Protein AF-0000000069873490 (afdb_homodimer)

Sequence (1180 aa):
MLQADGITYEIETPDGPLKLLDNVSFNVPRGHFMAVVGPSGCGKTTLLKAIAGMIAETGGRFFWNGHDLAEEDFEPSEIGFVPQFSIAYDQLSVDENVESAARLRCRFNSVDDLDDSIDNALEVTGMEGITDRDVKILSGGQKRRLALAMELVSNPRLLICDEVTSGLDPRSEHDIVFLLHEISRSEGRIVISVTHSLSHLDRYDSILVMHQGCVAYHGSPKTMLHYFGVSSLEEIYPKLQDREGPSWSRSWSKHRDSYYSRLEQEREKKILSGELPDPDAVRPAEAEKEGASGESGTEREKAVEENIPEVPGFFTQFFCLLGRRWRIFFRDRSQLVLQLVMVLLFPVLVAMFTDKGSGQIVGLSATQDVQTVQKDMEAQQLNMKTGSAVSGIIMFEVILLGLMGSNNAAREVAGERAVMEKEKYAGMRPSAYLASKLSYLSVLVLVQSVWMFAFVDFFWDRGGGLTHLLFLILANAAMTFVCLGISALARSADQASLLSIYLVGFQLPLSGAVLALPEYAEGFIRPFISAYWAWSGSISALKDDVYYAVKNVLDTDLTPSLVCYIVLGVHVACGIAAAYAGIRRSRWELMLQADGITYEIETPDGPLKLLDNVSFNVPRGHFMAVVGPSGCGKTTLLKAIAGMIAETGGRFFWNGHDLAEEDFEPSEIGFVPQFSIAYDQLSVDENVESAARLRCRFNSVDDLDDSIDNALEVTGMEGITDRDVKILSGGQKRRLALAMELVSNPRLLICDEVTSGLDPRSEHDIVFLLHEISRSEGRIVISVTHSLSHLDRYDSILVMHQGCVAYHGSPKTMLHYFGVSSLEEIYPKLQDREGPSWSRSWSKHRDSYYSRLEQEREKKILSGELPDPDAVRPAEAEKEGASGESGTEREKAVEENIPEVPGFFTQFFCLLGRRWRIFFRDRSQLVLQLVMVLLFPVLVAMFTDKGSGQIVGLSATQDVQTVQKDMEAQQLNMKTGSAVSGIIMFEVILLGLMGSNNAAREVAGERAVMEKEKYAGMRPSAYLASKLSYLSVLVLVQSVWMFAFVDFFWDRGGGLTHLLFLILANAAMTFVCLGISALARSADQASLLSIYLVGFQLPLSGAVLALPEYAEGFIRPFISAYWAWSGSISALKDDVYYAVKNVLDTDLTPSLVCYIVLGVHVACGIAAAYAGIRRSRWEL

Radius of gyration: 36.05 Å; Cα contacts (8 Å, |Δi|>4): 2000; chains: 2; bounding box: 105×114×77 Å

Solvent-accessible surface area (backbone atoms only — not comparable to full-atom values): 60080 Å² total; per-residue (Å²): 65,44,35,37,44,40,30,19,32,66,46,85,46,98,94,40,79,42,64,45,28,49,56,30,64,51,76,43,54,62,39,28,31,35,35,38,35,53,56,83,88,18,30,67,69,58,48,52,33,40,74,70,60,76,42,80,67,74,35,60,48,45,26,50,68,82,37,49,37,86,80,57,64,80,55,36,33,38,48,20,74,38,58,67,64,84,72,72,59,48,68,35,27,44,45,55,47,35,48,52,37,34,46,36,26,28,47,61,94,42,70,66,55,44,52,48,37,49,51,48,21,27,52,73,50,67,42,65,90,49,34,80,40,45,43,68,78,50,51,73,55,53,48,45,36,48,50,49,24,36,38,40,40,52,62,32,52,35,37,40,32,40,38,67,51,65,84,43,35,58,59,46,32,51,52,50,52,52,45,50,41,50,50,9,58,48,91,30,14,28,29,41,34,36,43,64,65,80,68,70,48,79,67,31,62,26,36,36,33,35,32,70,16,13,43,45,43,66,36,39,56,78,53,47,38,63,74,71,70,43,94,48,79,80,48,48,58,63,56,55,66,75,48,55,27,69,58,34,29,55,55,30,64,74,47,43,66,63,42,48,50,48,50,51,51,53,46,51,51,33,35,74,72,60,78,36,71,51,62,82,64,71,49,71,72,76,60,66,71,78,75,78,79,81,77,54,71,72,54,50,64,47,53,71,59,61,73,56,55,44,68,39,55,62,67,54,33,21,53,48,52,36,52,50,52,52,51,41,46,77,57,33,60,68,61,43,52,53,49,48,47,50,64,54,48,51,35,51,61,52,43,61,49,31,72,54,38,64,54,79,74,57,83,74,72,89,58,88,47,69,69,45,49,52,52,34,48,52,32,49,51,49,25,36,51,22,12,44,33,43,53,36,48,50,43,49,51,42,49,54,36,24,47,51,16,23,65,64,17,9,41,64,40,25,62,43,41,70,46,50,53,52,41,39,62,34,49,38,52,58,67,28,52,48,50,22,52,50,51,55,49,48,51,50,33,48,53,48,33,50,47,39,45,53,57,31,45,71,73,30,88,68,61,44,66,66,62,34,43,50,28,42,33,41,31,18,37,19,34,19,29,35,17,28,11,42,4,28,61,36,92,36,34,65,56,11,40,50,54,28,50,51,54,48,60,48,22,60,68,62,35,20,80,67,38,51,63,42,77,88,48,37,79,75,48,46,84,75,23,58,48,29,36,28,39,30,24,32,47,67,42,34,42,70,72,57,31,51,24,28,56,71,59,47,84,45,86,73,52,60,46,70,61,24,51,50,53,36,48,46,40,30,50,50,8,48,51,39,24,49,54,28,59,64,51,82,66,83,89,109,65,46,34,37,44,39,30,19,30,67,46,84,46,98,94,42,78,43,64,44,29,50,55,30,62,52,76,43,55,63,39,30,31,35,36,39,36,54,56,83,89,19,30,68,68,58,48,52,33,40,75,71,60,75,41,81,65,74,34,59,48,46,25,51,68,82,38,50,37,88,81,57,62,80,55,36,32,39,49,20,74,39,58,68,64,83,71,72,58,48,69,35,27,45,45,55,48,36,48,50,39,32,45,35,26,27,47,61,93,43,70,64,54,45,51,49,37,49,51,47,20,26,52,74,50,68,41,65,91,47,34,79,39,45,43,68,76,49,50,72,57,51,50,45,34,48,49,48,24,37,38,41,40,51,62,30,50,34,37,38,31,39,37,64,52,65,84,46,36,59,59,49,31,50,50,50,52,52,44,49,43,51,50,8,57,50,91,30,13,28,28,41,34,37,43,61,66,80,69,70,48,80,69,32,62,26,36,36,34,36,32,70,15,13,44,44,43,68,36,38,55,78,53,46,39,64,74,71,72,44,95,50,78,81,48,48,58,62,56,54,66,76,48,55,25,68,58,34,28,56,57,30,64,73,47,44,66,64,42,48,50,50,51,50,51,53,46,51,50,33,34,76,71,60,79,35,72,51,64,83,64,70,48,72,72,78,59,65,71,76,77,80,79,80,77,55,70,73,54,50,64,48,52,72,58,62,72,57,55,45,68,38,55,62,66,55,33,22,52,48,51,36,51,49,51,53,52,39,47,78,58,32,63,69,60,44,51,52,50,50,47,50,65,54,48,52,34,51,60,50,43,61,49,32,73,53,40,64,53,82,73,58,83,75,73,89,59,88,47,69,68,45,49,52,52,35,49,52,32,48,51,48,24,35,50,21,12,42,34,43,54,34,49,51,42,49,50,40,49,54,36,24,48,49,15,22,66,64,16,9,41,64,42,25,63,44,42,70,44,50,52,53,40,40,62,33,50,38,53,57,67,29,53,48,49,23,52,50,52,56,48,47,52,52,36,48,54,48,32,51,47,38,44,54,57,31,46,72,73,30,89,69,60,45,65,65,62,35,45,51,28,42,33,40,31,16,38,19,35,19,29,34,17,29,12,42,4,29,59,36,92,37,33,65,56,12,42,51,53,29,50,51,55,48,60,47,23,60,69,61,33,21,81,69,37,50,63,43,78,88,47,37,79,75,52,46,84,76,23,55,48,28,36,28,40,29,22,32,49,67,42,33,42,69,71,57,30,51,24,28,56,73,57,47,86,45,86,72,52,60,46,68,61,25,52,49,53,38,49,47,39,29,51,51,8,49,52,37,23,48,53,28,59,64,51,82,66,83,90,110

Structure (mmCIF, N/CA/C/O backbone):
data_AF-0000000069873490-model_v1
#
loop_
_entity.id
_entity.type
_entity.pdbx_description
1 polymer 'ABC transporter related'
#
loop_
_atom_site.group_PDB
_atom_site.id
_atom_site.type_symbol
_atom_site.label_atom_id
_atom_site.label_alt_id
_atom_site.label_comp_id
_atom_site.label_asym_id
_atom_site.label_entity_id
_atom_site.label_seq_id
_atom_site.pdbx_PDB_ins_code
_atom_site.Cartn_x
_atom_site.Cartn_y
_atom_site.Cartn_z
_atom_site.occupancy
_atom_site.B_iso_or_equiv
_atom_site.auth_seq_id
_atom_site.auth_comp_id
_atom_site.auth_asym_id
_atom_site.auth_atom_id
_atom_site.pdbx_PDB_model_num
ATOM 1 N N . MET A 1 1 ? 24.312 33.625 -2.391 1 87.25 1 MET A N 1
ATOM 2 C CA . MET A 1 1 ? 22.938 34.062 -2.666 1 87.25 1 MET A CA 1
ATOM 3 C C . MET A 1 1 ? 22.297 33.188 -3.727 1 87.25 1 MET A C 1
ATOM 5 O O . MET A 1 1 ? 22.938 32.812 -4.715 1 87.25 1 MET A O 1
ATOM 9 N N . LEU A 1 2 ? 21.047 32.719 -3.424 1 93.19 2 LEU A N 1
ATOM 10 C CA . LEU A 1 2 ? 20.25 32.031 -4.418 1 93.19 2 LEU A CA 1
ATOM 11 C C . LEU A 1 2 ? 19.344 33 -5.168 1 93.19 2 LEU A C 1
ATOM 13 O O . LEU A 1 2 ? 18.625 33.781 -4.547 1 93.19 2 LEU A O 1
ATOM 17 N N . GLN A 1 3 ? 19.469 33 -6.492 1 94.56 3 GLN A N 1
ATOM 18 C CA . GLN A 1 3 ? 18.656 33.875 -7.32 1 94.56 3 GLN A CA 1
ATOM 19 C C . GLN A 1 3 ? 17.875 33.094 -8.359 1 94.56 3 GLN A C 1
ATOM 21 O O . GLN A 1 3 ? 18.422 32.219 -9.039 1 94.56 3 GLN A O 1
ATOM 26 N N . ALA A 1 4 ? 16.625 33.281 -8.383 1 95.25 4 ALA A N 1
ATOM 27 C CA . ALA A 1 4 ? 15.758 32.75 -9.43 1 95.25 4 ALA A CA 1
ATOM 28 C C . ALA A 1 4 ? 15.336 33.875 -10.398 1 95.25 4 ALA A C 1
ATOM 30 O O . ALA A 1 4 ? 14.766 34.875 -9.977 1 95.25 4 ALA A O 1
ATOM 31 N N . ASP A 1 5 ? 15.633 33.656 -11.633 1 94.44 5 ASP A N 1
ATOM 32 C CA . ASP A 1 5 ? 15.336 34.656 -12.641 1 94.44 5 ASP A CA 1
ATOM 33 C C . ASP A 1 5 ? 14.352 34.156 -13.68 1 94.44 5 ASP A C 1
ATOM 35 O O . ASP A 1 5 ? 14.75 33.5 -14.648 1 94.44 5 ASP A O 1
ATOM 39 N N . GLY A 1 6 ? 13.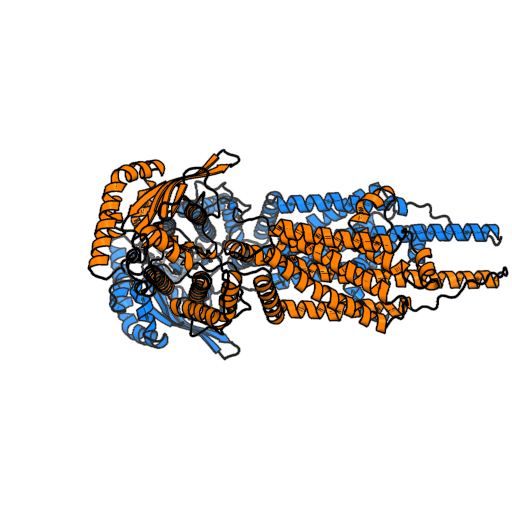125 34.531 -13.492 1 94.69 6 GLY A N 1
ATOM 40 C CA . GLY A 1 6 ? 12.094 34.219 -14.461 1 94.69 6 GLY A CA 1
ATOM 41 C C . GLY A 1 6 ? 11.898 32.75 -14.672 1 94.69 6 GLY A C 1
ATOM 42 O O . GLY A 1 6 ? 11.828 32.281 -15.812 1 94.69 6 GLY A O 1
ATOM 43 N N . ILE A 1 7 ? 11.867 31.984 -13.68 1 95.31 7 ILE A N 1
ATOM 44 C CA . ILE A 1 7 ? 11.758 30.531 -13.773 1 95.31 7 ILE A CA 1
ATOM 45 C C . ILE A 1 7 ? 10.375 30.156 -14.289 1 95.31 7 ILE A C 1
ATOM 47 O O . ILE A 1 7 ? 9.359 30.578 -13.727 1 95.31 7 ILE A O 1
ATOM 51 N N . THR A 1 8 ? 10.344 29.422 -15.344 1 95.81 8 THR A N 1
ATOM 52 C CA . THR A 1 8 ? 9.109 28.922 -15.938 1 95.81 8 THR A CA 1
ATOM 53 C C . THR A 1 8 ? 9.195 27.406 -16.141 1 95.81 8 THR A C 1
ATOM 55 O O . THR A 1 8 ? 10.25 26.891 -16.531 1 95.81 8 THR A O 1
ATOM 58 N N . TYR A 1 9 ? 8.195 26.688 -15.781 1 93.31 9 TYR A N 1
ATOM 59 C CA . TYR A 1 9 ? 8.102 25.25 -15.984 1 93.31 9 TYR A CA 1
ATOM 60 C C . TYR A 1 9 ? 6.75 24.875 -16.578 1 93.31 9 TYR A C 1
ATOM 62 O O . TYR A 1 9 ? 5.711 25.078 -15.945 1 93.31 9 TYR A O 1
ATOM 70 N N . GLU A 1 10 ? 6.828 24.344 -17.75 1 91.69 10 GLU A N 1
ATOM 71 C CA . GLU A 1 10 ? 5.617 23.969 -18.484 1 91.69 10 GLU A CA 1
ATOM 72 C C . GLU A 1 10 ? 5.598 22.484 -18.797 1 91.69 10 GLU A C 1
ATOM 74 O O . GLU A 1 10 ? 6.629 21.906 -19.141 1 91.69 10 GLU A O 1
ATOM 79 N N . ILE A 1 11 ? 4.41 21.859 -18.547 1 85.38 11 ILE A N 1
ATOM 80 C CA . ILE A 1 11 ? 4.246 20.438 -18.891 1 85.38 11 ILE A CA 1
ATOM 81 C C . ILE A 1 11 ? 3.195 20.297 -19.984 1 85.38 11 ILE A C 1
ATOM 83 O O . ILE A 1 11 ? 2.293 21.141 -20.109 1 85.38 11 ILE A O 1
ATOM 87 N N . GLU A 1 12 ? 3.328 19.234 -20.688 1 84 12 GLU A N 1
ATOM 88 C CA . GLU A 1 12 ? 2.361 18.953 -21.75 1 84 12 GLU A CA 1
ATOM 89 C C . GLU A 1 12 ? 1.197 18.109 -21.219 1 84 12 GLU A C 1
ATOM 91 O O . GLU A 1 12 ? 1.405 17.047 -20.625 1 84 12 GLU A O 1
ATOM 96 N N . THR A 1 13 ? 0.047 18.656 -21.219 1 77.12 13 THR A N 1
ATOM 97 C CA . THR A 1 13 ? -1.162 17.922 -20.859 1 77.12 13 THR A CA 1
ATOM 98 C C . THR A 1 13 ? -2.025 17.688 -22.094 1 77.12 13 THR A C 1
ATOM 100 O O . THR A 1 13 ? -1.809 18.297 -23.141 1 77.12 13 THR A O 1
ATOM 103 N N . PRO A 1 14 ? -2.969 16.625 -22.125 1 72.56 14 PRO A N 1
ATOM 104 C CA . PRO A 1 14 ? -3.846 16.406 -23.266 1 72.56 14 PRO A CA 1
ATOM 105 C C . PRO A 1 14 ? -4.641 17.641 -23.656 1 72.56 14 PRO A C 1
ATOM 107 O O . PRO A 1 14 ? -4.941 17.844 -24.844 1 72.56 14 PRO A O 1
ATOM 110 N N . ASP A 1 15 ? -4.969 18.547 -22.781 1 78.5 15 ASP A N 1
ATOM 111 C CA . ASP A 1 15 ? -5.766 19.734 -23.031 1 78.5 15 ASP A CA 1
ATOM 112 C C . ASP A 1 15 ? -4.883 20.922 -23.438 1 78.5 15 ASP A C 1
ATOM 114 O O . ASP A 1 15 ? -5.371 22.031 -23.641 1 78.5 15 ASP A O 1
ATOM 118 N N . GLY A 1 16 ? -3.549 20.656 -23.5 1 83.25 16 GLY A N 1
ATOM 119 C CA . GLY A 1 16 ? -2.602 21.688 -23.875 1 83.25 16 GLY A CA 1
ATOM 120 C C . GLY A 1 16 ? -1.505 21.891 -22.844 1 83.25 16 GLY A C 1
ATOM 121 O O . GLY A 1 16 ? -1.462 21.203 -21.828 1 83.25 16 GLY A O 1
ATOM 122 N N . PRO A 1 17 ? -0.64 22.859 -23.188 1 84.56 17 PRO A N 1
ATOM 123 C CA . PRO A 1 17 ? 0.469 23.125 -22.266 1 84.56 17 PRO A CA 1
ATOM 124 C C . PRO A 1 17 ? 0.017 23.812 -20.969 1 84.56 17 PRO A C 1
ATOM 126 O O . PRO A 1 17 ? -0.837 24.703 -21.016 1 84.56 17 PRO A O 1
ATOM 129 N N . LEU A 1 18 ? 0.411 23.344 -19.844 1 85.75 18 LEU A N 1
ATOM 130 C CA . LEU A 1 18 ? 0.087 23.891 -18.531 1 85.75 18 LEU A CA 1
ATOM 131 C C . LEU A 1 18 ? 1.338 24.422 -17.844 1 85.75 18 LEU A C 1
ATOM 133 O O . LEU A 1 18 ? 2.326 23.703 -17.703 1 85.75 18 LEU A O 1
ATOM 137 N N . LYS A 1 19 ? 1.317 25.734 -17.562 1 89.12 19 LYS A N 1
ATOM 138 C CA . LYS A 1 19 ? 2.434 26.328 -16.828 1 89.12 19 LYS A CA 1
ATOM 139 C C . LYS A 1 19 ? 2.275 26.109 -15.336 1 89.12 19 LYS A C 1
ATOM 141 O O . LYS A 1 19 ? 1.366 26.672 -14.719 1 89.12 19 LYS A O 1
ATOM 146 N N . LEU A 1 20 ? 3.152 25.328 -14.75 1 90.75 20 LEU A N 1
ATOM 147 C CA . LEU A 1 20 ? 3.131 25.109 -13.312 1 90.75 20 LEU A CA 1
ATOM 148 C C . LEU A 1 20 ? 3.865 26.234 -12.578 1 90.75 20 LEU A C 1
ATOM 150 O O . LEU A 1 20 ? 3.537 26.547 -11.438 1 90.75 20 LEU A O 1
ATOM 154 N N . LEU A 1 21 ? 4.902 26.719 -13.203 1 94.94 21 LEU A N 1
ATOM 155 C CA . LEU A 1 21 ? 5.605 27.922 -12.781 1 94.94 21 LEU A CA 1
ATOM 156 C C . LEU A 1 21 ? 5.652 28.953 -13.898 1 94.94 21 LEU A C 1
ATOM 158 O O . LEU A 1 21 ? 5.953 28.609 -15.047 1 94.94 21 LEU A O 1
ATOM 162 N N . ASP A 1 22 ? 5.297 30.156 -13.547 1 95.5 22 ASP A N 1
ATOM 163 C CA . ASP A 1 22 ? 5.211 31.203 -14.562 1 95.5 22 ASP A CA 1
ATOM 164 C C . ASP A 1 22 ? 6.043 32.406 -14.164 1 95.5 22 ASP A C 1
ATOM 166 O O . ASP A 1 22 ? 5.57 33.281 -13.43 1 95.5 22 ASP A O 1
ATOM 170 N N . ASN A 1 23 ? 7.211 32.5 -14.688 1 94.44 23 ASN A N 1
ATOM 171 C CA . ASN A 1 23 ? 8.102 33.625 -14.539 1 94.44 23 ASN A CA 1
ATOM 172 C C . ASN A 1 23 ? 8.352 33.969 -13.07 1 94.44 23 ASN A C 1
ATOM 174 O O . ASN A 1 23 ? 8.133 35.094 -12.641 1 94.44 23 ASN A O 1
ATOM 178 N N . VAL A 1 24 ? 8.797 32.969 -12.328 1 95.5 24 VAL A N 1
ATOM 179 C CA . VAL A 1 24 ? 9.047 33.094 -10.891 1 95.5 24 VAL A CA 1
ATOM 180 C C . VAL A 1 24 ? 10.438 33.688 -10.656 1 95.5 24 VAL A C 1
ATOM 182 O O . VAL A 1 24 ? 11.438 33.125 -11.125 1 95.5 24 VAL A O 1
ATOM 185 N N . SER A 1 25 ? 10.5 34.844 -10.031 1 94.62 25 SER A N 1
ATOM 186 C CA . SER A 1 25 ? 11.773 35.469 -9.711 1 94.62 25 SER A CA 1
ATOM 187 C C . SER A 1 25 ? 11.852 35.844 -8.227 1 94.62 25 SER A C 1
ATOM 189 O O . SER A 1 25 ? 10.883 36.344 -7.656 1 94.62 25 SER A O 1
ATOM 191 N N . PHE A 1 26 ? 12.961 35.5 -7.59 1 94.88 26 PHE A N 1
ATOM 192 C CA . PHE A 1 26 ? 13.195 35.875 -6.199 1 94.88 26 PHE A CA 1
ATOM 193 C C . PHE A 1 26 ? 14.672 35.719 -5.848 1 94.88 26 PHE A C 1
ATOM 195 O O . PHE A 1 26 ? 15.445 35.156 -6.609 1 94.88 26 PHE A O 1
ATOM 202 N N . ASN A 1 27 ? 15.055 36.344 -4.785 1 93.06 27 ASN A N 1
ATOM 203 C CA . ASN A 1 27 ? 16.422 36.25 -4.262 1 93.06 27 ASN A CA 1
ATOM 204 C C . ASN A 1 27 ? 16.438 35.875 -2.789 1 93.06 27 ASN A C 1
ATOM 206 O O . ASN A 1 27 ? 15.578 36.312 -2.016 1 93.06 27 ASN A O 1
ATOM 210 N N . VAL A 1 28 ? 17.375 35 -2.443 1 94 28 VAL A N 1
ATOM 211 C CA . VAL A 1 28 ? 17.547 34.562 -1.06 1 94 28 VAL A CA 1
ATOM 212 C C . VAL A 1 28 ? 19.016 34.688 -0.659 1 94 28 VAL A C 1
ATOM 214 O O . VAL A 1 28 ? 19.859 33.969 -1.199 1 94 28 VAL A O 1
ATOM 217 N N . PRO A 1 29 ? 19.297 35.531 0.249 1 90.75 29 PRO A N 1
ATOM 218 C CA . PRO A 1 29 ? 20.703 35.688 0.676 1 90.75 29 PRO A CA 1
ATOM 219 C C . PRO A 1 29 ? 21.156 34.531 1.566 1 90.75 29 PRO A C 1
ATOM 221 O O . PRO A 1 29 ? 20.344 33.719 2.016 1 90.75 29 PRO A O 1
ATOM 224 N N . ARG A 1 30 ? 22.438 34.438 1.832 1 88.38 30 ARG A N 1
ATOM 225 C CA . ARG A 1 30 ? 23 33.406 2.721 1 88.38 30 ARG A CA 1
ATOM 226 C C . ARG A 1 30 ? 22.547 33.656 4.16 1 88.38 30 ARG A C 1
ATOM 228 O O . ARG A 1 30 ? 22.266 34.781 4.559 1 88.38 30 ARG A O 1
ATOM 235 N N . GLY A 1 31 ? 22.5 32.5 4.891 1 89.62 31 GLY A N 1
ATOM 236 C CA . GLY A 1 31 ? 22.047 32.594 6.27 1 89.62 31 GLY A CA 1
ATOM 237 C C . GLY A 1 31 ? 20.609 33.062 6.391 1 89.62 31 GLY A C 1
ATOM 238 O O . GLY A 1 31 ? 20.266 33.812 7.293 1 89.62 31 GLY A O 1
ATOM 239 N N . HIS A 1 32 ? 19.828 32.656 5.488 1 92.62 32 HIS A N 1
ATOM 240 C CA . HIS A 1 32 ? 18.453 33.125 5.352 1 92.62 32 HIS A CA 1
ATOM 241 C C . HIS A 1 32 ? 17.469 31.953 5.469 1 92.62 32 HIS A C 1
ATOM 243 O O . HIS A 1 32 ? 17.719 30.859 4.941 1 92.62 32 HIS A O 1
ATOM 249 N N . PHE A 1 33 ? 16.469 32.156 6.254 1 95.25 33 PHE A N 1
ATOM 250 C CA . PHE A 1 33 ? 15.383 31.188 6.41 1 95.25 33 PHE A CA 1
ATOM 251 C C . PHE A 1 33 ? 14.109 31.688 5.73 1 95.25 33 PHE A C 1
ATOM 253 O O . PHE A 1 33 ? 13.477 32.625 6.207 1 95.25 33 PHE A O 1
ATOM 260 N N . MET A 1 34 ? 13.68 31 4.574 1 96.31 34 MET A N 1
ATOM 261 C CA . MET A 1 34 ? 12.547 31.453 3.771 1 96.31 34 MET A CA 1
ATOM 262 C C . MET A 1 34 ? 11.414 30.438 3.811 1 96.31 34 MET A C 1
ATOM 264 O O . MET A 1 34 ? 11.648 29.219 3.729 1 96.31 34 MET A O 1
ATOM 268 N N . ALA A 1 35 ? 10.203 30.922 3.961 1 96.06 35 ALA A N 1
ATOM 269 C CA . ALA A 1 35 ? 9.008 30.094 3.85 1 96.06 35 ALA A CA 1
ATOM 270 C C . ALA A 1 35 ? 8.336 30.266 2.49 1 96.06 35 ALA A C 1
ATOM 272 O O . ALA A 1 35 ? 8.305 31.375 1.951 1 96.06 35 ALA A O 1
ATOM 273 N N . VAL A 1 36 ? 7.926 29.203 1.928 1 95.56 36 VAL A N 1
ATOM 274 C CA . VAL A 1 36 ? 7.094 29.234 0.728 1 95.56 36 VAL A CA 1
ATOM 275 C C . VAL A 1 36 ? 5.668 28.828 1.078 1 95.56 36 VAL A C 1
ATOM 277 O O . VAL A 1 36 ? 5.434 27.719 1.575 1 95.56 36 VAL A O 1
ATOM 280 N N . VAL A 1 37 ? 4.723 29.75 0.843 1 92.44 37 VAL A N 1
ATOM 281 C CA . VAL A 1 37 ? 3.334 29.484 1.205 1 92.44 37 VAL A CA 1
ATOM 282 C C . VAL A 1 37 ? 2.428 29.75 0.004 1 92.44 37 VAL A C 1
ATOM 284 O O . VAL A 1 37 ? 2.814 30.438 -0.934 1 92.44 37 VAL A O 1
ATOM 287 N N . GLY A 1 38 ? 1.286 29.141 -0.018 1 89.56 38 GLY A N 1
ATOM 288 C CA . GLY A 1 38 ? 0.292 29.25 -1.073 1 89.56 38 GLY A CA 1
ATOM 289 C C . GLY A 1 38 ? -0.743 28.141 -1.037 1 89.56 38 GLY A C 1
ATOM 290 O O . GLY A 1 38 ? -0.585 27.156 -0.306 1 89.56 38 GLY A O 1
ATOM 291 N N . PRO A 1 39 ? -1.712 28.375 -1.834 1 83.81 39 PRO A N 1
ATOM 292 C CA . PRO A 1 39 ? -2.754 27.344 -1.878 1 83.81 39 PRO A CA 1
ATOM 293 C C . PRO A 1 39 ? -2.26 26.031 -2.479 1 83.81 39 PRO A C 1
ATOM 295 O O . PRO A 1 39 ? -1.179 25.984 -3.07 1 83.81 39 PRO A O 1
ATOM 298 N N . SER A 1 40 ? -3.074 24.984 -2.25 1 78.69 40 SER A N 1
ATOM 299 C CA . SER A 1 40 ? -2.709 23.672 -2.789 1 78.69 40 SER A CA 1
ATOM 300 C C . SER A 1 40 ? -2.691 23.688 -4.312 1 78.69 40 SER A C 1
ATOM 302 O O . SER A 1 40 ? -3.564 24.297 -4.941 1 78.69 40 SER A O 1
ATOM 304 N N . GLY A 1 41 ? -1.703 23.172 -4.898 1 79.12 41 GLY A N 1
ATOM 305 C CA . GLY A 1 41 ? -1.613 23.031 -6.344 1 79.12 41 GLY A CA 1
ATOM 306 C C . GLY A 1 41 ? -1.056 24.266 -7.027 1 79.12 41 GLY A C 1
ATOM 307 O O . GLY A 1 41 ? -1.037 24.344 -8.258 1 79.12 41 GLY A O 1
ATOM 308 N N . CYS A 1 42 ? -0.602 25.156 -6.234 1 86.5 42 CYS A N 1
ATOM 309 C CA . CYS A 1 42 ? -0.182 26.422 -6.844 1 86.5 42 CYS A CA 1
ATOM 310 C C . CYS A 1 42 ? 1.243 26.312 -7.375 1 86.5 42 CYS A C 1
ATOM 312 O O . CYS A 1 42 ? 1.752 27.266 -7.984 1 86.5 42 CYS A O 1
ATOM 314 N N . GLY A 1 43 ? 1.964 25.203 -7.09 1 89.88 43 GLY A N 1
ATOM 315 C CA . GLY A 1 43 ? 3.281 25.016 -7.676 1 89.88 43 GLY A CA 1
ATOM 316 C C . GLY A 1 43 ? 4.398 25.031 -6.648 1 89.88 43 GLY A C 1
ATOM 317 O O . GLY A 1 43 ? 5.574 25.094 -7.004 1 89.88 43 GLY A O 1
ATOM 318 N N . LYS A 1 44 ? 4.129 24.984 -5.352 1 92.19 44 LYS A N 1
ATOM 319 C CA . LYS A 1 44 ? 5.133 25.062 -4.293 1 92.19 44 LYS A CA 1
ATOM 320 C C . LYS A 1 44 ? 6.141 23.938 -4.41 1 92.19 44 LYS A C 1
ATOM 322 O O . LYS A 1 44 ? 7.352 24.172 -4.422 1 92.19 44 LYS A O 1
ATOM 327 N N . THR A 1 45 ? 5.629 22.688 -4.555 1 87.62 45 THR A N 1
ATOM 328 C CA . THR A 1 45 ? 6.492 21.516 -4.652 1 87.62 45 THR A CA 1
ATOM 329 C C . THR A 1 45 ? 7.289 21.531 -5.953 1 87.62 45 THR A C 1
ATOM 331 O O . THR A 1 45 ? 8.453 21.141 -5.98 1 87.62 45 THR A O 1
ATOM 334 N N . THR A 1 46 ? 6.691 22.031 -7.004 1 90.06 46 THR A N 1
ATOM 335 C CA . THR A 1 46 ? 7.375 22.156 -8.289 1 90.06 46 THR A CA 1
ATOM 336 C C . THR A 1 46 ? 8.531 23.141 -8.18 1 90.06 46 THR A C 1
ATOM 338 O O . THR A 1 46 ? 9.609 22.906 -8.727 1 90.06 46 THR A O 1
ATOM 341 N N . LEU A 1 47 ? 8.289 24.188 -7.496 1 94.25 47 LEU A N 1
ATOM 342 C CA . LEU A 1 47 ? 9.344 25.172 -7.301 1 94.25 47 LEU A CA 1
ATOM 343 C C . LEU A 1 47 ? 10.508 24.594 -6.516 1 94.25 47 LEU A C 1
ATOM 345 O O . LEU A 1 47 ? 11.664 24.781 -6.879 1 94.25 47 LEU A O 1
ATOM 349 N N . LEU A 1 48 ? 10.219 23.859 -5.426 1 93.56 48 LEU A N 1
ATOM 350 C CA . LEU A 1 48 ? 11.266 23.25 -4.625 1 93.56 48 LEU A CA 1
ATOM 351 C C . LEU A 1 48 ? 12.078 22.266 -5.461 1 93.56 48 LEU A C 1
ATOM 353 O O . LEU A 1 48 ? 13.312 22.234 -5.367 1 93.56 48 LEU A O 1
ATOM 357 N N . LYS A 1 49 ? 11.391 21.531 -6.27 1 90.62 49 LYS A N 1
ATOM 358 C CA . LYS A 1 49 ? 12.07 20.562 -7.121 1 90.62 49 LYS A CA 1
ATOM 359 C C . LYS A 1 49 ? 12.93 21.266 -8.172 1 90.62 49 LYS A C 1
ATOM 361 O O . LYS A 1 49 ? 14.008 20.781 -8.523 1 90.62 49 LYS A O 1
ATOM 366 N N . ALA A 1 50 ? 12.453 22.344 -8.641 1 91.62 50 ALA A N 1
ATOM 367 C CA . ALA A 1 50 ? 13.234 23.125 -9.586 1 91.62 50 ALA A CA 1
ATOM 368 C C . ALA A 1 50 ? 14.492 23.688 -8.938 1 91.62 50 ALA A C 1
ATOM 370 O O . ALA A 1 50 ? 15.578 23.625 -9.516 1 91.62 50 ALA A O 1
ATOM 371 N N . ILE A 1 51 ? 14.289 24.172 -7.754 1 92.69 51 ILE A N 1
ATOM 372 C CA . ILE A 1 51 ? 15.43 24.703 -7.016 1 92.69 51 ILE A CA 1
ATOM 373 C C . ILE A 1 51 ? 16.438 23.594 -6.75 1 92.69 51 ILE A C 1
ATOM 375 O O . ILE A 1 51 ? 17.656 23.812 -6.867 1 92.69 51 ILE A O 1
ATOM 379 N N . ALA A 1 52 ? 15.922 22.453 -6.422 1 90.69 52 ALA A N 1
ATOM 380 C CA . ALA A 1 52 ? 16.766 21.297 -6.105 1 90.69 52 ALA A CA 1
ATOM 381 C C . ALA A 1 52 ? 17.406 20.719 -7.363 1 90.69 52 ALA A C 1
ATOM 383 O O . ALA A 1 52 ? 18.312 19.891 -7.281 1 90.69 52 ALA A O 1
ATOM 384 N N . GLY A 1 53 ? 16.906 21.062 -8.516 1 88.31 53 GLY A N 1
ATOM 385 C CA . GLY A 1 53 ? 17.438 20.547 -9.773 1 88.31 53 GLY A CA 1
ATOM 386 C C . GLY A 1 53 ? 16.844 19.203 -10.156 1 88.31 53 GLY A C 1
ATOM 387 O O . GLY A 1 53 ? 17.422 18.484 -10.961 1 88.31 53 GLY A O 1
ATOM 388 N N . MET A 1 54 ? 15.812 18.875 -9.539 1 86.94 54 MET A N 1
ATOM 389 C CA . MET A 1 54 ? 15.164 17.594 -9.828 1 86.94 54 MET A CA 1
ATOM 390 C C . MET A 1 54 ? 14.359 17.672 -11.125 1 86.94 54 MET A C 1
ATOM 392 O O . MET A 1 54 ? 14.141 16.672 -11.797 1 86.94 54 MET A O 1
ATOM 396 N N . ILE A 1 55 ? 13.875 18.875 -11.391 1 85.5 55 ILE A N 1
ATOM 397 C CA . ILE A 1 55 ? 13.172 19.125 -12.641 1 85.5 55 ILE A CA 1
ATOM 398 C C . ILE A 1 55 ? 13.875 20.25 -13.406 1 85.5 55 ILE A C 1
ATOM 400 O O . ILE A 1 55 ? 14.383 21.203 -12.805 1 85.5 55 ILE A O 1
ATOM 404 N N . ALA A 1 56 ? 13.859 20.062 -14.68 1 83.81 56 ALA A N 1
AT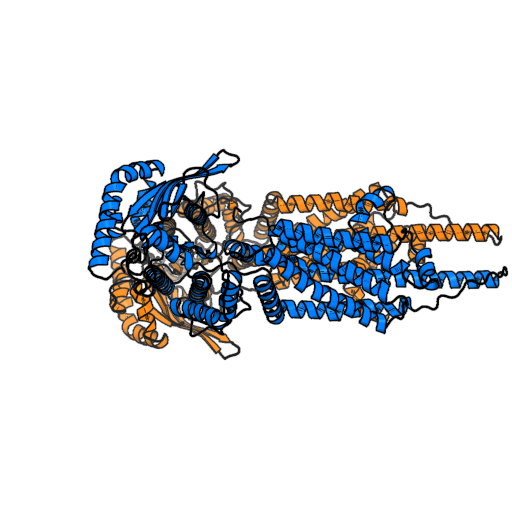OM 405 C CA . ALA A 1 56 ? 14.5 21.078 -15.508 1 83.81 56 ALA A CA 1
ATOM 406 C C . ALA A 1 56 ? 13.508 22.172 -15.898 1 83.81 56 ALA A C 1
ATOM 408 O O . ALA A 1 56 ? 12.422 21.875 -16.406 1 83.81 56 ALA A O 1
ATOM 409 N N . GLU A 1 57 ? 13.938 23.359 -15.672 1 86.5 57 GLU A N 1
ATOM 410 C CA . GLU A 1 57 ? 13.102 24.484 -16.047 1 86.5 57 GLU A CA 1
ATOM 411 C C . GLU A 1 57 ? 13 24.609 -17.578 1 86.5 57 GLU A C 1
ATOM 413 O O . GLU A 1 57 ? 13.945 24.281 -18.297 1 86.5 57 GLU A O 1
ATOM 418 N N . THR A 1 58 ? 11.883 25.047 -18.031 1 89.06 58 THR A N 1
ATOM 419 C CA . THR A 1 58 ? 11.68 25.266 -19.453 1 89.06 58 THR A CA 1
ATOM 420 C C . THR A 1 58 ? 12.086 26.688 -19.844 1 89.06 58 THR A C 1
ATOM 422 O O . THR A 1 58 ? 12.32 26.969 -21.031 1 89.06 58 THR A O 1
ATOM 425 N N . GLY A 1 59 ? 12.117 27.547 -18.875 1 91.81 59 GLY A N 1
ATOM 426 C CA . GLY A 1 59 ? 12.562 28.922 -19.062 1 91.81 59 GLY A CA 1
ATOM 427 C C . GLY A 1 59 ? 13.117 29.547 -17.797 1 91.81 59 GLY A C 1
ATOM 428 O O . GLY A 1 59 ? 12.812 29.109 -16.688 1 91.81 59 GLY A O 1
ATOM 429 N N . GLY A 1 60 ? 13.984 30.516 -17.969 1 93.38 60 GLY A N 1
ATOM 430 C CA . GLY A 1 60 ? 14.617 31.172 -16.844 1 93.38 60 GLY A CA 1
ATOM 431 C C . GLY A 1 60 ? 15.867 30.453 -16.344 1 93.38 60 GLY A C 1
ATOM 432 O O . GLY A 1 60 ? 16.312 29.5 -16.969 1 93.38 60 GLY A O 1
ATOM 433 N N . ARG A 1 61 ? 16.438 31.078 -15.266 1 93 61 ARG A N 1
ATOM 434 C CA . ARG A 1 61 ? 17.672 30.484 -14.758 1 93 61 ARG A CA 1
ATOM 435 C C . ARG A 1 61 ? 17.828 30.703 -13.258 1 93 61 ARG A C 1
ATOM 437 O O . ARG A 1 61 ? 17.297 31.688 -12.719 1 93 61 ARG A O 1
ATOM 444 N N . PHE A 1 62 ? 18.547 29.734 -12.672 1 93.81 62 PHE A N 1
ATOM 445 C CA . PHE A 1 62 ? 18.938 29.859 -11.273 1 93.81 62 PHE A CA 1
ATOM 446 C C . PHE A 1 62 ? 20.406 30.25 -11.164 1 93.81 62 PHE A C 1
ATOM 448 O O . PHE A 1 62 ? 21.234 29.797 -11.938 1 93.81 62 PHE A O 1
ATOM 455 N N . PHE A 1 63 ? 20.625 31.094 -10.211 1 92.94 63 PHE A N 1
ATOM 456 C CA . PHE A 1 63 ? 22 31.516 -9.961 1 92.94 63 PHE A CA 1
ATOM 457 C C . PHE A 1 63 ? 22.375 31.297 -8.508 1 92.94 63 PHE A C 1
ATOM 459 O O . PHE A 1 63 ? 21.562 31.484 -7.609 1 92.94 63 PHE A O 1
ATOM 466 N N . TRP A 1 64 ? 23.578 30.766 -8.289 1 90.94 64 TRP A N 1
ATOM 467 C CA . TRP A 1 64 ? 24.172 30.656 -6.961 1 90.94 64 TRP A CA 1
ATOM 468 C C . TRP A 1 64 ? 25.438 31.516 -6.848 1 90.94 64 TRP A C 1
ATOM 470 O O . TRP A 1 64 ? 26.438 31.25 -7.527 1 90.94 64 TRP A O 1
ATOM 480 N N . ASN A 1 65 ? 25.375 32.469 -6.016 1 86.5 65 ASN A N 1
ATOM 481 C CA . ASN A 1 65 ? 26.469 33.406 -5.887 1 86.5 65 ASN A CA 1
ATOM 482 C C . ASN A 1 65 ? 26.891 33.969 -7.246 1 86.5 65 ASN A C 1
ATOM 484 O O . ASN A 1 65 ? 28.078 33.969 -7.574 1 86.5 65 ASN A O 1
ATOM 488 N N . GLY A 1 66 ? 25.938 34.188 -8.023 1 86.25 66 GLY A N 1
ATOM 489 C CA . GLY A 1 66 ? 26.188 34.812 -9.312 1 86.25 66 GLY A CA 1
ATOM 490 C C . GLY A 1 66 ? 26.5 33.812 -10.414 1 86.25 66 GLY A C 1
ATOM 491 O O . GLY A 1 66 ? 26.562 34.188 -11.586 1 86.25 66 GLY A O 1
ATOM 492 N N . HIS A 1 67 ? 26.734 32.625 -10.047 1 87.81 67 HIS A N 1
ATOM 493 C CA . HIS A 1 67 ? 27.047 31.594 -11.047 1 87.81 67 HIS A CA 1
ATOM 494 C C . HIS A 1 67 ? 25.797 30.875 -11.516 1 87.81 67 HIS A C 1
ATOM 496 O O . HIS A 1 67 ? 24.938 30.516 -10.695 1 87.81 67 HIS A O 1
ATOM 502 N N . ASP A 1 68 ? 25.75 30.672 -12.773 1 89.25 68 ASP A N 1
ATOM 503 C CA . ASP A 1 68 ? 24.609 29.969 -13.383 1 89.25 68 ASP A CA 1
ATOM 504 C C . ASP A 1 68 ? 24.609 28.484 -13.008 1 89.25 68 ASP A C 1
ATOM 506 O O . ASP A 1 68 ? 25.578 27.766 -13.289 1 89.25 68 ASP A O 1
ATOM 510 N N . LEU A 1 69 ? 23.578 28.062 -12.461 1 87.94 69 LEU A N 1
ATOM 511 C CA . LEU A 1 69 ? 23.5 26.688 -11.977 1 87.94 69 LEU A CA 1
ATOM 512 C C . LEU A 1 69 ? 23.312 25.719 -13.133 1 87.94 69 LEU A C 1
ATOM 514 O O . LEU A 1 69 ? 23.516 24.516 -12.977 1 87.94 69 LEU A O 1
ATOM 518 N N . ALA A 1 70 ? 22.922 26.219 -14.258 1 81.12 70 ALA A N 1
ATOM 519 C CA . ALA A 1 70 ? 22.828 25.375 -15.445 1 81.12 70 ALA A CA 1
ATOM 520 C C . ALA A 1 70 ? 24.203 24.969 -15.938 1 81.12 70 ALA A C 1
ATOM 522 O O . ALA A 1 70 ? 24.359 23.891 -16.547 1 81.12 70 ALA A O 1
ATOM 523 N N . GLU A 1 71 ? 25.141 25.797 -15.727 1 78.06 71 GLU A N 1
ATOM 524 C CA . GLU A 1 71 ? 26.516 25.531 -16.156 1 78.06 71 GLU A CA 1
ATOM 525 C C . GLU A 1 71 ? 27.281 24.734 -15.109 1 78.06 71 GLU A C 1
ATOM 527 O O . GLU A 1 71 ? 28.016 23.797 -15.445 1 78.06 71 GLU A O 1
ATOM 532 N N . GLU A 1 72 ? 27.203 25.172 -13.875 1 76.38 72 GLU A N 1
ATOM 533 C CA . GLU A 1 72 ? 27.859 24.484 -12.758 1 76.38 72 GLU A CA 1
ATOM 534 C C . GLU A 1 72 ? 26.828 24.094 -11.688 1 76.38 72 GLU A C 1
ATOM 536 O O . GLU A 1 72 ? 26.5 24.906 -10.812 1 76.38 72 GLU A O 1
ATOM 541 N N . ASP A 1 73 ? 26.547 22.828 -11.68 1 77.56 73 ASP A N 1
ATOM 542 C CA . ASP A 1 73 ? 25.5 22.344 -10.781 1 77.56 73 ASP A CA 1
ATOM 543 C C . ASP A 1 73 ? 26.062 22.062 -9.391 1 77.56 73 ASP A C 1
ATOM 545 O O . ASP A 1 73 ? 27.266 21.922 -9.211 1 77.56 73 ASP A O 1
ATOM 549 N N . PHE A 1 74 ? 25.219 22.109 -8.43 1 80.44 74 PHE A N 1
ATOM 550 C CA . PHE A 1 74 ? 25.562 21.703 -7.07 1 80.44 74 PHE A CA 1
ATOM 551 C C . PHE A 1 74 ? 26 20.25 -7.027 1 80.44 74 PHE A C 1
ATOM 553 O O . PHE A 1 74 ? 25.484 19.406 -7.766 1 80.44 74 PHE A O 1
ATOM 560 N N . GLU A 1 75 ? 27.062 20.125 -6.18 1 83.44 75 GLU A N 1
ATOM 561 C CA . GLU A 1 75 ? 27.312 18.734 -5.809 1 83.44 75 GLU A CA 1
ATOM 562 C C . GLU A 1 75 ? 26.188 18.203 -4.93 1 83.44 75 GLU A C 1
ATOM 564 O O . GLU A 1 75 ? 25.578 18.953 -4.152 1 83.44 75 GLU A O 1
ATOM 569 N N . PRO A 1 76 ? 25.938 17.031 -5.051 1 84.44 76 PRO A N 1
ATOM 570 C CA . PRO A 1 76 ? 24.859 16.438 -4.266 1 84.44 76 PRO A CA 1
ATOM 571 C C . PRO A 1 76 ? 25 16.703 -2.768 1 84.44 76 PRO A C 1
ATOM 573 O O . PRO A 1 76 ? 24 16.828 -2.059 1 84.44 76 PRO A O 1
ATOM 576 N N . SER A 1 77 ? 26.188 16.812 -2.338 1 85.56 77 SER A N 1
ATOM 577 C CA . SER A 1 77 ? 26.422 17 -0.909 1 85.56 77 SER A CA 1
ATOM 578 C C . SER A 1 77 ? 26.109 18.422 -0.472 1 85.56 77 SER A C 1
ATOM 580 O O . SER A 1 77 ? 25.984 18.703 0.723 1 85.56 77 SER A O 1
ATOM 582 N N . GLU A 1 78 ? 25.922 19.266 -1.452 1 89.5 78 GLU A N 1
ATOM 583 C CA . GLU A 1 78 ? 25.75 20.672 -1.128 1 89.5 78 GLU A CA 1
ATOM 584 C C . GLU A 1 78 ? 24.266 21 -0.911 1 89.5 78 GLU A C 1
ATOM 586 O O . GLU A 1 78 ? 23.938 22.062 -0.38 1 89.5 78 GLU A O 1
ATOM 591 N N . ILE A 1 79 ? 23.469 20.141 -1.321 1 91.75 79 ILE A N 1
ATOM 592 C CA . ILE A 1 79 ? 22.031 20.375 -1.208 1 91.75 79 ILE A CA 1
ATOM 593 C C . ILE A 1 79 ? 21.391 19.297 -0.338 1 91.75 79 ILE A C 1
ATOM 595 O O . ILE A 1 79 ? 21.672 18.109 -0.507 1 91.75 79 ILE A O 1
ATOM 599 N N . GLY A 1 80 ? 20.719 19.734 0.667 1 93.25 80 GLY A N 1
ATOM 600 C CA . GLY A 1 80 ? 19.859 18.844 1.436 1 93.25 80 GLY A CA 1
ATOM 601 C C . GLY A 1 80 ? 18.391 18.984 1.075 1 93.25 80 GLY A C 1
ATOM 602 O O . GLY A 1 80 ? 17.906 20.094 0.879 1 93.25 80 GLY A O 1
ATOM 603 N N . PHE A 1 81 ? 17.797 17.859 0.831 1 93.69 81 PHE A N 1
ATOM 604 C CA . PHE A 1 81 ? 16.391 17.844 0.489 1 93.69 81 PHE A CA 1
ATOM 605 C C . PHE A 1 81 ? 15.609 16.922 1.422 1 93.69 81 PHE A C 1
ATOM 607 O O . PHE A 1 81 ? 15.836 15.711 1.435 1 93.69 81 PHE A O 1
ATOM 614 N N . VAL A 1 82 ? 14.695 17.469 2.18 1 93.56 82 VAL A N 1
ATOM 615 C CA . VAL A 1 82 ? 13.836 16.703 3.068 1 93.56 82 VAL A CA 1
ATOM 616 C C . VAL A 1 82 ? 12.422 16.625 2.49 1 93.56 82 VAL A C 1
ATOM 618 O O . VAL A 1 82 ? 11.664 17.594 2.557 1 93.56 82 VAL A O 1
ATOM 621 N N . PRO A 1 83 ? 12.055 15.445 2.016 1 89.44 83 PRO A N 1
ATOM 622 C CA . PRO A 1 83 ? 10.719 15.305 1.424 1 89.44 83 PRO A CA 1
ATOM 623 C C . PRO A 1 83 ? 9.617 15.156 2.475 1 89.44 83 PRO A C 1
ATOM 625 O O . PRO A 1 83 ? 9.906 15.109 3.672 1 89.44 83 PRO A O 1
ATOM 628 N N . GLN A 1 84 ? 8.43 15.109 1.967 1 80.38 84 GLN A N 1
ATOM 629 C CA . GLN A 1 84 ? 7.258 14.977 2.822 1 80.38 84 GLN A CA 1
ATOM 630 C C . GLN A 1 84 ? 7.156 13.57 3.41 1 80.38 84 GLN A C 1
ATOM 632 O O . GLN A 1 84 ? 6.695 13.398 4.539 1 80.38 84 GLN A O 1
ATOM 637 N N . PHE A 1 85 ? 7.672 12.602 2.721 1 76 85 PHE A N 1
ATOM 638 C CA . PHE A 1 85 ? 7.582 11.219 3.164 1 76 85 PHE A CA 1
ATOM 639 C C . PHE A 1 85 ? 8.797 10.836 3.996 1 76 85 PHE A C 1
ATOM 641 O O . PHE A 1 85 ? 9.82 11.531 3.971 1 76 85 PHE A O 1
ATOM 648 N N . SER A 1 86 ? 8.656 9.742 4.645 1 76 86 SER A N 1
ATOM 649 C CA . SER A 1 86 ? 9.742 9.289 5.508 1 76 86 SER A CA 1
ATOM 650 C C . SER A 1 86 ? 10.867 8.664 4.691 1 76 86 SER A C 1
ATOM 652 O O . SER A 1 86 ? 10.617 7.883 3.771 1 76 86 SER A O 1
ATOM 654 N N . ILE A 1 87 ? 12.016 8.938 5.043 1 85.31 87 ILE A N 1
ATOM 655 C CA . ILE A 1 87 ? 13.18 8.43 4.32 1 85.31 87 ILE A CA 1
ATOM 656 C C . ILE A 1 87 ? 13.961 7.461 5.207 1 85.31 87 ILE A C 1
ATOM 658 O O . ILE A 1 87 ? 14.977 6.906 4.785 1 85.31 87 ILE A O 1
ATOM 662 N N . ALA A 1 88 ? 13.484 7.277 6.332 1 91.75 88 ALA A N 1
ATOM 663 C CA . ALA A 1 88 ? 14.203 6.414 7.266 1 91.75 88 ALA A CA 1
ATOM 664 C C . ALA A 1 88 ? 13.672 4.984 7.215 1 91.75 88 ALA A C 1
ATOM 666 O O . ALA A 1 88 ? 12.508 4.762 6.875 1 91.75 88 ALA A O 1
ATOM 667 N N . TYR A 1 89 ? 14.578 4.078 7.469 1 93.88 89 TYR A N 1
ATOM 668 C CA . TYR A 1 89 ? 14.188 2.678 7.582 1 93.88 89 TYR A CA 1
ATOM 669 C C . TYR A 1 89 ? 13.75 2.342 9 1 93.88 89 TYR A C 1
ATOM 671 O O . TYR A 1 89 ? 14.516 2.51 9.953 1 93.88 89 TYR A O 1
ATOM 679 N N . ASP A 1 90 ? 12.648 1.76 9.141 1 91.44 90 ASP A N 1
ATOM 680 C CA . ASP A 1 90 ? 12.023 1.492 10.43 1 91.44 90 ASP A CA 1
ATOM 681 C C . ASP A 1 90 ? 12.812 0.456 11.219 1 91.44 90 ASP A C 1
ATOM 683 O O . ASP A 1 90 ? 12.805 0.469 12.453 1 91.44 90 ASP A O 1
ATOM 687 N N . GLN A 1 91 ? 13.5 -0.413 10.547 1 93.75 91 GLN A N 1
ATOM 688 C CA . GLN A 1 91 ? 14.172 -1.536 11.195 1 93.75 91 GLN A CA 1
ATOM 689 C C . GLN A 1 91 ? 15.539 -1.124 11.727 1 93.75 91 GLN A C 1
ATOM 691 O O . GLN A 1 91 ? 16.188 -1.889 12.445 1 93.75 91 GLN A O 1
ATOM 696 N N . LEU A 1 92 ? 15.992 0.059 11.406 1 96.12 92 LEU A N 1
ATOM 697 C CA . LEU A 1 92 ? 17.297 0.536 11.844 1 96.12 92 LEU A CA 1
ATOM 698 C C . LEU A 1 92 ? 17.156 1.52 13 1 96.12 92 LEU A C 1
ATOM 700 O O . LEU A 1 92 ? 16.094 2.094 13.211 1 96.12 92 LEU A O 1
ATOM 704 N N . SER A 1 93 ? 18.266 1.662 13.68 1 96.62 93 SER A N 1
ATOM 705 C CA . SER A 1 93 ? 18.312 2.666 14.734 1 96.62 93 SER A CA 1
ATOM 706 C C . SER A 1 93 ? 18.547 4.059 14.164 1 96.62 93 SER A C 1
ATOM 708 O O . SER A 1 93 ? 18.875 4.207 12.984 1 96.62 93 SER A O 1
ATOM 710 N N . VAL A 1 94 ? 18.344 5.027 15 1 96.75 94 VAL A N 1
ATOM 711 C CA . VAL A 1 94 ? 18.578 6.418 14.617 1 96.75 94 VAL A CA 1
ATOM 712 C C . VAL A 1 94 ? 20.016 6.59 14.148 1 96.75 94 VAL A C 1
ATOM 714 O O . VAL A 1 94 ? 20.266 7.113 13.055 1 96.75 94 VAL A O 1
ATOM 717 N N . ASP A 1 95 ? 20.891 6.012 14.859 1 96.94 95 ASP A N 1
ATOM 718 C CA . ASP A 1 95 ? 22.312 6.129 14.555 1 96.94 95 ASP A CA 1
ATOM 719 C C . ASP A 1 95 ? 22.641 5.449 13.234 1 96.94 95 ASP A C 1
ATOM 721 O O . ASP A 1 95 ? 23.406 5.992 12.43 1 96.94 95 ASP A O 1
ATOM 725 N N . GLU A 1 96 ? 22.125 4.352 13.102 1 96.81 96 GLU A N 1
ATOM 726 C CA . GLU A 1 96 ? 22.406 3.584 11.891 1 96.81 96 GLU A CA 1
ATOM 727 C C . GLU A 1 96 ? 21.875 4.293 10.648 1 96.81 96 GLU A C 1
ATOM 729 O O . GLU A 1 96 ? 22.5 4.258 9.586 1 96.81 96 GLU A O 1
ATOM 734 N N . ASN A 1 97 ? 20.688 4.855 10.766 1 97.5 97 ASN A N 1
ATOM 735 C CA . ASN A 1 97 ? 20.141 5.613 9.648 1 97.5 97 ASN A CA 1
ATOM 736 C C . ASN A 1 97 ? 21.016 6.805 9.281 1 97.5 97 ASN A C 1
ATOM 738 O O . ASN A 1 97 ? 21.297 7.031 8.102 1 97.5 97 ASN A O 1
ATOM 742 N N . VAL A 1 98 ? 21.453 7.523 10.258 1 97.19 98 VAL A N 1
ATOM 743 C CA . VAL A 1 98 ? 22.281 8.703 10.031 1 97.19 98 VAL A CA 1
ATOM 744 C C . VAL A 1 98 ? 23.641 8.281 9.477 1 97.19 98 VAL A C 1
ATOM 746 O O . VAL A 1 98 ? 24.188 8.93 8.578 1 97.19 98 VAL A O 1
ATOM 749 N N . GLU A 1 99 ? 24.188 7.238 10.008 1 96.75 99 GLU A N 1
ATOM 750 C CA . GLU A 1 99 ? 25.469 6.727 9.516 1 96.75 99 GLU A CA 1
ATOM 751 C C . GLU A 1 99 ? 25.375 6.316 8.047 1 96.75 99 GLU A C 1
ATOM 753 O O . GLU A 1 99 ? 26.266 6.609 7.258 1 96.75 99 GLU A O 1
ATOM 758 N N . SER A 1 100 ? 24.328 5.605 7.773 1 96.62 100 SER A N 1
ATOM 759 C CA . SER A 1 100 ? 24.125 5.191 6.387 1 96.62 100 SER A CA 1
ATOM 760 C C . SER A 1 100 ? 24.047 6.395 5.457 1 96.62 100 SER A C 1
ATOM 762 O O . SER A 1 100 ? 24.641 6.395 4.379 1 96.62 100 SER A O 1
ATOM 764 N N . ALA A 1 101 ? 23.328 7.391 5.891 1 95.94 101 ALA A N 1
ATOM 765 C CA . ALA A 1 101 ? 23.219 8.609 5.086 1 95.94 101 ALA A CA 1
ATOM 766 C C . ALA A 1 101 ? 24.594 9.266 4.902 1 95.94 101 ALA A C 1
ATOM 768 O O . ALA A 1 101 ? 24.938 9.68 3.795 1 95.94 101 ALA A O 1
ATOM 769 N N . ALA A 1 102 ? 25.359 9.305 5.926 1 95.5 102 ALA A N 1
ATOM 770 C CA . ALA A 1 102 ? 26.672 9.922 5.887 1 95.5 102 ALA A CA 1
ATOM 771 C C . ALA A 1 102 ? 27.609 9.18 4.934 1 95.5 102 ALA A C 1
ATOM 773 O O . ALA A 1 102 ? 28.266 9.789 4.094 1 95.5 102 ALA A O 1
ATOM 774 N N . ARG A 1 103 ? 27.609 7.918 5.031 1 95.25 103 ARG A N 1
ATOM 775 C CA . ARG A 1 103 ? 28.516 7.086 4.238 1 95.25 103 ARG A CA 1
ATOM 776 C C . ARG A 1 103 ? 28.141 7.121 2.762 1 95.25 103 ARG A C 1
ATOM 778 O O . ARG A 1 103 ? 29 6.953 1.891 1 95.25 103 ARG A O 1
ATOM 785 N N . LEU A 1 104 ? 26.906 7.344 2.479 1 95.31 104 LEU A N 1
ATOM 786 C CA . LEU A 1 104 ? 26.438 7.348 1.097 1 95.31 104 LEU A CA 1
ATOM 787 C C . LEU A 1 104 ? 26.672 8.711 0.449 1 95.31 104 LEU A C 1
ATOM 789 O O . LEU A 1 104 ? 26.828 8.805 -0.771 1 95.31 104 LEU A O 1
ATOM 793 N N . ARG A 1 105 ? 26.797 9.734 1.299 1 92.88 105 ARG A N 1
ATOM 794 C CA . ARG A 1 105 ? 26.781 11.078 0.744 1 92.88 105 ARG A CA 1
ATOM 795 C C . ARG A 1 105 ? 28.172 11.695 0.76 1 92.88 105 ARG A C 1
ATOM 797 O O . ARG A 1 105 ? 28.5 12.531 -0.09 1 92.88 105 ARG A O 1
ATOM 804 N N . CYS A 1 106 ? 28.953 11.32 1.783 1 92.38 106 CYS A N 1
ATOM 805 C CA . CYS A 1 106 ? 30.219 12.031 1.978 1 92.38 106 CYS A CA 1
ATOM 806 C C . CYS A 1 106 ? 31.375 11.055 2.145 1 92.38 106 CYS A C 1
ATOM 808 O O . CYS A 1 106 ? 31.203 9.977 2.729 1 92.38 106 CYS A O 1
ATOM 810 N N . ARG A 1 107 ? 32.406 11.539 1.553 1 91.62 107 ARG A N 1
ATOM 811 C CA . ARG A 1 107 ? 33.656 10.812 1.793 1 91.62 107 ARG A CA 1
ATOM 812 C C . ARG A 1 107 ? 34.375 11.312 3.051 1 91.62 107 ARG A C 1
ATOM 814 O O . ARG A 1 107 ? 34.562 12.523 3.213 1 91.62 107 ARG A O 1
ATOM 821 N N . PHE A 1 108 ? 34.562 10.391 3.879 1 89.25 108 PHE A N 1
ATOM 822 C CA . PHE A 1 108 ? 35.281 10.734 5.109 1 89.25 108 PHE A CA 1
ATOM 823 C C . PHE A 1 108 ? 36.688 10.172 5.105 1 89.25 108 PHE A C 1
ATOM 825 O O . PHE A 1 108 ? 36.906 9.07 4.594 1 89.25 108 PHE A O 1
ATOM 832 N N . ASN A 1 109 ? 37.594 10.914 5.621 1 85.44 109 ASN A N 1
ATOM 833 C CA . ASN A 1 109 ? 39 10.523 5.645 1 85.44 109 ASN A CA 1
ATOM 834 C C . ASN A 1 109 ? 39.281 9.547 6.777 1 85.44 109 ASN A C 1
ATOM 836 O O . ASN A 1 109 ? 40.25 8.789 6.715 1 85.44 109 ASN A O 1
ATOM 840 N N . SER A 1 110 ? 38.562 9.648 7.797 1 90 110 SER A N 1
ATOM 841 C CA . SER A 1 110 ? 38.781 8.789 8.961 1 90 110 SER A CA 1
ATOM 842 C C . SER A 1 110 ? 37.438 8.445 9.625 1 90 110 SER A C 1
ATOM 844 O O . SER A 1 110 ? 36.406 9.078 9.352 1 90 110 SER A O 1
ATOM 846 N N . VAL A 1 111 ? 37.531 7.477 10.398 1 90.81 111 VAL A N 1
ATOM 847 C CA . VAL A 1 111 ? 36.344 7.055 11.172 1 90.81 111 VAL A CA 1
ATOM 848 C C . VAL A 1 111 ? 35.969 8.148 12.172 1 90.81 111 VAL A C 1
ATOM 850 O O . VAL A 1 111 ? 34.781 8.375 12.43 1 90.81 111 VAL A O 1
ATOM 853 N N . ASP A 1 112 ? 36.938 8.805 12.617 1 92.38 112 ASP A N 1
ATOM 854 C CA . ASP A 1 112 ? 36.688 9.883 13.57 1 92.38 112 ASP A CA 1
ATOM 855 C C . ASP A 1 112 ? 35.906 11.031 12.922 1 92.38 112 ASP A C 1
ATOM 857 O O . ASP A 1 112 ? 35.031 11.617 13.539 1 92.38 112 ASP A O 1
ATOM 861 N N . ASP A 1 113 ? 36.281 11.25 11.734 1 91.19 113 ASP A N 1
ATOM 862 C CA . ASP A 1 113 ? 35.562 12.297 10.992 1 91.19 113 ASP A CA 1
ATOM 863 C C . ASP A 1 113 ? 34.094 11.93 10.789 1 91.19 113 ASP A C 1
ATOM 865 O O . ASP A 1 113 ? 33.219 12.789 10.898 1 91.19 113 ASP A O 1
ATOM 869 N N . LEU A 1 114 ? 33.938 10.742 10.492 1 93.06 114 LEU A N 1
ATOM 870 C CA . LEU A 1 114 ? 32.594 10.234 10.305 1 93.06 114 LEU A CA 1
ATOM 871 C C . LEU A 1 114 ? 31.797 10.352 11.602 1 93.06 114 LEU A C 1
ATOM 873 O O . LEU A 1 114 ? 30.672 10.867 11.594 1 93.06 114 LEU A O 1
ATOM 877 N N . ASP A 1 115 ? 32.375 9.945 12.664 1 94.12 115 ASP A N 1
ATOM 878 C CA . ASP A 1 115 ? 31.703 9.984 13.961 1 94.12 115 ASP A CA 1
ATOM 879 C C . ASP A 1 115 ? 31.391 11.414 14.375 1 94.12 115 ASP A C 1
ATOM 881 O O . ASP A 1 115 ? 30.312 11.688 14.938 1 94.12 115 ASP A O 1
ATOM 885 N N . ASP A 1 116 ? 32.25 12.25 14.055 1 92.88 116 ASP A N 1
ATOM 886 C CA . ASP A 1 116 ? 32.031 13.656 14.391 1 92.88 116 ASP A CA 1
ATOM 887 C C . ASP A 1 116 ? 30.875 14.234 13.609 1 92.88 116 ASP A C 1
ATOM 889 O O . ASP A 1 116 ? 30.078 15 14.156 1 92.88 116 ASP A O 1
ATOM 893 N N . SER A 1 117 ? 30.844 13.93 12.398 1 92.62 117 SER A N 1
ATOM 894 C CA . SER A 1 117 ? 29.766 14.43 11.555 1 92.62 117 SER A CA 1
ATOM 895 C C . SER A 1 117 ? 28.406 13.906 12.031 1 92.62 117 SER A C 1
ATOM 897 O O . SER A 1 117 ? 27.422 14.648 12.062 1 92.62 117 SER A O 1
ATOM 899 N N . ILE A 1 118 ? 28.375 12.672 12.414 1 95.06 118 ILE A N 1
ATOM 900 C CA . ILE A 1 118 ? 27.156 12.055 12.898 1 95.06 118 ILE A CA 1
ATOM 901 C C . ILE A 1 118 ? 26.734 12.703 14.219 1 95.06 118 ILE A C 1
ATOM 903 O O . ILE A 1 118 ? 25.578 13.086 14.383 1 95.06 118 ILE A O 1
ATOM 907 N N . ASP A 1 119 ? 27.688 12.82 15.062 1 94.69 119 ASP A N 1
ATOM 908 C CA . ASP A 1 119 ? 27.391 13.398 16.375 1 94.69 119 ASP A CA 1
ATOM 909 C C . ASP A 1 119 ? 26.906 14.836 16.234 1 94.69 119 ASP A C 1
ATOM 911 O O . ASP A 1 119 ? 25.969 15.25 16.938 1 94.69 119 ASP A O 1
ATOM 915 N N . ASN A 1 120 ? 27.484 15.523 15.383 1 92.56 120 ASN A N 1
ATOM 916 C CA . ASN A 1 120 ? 27.078 16.906 15.156 1 92.56 120 ASN A CA 1
ATOM 917 C C . ASN A 1 120 ? 25.656 16.984 14.625 1 92.56 120 ASN A C 1
ATOM 919 O O . ASN A 1 120 ? 24.859 17.797 15.102 1 92.56 120 ASN A O 1
ATOM 923 N N . ALA A 1 121 ? 25.359 16.219 13.625 1 94.12 121 ALA A N 1
ATOM 924 C CA . ALA A 1 121 ? 24.016 16.219 13.039 1 94.12 121 ALA A CA 1
ATOM 925 C C . ALA A 1 121 ? 22.969 15.844 14.086 1 94.12 121 ALA A C 1
ATOM 927 O O . ALA A 1 121 ? 21.891 16.469 14.148 1 94.12 121 ALA A O 1
ATOM 928 N N . LEU A 1 122 ? 23.328 14.883 14.93 1 95.81 122 LEU A N 1
ATOM 929 C CA . LEU A 1 122 ? 22.406 14.438 15.969 1 95.81 122 LEU A CA 1
ATOM 930 C C . LEU A 1 122 ? 22.25 15.484 17.062 1 95.81 122 LEU A C 1
ATOM 932 O O . LEU A 1 122 ? 21.156 15.68 17.594 1 95.81 122 LEU A O 1
ATOM 936 N N . GLU A 1 123 ? 23.25 16.141 17.328 1 93.5 123 GLU A N 1
ATOM 937 C CA . GLU A 1 123 ? 23.219 17.203 18.344 1 93.5 123 GLU A CA 1
ATOM 938 C C . GLU A 1 123 ? 22.391 18.391 17.875 1 93.5 123 GLU A C 1
ATOM 940 O O . GLU A 1 123 ? 21.531 18.891 18.609 1 93.5 123 GLU A O 1
ATOM 945 N N . VAL A 1 124 ? 22.625 18.766 16.656 1 90.62 124 VAL A N 1
ATOM 946 C CA . VAL A 1 124 ? 21.938 19.906 16.094 1 90.62 124 VAL A CA 1
ATOM 947 C C . VAL A 1 124 ? 20.438 19.641 16.047 1 90.62 124 VAL A C 1
ATOM 949 O O . VAL A 1 124 ? 19.625 20.547 16.234 1 90.62 124 VAL A O 1
ATOM 952 N N . THR A 1 125 ? 20.062 18.406 15.82 1 93.38 125 THR A N 1
ATOM 953 C CA . THR A 1 125 ? 18.641 18.078 15.68 1 93.38 125 THR A CA 1
ATOM 954 C C . THR A 1 125 ? 18.062 17.594 17.016 1 93.38 125 THR A C 1
ATOM 956 O O . THR A 1 125 ? 16.891 17.234 17.094 1 93.38 125 THR A O 1
ATOM 959 N N . GLY A 1 126 ? 18.828 17.516 17.984 1 90.94 126 GLY A N 1
ATOM 960 C CA . GLY A 1 126 ? 18.359 17.141 19.312 1 90.94 126 GLY A CA 1
ATOM 961 C C . GLY A 1 126 ? 18.062 15.648 19.438 1 90.94 126 GLY A C 1
ATOM 962 O O . GLY A 1 126 ? 17.156 15.258 20.172 1 90.94 126 GLY A O 1
ATOM 963 N N . MET A 1 127 ? 18.797 14.867 18.719 1 93.38 127 MET A N 1
ATOM 964 C CA . MET A 1 127 ? 18.5 13.438 18.688 1 93.38 127 MET A CA 1
ATOM 965 C C . MET A 1 127 ? 19.578 12.648 19.438 1 93.38 127 MET A C 1
ATOM 967 O O . MET A 1 127 ? 19.609 11.422 19.375 1 93.38 127 MET A O 1
ATOM 971 N N . GLU A 1 128 ? 20.484 13.242 20.125 1 91.75 128 GLU A N 1
ATOM 972 C CA . GLU A 1 128 ? 21.625 12.609 20.781 1 91.75 128 GLU A CA 1
ATOM 973 C C . GLU A 1 128 ? 21.172 11.633 21.859 1 91.75 128 GLU A C 1
ATOM 975 O O . GLU A 1 128 ? 21.797 10.602 22.094 1 91.75 128 GLU A O 1
ATOM 980 N N . GLY A 1 129 ? 20.062 11.773 22.484 1 89.69 129 GLY A N 1
ATOM 981 C CA . GLY A 1 129 ? 19.625 10.961 23.609 1 89.69 129 GLY A CA 1
ATOM 982 C C . GLY A 1 129 ? 18.922 9.688 23.172 1 89.69 129 GLY A C 1
ATOM 983 O O . GLY A 1 129 ? 18.656 8.797 23.984 1 89.69 129 GLY A O 1
ATOM 984 N N . ILE A 1 130 ? 18.688 9.539 21.844 1 91.88 130 ILE A N 1
ATOM 985 C CA . ILE A 1 130 ? 17.906 8.383 21.422 1 91.88 130 ILE A CA 1
ATOM 986 C C . ILE A 1 130 ? 18.562 7.719 20.219 1 91.88 130 ILE A C 1
ATOM 988 O O . ILE A 1 130 ? 17.875 7.234 19.312 1 91.88 130 ILE A O 1
ATOM 992 N N . THR A 1 131 ? 19.812 7.73 20.156 1 93.88 131 THR A N 1
ATOM 993 C CA . THR A 1 131 ? 20.562 7.27 19 1 93.88 131 THR A CA 1
ATOM 994 C C . THR A 1 131 ? 20.359 5.77 18.797 1 93.88 131 THR A C 1
ATOM 996 O O . THR A 1 131 ? 20.391 5.289 17.656 1 93.88 131 THR A O 1
ATOM 999 N N . ASP A 1 132 ? 20.078 5 19.844 1 93.38 132 ASP A N 1
ATOM 1000 C CA . ASP A 1 132 ? 20.016 3.547 19.734 1 93.38 132 ASP A CA 1
ATOM 1001 C C . ASP A 1 132 ? 18.578 3.074 19.547 1 93.38 132 ASP A C 1
ATOM 1003 O O . ASP A 1 132 ? 18.328 1.883 19.359 1 93.38 132 ASP A O 1
ATOM 1007 N N . ARG A 1 133 ? 17.734 3.994 19.516 1 92.12 133 ARG A N 1
ATOM 1008 C CA . ARG A 1 133 ? 16.328 3.627 19.391 1 92.12 133 ARG A CA 1
ATOM 1009 C C . ARG A 1 133 ? 15.992 3.299 17.938 1 92.12 133 ARG A C 1
ATOM 1011 O O . ARG A 1 133 ? 16.469 3.965 17.016 1 92.12 133 ARG A O 1
ATOM 1018 N N . ASP A 1 134 ? 15.125 2.281 17.812 1 92.38 134 ASP A N 1
ATOM 1019 C CA . ASP A 1 134 ? 14.641 1.94 16.469 1 92.38 134 ASP A CA 1
ATOM 1020 C C . ASP A 1 134 ? 13.672 3.002 15.945 1 92.38 134 ASP A C 1
ATOM 1022 O O . ASP A 1 134 ? 12.859 3.533 16.703 1 92.38 134 ASP A O 1
ATOM 1026 N N . VAL A 1 135 ? 13.68 3.24 14.672 1 92.56 135 VAL A N 1
ATOM 1027 C CA . VAL A 1 135 ? 12.875 4.281 14.047 1 92.56 135 VAL A CA 1
ATOM 1028 C C . VAL A 1 135 ? 11.391 3.934 14.172 1 92.56 135 VAL A C 1
ATOM 1030 O O . VAL A 1 135 ? 10.547 4.824 14.281 1 92.56 135 VAL A O 1
ATOM 1033 N N . LYS A 1 136 ? 11.086 2.703 14.242 1 86.19 136 LYS A N 1
ATOM 1034 C CA . LYS A 1 136 ? 9.703 2.234 14.289 1 86.19 136 LYS A CA 1
ATOM 1035 C C . LYS A 1 136 ? 8.977 2.773 15.516 1 86.19 136 LYS A C 1
ATOM 1037 O O . LYS A 1 136 ? 7.758 2.951 15.5 1 86.19 136 LYS A O 1
ATOM 1042 N N . ILE A 1 137 ? 9.656 3.074 16.547 1 84.44 137 ILE A N 1
ATOM 1043 C CA . ILE A 1 137 ? 9.031 3.457 17.797 1 84.44 137 ILE A CA 1
ATOM 1044 C C . ILE A 1 137 ? 9.086 4.977 17.969 1 84.44 137 ILE A C 1
ATOM 1046 O O . ILE A 1 137 ? 8.602 5.516 18.953 1 84.44 137 ILE A O 1
ATOM 1050 N N . LEU A 1 138 ? 9.625 5.703 16.969 1 86.25 138 LEU A N 1
ATOM 1051 C CA . LEU A 1 138 ? 9.773 7.152 17.062 1 86.25 138 LEU A CA 1
ATOM 1052 C C . LEU A 1 138 ? 8.438 7.852 16.828 1 86.25 138 LEU A C 1
ATOM 1054 O O . LEU A 1 138 ? 7.602 7.352 16.078 1 86.25 138 LEU A O 1
ATOM 1058 N N . SER A 1 139 ? 8.328 9 17.484 1 77.75 139 SER A N 1
ATOM 1059 C CA . SER A 1 139 ? 7.176 9.859 17.219 1 77.75 139 SER A CA 1
ATOM 1060 C C . SER A 1 139 ? 7.309 10.57 15.875 1 77.75 139 SER A C 1
ATOM 1062 O O . SER A 1 139 ? 8.367 10.523 15.25 1 77.75 139 SER A O 1
ATOM 1064 N N . GLY A 1 140 ? 6.227 11.18 15.391 1 81.31 140 GLY A N 1
ATOM 1065 C CA . GLY A 1 140 ? 6.262 11.906 14.133 1 81.31 140 GLY A CA 1
ATOM 1066 C C . GLY A 1 140 ? 7.293 13.023 14.117 1 81.31 140 GLY A C 1
ATOM 1067 O O . GLY A 1 140 ? 8.039 13.172 13.148 1 81.31 140 GLY A O 1
ATOM 1068 N N . GLY A 1 141 ? 7.305 13.766 15.195 1 84.44 141 GLY A N 1
ATOM 1069 C CA . GLY A 1 141 ? 8.281 14.836 15.305 1 84.44 141 GLY A CA 1
ATOM 1070 C C . GLY A 1 141 ? 9.711 14.336 15.305 1 84.44 141 GLY A C 1
ATOM 1071 O O . GLY A 1 141 ? 10.586 14.945 14.688 1 84.44 141 GLY A O 1
ATOM 1072 N N . GLN A 1 142 ? 9.875 13.227 15.969 1 87.56 142 GLN A N 1
ATOM 1073 C CA . GLN A 1 142 ? 11.211 12.633 16.016 1 87.56 142 GLN A CA 1
ATOM 1074 C C . GLN A 1 142 ? 11.633 12.125 14.641 1 87.56 142 GLN A C 1
ATOM 1076 O O . GLN A 1 142 ? 12.805 12.234 14.258 1 87.56 142 GLN A O 1
ATOM 1081 N N . LYS A 1 143 ? 10.711 11.594 13.977 1 91.94 143 LYS A N 1
ATOM 1082 C CA . LYS A 1 143 ? 11.016 11.117 12.633 1 91.94 143 LYS A CA 1
ATOM 1083 C C . LYS A 1 143 ? 11.422 12.266 11.719 1 91.94 143 LYS A C 1
ATOM 1085 O O . LYS A 1 143 ? 12.312 12.117 10.875 1 91.94 143 LYS A O 1
ATOM 1090 N N . ARG A 1 144 ? 10.82 13.359 11.922 1 91.69 144 ARG A N 1
ATOM 1091 C CA . ARG A 1 144 ? 11.164 14.531 11.117 1 91.69 144 ARG A CA 1
ATOM 1092 C C . ARG A 1 144 ? 12.555 15.047 11.461 1 91.69 144 ARG A C 1
ATOM 1094 O O . ARG A 1 144 ? 13.328 15.422 10.578 1 91.69 144 ARG A O 1
ATOM 1101 N N . ARG A 1 145 ? 12.805 15.062 12.727 1 93.25 145 ARG A N 1
ATOM 1102 C CA . ARG A 1 145 ? 14.133 15.469 13.164 1 93.25 145 ARG A CA 1
ATOM 1103 C C . ARG A 1 145 ? 15.203 14.531 12.609 1 93.25 145 ARG A C 1
ATOM 1105 O O . ARG A 1 145 ? 16.297 14.977 12.234 1 93.25 145 ARG A O 1
ATOM 1112 N N . LEU A 1 146 ? 14.852 13.289 12.602 1 95.25 146 LEU A N 1
ATOM 1113 C CA . LEU A 1 146 ? 15.766 12.297 12.039 1 95.25 146 LEU A CA 1
ATOM 1114 C C . LEU A 1 146 ? 16.016 12.562 10.562 1 95.25 146 LEU A C 1
ATOM 1116 O O . LEU A 1 146 ? 17.141 12.484 10.094 1 95.25 146 LEU A O 1
ATOM 1120 N N . ALA A 1 147 ? 14.961 12.844 9.844 1 95 147 ALA A N 1
ATOM 1121 C CA . ALA A 1 147 ? 15.102 13.148 8.422 1 95 147 ALA A CA 1
ATOM 1122 C C . ALA A 1 147 ? 16.031 14.344 8.211 1 95 147 ALA A C 1
ATOM 1124 O O . ALA A 1 147 ? 16.859 14.344 7.297 1 95 147 ALA A O 1
ATOM 1125 N N . LEU A 1 148 ? 15.922 15.289 9.055 1 94.5 148 LEU A N 1
ATOM 1126 C CA . LEU A 1 148 ? 16.781 16.469 8.984 1 94.5 148 LEU A CA 1
ATOM 1127 C C . LEU A 1 148 ? 18.234 16.094 9.289 1 94.5 148 LEU A C 1
ATOM 1129 O O . LEU A 1 148 ? 19.141 16.547 8.602 1 94.5 148 LEU A O 1
ATOM 1133 N N . ALA A 1 149 ? 18.391 15.289 10.312 1 95.5 149 ALA A N 1
ATOM 1134 C CA . ALA A 1 149 ? 19.734 14.852 10.68 1 95.5 149 ALA A CA 1
ATOM 1135 C C . ALA A 1 149 ? 20.406 14.133 9.516 1 95.5 149 ALA A C 1
ATOM 1137 O O . ALA A 1 149 ? 21.594 14.352 9.25 1 95.5 149 ALA A O 1
ATOM 1138 N N . MET A 1 150 ? 19.641 13.344 8.875 1 96 150 MET A N 1
ATOM 1139 C CA . MET A 1 150 ? 20.172 12.562 7.762 1 96 150 MET A CA 1
ATOM 1140 C C . MET A 1 150 ? 20.625 13.469 6.621 1 96 150 MET A C 1
ATOM 1142 O O . MET A 1 150 ? 21.562 13.141 5.891 1 96 150 MET A O 1
ATOM 1146 N N . GLU A 1 151 ? 20.016 14.609 6.5 1 94.19 151 GLU A N 1
ATOM 1147 C CA . GLU A 1 151 ? 20.375 15.547 5.445 1 94.19 151 GLU A CA 1
ATOM 1148 C C . GLU A 1 151 ? 21.531 16.453 5.887 1 94.19 151 GLU A C 1
ATOM 1150 O O . GLU A 1 151 ? 22.328 16.891 5.059 1 94.19 151 GLU A O 1
ATOM 1155 N N . LEU A 1 152 ? 21.719 16.625 7.113 1 93.38 152 LEU A N 1
ATOM 1156 C CA . LEU A 1 152 ? 22.672 17.609 7.637 1 93.38 152 LEU A CA 1
ATOM 1157 C C . LEU A 1 152 ? 24.062 17 7.766 1 93.38 152 LEU A C 1
ATOM 1159 O O . LEU A 1 152 ? 25.031 17.703 8 1 93.38 152 LEU A O 1
ATOM 1163 N N . VAL A 1 153 ? 24.141 15.75 7.586 1 93 153 VAL A N 1
ATOM 1164 C CA . VAL A 1 153 ? 25.422 15.078 7.762 1 93 153 VAL A CA 1
ATOM 1165 C C . VAL A 1 153 ? 26.422 15.609 6.742 1 93 153 VAL A C 1
ATOM 1167 O O . VAL A 1 153 ? 27.625 15.609 6.996 1 93 153 VAL A O 1
ATOM 1170 N N . SER A 1 154 ? 25.969 16.047 5.613 1 90.25 154 SER A N 1
ATOM 1171 C CA . SER A 1 154 ? 26.844 16.547 4.574 1 90.25 154 SER A CA 1
ATOM 1172 C C . SER A 1 154 ? 27.094 18.047 4.738 1 90.25 154 SER A C 1
ATOM 1174 O O . SER A 1 154 ? 27.828 18.656 3.953 1 90.25 154 SER A O 1
ATOM 1176 N N . ASN A 1 155 ? 26.5 18.594 5.723 1 89.12 155 ASN A N 1
ATOM 1177 C CA . ASN A 1 155 ? 26.609 20.031 5.965 1 89.12 155 ASN A CA 1
ATOM 1178 C C . ASN A 1 155 ? 26.281 20.844 4.711 1 89.12 155 ASN A C 1
ATOM 1180 O O . ASN A 1 155 ? 27.078 21.656 4.27 1 89.12 155 ASN A O 1
ATOM 1184 N N . PRO A 1 156 ? 25.109 20.703 4.18 1 92.25 156 PRO A N 1
ATOM 1185 C CA . PRO A 1 156 ? 24.734 21.359 2.926 1 92.25 156 PRO A CA 1
ATOM 1186 C C . PRO A 1 156 ? 24.625 22.875 3.062 1 92.25 156 PRO A C 1
ATOM 1188 O O . PRO A 1 156 ? 24.281 23.375 4.141 1 92.25 156 PRO A O 1
ATOM 1191 N N . ARG A 1 157 ? 24.844 23.562 1.956 1 91.56 157 ARG A N 1
ATOM 1192 C CA . ARG A 1 157 ? 24.719 25.016 1.919 1 91.56 157 ARG A CA 1
ATOM 1193 C C . ARG A 1 157 ? 23.266 25.422 1.697 1 91.56 157 ARG A C 1
ATOM 1195 O O . ARG A 1 157 ? 22.875 26.531 2.078 1 91.56 157 ARG A O 1
ATOM 1202 N N . LEU A 1 158 ? 22.578 24.562 1.075 1 94.12 158 LEU A N 1
ATOM 1203 C CA . LEU A 1 158 ? 21.156 24.781 0.784 1 94.12 158 LEU A CA 1
ATOM 1204 C C . LEU A 1 158 ? 20.312 23.641 1.312 1 94.12 158 LEU A C 1
ATOM 1206 O O . LEU A 1 158 ? 20.531 22.484 0.956 1 94.12 158 LEU A O 1
ATOM 1210 N N . LEU A 1 159 ? 19.422 23.922 2.234 1 95.62 159 LEU A N 1
ATOM 1211 C CA . LEU A 1 159 ? 18.5 22.938 2.783 1 95.62 159 LEU A CA 1
ATOM 1212 C C . LEU A 1 159 ? 17.062 23.219 2.346 1 95.62 159 LEU A C 1
ATOM 1214 O O . LEU A 1 159 ? 16.547 24.312 2.596 1 95.62 159 LEU A O 1
ATOM 1218 N N . ILE A 1 160 ? 16.516 22.297 1.62 1 96.31 160 ILE A N 1
ATOM 1219 C CA . ILE A 1 160 ? 15.148 22.422 1.116 1 96.31 160 ILE A CA 1
ATOM 1220 C C . ILE A 1 160 ? 14.234 21.453 1.861 1 96.31 160 ILE A C 1
ATOM 1222 O O . ILE A 1 160 ? 14.5 20.25 1.909 1 96.31 160 ILE A O 1
ATOM 1226 N N . CYS A 1 161 ? 13.148 21.953 2.441 1 95.69 161 CYS A N 1
ATOM 1227 C CA . CYS A 1 161 ? 12.203 21.156 3.211 1 95.69 161 CYS A CA 1
ATOM 1228 C C . CYS A 1 161 ? 10.805 21.219 2.604 1 95.69 161 CYS A C 1
ATOM 1230 O O . CYS A 1 161 ? 10.219 22.312 2.508 1 95.69 161 CYS A O 1
ATOM 1232 N N . ASP A 1 162 ? 10.305 20.109 2.225 1 92.44 162 ASP A N 1
ATOM 1233 C CA . ASP A 1 162 ? 8.969 20.031 1.637 1 92.44 162 ASP A CA 1
ATOM 1234 C C . ASP A 1 162 ? 7.938 19.578 2.664 1 92.44 162 ASP A C 1
ATOM 1236 O O . ASP A 1 162 ? 7.742 18.375 2.857 1 92.44 162 ASP A O 1
ATOM 1240 N N . GLU A 1 163 ? 7.234 20.453 3.254 1 88.62 163 GLU A N 1
ATOM 1241 C CA . GLU A 1 163 ? 6.133 20.234 4.184 1 88.62 163 GLU A CA 1
ATOM 1242 C C . GLU A 1 163 ? 6.555 19.328 5.332 1 88.62 163 GLU A C 1
ATOM 1244 O O . GLU A 1 163 ? 5.875 18.328 5.633 1 88.62 163 GLU A O 1
ATOM 1249 N N . VAL A 1 164 ? 7.594 19.656 5.969 1 89.56 164 VAL A N 1
ATOM 1250 C CA . VAL A 1 164 ? 8.18 18.797 6.996 1 89.56 164 VAL A CA 1
ATOM 1251 C C . VAL A 1 164 ? 7.395 18.938 8.297 1 89.56 164 VAL A C 1
ATOM 1253 O O . VAL A 1 164 ? 7.527 18.109 9.195 1 89.56 164 VAL A O 1
ATOM 1256 N N . THR A 1 165 ? 6.535 19.938 8.414 1 86.19 165 THR A N 1
ATOM 1257 C CA . THR A 1 165 ? 5.789 20.141 9.648 1 86.19 165 THR A CA 1
ATOM 1258 C C . THR A 1 165 ? 4.355 19.641 9.5 1 86.19 165 THR A C 1
ATOM 1260 O O . THR A 1 165 ? 3.578 19.672 10.461 1 86.19 165 THR A O 1
ATOM 1263 N N . SER A 1 166 ? 4.07 19.172 8.352 1 79.31 166 SER A N 1
ATOM 1264 C CA . SER A 1 166 ? 2.697 18.734 8.109 1 79.31 166 SER A CA 1
ATOM 1265 C C . SER A 1 166 ? 2.344 17.531 8.977 1 79.31 166 SER A C 1
ATOM 1267 O O . SER A 1 166 ? 3.148 16.609 9.125 1 79.31 166 SER A O 1
ATOM 1269 N N . GLY A 1 167 ? 1.178 17.641 9.594 1 72.75 167 GLY A N 1
ATOM 1270 C CA . GLY A 1 167 ? 0.685 16.516 10.367 1 72.75 167 GLY A CA 1
ATOM 1271 C C . GLY A 1 167 ? 1.252 16.469 11.773 1 72.75 167 GLY A C 1
ATOM 1272 O O . GLY A 1 167 ? 0.948 15.547 12.539 1 72.75 167 GLY A O 1
ATOM 1273 N N . LEU A 1 168 ? 2.066 17.422 12.109 1 78.19 168 LEU A N 1
ATOM 1274 C CA . LEU A 1 168 ? 2.654 17.453 13.445 1 78.19 168 LEU A CA 1
ATOM 1275 C C . LEU A 1 168 ? 1.782 18.25 14.406 1 78.19 168 LEU A C 1
ATOM 1277 O O . LEU A 1 168 ? 1.014 19.125 13.977 1 78.19 168 LEU A O 1
ATOM 1281 N N . ASP A 1 169 ? 1.916 17.938 15.656 1 77.06 169 ASP A N 1
ATOM 1282 C CA . ASP A 1 169 ? 1.279 18.766 16.672 1 77.06 169 ASP A CA 1
ATOM 1283 C C . ASP A 1 169 ? 1.969 20.125 16.781 1 77.06 169 ASP A C 1
ATOM 1285 O O . ASP A 1 169 ? 3.121 20.281 16.359 1 77.06 169 ASP A O 1
ATOM 1289 N N . PRO A 1 170 ? 1.308 21.078 17.266 1 76.81 170 PRO A N 1
ATOM 1290 C CA . PRO A 1 170 ? 1.817 22.438 17.297 1 76.81 170 PRO A CA 1
ATOM 1291 C C . PRO A 1 170 ? 3.172 22.547 18 1 76.81 170 PRO A C 1
ATOM 1293 O O . PRO A 1 170 ? 4.031 23.328 17.578 1 76.81 170 PRO A O 1
ATOM 1296 N N . ARG A 1 171 ? 3.33 21.781 19.016 1 78.25 171 ARG A N 1
ATOM 1297 C CA . ARG A 1 171 ? 4.613 21.844 19.703 1 78.25 171 ARG A CA 1
ATOM 1298 C C . ARG A 1 171 ? 5.738 21.312 18.812 1 78.25 171 ARG A C 1
ATOM 1300 O O . ARG A 1 171 ? 6.793 21.938 18.703 1 78.25 171 ARG A O 1
ATOM 1307 N N . SER A 1 172 ? 5.453 20.203 18.297 1 82.62 172 SER A N 1
ATOM 1308 C CA . SER A 1 172 ? 6.457 19.609 17.406 1 82.62 172 SER A CA 1
ATOM 1309 C C . SER A 1 172 ? 6.742 20.531 16.219 1 82.62 172 SER A C 1
ATOM 1311 O O . SER A 1 172 ? 7.887 20.641 15.781 1 82.62 172 SER A O 1
ATOM 1313 N N . GLU A 1 173 ? 5.691 21.094 15.742 1 85.81 173 GLU A N 1
ATOM 1314 C CA . GLU A 1 173 ? 5.867 22.047 14.648 1 85.81 173 GLU A CA 1
ATOM 1315 C C . GLU A 1 173 ? 6.746 23.219 15.062 1 85.81 173 GLU A C 1
ATOM 1317 O O . GLU A 1 173 ? 7.652 23.609 14.328 1 85.81 173 GLU A O 1
ATOM 1322 N N . HIS A 1 174 ? 6.41 23.75 16.188 1 84.31 174 HIS A N 1
ATOM 1323 C CA . HIS A 1 174 ? 7.207 24.844 16.734 1 84.31 174 HIS A CA 1
ATOM 1324 C C . HIS A 1 174 ? 8.672 24.453 16.859 1 84.31 174 HIS A C 1
ATOM 1326 O O . HIS A 1 174 ? 9.562 25.188 16.438 1 84.31 174 HIS A O 1
ATOM 1332 N N . ASP A 1 175 ? 8.844 23.281 17.375 1 86.81 175 ASP A N 1
ATOM 1333 C CA . ASP A 1 175 ? 10.211 22.812 17.609 1 86.81 175 ASP A CA 1
ATOM 1334 C C . ASP A 1 175 ? 10.969 22.656 16.297 1 86.81 175 ASP A C 1
ATOM 1336 O O . ASP A 1 175 ? 12.156 22.984 16.219 1 86.81 175 ASP A O 1
ATOM 1340 N N . ILE A 1 176 ? 10.359 22.219 15.336 1 90.25 176 ILE A N 1
ATOM 1341 C CA . ILE A 1 176 ? 11 21.984 14.047 1 90.25 176 ILE A CA 1
ATOM 1342 C C . ILE A 1 176 ? 11.312 23.328 13.383 1 90.25 176 ILE A C 1
ATOM 1344 O O . ILE A 1 176 ? 12.391 23.5 12.82 1 90.25 176 ILE A O 1
ATOM 1348 N N . VAL A 1 177 ? 10.414 24.281 13.43 1 92.12 177 VAL A N 1
ATOM 1349 C CA . VAL A 1 177 ? 10.641 25.594 12.828 1 92.12 177 VAL A CA 1
ATOM 1350 C C . VAL A 1 177 ? 11.797 26.297 13.531 1 92.12 177 VAL A C 1
ATOM 1352 O O . VAL A 1 177 ? 12.648 26.891 12.875 1 92.12 177 VAL A O 1
ATOM 1355 N N . PHE A 1 178 ? 11.773 26.156 14.805 1 90.56 178 PHE A N 1
ATOM 1356 C CA . PHE A 1 178 ? 12.859 26.734 15.578 1 90.56 178 PHE A CA 1
ATOM 1357 C C . PHE A 1 178 ? 14.195 26.094 15.203 1 90.56 178 PHE A C 1
ATOM 1359 O O . PHE A 1 178 ? 15.203 26.781 15.062 1 90.56 178 PHE A O 1
ATOM 1366 N N . LEU A 1 179 ? 14.117 24.828 15.086 1 92.12 179 LEU A N 1
ATOM 1367 C CA . LEU A 1 179 ? 15.312 24.094 14.688 1 92.12 179 LEU A CA 1
ATOM 1368 C C . LEU A 1 179 ? 15.805 24.562 13.32 1 92.12 179 LEU A C 1
ATOM 1370 O O . LEU A 1 179 ? 17 24.812 13.133 1 92.12 179 LEU A O 1
ATOM 1374 N N . LEU A 1 180 ? 14.93 24.703 12.398 1 94.12 180 LEU A N 1
ATOM 1375 C CA . LEU A 1 180 ? 15.289 25.141 11.055 1 94.12 180 LEU A CA 1
ATOM 1376 C C . LEU A 1 180 ? 15.852 26.562 11.086 1 94.12 180 LEU A C 1
ATOM 1378 O O . LEU A 1 180 ? 16.781 26.875 10.344 1 94.12 180 LEU A O 1
ATOM 1382 N N . HIS A 1 181 ? 15.281 27.375 11.922 1 93.06 181 HIS A N 1
ATOM 1383 C CA . HIS A 1 181 ? 15.781 28.719 12.109 1 93.06 181 HIS A CA 1
ATOM 1384 C C . HIS A 1 181 ? 17.219 28.719 12.609 1 93.06 181 HIS A C 1
ATOM 1386 O O . HIS A 1 181 ? 18.078 29.422 12.07 1 93.06 181 HIS A O 1
ATOM 1392 N N . GLU A 1 182 ? 17.438 27.891 13.562 1 90.81 182 GLU A N 1
ATOM 1393 C CA . GLU A 1 182 ? 18.781 27.797 14.117 1 90.81 182 GLU A CA 1
ATOM 1394 C C . GLU A 1 182 ? 19.766 27.25 13.086 1 90.81 182 GLU A C 1
ATOM 1396 O O . GLU A 1 182 ? 20.922 27.703 13.016 1 90.81 182 GLU A O 1
ATOM 1401 N N . ILE A 1 183 ? 19.359 26.328 12.352 1 91.69 183 ILE A N 1
ATOM 1402 C CA . ILE A 1 183 ? 20.203 25.719 11.32 1 91.69 183 ILE A CA 1
ATOM 1403 C C . ILE A 1 183 ? 20.594 26.766 10.289 1 91.69 183 ILE A C 1
ATOM 1405 O O . ILE A 1 183 ? 21.734 26.781 9.812 1 91.69 183 ILE A O 1
ATOM 1409 N N . SER A 1 184 ? 19.719 27.672 9.961 1 91.75 184 SER A N 1
ATOM 1410 C CA . SER A 1 184 ? 20 28.719 8.984 1 91.75 184 SER A CA 1
ATOM 1411 C C . SER A 1 184 ? 21.031 29.703 9.516 1 91.75 184 SER A C 1
ATOM 1413 O O . SER A 1 184 ? 21.766 30.312 8.742 1 91.75 184 SER A O 1
ATOM 1415 N N . ARG A 1 185 ? 21.031 29.844 10.781 1 87.12 185 ARG A N 1
ATOM 1416 C CA . ARG A 1 185 ? 21.938 30.797 11.414 1 87.12 185 ARG A CA 1
ATOM 1417 C C . ARG A 1 185 ? 23.344 30.219 11.523 1 87.12 185 ARG A C 1
ATOM 1419 O O . ARG A 1 185 ? 24.328 30.969 11.492 1 87.12 185 ARG A O 1
ATOM 1426 N N . SER A 1 186 ? 23.203 28.906 11.547 1 78.19 186 SER A N 1
ATOM 1427 C CA . SER A 1 186 ? 24.484 28.234 11.703 1 78.19 186 SER A CA 1
ATOM 1428 C C . SER A 1 186 ? 25.203 28.078 10.359 1 78.19 186 SER A C 1
ATOM 1430 O O . SER A 1 186 ? 24.625 27.547 9.406 1 78.19 186 SER A O 1
ATOM 1432 N N . GLU A 1 187 ? 26.359 28.703 10.117 1 74.44 187 GLU A N 1
ATOM 1433 C CA . GLU A 1 187 ? 27.266 28.5 8.992 1 74.44 187 GLU A CA 1
ATOM 1434 C C . GLU A 1 187 ? 26.766 29.219 7.746 1 74.44 187 GLU A C 1
ATOM 1436 O O . GLU A 1 187 ? 27.234 28.953 6.637 1 74.44 187 GLU A O 1
ATOM 1441 N N . GLY A 1 188 ? 25.688 30.016 7.883 1 80.62 188 GLY A N 1
ATOM 1442 C CA . GLY A 1 188 ? 25.219 30.828 6.773 1 80.62 188 GLY A CA 1
ATOM 1443 C C . GLY A 1 188 ? 24.453 30.016 5.73 1 80.62 188 GLY A C 1
ATOM 1444 O O . GLY A 1 188 ? 24.547 30.297 4.535 1 80.62 188 GLY A O 1
ATOM 1445 N N . ARG A 1 189 ? 23.766 29.031 6.141 1 89.88 189 ARG A N 1
ATOM 1446 C CA . ARG A 1 189 ? 23.016 28.156 5.246 1 89.88 189 ARG A CA 1
ATOM 1447 C C . ARG A 1 189 ? 21.703 28.797 4.824 1 89.88 189 ARG A C 1
ATOM 1449 O O . ARG A 1 189 ? 21.109 29.562 5.578 1 89.88 189 ARG A O 1
ATOM 1456 N N . ILE A 1 190 ? 21.375 28.516 3.559 1 94.12 190 ILE A N 1
ATOM 1457 C CA . ILE A 1 190 ? 20.031 28.906 3.107 1 94.12 190 ILE A CA 1
ATOM 1458 C C . ILE A 1 190 ? 19.062 27.766 3.395 1 94.12 190 ILE A C 1
ATOM 1460 O O . ILE A 1 190 ? 19.328 26.609 3.066 1 94.12 190 ILE A O 1
ATOM 1464 N N . VAL A 1 191 ? 18.016 28.078 4.105 1 96.31 191 VAL A N 1
ATOM 1465 C CA . VAL A 1 191 ? 16.969 27.094 4.387 1 96.31 191 VAL A CA 1
ATOM 1466 C C . VAL A 1 191 ? 15.648 27.547 3.766 1 96.31 191 VAL A C 1
ATOM 1468 O O . VAL A 1 191 ? 15.188 28.672 4.031 1 96.31 191 VAL A O 1
ATOM 1471 N N . ILE A 1 192 ? 15.109 26.734 2.889 1 97.19 192 ILE A N 1
ATOM 1472 C CA . ILE A 1 192 ? 13.82 27 2.264 1 97.19 192 ILE A CA 1
ATOM 1473 C C . ILE A 1 192 ? 12.812 25.938 2.693 1 97.19 192 ILE A C 1
ATOM 1475 O O . ILE A 1 192 ? 13.047 24.75 2.525 1 97.19 192 ILE A O 1
ATOM 1479 N N . SER A 1 193 ? 11.695 26.328 3.201 1 95.88 193 SER A N 1
ATOM 1480 C CA . SER A 1 193 ? 10.695 25.391 3.703 1 95.88 193 SER A CA 1
ATOM 1481 C C . SER A 1 193 ? 9.312 25.719 3.152 1 95.88 193 SER A C 1
ATOM 1483 O O . SER A 1 193 ? 8.852 26.859 3.234 1 95.88 193 SER A O 1
ATOM 1485 N N . VAL A 1 194 ? 8.727 24.734 2.543 1 93.44 194 VAL A N 1
ATOM 1486 C CA . VAL A 1 194 ? 7.328 24.844 2.154 1 93.44 194 VAL A CA 1
ATOM 1487 C C . VAL A 1 194 ? 6.434 24.469 3.334 1 93.44 194 VAL A C 1
ATOM 1489 O O . VAL A 1 194 ? 6.656 23.469 4 1 93.44 194 VAL A O 1
ATOM 1492 N N . THR A 1 195 ? 5.422 25.312 3.662 1 88.12 195 THR A N 1
ATOM 1493 C CA . THR A 1 195 ? 4.531 25.031 4.785 1 88.12 195 THR A CA 1
ATOM 1494 C C . THR A 1 195 ? 3.109 25.484 4.473 1 88.12 195 THR A C 1
ATOM 1496 O O . THR A 1 195 ? 2.908 26.422 3.711 1 88.12 195 THR A O 1
ATOM 1499 N N . HIS A 1 196 ? 2.244 24.812 5.031 1 80.62 196 HIS A N 1
ATOM 1500 C CA . HIS A 1 196 ? 0.842 25.219 4.977 1 80.62 196 HIS A CA 1
ATOM 1501 C C . HIS A 1 196 ? 0.443 25.984 6.23 1 80.62 196 HIS A C 1
ATOM 1503 O O . HIS A 1 196 ? -0.615 26.625 6.262 1 80.62 196 HIS A O 1
ATOM 1509 N N . SER A 1 197 ? 1.289 25.969 7.117 1 78.38 197 SER A N 1
ATOM 1510 C CA . SER A 1 197 ? 0.977 26.609 8.391 1 78.38 197 SER A CA 1
ATOM 1511 C C . SER A 1 197 ? 1.338 28.094 8.375 1 78.38 197 SER A C 1
ATOM 1513 O O . SER A 1 197 ? 2.408 28.469 7.891 1 78.38 197 SER A O 1
ATOM 1515 N N . LEU A 1 198 ? 0.406 28.812 8.836 1 75.94 198 LEU A N 1
ATOM 1516 C CA . LEU A 1 198 ? 0.679 30.25 8.945 1 75.94 198 LEU A CA 1
ATOM 1517 C C . LEU A 1 198 ? 1.117 30.609 10.367 1 75.94 198 LEU A C 1
ATOM 1519 O O . LEU A 1 198 ? 1.282 31.781 10.688 1 75.94 198 LEU A O 1
ATOM 1523 N N . SER A 1 199 ? 1.385 29.484 11.055 1 73.94 199 SER A N 1
ATOM 1524 C CA . SER A 1 199 ? 1.865 29.703 12.414 1 73.94 199 SER A CA 1
ATOM 1525 C C . SER A 1 199 ? 3.371 29.938 12.438 1 73.94 199 SER A C 1
ATOM 1527 O O . SER A 1 199 ? 4.094 29.469 11.555 1 73.94 199 SER A O 1
ATOM 1529 N N . HIS A 1 200 ? 3.896 30.797 13.227 1 77.69 200 HIS A N 1
ATOM 1530 C CA . HIS A 1 200 ? 5.309 31.016 13.516 1 77.69 200 HIS A CA 1
ATOM 1531 C C . HIS A 1 200 ? 6.016 31.672 12.328 1 77.69 200 HIS A C 1
ATOM 1533 O O . HIS A 1 200 ? 7.215 31.469 12.133 1 77.69 200 HIS A O 1
ATOM 1539 N N . LEU A 1 201 ? 5.293 32.312 11.469 1 84.94 201 LEU A N 1
ATOM 1540 C CA . LEU A 1 201 ? 5.902 32.938 10.305 1 84.94 201 LEU A CA 1
ATOM 1541 C C . LEU A 1 201 ? 6.914 34 10.734 1 84.94 201 LEU A C 1
ATOM 1543 O O . LEU A 1 201 ? 7.766 34.406 9.938 1 84.94 201 LEU A O 1
ATOM 1547 N N . ASP A 1 202 ? 6.824 34.375 11.969 1 85 202 ASP A N 1
ATOM 1548 C CA . ASP A 1 202 ? 7.734 35.406 12.492 1 85 202 ASP A CA 1
ATOM 1549 C C . ASP A 1 202 ? 9.156 34.844 12.617 1 85 202 ASP A C 1
ATOM 1551 O O . ASP A 1 202 ? 10.109 35.625 12.727 1 85 202 ASP A O 1
ATOM 1555 N N . ARG A 1 203 ? 9.219 33.562 12.586 1 88.88 203 ARG A N 1
ATOM 1556 C CA . ARG A 1 203 ? 10.531 32.938 12.719 1 88.88 203 ARG A CA 1
ATOM 1557 C C . ARG A 1 203 ? 11.266 32.938 11.383 1 88.88 203 ARG A C 1
ATOM 1559 O O . ARG A 1 203 ? 12.484 32.75 11.336 1 88.88 203 ARG A O 1
ATOM 1566 N N . TYR A 1 204 ? 10.555 33.188 10.352 1 93.38 204 TYR A N 1
ATOM 1567 C CA . TYR A 1 204 ? 11.164 33.219 9.023 1 93.38 204 TYR A CA 1
ATOM 1568 C C . TYR A 1 204 ? 11.695 34.625 8.703 1 93.38 204 TYR A C 1
ATOM 1570 O O . TYR A 1 204 ? 11.141 35.625 9.156 1 93.38 204 TYR A O 1
ATOM 1578 N N . ASP A 1 205 ? 12.734 34.656 7.965 1 92.88 205 ASP A N 1
ATOM 1579 C CA . ASP A 1 205 ? 13.281 35.938 7.523 1 92.88 205 ASP A CA 1
ATOM 1580 C C . ASP A 1 205 ? 12.445 36.531 6.391 1 92.88 205 ASP A C 1
ATOM 1582 O O . ASP A 1 205 ? 12.32 37.75 6.281 1 92.88 205 ASP A O 1
ATOM 1586 N N . SER A 1 206 ? 12.008 35.719 5.566 1 94.75 206 SER A N 1
ATOM 1587 C CA . SER A 1 206 ? 11.141 36.156 4.477 1 94.75 206 SER A CA 1
ATOM 1588 C C . SER A 1 206 ? 10.125 35.094 4.117 1 94.75 206 SER A C 1
ATOM 1590 O O . SER A 1 206 ? 10.312 33.906 4.438 1 94.75 206 SER A O 1
ATOM 1592 N N . ILE A 1 207 ? 9.055 35.531 3.506 1 95.62 207 ILE A N 1
ATOM 1593 C CA . ILE A 1 207 ? 7.977 34.656 3.064 1 95.62 207 ILE A CA 1
ATOM 1594 C C . ILE A 1 207 ? 7.715 34.875 1.575 1 95.62 207 ILE A C 1
ATOM 1596 O O . ILE A 1 207 ? 7.566 36 1.121 1 95.62 207 ILE A O 1
ATOM 1600 N N . LEU A 1 208 ? 7.762 33.781 0.841 1 96.44 208 LEU A N 1
ATOM 1601 C CA . LEU A 1 208 ? 7.371 33.781 -0.565 1 96.44 208 LEU A CA 1
ATOM 1602 C C . LEU A 1 208 ? 5.957 33.219 -0.735 1 96.44 208 LEU A C 1
ATOM 1604 O O . LEU A 1 208 ? 5.695 32.062 -0.416 1 96.44 208 LEU A O 1
ATOM 1608 N N . VAL A 1 209 ? 5.066 34.062 -1.191 1 95.44 209 VAL A N 1
ATOM 1609 C CA . VAL A 1 209 ? 3.684 33.656 -1.409 1 95.44 209 VAL A CA 1
ATOM 1610 C C . VAL A 1 209 ? 3.463 33.344 -2.889 1 95.44 209 VAL A C 1
ATOM 1612 O O . VAL A 1 209 ? 3.674 34.219 -3.746 1 95.44 209 VAL A O 1
ATOM 1615 N N . MET A 1 210 ? 3.045 32.156 -3.127 1 95.25 210 MET A N 1
ATOM 1616 C CA . MET A 1 210 ? 2.795 31.719 -4.496 1 95.25 210 MET A CA 1
ATOM 1617 C C . MET A 1 210 ? 1.299 31.594 -4.762 1 95.25 210 MET A C 1
ATOM 1619 O O . MET A 1 210 ? 0.533 31.234 -3.867 1 95.25 210 MET A O 1
ATOM 1623 N N . HIS A 1 211 ? 0.931 31.938 -5.957 1 93.75 211 HIS A N 1
ATOM 1624 C CA . HIS A 1 211 ? -0.45 31.812 -6.406 1 93.75 211 HIS A CA 1
ATOM 1625 C C . HIS A 1 211 ? -0.515 31.453 -7.891 1 93.75 211 HIS A C 1
ATOM 1627 O O . HIS A 1 211 ? -0.017 32.219 -8.734 1 93.75 211 HIS A O 1
ATOM 1633 N N . GLN A 1 212 ? -1.11 30.375 -8.242 1 92.5 212 GLN A N 1
ATOM 1634 C CA . GLN A 1 212 ? -1.312 29.906 -9.609 1 92.5 212 GLN A CA 1
ATOM 1635 C C . GLN A 1 212 ? -0.003 29.906 -10.398 1 92.5 212 GLN A C 1
ATOM 1637 O O . GLN A 1 212 ? 0.055 30.438 -11.516 1 92.5 212 GLN A O 1
ATOM 1642 N N . GLY A 1 213 ? 1.042 29.469 -9.758 1 93.94 213 GLY A N 1
ATOM 1643 C CA . GLY A 1 213 ? 2.328 29.312 -10.422 1 93.94 213 GLY A CA 1
ATOM 1644 C C . GLY A 1 213 ? 3.143 30.594 -10.453 1 93.94 213 GLY A C 1
ATOM 1645 O O . GLY A 1 213 ? 4.25 30.609 -10.984 1 93.94 213 GLY A O 1
ATOM 1646 N N . CYS A 1 214 ? 2.639 31.688 -9.898 1 95.69 214 CYS A N 1
ATOM 1647 C CA . CYS A 1 214 ? 3.299 32.969 -9.906 1 95.69 214 CYS A CA 1
ATOM 1648 C C . CYS A 1 214 ? 3.625 33.438 -8.484 1 95.69 214 CYS A C 1
ATOM 1650 O O . CYS A 1 214 ? 3.053 32.938 -7.52 1 95.69 214 CYS A O 1
ATOM 1652 N N . VAL A 1 215 ? 4.582 34.375 -8.43 1 96.19 215 VAL A N 1
ATOM 1653 C CA . VAL A 1 215 ? 4.902 35 -7.137 1 96.19 215 VAL A CA 1
ATOM 1654 C C . VAL A 1 215 ? 3.982 36.188 -6.871 1 96.19 215 VAL A C 1
ATOM 1656 O O . VAL A 1 215 ? 3.922 37.125 -7.672 1 96.19 215 VAL A O 1
ATOM 1659 N N . ALA A 1 216 ? 3.352 36.125 -5.785 1 96 216 ALA A N 1
ATOM 1660 C CA . ALA A 1 216 ? 2.441 37.219 -5.414 1 96 216 ALA A CA 1
ATOM 1661 C C . ALA A 1 216 ? 3.111 38.188 -4.449 1 96 216 ALA A C 1
ATOM 1663 O O . ALA A 1 216 ? 2.725 39.344 -4.367 1 96 216 ALA A O 1
ATOM 1664 N N . TYR A 1 217 ? 3.994 37.656 -3.668 1 95.38 217 TYR A N 1
ATOM 1665 C CA . TYR A 1 217 ? 4.68 38.438 -2.656 1 95.38 217 TYR A CA 1
ATOM 1666 C C . TYR A 1 217 ? 5.957 37.75 -2.189 1 95.38 217 TYR A C 1
ATOM 1668 O O . TYR A 1 217 ? 6.008 36.531 -2.098 1 95.38 217 TYR A O 1
ATOM 1676 N N . HIS A 1 218 ? 6.996 38.5 -1.967 1 96.12 218 HIS A N 1
ATOM 1677 C CA . HIS A 1 218 ? 8.203 38.031 -1.308 1 96.12 218 HIS A CA 1
ATOM 1678 C C . HIS A 1 218 ? 8.812 39.094 -0.413 1 96.12 218 HIS A C 1
ATOM 1680 O O . HIS A 1 218 ? 9.367 40.094 -0.906 1 96.12 218 HIS A O 1
ATOM 1686 N N . GLY A 1 219 ? 8.742 38.906 0.854 1 93.56 219 GLY A N 1
ATOM 1687 C CA . GLY A 1 219 ? 9.25 39.875 1.801 1 93.56 219 GLY A CA 1
ATOM 1688 C C . GLY A 1 219 ? 9.141 39.438 3.244 1 93.56 219 GLY A C 1
ATOM 1689 O O . GLY A 1 219 ? 8.984 38.219 3.52 1 93.56 219 GLY A O 1
ATOM 1690 N N . SER A 1 220 ? 9.32 40.312 4.125 1 91.75 220 SER A N 1
ATOM 1691 C CA . SER A 1 220 ? 9.234 40 5.547 1 91.75 220 SER A CA 1
ATOM 1692 C C . SER A 1 220 ? 7.797 39.688 5.961 1 91.75 220 SER A C 1
ATOM 1694 O O . SER A 1 220 ? 6.852 40.188 5.352 1 91.75 220 SER A O 1
ATOM 1696 N N . PRO A 1 221 ? 7.699 38.844 6.961 1 89.62 221 PRO A N 1
ATOM 1697 C CA . PRO A 1 221 ? 6.352 38.562 7.453 1 89.62 221 PRO A CA 1
ATOM 1698 C C .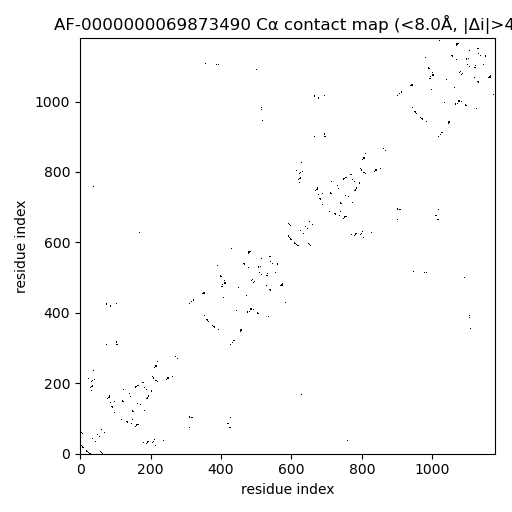 PRO A 1 221 ? 5.617 39.812 7.934 1 89.62 221 PRO A C 1
ATOM 1700 O O . PRO A 1 221 ? 4.398 39.906 7.773 1 89.62 221 PRO A O 1
ATOM 1703 N N . LYS A 1 222 ? 6.301 40.781 8.398 1 85 222 LYS A N 1
ATOM 1704 C CA . LYS A 1 222 ? 5.707 42 8.945 1 85 222 LYS A CA 1
ATOM 1705 C C . LYS A 1 222 ? 5.055 42.844 7.852 1 85 222 LYS A C 1
ATOM 1707 O O . LYS A 1 222 ? 4 43.438 8.07 1 85 222 LYS A O 1
ATOM 1712 N N . THR A 1 223 ? 5.684 42.875 6.715 1 90.94 223 THR A N 1
ATOM 1713 C CA . THR A 1 223 ? 5.207 43.719 5.637 1 90.94 223 THR A CA 1
ATOM 1714 C C . THR A 1 223 ? 4.164 43 4.789 1 90.94 223 THR A C 1
ATOM 1716 O O . THR A 1 223 ? 3.514 43.594 3.936 1 90.94 223 THR A O 1
ATOM 1719 N N . MET A 1 224 ? 4.066 41.75 5.02 1 91.75 224 MET A N 1
ATOM 1720 C CA . MET A 1 224 ? 3.17 40.938 4.219 1 91.75 224 MET A CA 1
ATOM 1721 C C . MET A 1 224 ? 1.719 41.375 4.402 1 91.75 224 MET A C 1
ATOM 1723 O O . MET A 1 224 ? 0.976 41.5 3.43 1 91.75 224 MET A O 1
ATOM 1727 N N . LEU A 1 225 ? 1.317 41.625 5.648 1 89.81 225 LEU A N 1
ATOM 1728 C CA . LEU A 1 225 ? -0.054 42.031 5.938 1 89.81 225 LEU A CA 1
ATOM 1729 C C . LEU A 1 225 ? -0.382 43.344 5.27 1 89.81 225 LEU A C 1
ATOM 1731 O O . LEU A 1 225 ? -1.478 43.531 4.73 1 89.81 225 LEU A O 1
ATOM 1735 N N . HIS A 1 226 ? 0.602 44.219 5.328 1 90.56 226 HIS A N 1
ATOM 1736 C CA . HIS A 1 226 ? 0.422 45.531 4.719 1 90.56 226 HIS A CA 1
ATOM 1737 C C . HIS A 1 226 ? 0.293 45.438 3.201 1 90.56 226 HIS A C 1
ATOM 1739 O O . HIS A 1 226 ? -0.558 46.094 2.598 1 90.56 226 HIS A O 1
ATOM 1745 N N . TYR A 1 227 ? 1.09 44.656 2.588 1 93.06 227 TYR A N 1
ATOM 1746 C CA . TYR A 1 227 ? 1.082 44.5 1.136 1 93.06 227 TYR A CA 1
ATOM 1747 C C . TYR A 1 227 ? -0.27 44 0.646 1 93.06 227 TYR A C 1
ATOM 1749 O O . TYR A 1 227 ? -0.806 44.5 -0.344 1 93.06 227 TYR A O 1
ATOM 1757 N N . PHE A 1 228 ? -0.801 43.031 1.341 1 93.06 228 PHE A N 1
ATOM 1758 C CA . PHE A 1 228 ? -2.055 42.438 0.904 1 93.06 228 PHE A CA 1
ATOM 1759 C C . PHE A 1 228 ? -3.248 43.219 1.441 1 93.06 228 PHE A C 1
ATOM 1761 O O . PHE A 1 228 ? -4.391 42.969 1.064 1 93.06 228 PHE A O 1
ATOM 1768 N N . GLY A 1 229 ? -3.09 44.094 2.352 1 90.25 229 GLY A N 1
ATOM 1769 C CA . GLY A 1 229 ? -4.156 44.906 2.918 1 90.25 229 GLY A CA 1
ATOM 1770 C C . GLY A 1 229 ? -5.09 44.125 3.814 1 90.25 229 GLY A C 1
ATOM 1771 O O . GLY A 1 229 ? -6.312 44.281 3.734 1 90.25 229 GLY A O 1
ATOM 1772 N N . VAL A 1 230 ? -4.445 43.188 4.535 1 88.56 230 VAL A N 1
ATOM 1773 C CA . VAL A 1 230 ? -5.262 42.344 5.406 1 88.56 230 VAL A CA 1
ATOM 1774 C C . VAL A 1 230 ? -4.832 42.562 6.859 1 88.56 230 VAL A C 1
ATOM 1776 O O . VAL A 1 230 ? -3.738 43.062 7.129 1 88.56 230 VAL A O 1
ATOM 1779 N N . SER A 1 231 ? -5.754 42.156 7.816 1 82.5 231 SER A N 1
ATOM 1780 C CA . SER A 1 231 ? -5.504 42.344 9.242 1 82.5 231 SER A CA 1
ATOM 1781 C C . SER A 1 231 ? -4.934 41.094 9.883 1 82.5 231 SER A C 1
ATOM 1783 O O . SER A 1 231 ? -4.297 41.156 10.938 1 82.5 231 SER A O 1
ATOM 1785 N N . SER A 1 232 ? -5.207 40.031 9.234 1 78.38 232 SER A N 1
ATOM 1786 C CA . SER A 1 232 ? -4.746 38.75 9.789 1 78.38 232 SER A CA 1
ATOM 1787 C C . SER A 1 232 ? -4.219 37.844 8.703 1 78.38 232 SER A C 1
ATOM 1789 O O . SER A 1 232 ? -4.559 38 7.527 1 78.38 232 SER A O 1
ATOM 1791 N N . LEU A 1 233 ? -3.32 36.938 9.07 1 78.5 233 LEU A N 1
ATOM 1792 C CA . LEU A 1 233 ? -2.68 36 8.148 1 78.5 233 LEU A CA 1
ATOM 1793 C C . LEU A 1 233 ? -3.713 35.125 7.477 1 78.5 233 LEU A C 1
ATOM 1795 O O . LEU A 1 233 ? -3.537 34.719 6.324 1 78.5 233 LEU A O 1
ATOM 1799 N N . GLU A 1 234 ? -4.758 34.875 8.125 1 71.94 234 GLU A N 1
ATOM 1800 C CA . GLU A 1 234 ? -5.789 33.969 7.629 1 71.94 234 GLU A CA 1
ATOM 1801 C C . GLU A 1 234 ? -6.512 34.562 6.422 1 71.94 234 GLU A C 1
ATOM 1803 O O . GLU A 1 234 ? -7.082 33.812 5.609 1 71.94 234 GLU A O 1
ATOM 1808 N N . GLU A 1 235 ? -6.426 35.812 6.293 1 80.94 235 GLU A N 1
ATOM 1809 C CA . GLU A 1 235 ? -7.148 36.5 5.23 1 80.94 235 GLU A CA 1
ATOM 1810 C C . GLU A 1 235 ? -6.328 36.531 3.945 1 80.94 235 GLU A C 1
ATOM 1812 O O . GLU A 1 235 ? -6.836 36.938 2.893 1 80.94 235 GLU A O 1
ATOM 1817 N N . ILE A 1 236 ? -5.156 36.125 4.008 1 85.81 236 ILE A N 1
ATOM 1818 C CA . ILE A 1 236 ? -4.25 36.219 2.867 1 85.81 236 ILE A CA 1
ATOM 1819 C C . ILE A 1 236 ? -4.746 35.312 1.741 1 85.81 236 ILE A C 1
ATOM 1821 O O . ILE A 1 236 ? -4.812 35.719 0.583 1 85.81 236 ILE A O 1
ATOM 1825 N N . TYR A 1 237 ? -5.16 34.188 2.029 1 84.38 237 TYR A N 1
ATOM 1826 C CA . TYR A 1 237 ? -5.535 33.219 1.004 1 84.38 237 TYR A CA 1
ATOM 1827 C C . TYR A 1 237 ? -6.832 33.625 0.317 1 84.38 237 TYR A C 1
ATOM 1829 O O . TYR A 1 237 ? -6.93 33.594 -0.912 1 84.38 237 TYR A O 1
ATOM 1837 N N . PRO A 1 238 ? -7.766 34.031 1.135 1 80.62 238 PRO A N 1
ATOM 1838 C CA . PRO A 1 238 ? -8.945 34.594 0.448 1 80.62 238 PRO A CA 1
ATOM 1839 C C . PRO A 1 238 ? -8.609 35.781 -0.441 1 80.62 238 PRO A C 1
ATOM 1841 O O . PRO A 1 238 ? -9.172 35.906 -1.53 1 80.62 238 PRO A O 1
ATOM 1844 N N . LYS A 1 239 ? -7.797 36.594 0.053 1 87.06 239 LYS A N 1
ATOM 1845 C CA . LYS A 1 239 ? -7.391 37.781 -0.709 1 87.06 239 LYS A CA 1
ATOM 1846 C C . LYS A 1 239 ? -6.688 37.375 -2.002 1 87.06 239 LYS A C 1
ATOM 1848 O O . LYS A 1 239 ? -6.867 38.031 -3.037 1 87.06 239 LYS A O 1
ATOM 1853 N N . LEU A 1 240 ? -5.895 36.375 -2.018 1 89.5 240 LEU A N 1
ATOM 1854 C CA . LEU A 1 240 ? -5.164 35.875 -3.18 1 89.5 240 LEU A CA 1
ATOM 1855 C C . LEU A 1 240 ? -6.121 35.469 -4.289 1 89.5 240 LEU A C 1
ATOM 1857 O O . LEU A 1 240 ? -5.797 35.594 -5.473 1 89.5 240 LEU A O 1
ATOM 1861 N N . GLN A 1 241 ? -7.258 35.062 -3.893 1 86 241 GLN A N 1
ATOM 1862 C CA . GLN A 1 241 ? -8.211 34.531 -4.871 1 86 241 GLN A CA 1
ATOM 1863 C C . GLN A 1 241 ? -8.938 35.656 -5.586 1 86 241 GLN A C 1
ATOM 1865 O O . GLN A 1 241 ? -9.594 35.438 -6.609 1 86 241 GLN A O 1
ATOM 1870 N N . ASP A 1 242 ? -8.789 36.844 -5.082 1 87.19 242 ASP A N 1
ATOM 1871 C CA . ASP A 1 242 ? -9.461 37.969 -5.68 1 87.19 242 ASP A CA 1
ATOM 1872 C C . ASP A 1 242 ? -8.914 38.25 -7.078 1 87.19 242 ASP A C 1
ATOM 1874 O O . ASP A 1 242 ? -9.586 38.906 -7.895 1 87.19 242 ASP A O 1
ATOM 1878 N N . ARG A 1 243 ? -7.691 37.906 -7.258 1 90.5 243 ARG A N 1
ATOM 1879 C CA . ARG A 1 243 ? -7.031 38.156 -8.539 1 90.5 243 ARG A CA 1
ATOM 1880 C C . ARG A 1 243 ? -6.348 36.875 -9.047 1 90.5 243 ARG A C 1
ATOM 1882 O O . ARG A 1 243 ? -6.102 35.938 -8.273 1 90.5 243 ARG A O 1
ATOM 1889 N N . GLU A 1 244 ? -6.109 36.969 -10.32 1 91.5 244 GLU A N 1
ATOM 1890 C CA . GLU A 1 244 ? -5.387 35.844 -10.922 1 91.5 244 GLU A CA 1
ATOM 1891 C C . GLU A 1 244 ? -3.893 35.938 -10.617 1 91.5 244 GLU A C 1
ATOM 1893 O O . GLU A 1 244 ? -3.385 37 -10.266 1 91.5 244 GLU A O 1
ATOM 1898 N N . GLY A 1 245 ? -3.223 34.875 -10.773 1 91.94 245 GLY A N 1
ATOM 1899 C CA . GLY A 1 245 ? -1.802 34.75 -10.492 1 91.94 245 GLY A CA 1
ATOM 1900 C C . GLY A 1 245 ? -0.967 35.781 -11.219 1 91.94 245 GLY A C 1
ATOM 1901 O O . GLY A 1 245 ? -0.231 36.562 -10.594 1 91.94 245 GLY A O 1
ATOM 1902 N N . PRO A 1 246 ? -1.183 35.875 -12.531 1 91.5 246 PRO A N 1
ATOM 1903 C CA . PRO A 1 246 ? -0.382 36.844 -13.297 1 91.5 246 PRO A CA 1
ATOM 1904 C C . PRO A 1 246 ? -0.64 38.281 -12.891 1 91.5 246 PRO A C 1
ATOM 1906 O O . PRO A 1 246 ? 0.267 39.125 -12.953 1 91.5 246 PRO A O 1
ATOM 1909 N N . SER A 1 247 ? -1.827 38.531 -12.461 1 93.44 247 SER A N 1
ATOM 1910 C CA . SER A 1 247 ? -2.143 39.844 -11.984 1 93.44 247 SER A CA 1
ATOM 1911 C C . SER A 1 247 ? -1.371 40.188 -10.711 1 93.44 247 SER A C 1
ATOM 1913 O O . SER A 1 247 ? -0.837 41.281 -10.57 1 93.44 247 SER A O 1
ATOM 1915 N N . TRP A 1 248 ? -1.307 39.25 -9.828 1 93.25 248 TRP A N 1
ATOM 1916 C CA . TRP A 1 248 ? -0.526 39.438 -8.609 1 93.25 248 TRP A CA 1
ATOM 1917 C C . TRP A 1 248 ? 0.955 39.625 -8.93 1 93.25 248 TRP A C 1
ATOM 1919 O O . TRP A 1 248 ? 1.646 40.406 -8.305 1 93.25 248 TRP A O 1
ATOM 1929 N N . SER A 1 249 ? 1.404 38.875 -9.867 1 93.31 249 SER A N 1
ATOM 1930 C CA . SER A 1 249 ? 2.809 38.938 -10.266 1 93.31 249 SER A CA 1
ATOM 1931 C C . SER A 1 249 ? 3.176 40.281 -10.82 1 93.31 249 SER A C 1
ATOM 1933 O O . SER A 1 249 ? 4.258 40.812 -10.539 1 93.31 249 SER A O 1
ATOM 1935 N N . ARG A 1 250 ? 2.332 40.875 -11.625 1 92.38 250 ARG A N 1
ATOM 1936 C CA . ARG A 1 250 ? 2.561 42.188 -12.188 1 92.38 250 ARG A CA 1
ATOM 1937 C C . ARG A 1 250 ? 2.604 43.25 -11.086 1 92.38 250 ARG A C 1
ATOM 1939 O O . ARG A 1 250 ? 3.443 44.156 -11.125 1 92.38 250 ARG A O 1
ATOM 1946 N N . SER A 1 251 ? 1.662 43.094 -10.227 1 92.31 251 SER A N 1
ATOM 1947 C CA . SER A 1 251 ? 1.644 44.031 -9.102 1 92.31 251 SER A CA 1
ATOM 1948 C C . SER A 1 251 ? 2.908 43.906 -8.258 1 92.31 251 SER A C 1
ATOM 1950 O O . SER A 1 251 ? 3.48 44.906 -7.836 1 92.31 251 SER A O 1
ATOM 1952 N N . TRP A 1 252 ? 3.355 42.75 -8.039 1 93.12 252 TRP A N 1
ATOM 1953 C CA . TRP A 1 252 ? 4.543 42.5 -7.223 1 93.12 252 TRP A CA 1
ATOM 1954 C C . TRP A 1 252 ? 5.793 43.031 -7.906 1 93.12 252 TRP A C 1
ATOM 1956 O O . TRP A 1 252 ? 6.676 43.594 -7.246 1 93.12 252 TRP A O 1
ATOM 1966 N N . SER A 1 253 ? 5.875 42.875 -9.18 1 91 253 SER A N 1
ATOM 1967 C CA . SER A 1 253 ? 7.039 43.344 -9.93 1 91 253 SER A CA 1
ATOM 1968 C C . SER A 1 253 ? 7.242 44.844 -9.766 1 91 253 SER A C 1
ATOM 1970 O O . SER A 1 253 ? 8.375 45.312 -9.789 1 91 253 SER A O 1
ATOM 1972 N N . LYS A 1 254 ? 6.188 45.531 -9.555 1 90.88 254 LYS A N 1
ATOM 1973 C CA . LYS A 1 254 ? 6.254 46.969 -9.398 1 90.88 254 LYS A CA 1
ATOM 1974 C C . LYS A 1 254 ? 6.789 47.375 -8.023 1 90.88 254 LYS A C 1
ATOM 1976 O O . LYS A 1 254 ? 7.398 48.438 -7.855 1 90.88 254 LYS A O 1
ATOM 1981 N N . HIS A 1 255 ? 6.535 46.531 -7.039 1 90.62 255 HIS A N 1
ATOM 1982 C CA . HIS A 1 255 ? 6.875 46.875 -5.66 1 90.62 255 HIS A CA 1
ATOM 1983 C C . HIS A 1 255 ? 8.117 46.125 -5.199 1 90.62 255 HIS A C 1
ATOM 1985 O O . HIS A 1 255 ? 8.633 46.375 -4.113 1 90.62 255 HIS A O 1
ATOM 1991 N N . ARG A 1 256 ? 8.602 45.25 -5.977 1 90.06 256 ARG A N 1
ATOM 1992 C CA . ARG A 1 256 ? 9.641 44.281 -5.621 1 90.06 256 ARG A CA 1
ATOM 1993 C C . ARG A 1 256 ? 10.898 45 -5.129 1 90.06 256 ARG A C 1
ATOM 1995 O O . ARG A 1 256 ? 11.453 44.625 -4.086 1 90.06 256 ARG A O 1
ATOM 2002 N N . ASP A 1 257 ? 11.328 46 -5.805 1 88.88 257 ASP A N 1
ATOM 2003 C CA . ASP A 1 257 ? 12.578 46.656 -5.496 1 88.88 257 ASP A CA 1
ATOM 2004 C C . ASP A 1 257 ? 12.523 47.344 -4.125 1 88.88 257 ASP A C 1
ATOM 2006 O O . ASP A 1 257 ? 13.484 47.281 -3.359 1 88.88 257 ASP A O 1
ATOM 2010 N N . SER A 1 258 ? 11.453 47.938 -3.82 1 89.62 258 SER A N 1
ATOM 2011 C CA . SER A 1 258 ? 11.281 48.625 -2.533 1 89.62 258 SER A CA 1
ATOM 2012 C C . SER A 1 258 ? 11.289 47.594 -1.385 1 89.62 258 SER A C 1
ATOM 2014 O O . SER A 1 258 ? 11.906 47.844 -0.346 1 89.62 258 SER A O 1
ATOM 2016 N N . TYR A 1 259 ? 10.656 46.531 -1.559 1 89.69 259 TYR A N 1
ATOM 2017 C CA . TYR A 1 259 ? 10.547 45.531 -0.508 1 89.69 259 TYR A CA 1
ATOM 2018 C C . TYR A 1 259 ? 11.875 44.812 -0.31 1 89.69 259 TYR A C 1
ATOM 2020 O O . TYR A 1 259 ? 12.25 44.5 0.821 1 89.69 259 TYR A O 1
ATOM 2028 N N . TYR A 1 260 ? 12.57 44.594 -1.342 1 89.88 260 TYR A N 1
ATOM 2029 C CA . TYR A 1 260 ? 13.883 43.969 -1.227 1 89.88 260 TYR A CA 1
ATOM 2030 C C . TYR A 1 260 ? 14.875 44.875 -0.538 1 89.88 260 TYR A C 1
ATOM 2032 O O . TYR A 1 260 ? 15.719 44.438 0.245 1 89.88 260 TYR A O 1
ATOM 2040 N N . SER A 1 261 ? 14.742 46.094 -0.907 1 89.38 261 SER A N 1
ATOM 2041 C CA . SER A 1 261 ? 15.602 47.094 -0.247 1 89.38 261 SER A CA 1
ATOM 2042 C C . SER A 1 261 ? 15.344 47.125 1.255 1 89.38 261 SER A C 1
ATOM 2044 O O . SER A 1 261 ? 16.281 47.219 2.049 1 89.38 261 SER A O 1
ATOM 2046 N N . ARG A 1 262 ? 14.141 47.031 1.611 1 87.69 262 ARG A N 1
ATOM 2047 C CA . ARG A 1 262 ? 13.773 47 3.023 1 87.69 262 ARG A CA 1
ATOM 2048 C C . ARG A 1 262 ? 14.289 45.75 3.713 1 87.69 262 ARG A C 1
ATOM 2050 O O . ARG A 1 262 ? 14.742 45.812 4.859 1 87.69 262 ARG A O 1
ATOM 2057 N N . LEU A 1 263 ? 14.148 44.688 3.08 1 88.62 263 LEU A N 1
ATOM 2058 C CA . LEU A 1 263 ? 14.633 43.438 3.619 1 88.62 263 LEU A CA 1
ATOM 2059 C C . LEU A 1 263 ? 16.141 43.469 3.83 1 88.62 263 LEU A C 1
ATOM 2061 O O . LEU A 1 263 ? 16.641 42.938 4.828 1 88.62 263 LEU A O 1
ATOM 2065 N N . GLU A 1 264 ? 16.828 44.031 2.902 1 87.75 264 GLU A N 1
ATOM 2066 C CA . GLU A 1 264 ? 18.281 44.156 2.996 1 87.75 264 GLU A CA 1
ATOM 2067 C C . GLU A 1 264 ? 18.688 45.094 4.141 1 87.75 264 GLU A C 1
ATOM 2069 O O . GLU A 1 264 ? 19.672 44.812 4.836 1 87.75 264 GLU A O 1
ATOM 2074 N N . GLN A 1 265 ? 17.953 46.156 4.285 1 88.12 265 GLN A N 1
ATOM 2075 C CA . GLN A 1 265 ? 18.234 47.094 5.367 1 88.12 265 GLN A CA 1
ATOM 2076 C C . GLN A 1 265 ? 18 46.438 6.73 1 88.12 265 GLN A C 1
ATOM 2078 O O . GLN A 1 265 ? 18.797 46.625 7.652 1 88.12 265 GLN A O 1
ATOM 2083 N N . GLU A 1 266 ? 16.922 45.719 6.793 1 86.44 266 GLU A N 1
ATOM 2084 C CA . GLU A 1 266 ? 16.625 45.031 8.039 1 86.44 266 GLU A CA 1
ATOM 2085 C C . GLU A 1 266 ? 17.703 43.969 8.352 1 86.44 266 GLU A C 1
ATOM 2087 O O . GLU A 1 266 ? 18.078 43.781 9.508 1 86.44 266 GLU A O 1
ATOM 2092 N N . ARG A 1 267 ? 18.156 43.375 7.395 1 86.94 267 ARG A N 1
ATOM 2093 C CA . ARG A 1 267 ? 19.203 42.406 7.555 1 86.94 267 ARG A CA 1
ATOM 2094 C C . ARG A 1 267 ? 20.5 43.031 8.023 1 86.94 267 ARG A C 1
ATOM 2096 O O . ARG A 1 267 ? 21.188 42.531 8.906 1 86.94 267 ARG A O 1
ATOM 2103 N N . GLU A 1 268 ? 20.828 44.094 7.402 1 86.5 268 GLU A N 1
ATOM 2104 C CA . GLU A 1 268 ? 22.031 44.844 7.781 1 86.5 268 GLU A CA 1
ATOM 2105 C C . GLU A 1 268 ? 21.969 45.281 9.242 1 86.5 268 GLU A C 1
ATOM 2107 O O . GLU A 1 268 ? 22.984 45.219 9.953 1 86.5 268 GLU A O 1
ATOM 2112 N N . LYS A 1 269 ? 20.859 45.688 9.633 1 86.5 269 LYS A N 1
ATOM 2113 C CA . LYS A 1 269 ? 20.672 46.094 11.016 1 86.5 269 LYS A CA 1
ATOM 2114 C C . LYS A 1 269 ? 20.859 44.906 11.969 1 86.5 269 LYS A C 1
ATOM 2116 O O . LYS A 1 269 ? 21.453 45.062 13.039 1 86.5 269 LYS A O 1
ATOM 2121 N N . LYS A 1 270 ? 20.359 43.781 11.586 1 82.88 270 LYS A N 1
ATOM 2122 C CA . LYS A 1 270 ? 20.469 42.594 12.406 1 82.88 270 LYS A CA 1
ATOM 2123 C C . LYS A 1 270 ? 21.906 42.094 12.461 1 82.88 270 LYS A C 1
ATOM 2125 O O . LYS A 1 270 ? 22.344 41.531 13.477 1 82.88 270 LYS A O 1
ATOM 2130 N N . ILE A 1 271 ? 22.594 42.25 11.438 1 82.62 271 ILE A N 1
ATOM 2131 C CA . ILE A 1 271 ? 24 41.875 11.414 1 82.62 271 ILE A CA 1
ATOM 2132 C C . ILE A 1 271 ? 24.797 42.781 12.336 1 82.62 271 ILE A C 1
ATOM 2134 O O . ILE A 1 271 ? 25.625 42.344 13.117 1 82.62 271 ILE A O 1
ATOM 2138 N N . LEU A 1 272 ? 24.531 44.094 12.203 1 81.75 272 LEU A N 1
ATOM 2139 C CA . LEU A 1 272 ? 25.219 45.094 13.016 1 81.75 272 LEU A CA 1
ATOM 2140 C C . LEU A 1 272 ? 24.922 44.906 14.5 1 81.75 272 LEU A C 1
ATOM 2142 O O . LEU A 1 272 ? 25.781 45.125 15.344 1 81.75 272 LEU A O 1
ATOM 2146 N N . SER A 1 273 ? 23.703 44.469 14.766 1 82.25 273 SER A N 1
ATOM 2147 C CA . SER A 1 273 ? 23.297 44.25 16.156 1 82.25 273 SER A CA 1
ATOM 2148 C C . SER A 1 273 ? 23.828 42.906 16.672 1 82.25 273 SER A C 1
ATOM 2150 O O . SER A 1 273 ? 23.766 42.625 17.875 1 82.25 273 SER A O 1
ATOM 2152 N N . GLY A 1 274 ? 24.375 42.031 15.828 1 73.31 274 GLY A N 1
ATOM 2153 C CA . GLY A 1 274 ? 24.969 40.75 16.219 1 73.31 274 GLY A CA 1
ATOM 2154 C C . GLY A 1 274 ? 23.969 39.594 16.203 1 73.31 274 GLY A C 1
ATOM 2155 O O . GLY A 1 274 ? 24.312 38.5 16.594 1 73.31 274 GLY A O 1
ATOM 2156 N N . GLU A 1 275 ? 22.719 39.844 15.875 1 73.44 275 GLU A N 1
ATOM 2157 C CA . GLU A 1 275 ? 21.703 38.812 15.852 1 73.44 275 GLU A CA 1
ATOM 2158 C C . GLU A 1 275 ? 21.953 37.812 14.703 1 73.44 275 GLU A C 1
ATOM 2160 O O . GLU A 1 275 ? 21.672 36.625 14.836 1 73.44 275 GLU A O 1
ATOM 2165 N N . LEU A 1 276 ? 22.391 38.375 13.562 1 76.81 276 LEU A N 1
ATOM 2166 C CA . LEU A 1 276 ? 22.75 37.531 12.414 1 76.81 276 LEU A CA 1
ATOM 2167 C C . LEU A 1 276 ? 24.266 37.562 12.188 1 76.81 276 LEU A C 1
ATOM 2169 O O . LEU A 1 276 ? 24.906 38.594 12.281 1 76.81 276 LEU A O 1
ATOM 2173 N N . PRO A 1 277 ? 24.844 36.312 12.156 1 67.5 277 PRO A N 1
ATOM 2174 C CA . PRO A 1 277 ? 26.281 36.312 11.859 1 67.5 277 PRO A CA 1
ATOM 2175 C C . PRO A 1 277 ? 26.594 36.875 10.477 1 67.5 277 PRO A C 1
ATOM 2177 O O . PRO A 1 277 ? 25.781 36.75 9.562 1 67.5 277 PRO A O 1
ATOM 2180 N N . ASP A 1 278 ? 27.562 37.688 10.422 1 59.31 278 ASP A N 1
ATOM 2181 C CA . ASP A 1 278 ? 28.031 38.156 9.125 1 59.31 278 ASP A CA 1
ATOM 2182 C C . ASP A 1 278 ? 28.5 37 8.25 1 59.31 278 ASP A C 1
ATOM 2184 O O . ASP A 1 278 ? 29.422 36.25 8.617 1 59.31 278 ASP A O 1
ATOM 2188 N N . PRO A 1 279 ? 27.641 36.594 7.285 1 57.97 279 PRO A N 1
ATOM 2189 C CA . PRO A 1 279 ? 28.016 35.438 6.465 1 57.97 279 PRO A CA 1
ATOM 2190 C C . PRO A 1 279 ? 29.422 35.562 5.891 1 57.97 279 PRO A C 1
ATOM 2192 O O . PRO A 1 279 ? 30.078 34.562 5.652 1 57.97 279 PRO A O 1
ATOM 2195 N N . ASP A 1 280 ? 29.875 36.844 5.523 1 51.72 280 ASP A N 1
ATOM 2196 C CA . ASP A 1 280 ? 31.219 37.062 4.977 1 51.72 280 ASP A CA 1
ATOM 2197 C C . ASP A 1 280 ? 32.281 36.938 6.07 1 51.72 280 ASP A C 1
ATOM 2199 O O . ASP A 1 280 ? 33.469 36.75 5.777 1 51.72 280 ASP A O 1
ATOM 2203 N N . ALA A 1 281 ? 31.984 37.219 7.242 1 48.38 281 ALA A N 1
ATOM 2204 C CA . ALA A 1 281 ? 32.938 37.094 8.328 1 48.38 281 ALA A CA 1
ATOM 2205 C C . ALA A 1 281 ? 33.156 35.656 8.742 1 48.38 281 ALA A C 1
ATOM 2207 O O . ALA A 1 281 ? 34.156 35.312 9.359 1 48.38 281 ALA A O 1
ATOM 2208 N N . VAL A 1 282 ? 32.25 34.844 8.836 1 46.72 282 VAL A N 1
ATOM 2209 C CA . VAL A 1 282 ? 32.375 33.469 9.289 1 46.72 282 VAL A CA 1
ATOM 2210 C C . VAL A 1 282 ? 33.312 32.688 8.375 1 46.72 282 VAL A C 1
ATOM 2212 O O . VAL A 1 282 ? 32.875 31.891 7.559 1 46.72 282 VAL A O 1
ATOM 2215 N N . ARG A 1 283 ? 34.25 33.344 7.75 1 39.31 283 ARG A N 1
ATOM 2216 C CA . ARG A 1 283 ? 35.375 32.656 7.137 1 39.31 283 ARG A CA 1
ATOM 2217 C C . ARG A 1 283 ? 36.125 31.844 8.164 1 39.31 283 ARG A C 1
ATOM 2219 O O . ARG A 1 283 ? 36.406 32.312 9.273 1 39.31 283 ARG A O 1
ATOM 2226 N N . PRO A 1 284 ? 36.156 30.609 8.094 1 38.47 284 PRO A N 1
ATOM 2227 C CA . PRO A 1 284 ? 36.969 29.938 9.094 1 38.47 284 PRO A CA 1
ATOM 2228 C C . PRO A 1 284 ? 38.25 30.719 9.422 1 38.47 284 PRO A C 1
ATOM 2230 O O . PRO A 1 284 ? 38.844 31.328 8.531 1 38.47 284 PRO A O 1
ATOM 2233 N N . ALA A 1 285 ? 38.5 31.188 10.664 1 33.38 285 ALA A N 1
ATOM 2234 C CA . ALA A 1 285 ? 39.656 31.781 11.289 1 33.38 285 ALA A CA 1
ATOM 2235 C C . ALA A 1 285 ? 40.938 31.219 10.695 1 33.38 285 ALA A C 1
ATOM 2237 O O . ALA A 1 285 ? 42 31.844 10.781 1 33.38 285 ALA A O 1
ATOM 2238 N N . GLU A 1 286 ? 40.875 29.922 10.219 1 34 286 GLU A N 1
ATOM 2239 C CA . GLU A 1 286 ? 42.188 29.344 10.016 1 34 286 GLU A CA 1
ATOM 2240 C C . GLU A 1 286 ? 42.906 30 8.836 1 34 286 GLU A C 1
ATOM 2242 O O . GLU A 1 286 ? 44.062 29.656 8.523 1 34 286 GLU A O 1
ATOM 2247 N N . ALA A 1 287 ? 42.188 30.672 7.973 1 33.5 287 ALA A N 1
ATOM 2248 C CA . ALA A 1 287 ? 43 31.203 6.883 1 33.5 287 ALA A CA 1
ATOM 2249 C C . ALA A 1 287 ? 43.781 32.438 7.332 1 33.5 287 ALA A C 1
ATOM 2251 O O . ALA A 1 287 ? 44.469 33.062 6.523 1 33.5 287 ALA A O 1
ATOM 2252 N N . GLU A 1 288 ? 43.469 33.031 8.477 1 32.12 288 GLU A N 1
ATOM 2253 C CA . GLU A 1 288 ? 44.219 34.25 8.734 1 32.12 288 GLU A CA 1
ATOM 2254 C C . GLU A 1 288 ? 45.719 33.969 8.719 1 32.12 288 GLU A C 1
ATOM 2256 O O . GLU A 1 288 ? 46.531 34.906 8.867 1 32.12 288 GLU A O 1
ATOM 2261 N N . LYS A 1 289 ? 46.219 32.75 9.125 1 32.56 289 LYS A N 1
ATOM 2262 C CA . LYS A 1 289 ? 47.656 32.875 9.352 1 32.56 289 LYS A CA 1
ATOM 2263 C C . LYS A 1 289 ? 48.406 33.156 8.047 1 32.56 289 LYS A C 1
ATOM 2265 O O . LYS A 1 289 ? 49.594 33.406 8.055 1 32.56 289 LYS A O 1
ATOM 2270 N N . GLU A 1 290 ? 48.031 32.438 6.906 1 31.67 290 GLU A N 1
ATOM 2271 C CA . GLU A 1 290 ? 49.062 32.719 5.906 1 31.67 290 GLU A CA 1
ATOM 2272 C C . GLU A 1 290 ? 48.812 34.094 5.246 1 31.67 290 GLU A C 1
ATOM 2274 O O . GLU A 1 290 ? 47.75 34.344 4.719 1 31.67 290 GLU A O 1
ATOM 2279 N N . GLY A 1 291 ? 49.406 35.156 5.66 1 27.23 291 GLY A N 1
ATOM 2280 C CA . GLY A 1 291 ? 49.438 36.594 5.469 1 27.23 291 GLY A CA 1
ATOM 2281 C C . GLY A 1 291 ? 49.125 37.031 4.051 1 27.23 291 GLY A C 1
ATOM 2282 O O . GLY A 1 291 ? 48.188 37.812 3.832 1 27.23 291 GLY A O 1
ATOM 2283 N N . ALA A 1 292 ? 50.188 37.75 3.348 1 28.91 292 ALA A N 1
ATOM 2284 C CA . ALA A 1 292 ? 50.469 39.062 2.723 1 28.91 292 ALA A CA 1
ATOM 2285 C C . ALA A 1 292 ? 50.062 39.062 1.252 1 28.91 292 ALA A C 1
ATOM 2287 O O . ALA A 1 292 ? 50.031 40.094 0.608 1 28.91 292 ALA A O 1
ATOM 2288 N N . SER A 1 293 ? 50.344 37.969 0.441 1 30.06 293 SER A N 1
ATOM 2289 C CA . SER A 1 293 ? 50.5 38.406 -0.942 1 30.06 293 SER A CA 1
ATOM 2290 C C . SER A 1 293 ? 49.125 38.656 -1.578 1 30.06 293 SER A C 1
ATOM 2292 O O . SER A 1 293 ? 48.125 38.156 -1.111 1 30.06 293 SER A O 1
ATOM 2294 N N . GLY A 1 294 ? 48.812 39.656 -2.525 1 31.16 294 GLY A N 1
ATOM 2295 C CA . GLY A 1 294 ? 47.844 40.406 -3.295 1 31.16 294 GLY A CA 1
ATOM 2296 C C . GLY A 1 294 ? 46.75 39.531 -3.906 1 31.16 294 GLY A C 1
ATOM 2297 O O . GLY A 1 294 ? 45.844 40.031 -4.543 1 31.16 294 GLY A O 1
ATOM 2298 N N . GLU A 1 295 ? 47.156 38.344 -4.445 1 34.69 295 GLU A N 1
ATOM 2299 C CA . GLU A 1 295 ? 46.219 37.688 -5.355 1 34.69 295 GLU A CA 1
ATOM 2300 C C . GLU A 1 295 ? 45 37.125 -4.605 1 34.69 295 GLU A C 1
ATOM 2302 O O . GLU A 1 295 ? 45.031 36 -4.156 1 34.69 295 GLU A O 1
ATOM 2307 N N . SER A 1 296 ? 44.312 37.906 -3.82 1 34.5 296 SER A N 1
ATOM 2308 C CA . SER A 1 296 ? 43.375 37.594 -2.74 1 34.5 296 SER A CA 1
ATOM 2309 C C . SER A 1 296 ? 42.062 37.031 -3.279 1 34.5 296 SER A C 1
ATOM 2311 O O . SER A 1 296 ? 41.438 36.188 -2.631 1 34.5 296 SER A O 1
ATOM 2313 N N . GLY A 1 297 ? 41.562 37.531 -4.352 1 35.03 297 GLY A N 1
ATOM 2314 C CA . GLY A 1 297 ? 40.188 37.219 -4.699 1 35.03 297 GLY A CA 1
ATOM 2315 C C . GLY A 1 297 ? 40 35.75 -5.09 1 35.03 297 GLY A C 1
ATOM 2316 O O . GLY A 1 297 ? 38.938 35.156 -4.797 1 35.03 297 GLY A O 1
ATOM 2317 N N . THR A 1 298 ? 40.875 35.219 -6.062 1 38.88 298 THR A N 1
ATOM 2318 C CA . THR A 1 298 ? 40.688 33.875 -6.633 1 38.88 298 THR A CA 1
ATOM 2319 C C . THR A 1 298 ? 40.844 32.812 -5.559 1 38.88 298 THR A C 1
ATOM 2321 O O . THR A 1 298 ? 40.281 31.719 -5.68 1 38.88 298 THR A O 1
ATOM 2324 N N . GLU A 1 299 ? 41.656 33 -4.582 1 36.31 299 GLU A N 1
ATOM 2325 C CA . GLU A 1 299 ? 41.938 31.938 -3.611 1 36.31 299 GLU A CA 1
ATOM 2326 C C . GLU A 1 299 ? 40.781 31.766 -2.625 1 36.31 299 GLU A C 1
ATOM 2328 O O . GLU A 1 299 ? 40.656 30.703 -2.008 1 36.31 299 GLU A O 1
ATOM 2333 N N . ARG A 1 300 ? 40.062 32.781 -2.281 1 35.72 300 ARG A N 1
ATOM 2334 C CA . ARG A 1 300 ? 38.938 32.75 -1.357 1 35.72 300 ARG A CA 1
ATOM 2335 C C . ARG A 1 300 ? 37.844 31.859 -1.915 1 35.72 300 ARG A C 1
ATOM 2337 O O . ARG A 1 300 ? 37.188 31.109 -1.176 1 35.72 300 ARG A O 1
ATOM 2344 N N . GLU A 1 301 ? 37.438 32.156 -3.121 1 40.59 301 GLU A N 1
ATOM 2345 C CA . GLU A 1 301 ? 36.469 31.281 -3.76 1 40.59 301 GLU A CA 1
ATOM 2346 C C . GLU A 1 301 ? 36.938 29.828 -3.727 1 40.59 301 GLU A C 1
ATOM 2348 O O . GLU A 1 301 ? 36.125 28.906 -3.705 1 40.59 301 GLU A O 1
ATOM 2353 N N . LYS A 1 302 ? 38.25 29.641 -3.756 1 40.75 302 LYS A N 1
ATOM 2354 C CA . LYS A 1 302 ? 38.812 28.297 -3.693 1 40.75 302 LYS A CA 1
ATOM 2355 C C . LYS A 1 302 ? 38.656 27.703 -2.295 1 40.75 302 LYS A C 1
ATOM 2357 O O . LYS A 1 302 ? 38.594 26.469 -2.139 1 40.75 302 LYS A O 1
ATOM 2362 N N . ALA A 1 303 ? 38.75 28.453 -1.267 1 38.94 303 ALA A N 1
ATOM 2363 C CA . ALA A 1 303 ? 38.656 27.922 0.095 1 38.94 303 ALA A CA 1
ATOM 2364 C C . ALA A 1 303 ? 37.25 27.484 0.434 1 38.94 303 ALA A C 1
ATOM 2366 O O . ALA A 1 303 ? 37.031 26.469 1.109 1 38.94 303 ALA A O 1
ATOM 2367 N N . VAL A 1 304 ? 36.156 28.281 0.241 1 45.09 304 VAL A N 1
ATOM 2368 C CA . VAL A 1 304 ? 34.781 27.844 0.413 1 45.09 304 VAL A CA 1
ATOM 2369 C C . VAL A 1 304 ? 34.531 26.594 -0.428 1 45.09 304 VAL A C 1
ATOM 2371 O O . VAL A 1 304 ? 33.75 25.719 -0.026 1 45.09 304 VAL A O 1
ATOM 2374 N N . GLU A 1 305 ? 35.062 26.547 -1.668 1 48.44 305 GLU A N 1
ATOM 2375 C CA . GLU A 1 305 ? 35.031 25.359 -2.514 1 48.44 305 GLU A CA 1
ATOM 2376 C C . GLU A 1 305 ? 35.688 24.156 -1.817 1 48.44 305 GLU A C 1
ATOM 2378 O O . GLU A 1 305 ? 35.281 23.016 -2.049 1 48.44 305 GLU A O 1
ATOM 2383 N N . GLU A 1 306 ? 36.656 24.391 -1 1 50.69 306 GLU A N 1
ATOM 2384 C CA . GLU A 1 306 ? 37.5 23.328 -0.484 1 50.69 306 GLU A CA 1
ATOM 2385 C C . GLU A 1 306 ? 36.781 22.453 0.519 1 50.69 306 GLU A C 1
ATOM 2387 O O . GLU A 1 306 ? 37.094 21.281 0.691 1 50.69 306 GLU A O 1
ATOM 2392 N N . ASN A 1 307 ? 35.656 22.953 1.145 1 60.12 307 ASN A N 1
ATOM 2393 C CA . ASN A 1 307 ? 35.156 22.094 2.215 1 60.12 307 ASN A CA 1
ATOM 2394 C C . ASN A 1 307 ? 33.906 21.297 1.777 1 60.12 307 ASN A C 1
ATOM 2396 O O . ASN A 1 307 ? 33.094 20.922 2.609 1 60.12 307 ASN A O 1
ATOM 2400 N N . ILE A 1 308 ? 33.812 21.188 0.505 1 70.44 308 ILE A N 1
ATOM 2401 C CA . ILE A 1 308 ? 32.719 20.359 0.05 1 70.44 308 ILE A CA 1
ATOM 2402 C C . ILE A 1 308 ? 33.125 18.891 0.098 1 70.44 308 ILE A C 1
ATOM 2404 O O . ILE A 1 308 ? 34.094 18.484 -0.54 1 70.44 308 ILE A O 1
ATOM 2408 N N . PRO A 1 309 ? 32.375 18.25 0.901 1 79.94 309 PRO A N 1
ATOM 2409 C CA . PRO A 1 309 ? 32.719 16.828 0.952 1 79.94 309 PRO A CA 1
ATOM 2410 C C . PRO A 1 309 ? 32.562 16.125 -0.4 1 79.94 309 PRO A C 1
ATOM 2412 O O . PRO A 1 309 ? 31.625 16.438 -1.154 1 79.94 309 PRO A O 1
ATOM 2415 N N . GLU A 1 310 ? 33.5 15.375 -0.681 1 84.5 310 GLU A N 1
ATOM 2416 C CA . GLU A 1 310 ? 33.469 14.609 -1.922 1 84.5 310 GLU A CA 1
ATOM 2417 C C . GLU A 1 310 ? 32.5 13.438 -1.812 1 84.5 310 GLU A C 1
ATOM 2419 O O . GLU A 1 310 ? 32.188 12.977 -0.711 1 84.5 310 GLU A O 1
ATOM 2424 N N . VAL A 1 311 ? 32.062 13.039 -2.945 1 87.94 311 VAL A N 1
ATOM 2425 C CA . VAL A 1 311 ? 31.188 11.875 -3 1 87.94 311 VAL A CA 1
ATOM 2426 C C . VAL A 1 311 ? 31.984 10.609 -2.719 1 87.94 311 VAL A C 1
ATOM 2428 O O . VAL A 1 311 ? 33.125 10.469 -3.195 1 87.94 311 VAL A O 1
ATOM 2431 N N . PRO A 1 312 ? 31.453 9.766 -1.984 1 92.69 312 PRO A N 1
ATOM 2432 C CA . PRO A 1 312 ? 32.188 8.539 -1.651 1 92.69 312 PRO A CA 1
ATOM 2433 C C . PRO A 1 312 ? 32.406 7.645 -2.867 1 92.69 312 PRO A C 1
ATOM 2435 O O . PRO A 1 312 ? 31.734 7.793 -3.887 1 92.69 312 PRO A O 1
ATOM 2438 N N . GLY A 1 313 ? 33.406 6.766 -2.746 1 92.94 313 GLY A N 1
ATOM 2439 C CA . GLY A 1 313 ? 33.688 5.82 -3.812 1 92.94 313 GLY A CA 1
ATOM 2440 C C . GLY A 1 313 ? 32.656 4.707 -3.924 1 92.94 313 GLY A C 1
ATOM 2441 O O . GLY A 1 313 ? 31.781 4.578 -3.07 1 92.94 313 GLY A O 1
ATOM 2442 N N . PHE A 1 314 ? 32.812 3.947 -4.977 1 95.94 314 PHE A N 1
ATOM 2443 C CA . PHE A 1 314 ? 31.891 2.854 -5.281 1 95.94 314 PHE A CA 1
ATOM 2444 C C . PHE A 1 314 ? 31.875 1.829 -4.152 1 95.94 314 PHE A C 1
ATOM 2446 O O . PHE A 1 314 ? 30.812 1.434 -3.676 1 95.94 314 PHE A O 1
ATOM 2453 N N . PHE A 1 315 ? 33 1.406 -3.631 1 96.25 315 PHE A N 1
ATOM 2454 C CA . PHE A 1 315 ? 33.125 0.316 -2.67 1 96.25 315 PHE A CA 1
ATOM 2455 C C . PHE A 1 315 ? 32.594 0.74 -1.306 1 96.25 315 PHE A C 1
ATOM 2457 O O . PHE A 1 315 ? 32 -0.067 -0.586 1 96.25 315 PHE A O 1
ATOM 2464 N N . THR A 1 316 ? 32.719 2.049 -0.959 1 95.44 316 THR A N 1
ATOM 2465 C CA . THR A 1 316 ? 32.188 2.541 0.304 1 95.44 316 THR A CA 1
ATOM 2466 C C . THR A 1 316 ? 30.656 2.488 0.302 1 95.44 316 THR A C 1
ATOM 2468 O O . THR A 1 316 ? 30.047 1.994 1.251 1 95.44 316 THR A O 1
ATOM 2471 N N . GLN A 1 317 ? 30.172 2.947 -0.816 1 97.19 317 GLN A N 1
ATOM 2472 C CA . GLN A 1 317 ? 28.719 2.928 -0.931 1 97.19 317 GLN A CA 1
ATOM 2473 C C . GLN A 1 317 ? 28.188 1.497 -1.016 1 97.19 317 GLN A C 1
ATOM 2475 O O . GLN A 1 317 ? 27.172 1.168 -0.406 1 97.19 317 GLN A O 1
ATOM 2480 N N . PHE A 1 318 ? 28.969 0.61 -1.763 1 97.5 318 PHE A N 1
ATOM 2481 C CA . PHE A 1 318 ? 28.578 -0.789 -1.92 1 97.5 318 PHE A CA 1
ATOM 2482 C C . PHE A 1 318 ? 28.5 -1.486 -0.567 1 97.5 318 PHE A C 1
ATOM 2484 O O . PHE A 1 318 ? 27.5 -2.111 -0.239 1 97.5 318 PHE A O 1
ATOM 2491 N N . PHE A 1 319 ? 29.469 -1.333 0.262 1 97.38 319 PHE A N 1
ATOM 2492 C CA . PHE A 1 319 ? 29.516 -2.049 1.532 1 97.38 319 PHE A CA 1
ATOM 2493 C C . PHE A 1 319 ? 28.531 -1.456 2.531 1 97.38 319 PHE A C 1
ATOM 2495 O O . PHE A 1 319 ? 27.969 -2.178 3.355 1 97.38 319 PHE A O 1
ATOM 2502 N N . CYS A 1 320 ? 28.281 -0.164 2.418 1 97.12 320 CYS A N 1
ATOM 2503 C CA . CYS A 1 320 ? 27.281 0.466 3.275 1 97.12 320 CYS A CA 1
ATOM 2504 C C . CYS A 1 320 ? 25.891 -0.066 2.971 1 97.12 320 CYS A C 1
ATOM 2506 O O . CYS A 1 320 ? 25.172 -0.495 3.879 1 97.12 320 CYS A O 1
ATOM 2508 N N . LEU A 1 321 ? 25.625 -0.07 1.726 1 98.19 321 LEU A N 1
ATOM 2509 C CA . LEU A 1 321 ? 24.297 -0.523 1.293 1 98.19 321 LEU A CA 1
ATOM 2510 C C . LEU A 1 321 ? 24.109 -2.004 1.604 1 98.19 321 LEU A C 1
ATOM 2512 O O . LEU A 1 321 ? 23.031 -2.412 2.053 1 98.19 321 LEU A O 1
ATOM 2516 N N . LEU A 1 322 ? 25.141 -2.811 1.328 1 98.19 322 LEU A N 1
ATOM 2517 C CA . LEU A 1 322 ? 25.062 -4.242 1.594 1 98.19 322 LEU A CA 1
ATOM 2518 C C . LEU A 1 322 ? 24.891 -4.512 3.084 1 98.19 322 LEU A C 1
ATOM 2520 O O . LEU A 1 322 ? 24.047 -5.309 3.48 1 98.19 322 LEU A O 1
ATOM 2524 N N . GLY A 1 323 ? 25.688 -3.826 3.916 1 98.06 323 GLY A N 1
ATOM 2525 C CA . GLY A 1 323 ? 25.562 -3.971 5.355 1 98.06 323 GLY A CA 1
ATOM 2526 C C . GLY A 1 323 ? 24.188 -3.574 5.875 1 98.06 323 GLY A C 1
ATOM 2527 O O . GLY A 1 323 ? 23.609 -4.266 6.715 1 98.06 323 GLY A O 1
ATOM 2528 N N . ARG A 1 324 ? 23.688 -2.531 5.332 1 97.19 324 ARG A N 1
ATOM 2529 C CA . ARG A 1 324 ? 22.375 -2.045 5.715 1 97.19 324 ARG A CA 1
ATOM 2530 C C . ARG A 1 324 ? 21.297 -3.064 5.363 1 97.19 324 ARG A C 1
ATOM 2532 O O . ARG A 1 324 ? 20.406 -3.342 6.172 1 97.19 324 ARG A O 1
ATOM 2539 N N . ARG A 1 325 ? 21.391 -3.639 4.191 1 97.12 325 ARG A N 1
ATOM 2540 C CA . ARG A 1 325 ? 20.375 -4.59 3.748 1 97.12 325 ARG A CA 1
ATOM 2541 C C . ARG A 1 325 ? 20.391 -5.844 4.617 1 97.12 325 ARG A C 1
ATOM 2543 O O . ARG A 1 325 ? 19.328 -6.383 4.945 1 97.12 325 ARG A O 1
ATOM 2550 N N . TRP A 1 326 ? 21.562 -6.281 4.996 1 97.5 326 TRP A N 1
ATOM 2551 C CA . TRP A 1 326 ? 21.656 -7.453 5.863 1 97.5 326 TRP A CA 1
ATOM 2552 C C . TRP A 1 326 ? 21.078 -7.16 7.242 1 97.5 326 TRP A C 1
ATOM 2554 O O . TRP A 1 326 ? 20.375 -7.996 7.816 1 97.5 326 TRP A O 1
ATOM 2564 N N . ARG A 1 327 ? 21.328 -5.953 7.785 1 96.56 327 ARG A N 1
ATOM 2565 C CA . ARG A 1 327 ? 20.766 -5.578 9.078 1 96.56 327 ARG A CA 1
ATOM 2566 C C . ARG A 1 327 ? 19.234 -5.551 9.039 1 96.56 327 ARG A C 1
ATOM 2568 O O . ARG A 1 327 ? 18.578 -6.07 9.938 1 96.56 327 ARG A O 1
ATOM 2575 N N . ILE A 1 328 ? 18.75 -4.965 7.996 1 95.88 328 ILE A N 1
ATOM 2576 C CA . ILE A 1 328 ? 17.297 -4.879 7.836 1 95.88 328 ILE A CA 1
ATOM 2577 C C . ILE A 1 328 ? 16.703 -6.285 7.734 1 95.88 328 ILE A C 1
ATOM 2579 O O . ILE A 1 328 ? 15.688 -6.582 8.352 1 95.88 328 ILE A O 1
ATOM 2583 N N . PHE A 1 329 ? 17.375 -7.191 7.012 1 95.12 329 PHE A N 1
ATOM 2584 C CA . PHE A 1 329 ? 16.906 -8.555 6.82 1 95.12 329 PHE A CA 1
ATOM 2585 C C . PHE A 1 329 ? 16.812 -9.289 8.156 1 95.12 329 PHE A C 1
ATOM 2587 O O . PHE A 1 329 ? 15.797 -9.914 8.453 1 95.12 329 PHE A O 1
ATOM 2594 N N . PHE A 1 330 ? 17.797 -9.211 8.992 1 95.75 330 PHE A N 1
ATOM 2595 C CA . PHE A 1 330 ? 17.859 -9.977 10.234 1 95.75 330 PHE A CA 1
ATOM 2596 C C . PHE A 1 330 ? 16.922 -9.375 11.273 1 95.75 330 PHE A C 1
ATOM 2598 O O . PHE A 1 330 ? 16.562 -10.039 12.25 1 95.75 330 PHE A O 1
ATOM 2605 N N . ARG A 1 331 ? 16.453 -8.125 11.078 1 93.94 331 ARG A N 1
ATOM 2606 C CA . ARG A 1 331 ? 15.602 -7.469 12.062 1 93.94 331 ARG A CA 1
ATOM 2607 C C . ARG A 1 331 ? 14.141 -7.48 11.625 1 93.94 331 ARG A C 1
ATOM 2609 O O . ARG A 1 331 ? 13.25 -7.156 12.406 1 93.94 331 ARG A O 1
ATOM 2616 N N . ASP A 1 332 ? 13.945 -7.789 10.438 1 91.12 332 ASP A N 1
ATOM 2617 C CA . ASP A 1 332 ? 12.578 -7.941 9.945 1 91.12 332 ASP A CA 1
ATOM 2618 C C . ASP A 1 332 ? 12.047 -9.344 10.234 1 91.12 332 ASP A C 1
ATOM 2620 O O . ASP A 1 332 ? 12.336 -10.289 9.5 1 91.12 332 ASP A O 1
ATOM 2624 N N . ARG A 1 333 ? 11.273 -9.492 11.164 1 87.38 333 ARG A N 1
ATOM 2625 C CA . ARG A 1 333 ? 10.789 -10.789 11.625 1 87.38 333 ARG A CA 1
ATOM 2626 C C . ARG A 1 333 ? 9.93 -11.461 10.562 1 87.38 333 ARG A C 1
ATOM 2628 O O . ARG A 1 333 ? 10.031 -12.672 10.352 1 87.38 333 ARG A O 1
ATOM 2635 N N . SER A 1 334 ? 9.148 -10.711 9.945 1 83.94 334 SER A N 1
ATOM 2636 C CA . SER A 1 334 ? 8.258 -11.281 8.945 1 83.94 334 SER A CA 1
ATOM 2637 C C . SER A 1 334 ? 9.039 -11.867 7.77 1 83.94 334 SER A C 1
ATOM 2639 O O . SER A 1 334 ? 8.734 -12.969 7.301 1 83.94 334 SER A O 1
ATOM 2641 N N . GLN A 1 335 ? 10.008 -11.156 7.34 1 86.88 335 GLN A N 1
ATOM 2642 C CA . GLN A 1 335 ? 10.82 -11.633 6.227 1 86.88 335 GLN A CA 1
ATOM 2643 C C . GLN A 1 335 ? 11.656 -12.844 6.633 1 86.88 335 GLN A C 1
ATOM 2645 O O . GLN A 1 335 ? 11.82 -13.781 5.848 1 86.88 335 GLN A O 1
ATOM 2650 N N . LEU A 1 336 ? 12.156 -12.828 7.793 1 90.19 336 LEU A N 1
ATOM 2651 C CA . LEU A 1 336 ? 12.969 -13.938 8.289 1 90.19 336 LEU A CA 1
ATOM 2652 C C . LEU A 1 336 ? 12.133 -15.203 8.414 1 90.19 336 LEU A C 1
ATOM 2654 O O . LEU A 1 336 ? 12.57 -16.281 8.016 1 90.19 336 LEU A O 1
ATOM 2658 N N . VAL A 1 337 ? 10.984 -15.055 8.938 1 89.12 337 VAL A N 1
ATOM 2659 C CA . VAL A 1 337 ? 10.102 -16.203 9.109 1 89.12 337 VAL A CA 1
ATOM 2660 C C . VAL A 1 337 ? 9.711 -16.766 7.75 1 89.12 337 VAL A C 1
ATOM 2662 O O . VAL A 1 337 ? 9.719 -17.984 7.555 1 89.12 337 VAL A O 1
ATOM 2665 N N . LEU A 1 338 ? 9.422 -15.914 6.832 1 86.62 338 LEU A N 1
ATOM 2666 C CA . LEU A 1 338 ? 9.055 -16.375 5.496 1 86.62 338 LEU A CA 1
ATOM 2667 C C . LEU A 1 338 ? 10.203 -17.109 4.836 1 86.62 338 LEU A C 1
ATOM 2669 O O . LEU A 1 338 ? 10 -18.172 4.227 1 86.62 338 LEU A O 1
ATOM 2673 N N . GLN A 1 339 ? 11.383 -16.594 5 1 90.5 339 GLN A N 1
ATOM 2674 C CA . GLN A 1 339 ? 12.562 -17.234 4.422 1 90.5 339 GLN A CA 1
ATOM 2675 C C . GLN A 1 339 ? 12.82 -18.594 5.062 1 90.5 339 GLN A C 1
ATOM 2677 O O . GLN A 1 339 ? 13.117 -19.562 4.371 1 90.5 339 GLN A O 1
ATOM 2682 N N . LEU A 1 340 ? 12.656 -18.672 6.289 1 91.88 340 LEU A N 1
ATOM 2683 C CA . LEU A 1 340 ? 12.883 -19.922 7.008 1 91.88 340 LEU A CA 1
ATOM 2684 C C . LEU A 1 340 ? 11.852 -20.969 6.617 1 91.88 340 LEU A C 1
ATOM 2686 O O . LEU A 1 340 ? 12.195 -22.141 6.422 1 91.88 340 LEU A O 1
ATOM 2690 N N . VAL A 1 341 ? 10.688 -20.516 6.469 1 88.5 341 VAL A N 1
ATOM 2691 C CA . VAL A 1 341 ? 9.617 -21.422 6.074 1 88.5 341 VAL A CA 1
ATOM 2692 C C . VAL A 1 341 ? 9.906 -21.984 4.684 1 88.5 341 VAL A C 1
ATOM 2694 O O . VAL A 1 341 ? 9.797 -23.203 4.461 1 88.5 341 VAL A O 1
ATOM 2697 N N . MET A 1 342 ? 10.328 -21.188 3.807 1 91.69 342 MET A N 1
ATOM 2698 C CA . MET A 1 342 ? 10.594 -21.641 2.445 1 91.69 342 MET A CA 1
ATOM 2699 C C . MET A 1 342 ? 11.812 -22.547 2.404 1 91.69 342 MET A C 1
ATOM 2701 O O . MET A 1 342 ? 11.789 -23.594 1.759 1 91.69 342 MET A O 1
ATOM 2705 N N . VAL A 1 343 ? 12.875 -22.188 3.148 1 93.62 343 VAL A N 1
ATOM 2706 C CA . VAL A 1 343 ? 14.133 -22.938 3.115 1 93.62 343 VAL A CA 1
ATOM 2707 C C . VAL A 1 343 ? 13.953 -24.281 3.807 1 93.62 343 VAL A C 1
ATOM 2709 O O . VAL A 1 343 ? 14.57 -25.281 3.41 1 93.62 343 VAL A O 1
ATOM 2712 N N . LEU A 1 344 ? 13.047 -24.375 4.734 1 93.81 344 LEU A N 1
ATOM 2713 C CA . LEU A 1 344 ? 12.867 -25.609 5.477 1 93.81 344 LEU A CA 1
ATOM 2714 C C . LEU A 1 344 ? 11.75 -26.453 4.867 1 93.81 344 LEU A C 1
ATOM 2716 O O . LEU A 1 344 ? 11.93 -27.656 4.633 1 93.81 344 LEU A O 1
ATOM 2720 N N . LEU A 1 345 ? 10.695 -25.828 4.492 1 92.12 345 LEU A N 1
ATOM 2721 C CA . LEU A 1 345 ? 9.5 -26.562 4.09 1 92.12 345 LEU A CA 1
ATOM 2722 C C . LEU A 1 345 ? 9.602 -27.016 2.635 1 92.12 345 LEU A C 1
ATOM 2724 O O . LEU A 1 345 ? 9.188 -28.125 2.293 1 92.12 345 LEU A O 1
ATOM 2728 N N . PHE A 1 346 ? 10.172 -26.25 1.77 1 93.88 346 PHE A N 1
ATOM 2729 C CA . PHE A 1 346 ? 10.164 -26.562 0.344 1 93.88 346 PHE A CA 1
ATOM 2730 C C . PHE A 1 346 ? 11.008 -27.797 0.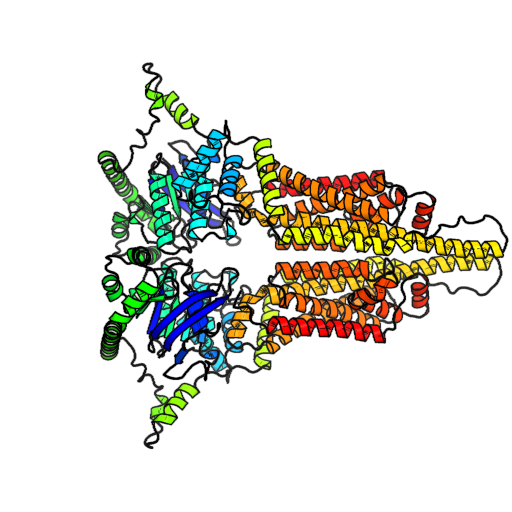053 1 93.88 346 PHE A C 1
ATOM 2732 O O . PHE A 1 346 ? 10.555 -28.703 -0.644 1 93.88 346 PHE A O 1
ATOM 2739 N N . PRO A 1 347 ? 12.227 -27.938 0.616 1 94.81 347 PRO A N 1
ATOM 2740 C CA . PRO A 1 347 ? 12.977 -29.188 0.395 1 94.81 347 PRO A CA 1
ATOM 2741 C C . PRO A 1 347 ? 12.281 -30.406 0.985 1 94.81 347 PRO A C 1
ATOM 2743 O O . PRO A 1 347 ? 12.359 -31.5 0.417 1 94.81 347 PRO A O 1
ATOM 2746 N N . VAL A 1 348 ? 11.617 -30.188 2.07 1 92.94 348 VAL A N 1
ATOM 2747 C CA . VAL A 1 348 ? 10.867 -31.297 2.678 1 92.94 348 VAL A CA 1
ATOM 2748 C C . VAL A 1 348 ? 9.75 -31.734 1.738 1 92.94 348 VAL A C 1
ATOM 2750 O O . VAL A 1 348 ? 9.516 -32.938 1.573 1 92.94 348 VAL A O 1
ATOM 2753 N N . LEU A 1 349 ? 9.133 -30.859 1.127 1 90.19 349 LEU A N 1
ATOM 2754 C CA . LEU A 1 349 ? 8.062 -31.172 0.188 1 90.19 349 LEU A CA 1
ATOM 2755 C C . LEU A 1 349 ? 8.586 -31.969 -0.995 1 90.19 349 LEU A C 1
ATOM 2757 O O . LEU A 1 349 ? 7.945 -32.906 -1.441 1 90.19 349 LEU A O 1
ATOM 2761 N N . VAL A 1 350 ? 9.734 -31.609 -1.52 1 91.88 350 VAL A N 1
ATOM 2762 C CA . VAL A 1 350 ? 10.336 -32.344 -2.643 1 91.88 350 VAL A CA 1
ATOM 2763 C C . VAL A 1 350 ? 10.789 -33.719 -2.189 1 91.88 350 VAL A C 1
ATOM 2765 O O . VAL A 1 350 ? 10.555 -34.719 -2.879 1 91.88 350 VAL A O 1
ATOM 2768 N N . ALA A 1 351 ? 11.383 -33.781 -1.046 1 91.19 351 ALA A N 1
ATOM 2769 C CA . ALA A 1 351 ? 11.938 -35.031 -0.524 1 91.19 351 ALA A CA 1
ATOM 2770 C C . ALA A 1 351 ? 10.836 -36.062 -0.283 1 91.19 351 ALA A C 1
ATOM 2772 O O . ALA A 1 351 ? 11.086 -37.281 -0.332 1 91.19 351 ALA A O 1
ATOM 2773 N N . MET A 1 352 ? 9.688 -35.625 -0.086 1 88.81 352 MET A N 1
ATOM 2774 C CA . MET A 1 352 ? 8.555 -36.531 0.143 1 88.81 352 MET A CA 1
ATOM 2775 C C . MET A 1 352 ? 8.312 -37.438 -1.074 1 88.81 352 MET A C 1
ATOM 2777 O O . MET A 1 352 ? 7.777 -38.531 -0.947 1 88.81 352 MET A O 1
ATOM 2781 N N . PHE A 1 353 ? 8.758 -37 -2.291 1 87.62 353 PHE A N 1
ATOM 2782 C CA . PHE A 1 353 ? 8.5 -37.719 -3.527 1 87.62 353 PHE A CA 1
ATOM 2783 C C . PHE A 1 353 ? 9.688 -38.594 -3.906 1 87.62 353 PHE A C 1
ATOM 2785 O O . PHE A 1 353 ? 9.625 -39.344 -4.871 1 87.62 353 PHE A O 1
ATOM 2792 N N . THR A 1 354 ? 10.766 -38.594 -3.195 1 85.06 354 THR A N 1
ATOM 2793 C CA . THR A 1 354 ? 12.016 -39.219 -3.623 1 85.06 354 THR A CA 1
ATOM 2794 C C . THR A 1 354 ? 11.914 -40.75 -3.578 1 85.06 354 THR A C 1
ATOM 2796 O O . THR A 1 354 ? 12.625 -41.438 -4.309 1 85.06 354 THR A O 1
ATOM 2799 N N . ASP A 1 355 ? 11.047 -41.25 -2.801 1 81.56 355 ASP A N 1
ATOM 2800 C CA . ASP A 1 355 ? 10.875 -42.688 -2.738 1 81.56 355 ASP A CA 1
ATOM 2801 C C . ASP A 1 355 ? 10.383 -43.25 -4.074 1 81.56 355 ASP A C 1
ATOM 2803 O O . ASP A 1 355 ? 10.742 -44.375 -4.465 1 81.56 355 ASP A O 1
ATOM 2807 N N . LYS A 1 356 ? 9.703 -42.5 -4.785 1 76.44 356 LYS A N 1
ATOM 2808 C CA . LYS A 1 356 ? 9.164 -42.906 -6.078 1 76.44 356 LYS A CA 1
ATOM 2809 C C . LYS A 1 356 ? 10.234 -42.844 -7.164 1 76.44 356 LYS A C 1
ATOM 2811 O O . LYS A 1 356 ? 10.141 -43.562 -8.172 1 76.44 356 LYS A O 1
ATOM 2816 N N . GLY A 1 357 ? 11.18 -42.031 -6.961 1 72.31 357 GLY A N 1
ATOM 2817 C CA . GLY A 1 357 ? 12.25 -41.906 -7.934 1 72.31 357 GLY A CA 1
ATOM 2818 C C . GLY A 1 357 ? 13.344 -42.938 -7.766 1 72.31 357 GLY A C 1
ATOM 2819 O O . GLY A 1 357 ? 14.172 -43.125 -8.656 1 72.31 357 GLY A O 1
ATOM 2820 N N . SER A 1 358 ? 13.367 -43.625 -6.684 1 67.88 358 SER A N 1
ATOM 2821 C CA . SER A 1 358 ? 14.445 -44.562 -6.375 1 67.88 358 SER A CA 1
ATOM 2822 C C . SER A 1 358 ? 14.109 -45.969 -6.867 1 67.88 358 SER A C 1
ATOM 2824 O O . SER A 1 358 ? 14.805 -46.938 -6.531 1 67.88 358 SER A O 1
ATOM 2826 N N . GLY A 1 359 ? 13.086 -46.094 -7.703 1 63.5 359 GLY A N 1
ATOM 2827 C CA . GLY A 1 359 ? 12.789 -47.438 -8.188 1 63.5 359 GLY A CA 1
ATOM 2828 C C . GLY A 1 359 ? 13.891 -48 -9.055 1 63.5 359 GLY A C 1
ATOM 2829 O O . GLY A 1 359 ? 14.648 -47.281 -9.688 1 63.5 359 GLY A O 1
ATOM 2830 N N . GLN A 1 360 ? 14.297 -49.281 -8.906 1 60.09 360 GLN A N 1
ATOM 2831 C CA . GLN A 1 360 ? 15.359 -50 -9.609 1 60.09 360 GLN A CA 1
ATOM 2832 C C . GLN A 1 360 ? 15.094 -50.062 -11.109 1 60.09 360 GLN A C 1
ATOM 2834 O O . GLN A 1 360 ? 14.008 -50.438 -11.539 1 60.09 360 GLN A O 1
ATOM 2839 N N . ILE A 1 361 ? 15.812 -49.25 -11.938 1 60.88 361 ILE A N 1
ATOM 2840 C CA . ILE A 1 361 ? 15.773 -49.344 -13.398 1 60.88 361 ILE A CA 1
ATOM 2841 C C . ILE A 1 361 ? 16.328 -50.688 -13.844 1 60.88 361 ILE A C 1
ATOM 2843 O O . ILE A 1 361 ? 17.453 -51.062 -13.508 1 60.88 361 ILE A O 1
ATOM 2847 N N . VAL A 1 362 ? 15.445 -51.656 -14.266 1 60.19 362 VAL A N 1
ATOM 2848 C CA . VAL A 1 362 ? 15.812 -53 -14.672 1 60.19 362 VAL A CA 1
ATOM 2849 C C . VAL A 1 362 ? 16.219 -53 -16.141 1 60.19 362 VAL A C 1
ATOM 2851 O O . VAL A 1 362 ? 15.539 -52.406 -16.984 1 60.19 362 VAL A O 1
ATOM 2854 N N . GLY A 1 363 ? 17.469 -53.344 -16.516 1 58.72 363 GLY A N 1
ATOM 2855 C CA . GLY A 1 363 ? 17.953 -53.5 -17.875 1 58.72 363 GLY A CA 1
ATOM 2856 C C . GLY A 1 363 ? 17.109 -54.438 -18.719 1 58.72 363 GLY A C 1
ATOM 2857 O O . GLY A 1 363 ? 16.516 -55.375 -18.188 1 58.72 363 GLY A O 1
ATOM 2858 N N . LEU A 1 364 ? 16.594 -54.156 -19.906 1 55.5 364 LEU A N 1
ATOM 2859 C CA . LEU A 1 364 ? 15.82 -54.938 -20.844 1 55.5 364 LEU A CA 1
ATOM 2860 C C . LEU A 1 364 ? 16.688 -56.062 -21.453 1 55.5 364 LEU A C 1
ATOM 2862 O O . LEU A 1 364 ? 17.859 -55.844 -21.719 1 55.5 364 LEU A O 1
ATOM 2866 N N . SER A 1 365 ? 16.234 -57.375 -21.297 1 53.22 365 SER A N 1
ATOM 2867 C CA . SER A 1 365 ? 16.938 -58.5 -21.875 1 53.22 365 SER A CA 1
ATOM 2868 C C . SER A 1 365 ? 16.625 -58.625 -23.375 1 53.22 365 SER A C 1
ATOM 2870 O O . SER A 1 365 ? 15.523 -58.312 -23.812 1 53.22 365 SER A O 1
ATOM 2872 N N . ALA A 1 366 ? 17.562 -58.812 -24.328 1 54.53 366 ALA A N 1
ATOM 2873 C CA . ALA A 1 366 ? 17.516 -59.031 -25.766 1 54.53 366 ALA A CA 1
ATOM 2874 C C . ALA A 1 366 ? 16.922 -60.406 -26.094 1 54.53 366 ALA A C 1
ATOM 2876 O O . ALA A 1 366 ? 16.828 -60.781 -27.266 1 54.53 366 ALA A O 1
ATOM 2877 N N . THR A 1 367 ? 16.531 -61.156 -25.125 1 53.31 367 THR A N 1
ATOM 2878 C CA . THR A 1 367 ? 16.172 -62.5 -25.562 1 53.31 367 THR A CA 1
ATOM 2879 C C . THR A 1 367 ? 14.695 -62.562 -25.969 1 53.31 367 THR A C 1
ATOM 2881 O O . THR A 1 367 ? 13.867 -61.844 -25.406 1 53.31 367 THR A O 1
ATOM 2884 N N . GLN A 1 368 ? 14.352 -63.281 -27.141 1 54.56 368 GLN A N 1
ATOM 2885 C CA . GLN A 1 368 ? 13.156 -63.375 -27.969 1 54.56 368 GLN A CA 1
ATOM 2886 C C . GLN A 1 368 ? 12.125 -64.312 -27.328 1 54.56 368 GLN A C 1
ATOM 2888 O O . GLN A 1 368 ? 11.172 -64.75 -27.984 1 54.56 368 GLN A O 1
ATOM 2893 N N . ASP A 1 369 ? 12.273 -64.75 -26.172 1 57.56 369 ASP A N 1
ATOM 2894 C CA . ASP A 1 369 ? 11.227 -65.625 -25.688 1 57.56 369 ASP A CA 1
ATOM 2895 C C . ASP A 1 369 ? 10.078 -64.875 -25.047 1 57.56 369 ASP A C 1
ATOM 2897 O O . ASP A 1 369 ? 10.273 -63.719 -24.609 1 57.56 369 ASP A O 1
ATOM 2901 N N . VAL A 1 370 ? 8.828 -65.375 -25.141 1 57.38 370 VAL A N 1
ATOM 2902 C CA . VAL A 1 370 ? 7.578 -64.75 -24.703 1 57.38 370 VAL A CA 1
ATOM 2903 C C . VAL A 1 370 ? 7.711 -64.25 -23.266 1 57.38 370 VAL A C 1
ATOM 2905 O O . VAL A 1 370 ? 7.238 -63.188 -22.922 1 57.38 370 VAL A O 1
ATOM 2908 N N . GLN A 1 371 ? 8.195 -65.188 -22.438 1 61.34 371 GLN A N 1
ATOM 2909 C CA . GLN A 1 371 ? 8.352 -64.812 -21.031 1 61.34 371 GLN A CA 1
ATOM 2910 C C . GLN A 1 371 ? 9.297 -63.625 -20.859 1 61.34 371 GLN A C 1
ATOM 2912 O O . GLN A 1 371 ? 9.062 -62.75 -20.031 1 61.34 371 GLN A O 1
ATOM 2917 N N . THR A 1 372 ? 10.203 -63.594 -21.719 1 65.25 372 THR A N 1
ATOM 2918 C CA . THR A 1 372 ? 11.164 -62.469 -21.656 1 65.25 372 THR A CA 1
ATOM 2919 C C . THR A 1 372 ? 10.523 -61.188 -22.156 1 65.25 372 THR A C 1
ATOM 2921 O O . THR A 1 372 ? 10.805 -60.094 -21.641 1 65.25 372 THR A O 1
ATOM 2924 N N . VAL A 1 373 ? 9.602 -61.375 -23.094 1 64.25 373 VAL A N 1
ATOM 2925 C CA . VAL A 1 373 ? 8.914 -60.188 -23.609 1 64.25 373 VAL A CA 1
ATOM 2926 C C . VAL A 1 373 ? 8.031 -59.594 -22.516 1 64.25 373 VAL A C 1
ATOM 2928 O O . VAL A 1 373 ? 7.945 -58.375 -22.391 1 64.25 373 VAL A O 1
ATOM 2931 N N . GLN A 1 374 ? 7.348 -60.531 -21.719 1 66.31 374 GLN A N 1
ATOM 2932 C CA . GLN A 1 374 ? 6.5 -60.031 -20.641 1 66.31 374 GLN A CA 1
ATOM 2933 C C . GLN A 1 374 ? 7.332 -59.344 -19.547 1 66.31 374 GLN A C 1
ATOM 2935 O O . GLN A 1 374 ? 6.926 -58.312 -19.016 1 66.31 374 GLN A O 1
ATOM 2940 N N . LYS A 1 375 ? 8.414 -59.969 -19.234 1 70.75 375 LYS A N 1
ATOM 2941 C CA . LYS A 1 375 ? 9.297 -59.375 -18.234 1 70.75 375 LYS A CA 1
ATOM 2942 C C . LYS A 1 375 ? 9.875 -58.062 -18.703 1 70.75 375 LYS A C 1
ATOM 2944 O O . LYS A 1 375 ? 10.031 -57.125 -17.922 1 70.75 375 LYS A O 1
ATOM 2949 N N . ASP A 1 376 ? 10.102 -58 -20.016 1 69.88 376 ASP A N 1
ATOM 2950 C CA . ASP A 1 376 ? 10.625 -56.781 -20.594 1 69.88 376 ASP A CA 1
ATOM 2951 C C . ASP A 1 376 ? 9.555 -55.688 -20.594 1 69.88 376 ASP A C 1
ATOM 2953 O O . ASP A 1 376 ? 9.867 -54.5 -20.359 1 69.88 376 ASP A O 1
ATOM 2957 N N . MET A 1 377 ? 8.352 -56.125 -20.703 1 70.69 377 MET A N 1
ATOM 2958 C CA . MET A 1 377 ? 7.258 -55.188 -20.672 1 70.69 377 MET A CA 1
ATOM 2959 C C . MET A 1 377 ? 7.062 -54.594 -19.281 1 70.69 377 MET A C 1
ATOM 2961 O O . MET A 1 377 ? 6.824 -53.406 -19.109 1 70.69 377 MET A O 1
ATOM 2965 N N . GLU A 1 378 ? 7.133 -55.469 -18.375 1 73.56 378 GLU A N 1
ATOM 2966 C CA . GLU A 1 378 ? 7.004 -55 -16.984 1 73.56 378 GLU A CA 1
ATOM 2967 C C . GLU A 1 378 ? 8.164 -54.094 -16.578 1 73.56 378 GLU A C 1
ATOM 2969 O O . GLU A 1 378 ? 7.965 -53.094 -15.891 1 73.56 378 GLU A O 1
ATOM 2974 N N . ALA A 1 379 ? 9.289 -54.531 -17.062 1 74.5 379 ALA A N 1
ATOM 2975 C CA . ALA A 1 379 ? 10.469 -53.719 -16.781 1 74.5 379 ALA A CA 1
ATOM 2976 C C . ALA A 1 379 ? 10.352 -52.344 -17.453 1 74.5 379 ALA A C 1
ATOM 2978 O O . ALA A 1 379 ? 10.734 -51.312 -16.875 1 74.5 379 ALA A O 1
ATOM 2979 N N . GLN A 1 380 ? 9.805 -52.375 -18.594 1 73.31 380 GLN A N 1
ATOM 2980 C CA . GLN A 1 380 ? 9.617 -51.094 -19.312 1 73.31 380 GLN A CA 1
ATOM 2981 C C . GLN A 1 380 ? 8.609 -50.219 -18.594 1 73.31 380 GLN A C 1
ATOM 2983 O O . GLN A 1 380 ? 8.789 -49 -18.531 1 73.31 380 GLN A O 1
ATOM 2988 N N . GLN A 1 381 ? 7.625 -50.812 -18.016 1 72.62 381 GLN A N 1
ATOM 2989 C CA . GLN A 1 381 ? 6.617 -50.062 -17.297 1 72.62 381 GLN A CA 1
ATOM 2990 C C . GLN A 1 381 ? 7.199 -49.469 -16.016 1 72.62 381 GLN A C 1
ATOM 2992 O O . GLN A 1 381 ? 6.891 -48.312 -15.664 1 72.62 381 GLN A O 1
ATOM 2997 N N . LEU A 1 382 ? 7.941 -50.219 -15.406 1 74.44 382 LEU A N 1
ATOM 2998 C CA . LEU A 1 382 ? 8.578 -49.75 -14.188 1 74.44 382 LEU A CA 1
ATOM 2999 C C . LEU A 1 382 ? 9.57 -48.625 -14.484 1 74.44 382 LEU A C 1
ATOM 3001 O O . LEU A 1 382 ? 9.648 -47.656 -13.742 1 74.44 382 LEU A O 1
ATOM 3005 N N . ASN A 1 383 ? 10.312 -48.812 -15.578 1 75.94 383 ASN A N 1
ATOM 3006 C CA . ASN A 1 383 ? 11.25 -47.781 -15.992 1 75.94 383 ASN A CA 1
ATOM 3007 C C . ASN A 1 383 ? 10.539 -46.469 -16.359 1 75.94 383 ASN A C 1
ATOM 3009 O O . ASN A 1 383 ? 11.023 -45.375 -16.062 1 75.94 383 ASN A O 1
ATOM 3013 N N . MET A 1 384 ? 9.391 -46.656 -16.875 1 75 384 MET A N 1
ATOM 3014 C CA . MET A 1 384 ? 8.609 -45.469 -17.25 1 75 384 MET A CA 1
ATOM 3015 C C . MET A 1 384 ? 8.094 -44.75 -16.016 1 75 384 MET A C 1
ATOM 3017 O O . MET A 1 384 ? 8.078 -43.531 -15.977 1 75 384 MET A O 1
ATOM 3021 N N . LYS A 1 385 ? 7.738 -45.531 -15.062 1 76.75 385 LYS A N 1
ATOM 3022 C CA . LYS A 1 385 ? 7.246 -44.938 -13.82 1 76.75 385 LYS A CA 1
ATOM 3023 C C . LYS A 1 385 ? 8.367 -44.219 -13.078 1 76.75 385 LYS A C 1
ATOM 3025 O O . LYS A 1 385 ? 8.18 -43.094 -12.57 1 76.75 385 LYS A O 1
ATOM 3030 N N . THR A 1 386 ? 9.461 -44.812 -13.055 1 80.25 386 THR A N 1
ATOM 3031 C CA . THR A 1 386 ? 10.609 -44.219 -12.398 1 80.25 386 THR A CA 1
ATOM 3032 C C . THR A 1 386 ? 11.07 -42.969 -13.156 1 80.25 386 THR A C 1
ATOM 3034 O O . THR A 1 386 ? 11.414 -41.938 -12.539 1 80.25 386 THR A O 1
ATOM 3037 N N . GLY A 1 387 ? 11.055 -43.031 -14.477 1 82.62 387 GLY A N 1
ATOM 3038 C CA . GLY A 1 387 ? 11.43 -41.875 -15.281 1 82.62 387 GLY A CA 1
ATOM 3039 C C . GLY A 1 387 ? 10.523 -40.688 -15.07 1 82.62 387 GLY A C 1
ATOM 3040 O O . GLY A 1 387 ? 10.992 -39.562 -14.969 1 82.62 387 GLY A O 1
ATOM 3041 N N . SER A 1 388 ? 9.266 -41 -14.992 1 82.25 388 SER A N 1
ATOM 3042 C CA . SER A 1 388 ? 8.289 -39.906 -14.766 1 82.25 388 SER A CA 1
ATOM 3043 C C . SER A 1 388 ? 8.469 -39.281 -13.391 1 82.25 388 SER A C 1
ATOM 3045 O O . SER A 1 388 ? 8.359 -38.062 -13.234 1 82.25 388 SER A O 1
ATOM 3047 N N . ALA A 1 389 ? 8.766 -40.094 -12.445 1 84.06 389 ALA A N 1
ATOM 3048 C CA . ALA A 1 389 ? 8.961 -39.594 -11.078 1 84.06 389 ALA A CA 1
ATOM 3049 C C . ALA A 1 389 ? 10.203 -38.719 -10.984 1 84.06 389 ALA A C 1
ATOM 3051 O O . ALA A 1 389 ? 10.172 -37.656 -10.367 1 84.06 389 ALA A O 1
ATOM 3052 N N . VAL A 1 390 ? 11.25 -39.188 -11.625 1 87.69 390 VAL A N 1
ATOM 3053 C CA . VAL A 1 390 ? 12.5 -38.438 -11.594 1 87.69 390 VAL A CA 1
ATOM 3054 C C . VAL A 1 390 ? 12.297 -37.094 -12.266 1 87.69 390 VAL A C 1
ATOM 3056 O O . VAL A 1 390 ? 12.703 -36.062 -11.727 1 87.69 390 VAL A O 1
ATOM 3059 N N . SER A 1 391 ? 11.664 -37.094 -13.398 1 88.31 391 SER A N 1
ATOM 3060 C CA . SER A 1 391 ? 11.383 -35.875 -14.117 1 88.31 391 SER A CA 1
ATOM 3061 C C . SER A 1 391 ? 10.547 -34.906 -13.258 1 88.31 391 SER A C 1
ATOM 3063 O O . SER A 1 391 ? 10.836 -33.719 -13.188 1 88.31 391 SER A O 1
ATOM 3065 N N . GLY A 1 392 ? 9.539 -35.438 -12.578 1 87.62 392 GLY A N 1
ATOM 3066 C CA . GLY A 1 392 ? 8.664 -34.625 -11.742 1 87.62 392 GLY A CA 1
ATOM 3067 C C . GLY A 1 392 ? 9.367 -34.031 -10.539 1 87.62 392 GLY A C 1
ATOM 3068 O O . GLY A 1 392 ? 9.125 -32.875 -10.188 1 87.62 392 GLY A O 1
ATOM 3069 N N . ILE A 1 393 ? 10.227 -34.781 -9.953 1 90.06 393 ILE A N 1
ATOM 3070 C CA . ILE A 1 393 ? 10.945 -34.344 -8.766 1 90.06 393 ILE A CA 1
ATOM 3071 C C . ILE A 1 393 ? 11.867 -33.188 -9.141 1 90.06 393 ILE A C 1
ATOM 3073 O O . ILE A 1 393 ? 11.898 -32.156 -8.445 1 90.06 393 ILE A O 1
ATOM 3077 N N . ILE A 1 394 ? 12.547 -33.312 -10.258 1 91.5 394 ILE A N 1
ATOM 3078 C CA . ILE A 1 394 ? 13.461 -32.25 -10.711 1 91.5 394 ILE A CA 1
ATOM 3079 C C . ILE A 1 394 ? 12.672 -31 -11.055 1 91.5 394 ILE A C 1
ATOM 3081 O O . ILE A 1 394 ? 13.062 -29.891 -10.672 1 91.5 394 ILE A O 1
ATOM 3085 N N . MET A 1 395 ? 11.586 -31.188 -11.703 1 92 395 MET A N 1
ATOM 3086 C CA . MET A 1 395 ? 10.758 -30.047 -12.055 1 92 395 MET A CA 1
ATOM 3087 C C . MET A 1 395 ? 10.227 -29.359 -10.797 1 92 395 MET A C 1
ATOM 3089 O O . MET A 1 395 ? 10.172 -28.125 -10.742 1 92 395 MET A O 1
ATOM 3093 N N . PHE A 1 396 ? 9.875 -30.125 -9.859 1 91.88 396 PHE A N 1
ATOM 3094 C CA . PHE A 1 396 ? 9.367 -29.562 -8.609 1 91.88 396 PHE A CA 1
ATOM 3095 C C . PHE A 1 396 ? 10.438 -28.734 -7.906 1 91.88 396 PHE A C 1
ATOM 3097 O O . PHE A 1 396 ? 10.148 -27.656 -7.391 1 91.88 396 PHE A O 1
ATOM 3104 N N . GLU A 1 397 ? 11.617 -29.234 -7.895 1 93.81 397 GLU A N 1
ATOM 3105 C CA . GLU A 1 397 ? 12.742 -28.484 -7.34 1 93.81 397 GLU A CA 1
ATOM 3106 C C . GLU A 1 397 ? 12.906 -27.141 -8.055 1 93.81 397 GLU A C 1
ATOM 3108 O O . GLU A 1 397 ? 13.031 -26.094 -7.406 1 93.81 397 GLU A O 1
ATOM 3113 N N . VAL A 1 398 ? 12.844 -27.219 -9.336 1 95 398 VAL A N 1
ATOM 3114 C CA . VAL A 1 398 ? 13.078 -26.047 -10.164 1 95 398 VAL A CA 1
ATOM 3115 C C . VAL A 1 398 ? 11.992 -25 -9.906 1 95 398 VAL A C 1
ATOM 3117 O O . VAL A 1 398 ? 12.281 -23.812 -9.734 1 95 398 VAL A O 1
ATOM 3120 N N . ILE A 1 399 ? 10.812 -25.422 -9.789 1 92.69 399 ILE A N 1
ATOM 3121 C CA . ILE A 1 399 ? 9.688 -24.5 -9.633 1 92.69 399 ILE A CA 1
ATOM 3122 C C . ILE A 1 399 ? 9.727 -23.875 -8.242 1 92.69 399 ILE A C 1
ATOM 3124 O O . ILE A 1 399 ? 9.508 -22.672 -8.094 1 92.69 399 ILE A O 1
ATOM 3128 N N . LEU A 1 400 ? 9.953 -24.688 -7.238 1 93.88 400 LEU A N 1
ATOM 3129 C CA . LEU A 1 400 ? 9.992 -24.172 -5.879 1 93.88 400 LEU A CA 1
ATOM 3130 C C . LEU A 1 400 ? 11.141 -23.172 -5.707 1 93.88 400 LEU A C 1
ATOM 3132 O O . LEU A 1 400 ? 11 -22.172 -5.004 1 93.88 400 LEU A O 1
ATOM 3136 N N . LEU A 1 401 ? 12.25 -23.484 -6.344 1 96.38 401 LEU A N 1
ATOM 3137 C CA . LEU A 1 401 ? 13.344 -22.531 -6.316 1 96.38 401 LEU A CA 1
ATOM 3138 C C . LEU A 1 401 ? 12.984 -21.266 -7.078 1 96.38 401 LEU A C 1
ATOM 3140 O O . LEU A 1 401 ? 13.398 -20.156 -6.699 1 96.38 401 LEU A O 1
ATOM 3144 N N . GLY A 1 402 ? 12.297 -21.422 -8.188 1 94.38 402 GLY A N 1
ATOM 3145 C CA . GLY A 1 402 ? 11.773 -20.25 -8.875 1 94.38 402 GLY A CA 1
ATOM 3146 C C . GLY A 1 402 ? 10.883 -19.391 -7.996 1 94.38 402 GLY A C 1
ATOM 3147 O O . GLY A 1 402 ? 10.969 -18.156 -8.023 1 94.38 402 GLY A O 1
ATOM 3148 N N . LEU A 1 403 ? 10.07 -20.062 -7.246 1 92.06 403 LEU A N 1
ATOM 3149 C CA . LEU A 1 403 ? 9.188 -19.359 -6.324 1 92.06 403 LEU A CA 1
ATOM 3150 C C . LEU A 1 403 ? 9.992 -18.609 -5.266 1 92.06 403 LEU A C 1
ATOM 3152 O O . LEU A 1 403 ? 9.68 -17.469 -4.93 1 92.06 403 LEU A O 1
ATOM 3156 N N . MET A 1 404 ? 10.992 -19.281 -4.781 1 94.38 404 MET A N 1
ATOM 3157 C CA . MET A 1 404 ? 11.867 -18.609 -3.816 1 94.38 404 MET A CA 1
ATOM 3158 C C . MET A 1 404 ? 12.539 -17.391 -4.438 1 94.38 404 MET A C 1
ATOM 3160 O O . MET A 1 404 ? 12.609 -16.328 -3.816 1 94.38 404 MET A O 1
ATOM 3164 N N . GLY A 1 405 ? 12.992 -17.594 -5.625 1 95.62 405 GLY A N 1
ATOM 3165 C CA . GLY A 1 405 ? 13.633 -16.5 -6.324 1 95.62 405 GLY A CA 1
ATOM 3166 C C . GLY A 1 405 ? 12.719 -15.305 -6.531 1 95.62 405 GLY A C 1
ATOM 3167 O O . GLY A 1 405 ? 13.125 -14.156 -6.316 1 95.62 405 GLY A O 1
ATOM 3168 N N . SER A 1 406 ? 11.539 -15.547 -6.961 1 93.44 406 SER A N 1
ATOM 3169 C CA . SER A 1 406 ? 10.562 -14.484 -7.156 1 93.44 406 SER A CA 1
ATOM 3170 C C . SER A 1 406 ? 10.289 -13.742 -5.848 1 93.44 406 SER A C 1
ATOM 3172 O O . SER A 1 406 ? 10.227 -12.508 -5.828 1 93.44 406 SER A O 1
ATOM 3174 N N . ASN A 1 407 ? 10.164 -14.445 -4.789 1 90.31 407 ASN A N 1
ATOM 3175 C CA . ASN A 1 407 ? 9.898 -13.859 -3.482 1 90.31 407 ASN A CA 1
ATOM 3176 C C . ASN A 1 407 ? 11.062 -12.992 -3.014 1 90.31 407 ASN A C 1
ATOM 3178 O O . ASN A 1 407 ? 10.852 -11.945 -2.393 1 90.31 407 ASN A O 1
ATOM 3182 N N . ASN A 1 408 ? 12.203 -13.453 -3.324 1 93.56 408 ASN A N 1
ATOM 3183 C CA . ASN A 1 408 ? 13.398 -12.719 -2.908 1 93.56 408 ASN A CA 1
ATOM 3184 C C . ASN A 1 408 ? 13.477 -11.352 -3.572 1 93.56 408 ASN A C 1
ATOM 3186 O O . ASN A 1 408 ? 13.82 -10.359 -2.922 1 93.56 408 ASN A O 1
ATOM 3190 N N . ALA A 1 409 ? 13.094 -11.297 -4.805 1 96.5 409 ALA A N 1
ATOM 3191 C CA . ALA A 1 409 ? 13.508 -10.148 -5.602 1 96.5 409 ALA A CA 1
ATOM 3192 C C . ALA A 1 409 ? 12.32 -9.227 -5.898 1 96.5 409 ALA A C 1
ATOM 3194 O O . ALA A 1 409 ? 12.508 -8.055 -6.211 1 96.5 409 ALA A O 1
ATOM 3195 N N . ALA A 1 410 ? 11.117 -9.656 -5.746 1 92.19 410 ALA A N 1
ATOM 3196 C CA . ALA A 1 410 ? 9.938 -8.977 -6.277 1 92.19 410 ALA A CA 1
ATOM 3197 C C . ALA A 1 410 ? 9.789 -7.586 -5.672 1 92.19 410 ALA A C 1
ATOM 3199 O O . ALA A 1 410 ? 9.367 -6.648 -6.352 1 92.19 410 ALA A O 1
ATOM 3200 N N . ARG A 1 411 ? 10.188 -7.395 -4.457 1 91.25 411 ARG A N 1
ATOM 3201 C CA . ARG A 1 411 ? 9.938 -6.113 -3.797 1 91.25 411 ARG A CA 1
ATOM 3202 C C . ARG A 1 411 ? 11.25 -5.434 -3.414 1 91.25 411 ARG A C 1
ATOM 3204 O O . ARG A 1 411 ? 11.25 -4.461 -2.66 1 91.25 411 ARG A O 1
ATOM 3211 N N . GLU A 1 412 ? 12.289 -5.949 -3.896 1 95.44 412 GLU A N 1
ATOM 3212 C CA . GLU A 1 412 ? 13.602 -5.496 -3.438 1 95.44 412 GLU A CA 1
ATOM 3213 C C . GLU A 1 412 ? 13.852 -4.047 -3.836 1 95.44 412 GLU A C 1
ATOM 3215 O O . GLU A 1 412 ? 14.414 -3.273 -3.061 1 95.44 412 GLU A O 1
ATOM 3220 N N . VAL A 1 413 ? 13.406 -3.652 -5.012 1 96.31 413 VAL A N 1
ATOM 3221 C CA . VAL A 1 413 ? 13.625 -2.283 -5.469 1 96.31 413 VAL A CA 1
ATOM 3222 C C . VAL A 1 413 ? 12.32 -1.497 -5.383 1 96.31 413 VAL A C 1
ATOM 3224 O O . VAL A 1 413 ? 12.289 -0.398 -4.824 1 96.31 413 VAL A O 1
ATOM 3227 N N . ALA A 1 414 ? 11.273 -2.1 -5.789 1 93.12 414 ALA A N 1
ATOM 3228 C CA . ALA A 1 414 ? 9.977 -1.426 -5.832 1 93.12 414 ALA A CA 1
ATOM 3229 C C . ALA A 1 414 ? 9.516 -1.042 -4.43 1 93.12 414 ALA A C 1
ATOM 3231 O O . ALA A 1 414 ? 8.867 -0.009 -4.246 1 93.12 414 ALA A O 1
ATOM 3232 N N . GLY A 1 415 ? 9.875 -1.787 -3.477 1 90.25 415 GLY A N 1
ATOM 3233 C CA . GLY A 1 415 ? 9.438 -1.545 -2.111 1 90.25 415 GLY A CA 1
ATOM 3234 C C . GLY A 1 415 ? 10.102 -0.339 -1.475 1 90.25 415 GLY A C 1
ATOM 3235 O O . GLY A 1 415 ? 9.547 0.266 -0.553 1 90.25 415 GLY A O 1
ATOM 3236 N N . GLU A 1 416 ? 11.219 -0.027 -1.959 1 92.44 416 GLU A N 1
ATOM 3237 C CA . GLU A 1 416 ? 11.922 1.121 -1.394 1 92.44 416 GLU A CA 1
ATOM 3238 C C . GLU A 1 416 ? 12.25 2.152 -2.469 1 92.44 416 GLU A C 1
ATOM 3240 O O . GLU A 1 416 ? 13.273 2.834 -2.393 1 92.44 416 GLU A O 1
ATOM 3245 N N . ARG A 1 417 ? 11.461 2.248 -3.445 1 92.38 417 ARG A N 1
ATOM 3246 C CA . ARG A 1 417 ? 11.695 3.119 -4.59 1 92.38 417 ARG A CA 1
ATOM 3247 C C . ARG A 1 417 ? 11.836 4.57 -4.152 1 92.38 417 ARG A C 1
ATOM 3249 O O . ARG A 1 417 ? 12.766 5.266 -4.586 1 92.38 417 ARG A O 1
ATOM 3256 N N . ALA A 1 418 ? 11.008 5.055 -3.285 1 89.5 418 ALA A N 1
ATOM 3257 C CA . ALA A 1 418 ? 11.023 6.453 -2.859 1 89.5 418 ALA A CA 1
ATOM 3258 C C . ALA A 1 418 ? 12.336 6.793 -2.15 1 89.5 418 ALA A C 1
ATOM 3260 O O . ALA A 1 418 ? 12.953 7.816 -2.439 1 89.5 418 ALA A O 1
ATOM 3261 N N . VAL A 1 419 ? 12.727 5.926 -1.302 1 92.38 419 VAL A N 1
ATOM 3262 C CA . VAL A 1 419 ? 13.953 6.148 -0.552 1 92.38 419 VAL A CA 1
ATOM 3263 C C . VAL A 1 419 ? 15.156 6.055 -1.49 1 92.38 419 VAL A C 1
ATOM 3265 O O . VAL A 1 419 ? 16.094 6.844 -1.388 1 92.38 419 VAL A O 1
ATOM 3268 N N . MET A 1 420 ? 15.086 5.098 -2.4 1 94.38 420 MET A N 1
ATOM 3269 C CA . MET A 1 420 ? 16.172 4.914 -3.352 1 94.38 420 MET A CA 1
ATOM 3270 C C . MET A 1 420 ? 16.344 6.145 -4.238 1 94.38 420 MET A C 1
ATOM 3272 O O . MET A 1 420 ? 17.453 6.586 -4.496 1 94.38 420 MET A O 1
ATOM 3276 N N . GLU A 1 421 ? 15.281 6.742 -4.648 1 92.12 421 GLU A N 1
ATOM 3277 C CA . GLU A 1 421 ? 15.344 7.938 -5.488 1 92.12 421 GLU A CA 1
ATOM 3278 C C . GLU A 1 421 ? 15.922 9.125 -4.719 1 92.12 421 GLU A C 1
ATOM 3280 O O . GLU A 1 421 ? 16.703 9.906 -5.27 1 92.12 421 GLU A O 1
ATOM 3285 N N . LYS A 1 422 ? 15.5 9.164 -3.527 1 91.56 422 LYS A N 1
ATOM 3286 C CA . LYS A 1 422 ? 16.031 10.234 -2.684 1 91.56 422 LYS A CA 1
ATOM 3287 C C . LYS A 1 422 ? 17.531 10.062 -2.475 1 91.56 422 LYS A C 1
ATOM 3289 O O . LYS A 1 422 ? 18.281 11.039 -2.549 1 91.56 422 LYS A O 1
ATOM 3294 N N . GLU A 1 423 ? 17.922 8.891 -2.246 1 93.62 423 GLU A N 1
ATOM 3295 C CA . GLU A 1 423 ? 19.344 8.633 -2.033 1 93.62 423 GLU A CA 1
ATOM 3296 C C . GLU A 1 423 ? 20.141 8.836 -3.318 1 93.62 423 GLU A C 1
ATOM 3298 O O . GLU A 1 423 ? 21.281 9.289 -3.281 1 93.62 423 GLU A O 1
ATOM 3303 N N . LYS A 1 424 ? 19.547 8.484 -4.375 1 92.25 424 LYS A N 1
ATOM 3304 C CA . LYS A 1 424 ? 20.188 8.727 -5.664 1 92.25 424 LYS A CA 1
ATOM 3305 C C . LYS A 1 424 ? 20.406 10.219 -5.902 1 92.25 424 LYS A C 1
ATOM 3307 O O . LYS A 1 424 ? 21.469 10.641 -6.359 1 92.25 424 LYS A O 1
ATOM 3312 N N . TYR A 1 425 ? 19.484 10.953 -5.531 1 89.94 425 TYR A N 1
ATOM 3313 C CA . TYR A 1 425 ? 19.594 12.406 -5.633 1 89.94 425 TYR A CA 1
ATOM 3314 C C . TYR A 1 425 ? 20.719 12.922 -4.738 1 89.94 425 TYR A C 1
ATOM 3316 O O . TYR A 1 425 ? 21.422 13.875 -5.098 1 89.94 425 TYR A O 1
ATOM 3324 N N . ALA A 1 426 ? 20.859 12.234 -3.645 1 90.94 426 ALA A N 1
ATOM 3325 C CA . ALA A 1 426 ? 21.828 12.688 -2.652 1 90.94 426 ALA A CA 1
ATOM 3326 C C . ALA A 1 426 ? 23.234 12.18 -2.99 1 90.94 426 ALA A C 1
ATOM 3328 O O . ALA A 1 426 ? 24.172 12.391 -2.225 1 90.94 426 ALA A O 1
ATOM 3329 N N . GLY A 1 427 ? 23.359 11.414 -4.098 1 91 427 GLY A N 1
ATOM 3330 C CA . GLY A 1 427 ? 24.703 11.086 -4.531 1 91 427 GLY A CA 1
ATOM 3331 C C . GLY A 1 427 ? 24.969 9.594 -4.574 1 91 427 GLY A C 1
ATOM 3332 O O . GLY A 1 427 ? 26.078 9.156 -4.887 1 91 427 GLY A O 1
ATOM 3333 N N . MET A 1 428 ? 24 8.836 -4.293 1 94.56 428 MET A N 1
ATOM 3334 C CA . MET A 1 428 ? 24.172 7.391 -4.355 1 94.56 428 MET A CA 1
ATOM 3335 C C . MET A 1 428 ? 24.297 6.914 -5.801 1 94.56 428 MET A C 1
ATOM 3337 O O . MET A 1 428 ? 23.469 7.281 -6.645 1 94.56 428 MET A O 1
ATOM 3341 N N . ARG A 1 429 ? 25.328 6.164 -6.035 1 95.38 429 ARG A N 1
ATOM 3342 C CA . ARG A 1 429 ? 25.531 5.609 -7.371 1 95.38 429 ARG A CA 1
ATOM 3343 C C . ARG A 1 429 ? 24.562 4.457 -7.633 1 95.38 429 ARG A C 1
ATOM 3345 O O . ARG A 1 429 ? 24.5 3.508 -6.852 1 95.38 429 ARG A O 1
ATOM 3352 N N . PRO A 1 430 ? 23.891 4.527 -8.75 1 95.75 430 PRO A N 1
ATOM 3353 C CA . PRO A 1 430 ? 22.984 3.428 -9.086 1 95.75 430 PRO A CA 1
ATOM 3354 C C . PRO A 1 430 ? 23.703 2.086 -9.211 1 95.75 430 PRO A C 1
ATOM 3356 O O . PRO A 1 430 ? 23.141 1.046 -8.852 1 95.75 430 PRO A O 1
ATOM 3359 N N . SER A 1 431 ? 24.938 2.109 -9.695 1 96.81 431 SER A N 1
ATOM 3360 C CA . SER A 1 431 ? 25.703 0.876 -9.859 1 96.81 431 SER A CA 1
ATOM 3361 C C . SER A 1 431 ? 26.031 0.241 -8.516 1 96.81 431 SER A C 1
ATOM 3363 O O . SER A 1 431 ? 26 -0.983 -8.375 1 96.81 431 SER A O 1
ATOM 3365 N N . ALA A 1 432 ? 26.312 1.106 -7.539 1 97.75 432 ALA A N 1
ATOM 3366 C CA . ALA A 1 432 ? 26.609 0.582 -6.207 1 97.75 432 ALA A CA 1
ATOM 3367 C C . ALA A 1 432 ? 25.359 -0.02 -5.574 1 97.75 432 ALA A C 1
ATOM 3369 O O . ALA A 1 432 ? 25.422 -1.063 -4.922 1 97.75 432 ALA A O 1
ATOM 3370 N N . TYR A 1 433 ? 24.297 0.632 -5.801 1 97.88 433 TYR A N 1
ATOM 3371 C CA . TYR A 1 433 ? 23.016 0.13 -5.301 1 97.88 433 TYR A CA 1
ATOM 3372 C C . TYR A 1 433 ? 22.688 -1.221 -5.922 1 97.88 433 TYR A C 1
ATOM 3374 O O . TYR A 1 433 ? 22.375 -2.18 -5.211 1 97.88 433 TYR A O 1
ATOM 3382 N N . LEU A 1 434 ? 22.797 -1.277 -7.184 1 98.25 434 LEU A N 1
ATOM 3383 C CA . LEU A 1 434 ? 22.5 -2.521 -7.887 1 98.25 434 LEU A CA 1
ATOM 3384 C C . LEU A 1 434 ? 23.438 -3.633 -7.441 1 98.25 434 LEU A C 1
ATOM 3386 O O . LEU A 1 434 ? 23.016 -4.762 -7.195 1 98.25 434 LEU A O 1
ATOM 3390 N N . ALA A 1 435 ? 24.688 -3.328 -7.375 1 98.44 435 ALA A N 1
ATOM 3391 C CA . ALA A 1 435 ? 25.688 -4.32 -6.965 1 98.44 435 ALA A CA 1
ATOM 3392 C C . ALA A 1 435 ? 25.359 -4.875 -5.582 1 98.44 435 ALA A C 1
ATOM 3394 O O . ALA A 1 435 ? 25.547 -6.07 -5.328 1 98.44 435 ALA A O 1
ATOM 3395 N N . SER A 1 436 ? 24.953 -3.992 -4.707 1 98.31 436 SER A N 1
ATOM 3396 C CA . SER A 1 436 ? 24.609 -4.445 -3.365 1 98.31 436 SER A CA 1
ATOM 3397 C C . SER A 1 436 ? 23.422 -5.395 -3.395 1 98.31 436 SER A C 1
ATOM 3399 O O . SER A 1 436 ? 23.406 -6.414 -2.701 1 98.31 436 SER A O 1
ATOM 3401 N N . LYS A 1 437 ? 22.438 -5.105 -4.234 1 98.31 437 LYS A N 1
ATOM 3402 C CA . LYS A 1 437 ? 21.266 -5.969 -4.359 1 98.31 437 LYS A CA 1
ATOM 3403 C C . LYS A 1 437 ? 21.641 -7.312 -4.984 1 98.31 437 LYS A C 1
ATOM 3405 O O . LYS A 1 437 ? 21.156 -8.359 -4.551 1 98.31 437 LYS A O 1
ATOM 3410 N N . LEU A 1 438 ? 22.5 -7.215 -5.984 1 98.5 438 LEU A N 1
ATOM 3411 C CA . LEU A 1 438 ? 22.938 -8.438 -6.645 1 98.5 438 LEU A CA 1
ATOM 3412 C C . LEU A 1 438 ? 23.703 -9.336 -5.672 1 98.5 438 LEU A C 1
ATOM 3414 O O . LEU A 1 438 ? 23.5 -10.555 -5.648 1 98.5 438 LEU A O 1
ATOM 3418 N N . SER A 1 439 ? 24.531 -8.75 -4.902 1 98.56 439 SER A N 1
ATOM 3419 C CA . SER A 1 439 ? 25.312 -9.516 -3.939 1 98.56 439 SER A CA 1
ATOM 3420 C C . SER A 1 439 ? 24.422 -10.148 -2.877 1 98.56 439 SER A C 1
ATOM 3422 O O . SER A 1 439 ? 24.562 -11.336 -2.566 1 98.56 439 SER A O 1
ATOM 3424 N N . TYR A 1 440 ? 23.547 -9.352 -2.34 1 98.12 440 TYR A N 1
ATOM 3425 C CA . TYR A 1 440 ? 22.609 -9.836 -1.331 1 98.12 440 TYR A CA 1
ATOM 3426 C C . TYR A 1 440 ? 21.781 -10.992 -1.871 1 98.12 440 TYR A C 1
ATOM 3428 O O . TYR A 1 440 ? 21.688 -12.047 -1.237 1 98.12 440 TYR A O 1
ATOM 3436 N N . LEU A 1 441 ? 21.25 -10.828 -3.027 1 98.56 441 LEU A N 1
ATOM 3437 C CA . LEU A 1 441 ? 20.375 -11.828 -3.629 1 98.56 441 LEU A CA 1
ATOM 3438 C C . LEU A 1 441 ? 21.156 -13.07 -4.031 1 98.56 441 LEU A C 1
ATOM 3440 O O . LEU A 1 441 ? 20.641 -14.188 -3.959 1 98.56 441 LEU A O 1
ATOM 3444 N N . SER A 1 442 ? 22.391 -12.859 -4.512 1 98.56 442 SER A N 1
ATOM 3445 C CA . SER A 1 442 ? 23.219 -14 -4.895 1 98.56 442 SER A CA 1
ATOM 3446 C C . SER A 1 442 ? 23.484 -14.914 -3.703 1 98.56 442 SER A C 1
ATOM 3448 O O . SER A 1 442 ? 23.516 -16.141 -3.846 1 98.56 442 SER A O 1
ATOM 3450 N N . VAL A 1 443 ? 23.688 -14.328 -2.574 1 98.19 443 VAL A N 1
ATOM 3451 C CA . VAL A 1 443 ? 23.906 -15.125 -1.37 1 98.19 443 VAL A CA 1
ATOM 3452 C C . VAL A 1 443 ? 22.656 -15.945 -1.057 1 98.19 443 VAL A C 1
ATOM 3454 O O . VAL A 1 443 ? 22.75 -17.141 -0.741 1 98.19 443 VAL A O 1
ATOM 3457 N N . LEU A 1 444 ? 21.5 -15.359 -1.157 1 97.81 444 LEU A N 1
ATOM 3458 C CA . LEU A 1 444 ? 20.266 -16.078 -0.905 1 97.81 444 LEU A CA 1
ATOM 3459 C C . LEU A 1 444 ? 20.078 -17.203 -1.921 1 97.81 444 LEU A C 1
ATOM 3461 O O . LEU A 1 444 ? 19.688 -18.312 -1.557 1 97.81 444 LEU A O 1
ATOM 3465 N N . VAL A 1 445 ? 20.344 -16.875 -3.152 1 98.25 445 VAL A N 1
ATOM 3466 C CA . VAL A 1 445 ? 20.219 -17.859 -4.227 1 98.25 445 VAL A CA 1
ATOM 3467 C C . VAL A 1 445 ? 21.109 -19.062 -3.928 1 98.25 445 VAL A C 1
ATOM 3469 O O . VAL A 1 445 ? 20.672 -20.219 -4.035 1 98.25 445 VAL A O 1
ATOM 3472 N N . LEU A 1 446 ? 22.328 -18.781 -3.559 1 98.31 446 LEU A N 1
ATOM 3473 C CA . LEU A 1 446 ? 23.297 -19.859 -3.301 1 98.31 446 LEU A CA 1
ATOM 3474 C C . LEU A 1 446 ? 22.875 -20.688 -2.098 1 98.31 446 LEU A C 1
ATOM 3476 O O . LEU A 1 446 ? 22.828 -21.922 -2.176 1 98.31 446 LEU A O 1
ATOM 3480 N N . VAL A 1 447 ? 22.484 -20.078 -1.03 1 97.69 447 VAL A N 1
ATOM 3481 C CA . VAL A 1 447 ? 22.109 -20.781 0.192 1 97.69 447 VAL A CA 1
ATOM 3482 C C . VAL A 1 447 ? 20.859 -21.625 -0.055 1 97.69 447 VAL A C 1
ATOM 3484 O O . VAL A 1 447 ? 20.797 -22.797 0.321 1 97.69 447 VAL A O 1
ATOM 3487 N N . GLN A 1 448 ? 19.922 -21.094 -0.711 1 97.88 448 GLN A N 1
ATOM 3488 C CA . GLN A 1 448 ? 18.656 -21.781 -0.963 1 97.88 448 GLN A CA 1
ATOM 3489 C C . GLN A 1 448 ? 18.859 -22.953 -1.917 1 97.88 448 GLN A C 1
ATOM 3491 O O . GLN A 1 448 ? 18.328 -24.047 -1.686 1 97.88 448 GLN A O 1
ATOM 3496 N N . SER A 1 449 ? 19.609 -22.734 -2.98 1 97.81 449 SER A N 1
ATOM 3497 C CA . SER A 1 449 ? 19.812 -23.766 -3.984 1 97.81 449 SER A CA 1
ATOM 3498 C C . SER A 1 449 ? 20.688 -24.906 -3.441 1 97.81 449 SER A C 1
ATOM 3500 O O . SER A 1 449 ? 20.375 -26.078 -3.654 1 97.81 449 SER A O 1
ATOM 3502 N N . VAL A 1 450 ? 21.734 -24.531 -2.734 1 97.31 450 VAL A N 1
ATOM 3503 C CA . VAL A 1 450 ? 22.625 -25.531 -2.166 1 97.31 450 VAL A CA 1
ATOM 3504 C C . VAL A 1 450 ? 21.875 -26.344 -1.11 1 97.31 450 VAL A C 1
ATOM 3506 O O . VAL A 1 450 ? 22 -27.578 -1.061 1 97.31 450 VAL A O 1
ATOM 3509 N N . TRP A 1 451 ? 21.125 -25.672 -0.324 1 97.06 451 TRP A N 1
ATOM 3510 C CA . TRP A 1 451 ? 20.375 -26.391 0.704 1 97.06 451 TRP A CA 1
ATOM 3511 C C . TRP A 1 451 ? 19.328 -27.297 0.077 1 97.06 451 TRP A C 1
ATOM 3513 O O . TRP A 1 451 ? 19.156 -28.453 0.494 1 97.06 451 TRP A O 1
ATOM 3523 N N . MET A 1 452 ? 18.594 -26.828 -0.884 1 96.19 452 MET A N 1
ATOM 3524 C CA . MET A 1 452 ? 17.625 -27.656 -1.608 1 96.19 452 MET A CA 1
ATOM 3525 C C . MET A 1 452 ? 18.297 -28.906 -2.176 1 96.19 452 MET A C 1
ATOM 3527 O O . MET A 1 452 ? 17.812 -30.016 -1.983 1 96.19 452 MET A O 1
ATOM 3531 N N . PHE A 1 453 ? 19.438 -28.703 -2.781 1 94.81 453 PHE A N 1
ATOM 3532 C CA . PHE A 1 453 ? 20.188 -29.797 -3.381 1 94.81 453 PHE A CA 1
ATOM 3533 C C . PHE A 1 453 ? 20.656 -30.781 -2.314 1 94.81 453 PHE A C 1
ATOM 3535 O O . PHE A 1 453 ? 20.406 -31.984 -2.424 1 94.81 453 PHE A O 1
ATOM 3542 N N . ALA A 1 454 ? 21.281 -30.281 -1.276 1 94.44 454 ALA A N 1
ATOM 3543 C CA . ALA A 1 454 ? 21.859 -31.125 -0.236 1 94.44 454 ALA A CA 1
ATOM 3544 C C . ALA A 1 454 ? 20.781 -31.906 0.503 1 94.44 454 ALA A C 1
ATOM 3546 O O . ALA A 1 454 ? 20.938 -33.094 0.765 1 94.44 454 ALA A O 1
ATOM 3547 N N . PHE A 1 455 ? 19.719 -31.297 0.799 1 94.44 455 PHE A N 1
ATOM 3548 C CA . PHE A 1 455 ? 18.641 -31.938 1.553 1 94.44 455 PHE A CA 1
ATOM 3549 C C . PHE A 1 455 ? 17.984 -33.031 0.734 1 94.44 455 PHE A C 1
ATOM 3551 O O . PHE A 1 455 ? 17.797 -34.156 1.227 1 94.44 455 PHE A O 1
ATOM 3558 N N . VAL A 1 456 ? 17.641 -32.781 -0.522 1 92.19 456 VAL A N 1
ATOM 3559 C CA . VAL A 1 456 ? 16.969 -33.75 -1.375 1 92.19 456 VAL A CA 1
ATOM 3560 C C . VAL A 1 456 ? 17.938 -34.875 -1.718 1 92.19 456 VAL A C 1
ATOM 3562 O O . VAL A 1 456 ? 17.547 -36.062 -1.747 1 92.19 456 VAL A O 1
ATOM 3565 N N . ASP A 1 457 ? 19.203 -34.5 -1.956 1 88.88 457 ASP A N 1
ATOM 3566 C CA . ASP A 1 457 ? 20.219 -35.5 -2.301 1 88.88 457 ASP A CA 1
ATOM 3567 C C . ASP A 1 457 ? 20.469 -36.438 -1.145 1 88.88 457 ASP A C 1
ATOM 3569 O O . ASP A 1 457 ? 20.859 -37.594 -1.358 1 88.88 457 ASP A O 1
ATOM 3573 N N . PHE A 1 458 ? 20.219 -36.031 0.008 1 89.81 458 PHE A N 1
ATOM 3574 C CA . PHE A 1 458 ? 20.375 -36.875 1.179 1 89.81 458 PHE A CA 1
ATOM 3575 C C . PHE A 1 458 ? 19.375 -38.031 1.143 1 89.81 458 PHE A C 1
ATOM 3577 O O . PHE A 1 458 ? 19.688 -39.156 1.574 1 89.81 458 PHE A O 1
ATOM 3584 N N . PHE A 1 459 ? 18.25 -37.875 0.568 1 87.06 459 PHE A N 1
ATOM 3585 C CA . PHE A 1 459 ? 17.203 -38.875 0.542 1 87.06 459 PHE A CA 1
ATOM 3586 C C . PHE A 1 459 ? 17.172 -39.594 -0.803 1 87.06 459 PHE A C 1
ATOM 3588 O O . PHE A 1 459 ? 16.516 -40.625 -0.952 1 87.06 459 PHE A O 1
ATOM 3595 N N . TRP A 1 460 ? 17.766 -38.969 -1.755 1 80.38 460 TRP A N 1
ATOM 3596 C CA . TRP A 1 460 ? 17.672 -39.469 -3.121 1 80.38 460 TRP A CA 1
ATOM 3597 C C . TRP A 1 460 ? 19.031 -39.469 -3.797 1 80.38 460 TRP A C 1
ATOM 3599 O O . TRP A 1 460 ? 19.641 -38.406 -3.977 1 80.38 460 TRP A O 1
ATOM 3609 N N . ASP A 1 461 ? 19.531 -40.656 -4.082 1 72.62 461 ASP A N 1
ATOM 3610 C CA . ASP A 1 461 ? 20.812 -40.75 -4.766 1 72.62 461 ASP A CA 1
ATOM 3611 C C . ASP A 1 461 ? 20.625 -40.688 -6.281 1 72.62 461 ASP A C 1
ATOM 3613 O O . ASP A 1 461 ? 20.453 -41.719 -6.926 1 72.62 461 ASP A O 1
ATOM 3617 N N . ARG A 1 462 ? 20.406 -39.531 -6.938 1 64.44 462 ARG A N 1
ATOM 3618 C CA . ARG A 1 462 ? 20.094 -39.375 -8.352 1 64.44 462 ARG A CA 1
ATOM 3619 C C . ARG A 1 462 ? 21.328 -39.531 -9.219 1 64.44 462 ARG A C 1
ATOM 3621 O O . ARG A 1 462 ? 21.234 -39.781 -10.414 1 64.44 462 ARG A O 1
ATOM 3628 N N . GLY A 1 463 ? 22.484 -39.531 -8.766 1 63.28 463 GLY A N 1
ATOM 3629 C CA . GLY A 1 463 ? 23.703 -39.406 -9.562 1 63.28 463 GLY A CA 1
ATOM 3630 C C . GLY A 1 463 ? 23.859 -38.031 -10.172 1 63.28 463 GLY A C 1
ATOM 3631 O O . GLY A 1 463 ? 22.906 -37.25 -10.211 1 63.28 463 GLY A O 1
ATOM 3632 N N . GLY A 1 464 ? 25 -37.438 -10.641 1 63.47 464 GLY A N 1
ATOM 3633 C CA . GLY A 1 464 ? 25.266 -36.188 -11.336 1 63.47 464 GLY A CA 1
ATOM 3634 C C . GLY A 1 464 ? 25.109 -34.969 -10.461 1 63.47 464 GLY A C 1
ATOM 3635 O O . GLY A 1 464 ? 24.547 -33.938 -10.891 1 63.47 464 GLY A O 1
ATOM 3636 N N . GLY A 1 465 ? 25.594 -35.031 -9.336 1 81.75 465 GLY A N 1
ATOM 3637 C CA . GLY A 1 465 ? 25.281 -34.156 -8.219 1 81.75 465 GLY A CA 1
ATOM 3638 C C . GLY A 1 465 ? 25.672 -32.719 -8.477 1 81.75 465 GLY A C 1
ATOM 3639 O O . GLY A 1 465 ? 24.844 -31.812 -8.344 1 81.75 465 GLY A O 1
ATOM 3640 N N . LEU A 1 466 ? 26.891 -32.438 -9.18 1 87.62 466 LEU A N 1
ATOM 3641 C CA . LEU A 1 466 ? 27.359 -31.078 -9.289 1 87.62 466 LEU A CA 1
ATOM 3642 C C . LEU A 1 466 ? 26.641 -30.344 -10.414 1 87.62 466 LEU A C 1
ATOM 3644 O O . LEU A 1 466 ? 26.312 -29.156 -10.289 1 87.62 466 LEU A O 1
ATOM 3648 N N . THR A 1 467 ? 26.469 -31.016 -11.594 1 91.25 467 THR A N 1
ATOM 3649 C CA . THR A 1 467 ? 25.766 -30.391 -12.727 1 91.25 467 THR A CA 1
ATOM 3650 C C . THR A 1 467 ? 24.328 -30.047 -12.352 1 91.25 467 THR A C 1
ATOM 3652 O O . THR A 1 467 ? 23.828 -28.984 -12.703 1 91.25 467 THR A O 1
ATOM 3655 N N . HIS A 1 468 ? 23.703 -31 -11.664 1 92.38 468 HIS A N 1
ATOM 3656 C CA . HIS A 1 468 ? 22.344 -30.734 -11.203 1 92.38 468 HIS A CA 1
ATOM 3657 C C . HIS A 1 468 ? 22.297 -29.531 -10.258 1 92.38 468 HIS A C 1
ATOM 3659 O O . HIS A 1 468 ? 21.422 -28.672 -10.383 1 92.38 468 HIS A O 1
ATOM 3665 N N . LEU A 1 469 ? 23.281 -29.453 -9.359 1 94.81 469 LEU A N 1
ATOM 3666 C CA . LEU A 1 469 ? 23.375 -28.328 -8.438 1 94.81 469 LEU A CA 1
ATOM 3667 C C . LEU A 1 469 ? 23.516 -27.016 -9.188 1 94.81 469 LEU A C 1
ATOM 3669 O O . LEU A 1 469 ? 22.859 -26.031 -8.852 1 94.81 469 LEU A O 1
ATOM 3673 N N . LEU A 1 470 ? 24.328 -27 -10.203 1 96.5 470 LEU A N 1
ATOM 3674 C CA . LEU A 1 470 ? 24.562 -25.781 -10.977 1 96.5 470 LEU A CA 1
ATOM 3675 C C . LEU A 1 470 ? 23.281 -25.344 -11.68 1 96.5 470 LEU A C 1
ATOM 3677 O O . LEU A 1 470 ? 22.984 -24.141 -11.75 1 96.5 470 LEU A O 1
ATOM 3681 N N . PHE A 1 471 ? 22.516 -26.266 -12.172 1 96.44 471 PHE A N 1
ATOM 3682 C CA . PHE A 1 471 ? 21.281 -25.906 -12.844 1 96.44 471 PHE A CA 1
ATOM 3683 C C . PHE A 1 471 ? 20.25 -25.391 -11.836 1 96.44 471 PHE A C 1
ATOM 3685 O O . PHE A 1 471 ? 19.453 -24.5 -12.148 1 96.44 471 PHE A O 1
ATOM 3692 N N . LEU A 1 472 ? 20.266 -25.969 -10.602 1 96.75 472 LEU A N 1
ATOM 3693 C CA . LEU A 1 472 ? 19.391 -25.453 -9.562 1 96.75 472 LEU A CA 1
ATOM 3694 C C . LEU A 1 472 ? 19.75 -24.016 -9.211 1 96.75 472 LEU A C 1
ATOM 3696 O O . LEU A 1 472 ? 18.875 -23.172 -9.055 1 96.75 472 LEU A O 1
ATOM 3700 N N . ILE A 1 473 ? 21.016 -23.766 -9.133 1 98.19 473 ILE A N 1
ATOM 3701 C CA . ILE A 1 473 ? 21.5 -22.422 -8.828 1 98.19 473 ILE A CA 1
ATOM 3702 C C . ILE A 1 473 ? 21.094 -21.453 -9.938 1 98.19 473 ILE A C 1
ATOM 3704 O O . ILE A 1 473 ? 20.578 -20.375 -9.672 1 98.19 473 ILE A O 1
ATOM 3708 N N . LEU A 1 474 ? 21.281 -21.891 -11.156 1 98.06 474 LEU A N 1
ATOM 3709 C CA . LEU A 1 474 ? 21 -21.031 -12.297 1 98.06 474 LEU A CA 1
ATOM 3710 C C . LEU A 1 474 ? 19.5 -20.781 -12.438 1 98.06 474 LEU A C 1
ATOM 3712 O O . LEU A 1 474 ? 19.078 -19.703 -12.859 1 98.06 474 LEU A O 1
ATOM 3716 N N . ALA A 1 475 ? 18.688 -21.828 -12.156 1 97.38 475 ALA A N 1
ATOM 3717 C CA . ALA A 1 475 ? 17.234 -21.656 -12.195 1 97.38 475 ALA A CA 1
ATOM 3718 C C . ALA A 1 475 ? 16.781 -20.609 -11.188 1 97.38 475 ALA A C 1
ATOM 3720 O O . ALA A 1 475 ? 16 -19.703 -11.523 1 97.38 475 ALA A O 1
ATOM 3721 N N . ASN A 1 476 ? 17.281 -20.719 -9.992 1 98.31 476 ASN A N 1
ATOM 3722 C CA . ASN A 1 476 ? 16.969 -19.766 -8.938 1 98.31 476 ASN A CA 1
ATOM 3723 C C . ASN A 1 476 ? 17.484 -18.359 -9.289 1 98.31 476 ASN A C 1
ATOM 3725 O O . ASN A 1 476 ? 16.75 -17.375 -9.148 1 98.31 476 ASN A O 1
ATOM 3729 N N . ALA A 1 477 ? 18.656 -18.344 -9.797 1 98.62 477 ALA A N 1
ATOM 3730 C CA . ALA A 1 477 ? 19.281 -17.062 -10.164 1 98.62 477 ALA A CA 1
ATOM 3731 C C . ALA A 1 477 ? 18.516 -16.391 -11.297 1 98.62 477 ALA A C 1
ATOM 3733 O O . ALA A 1 477 ? 18.234 -15.195 -11.242 1 98.62 477 ALA A O 1
ATOM 3734 N N . ALA A 1 478 ? 18.203 -17.141 -12.305 1 98.5 478 ALA A N 1
ATOM 3735 C CA . ALA A 1 478 ? 17.469 -16.594 -13.445 1 98.5 478 ALA A CA 1
ATOM 3736 C C . ALA A 1 478 ? 16.156 -15.953 -13 1 98.5 478 ALA A C 1
ATOM 3738 O O . ALA A 1 478 ? 15.875 -14.805 -13.344 1 98.5 478 ALA A O 1
ATOM 3739 N N . MET A 1 479 ? 15.422 -16.688 -12.227 1 97.88 479 MET A N 1
ATOM 3740 C CA . MET A 1 479 ? 14.141 -16.156 -11.766 1 97.88 479 MET A CA 1
ATOM 3741 C C . MET A 1 479 ? 14.344 -14.961 -10.844 1 97.88 479 MET A C 1
ATOM 3743 O O . MET A 1 479 ? 13.625 -13.969 -10.953 1 97.88 479 MET A O 1
ATOM 3747 N N . THR A 1 480 ? 15.297 -15.023 -9.969 1 98.31 480 THR A N 1
ATOM 3748 C CA . THR A 1 480 ? 15.57 -13.953 -9.016 1 98.31 480 THR A CA 1
ATOM 3749 C C . THR A 1 480 ? 15.922 -12.656 -9.742 1 98.31 480 THR A C 1
ATOM 3751 O O . THR A 1 480 ? 15.336 -11.609 -9.461 1 98.31 480 THR A O 1
ATOM 3754 N N . PHE A 1 481 ? 16.781 -12.75 -10.695 1 98.62 481 PHE A N 1
ATOM 3755 C CA . PHE A 1 481 ? 17.297 -11.531 -11.312 1 98.62 481 PHE A CA 1
ATOM 3756 C C . PHE A 1 481 ? 16.297 -10.984 -12.328 1 98.62 481 PHE A C 1
ATOM 3758 O O . PHE A 1 481 ? 16.188 -9.773 -12.508 1 98.62 481 PHE A O 1
ATOM 3765 N N . VAL A 1 482 ? 15.562 -11.852 -12.977 1 98.25 482 VAL A N 1
ATOM 3766 C CA . VAL A 1 482 ? 14.484 -11.367 -13.836 1 98.25 482 VAL A CA 1
ATOM 3767 C C . VAL A 1 482 ? 13.438 -10.648 -12.984 1 98.25 482 VAL A C 1
ATOM 3769 O O . VAL A 1 482 ? 12.969 -9.562 -13.352 1 98.25 482 VAL A O 1
ATOM 3772 N N . CYS A 1 483 ? 13.125 -11.227 -11.852 1 97.75 483 CYS A N 1
ATOM 3773 C CA . CYS A 1 483 ? 12.148 -10.602 -10.961 1 97.75 483 CYS A CA 1
ATOM 3774 C C . CYS A 1 483 ? 12.695 -9.32 -10.359 1 97.75 483 CYS A C 1
ATOM 3776 O O . CYS A 1 483 ? 11.938 -8.391 -10.07 1 97.75 483 CYS A O 1
ATOM 3778 N N . LEU A 1 484 ? 13.984 -9.258 -10.148 1 98.31 484 LEU A N 1
ATOM 3779 C CA . LEU A 1 484 ? 14.594 -7.996 -9.734 1 98.31 484 LEU A CA 1
ATOM 3780 C C . LEU A 1 484 ? 14.406 -6.926 -10.805 1 98.31 484 LEU A C 1
ATOM 3782 O O . LEU A 1 484 ? 14.133 -5.766 -10.492 1 98.31 484 LEU A O 1
ATOM 3786 N N . GLY A 1 485 ? 14.602 -7.363 -12.047 1 98.25 485 GLY A N 1
ATOM 3787 C CA . GLY A 1 485 ? 14.336 -6.449 -13.141 1 98.25 485 GLY A CA 1
ATOM 3788 C C . GLY A 1 485 ? 12.906 -5.941 -13.164 1 98.25 485 GLY A C 1
ATOM 3789 O O . GLY A 1 485 ? 12.672 -4.742 -13.328 1 98.25 485 GLY A O 1
ATOM 3790 N N . ILE A 1 486 ? 11.992 -6.844 -12.914 1 97 486 ILE A N 1
ATOM 3791 C CA . ILE A 1 486 ? 10.586 -6.469 -12.844 1 97 486 ILE A CA 1
ATOM 3792 C C . ILE A 1 486 ? 10.375 -5.492 -11.688 1 97 486 ILE A C 1
ATOM 3794 O O . ILE A 1 486 ? 9.672 -4.488 -11.836 1 97 486 ILE A O 1
ATOM 3798 N N . SER A 1 487 ? 10.938 -5.746 -10.578 1 96.62 487 SER A N 1
ATOM 3799 C CA . SER A 1 487 ? 10.836 -4.891 -9.406 1 96.62 487 SER A CA 1
ATOM 3800 C C . SER A 1 487 ? 11.328 -3.477 -9.711 1 96.62 487 SER A C 1
ATOM 3802 O O . SER A 1 487 ? 10.727 -2.496 -9.266 1 96.62 487 SER A O 1
ATOM 3804 N N . ALA A 1 488 ? 12.391 -3.391 -10.453 1 97.25 488 ALA A N 1
ATOM 3805 C CA . ALA A 1 488 ? 13 -2.102 -10.758 1 97.25 488 ALA A CA 1
ATOM 3806 C C . ALA A 1 488 ? 12.164 -1.324 -11.773 1 97.25 488 ALA A C 1
ATOM 3808 O O . ALA A 1 488 ? 12.148 -0.091 -11.758 1 97.25 488 ALA A O 1
ATOM 3809 N N . LEU A 1 489 ? 11.445 -1.999 -12.602 1 95.44 489 LEU A N 1
ATOM 3810 C CA . LEU A 1 489 ? 10.711 -1.346 -13.68 1 95.44 489 LEU A CA 1
ATOM 3811 C C . LEU A 1 489 ? 9.258 -1.096 -13.281 1 95.44 489 LEU A C 1
ATOM 3813 O O . LEU A 1 489 ? 8.578 -0.276 -13.898 1 95.44 489 LEU A O 1
ATOM 3817 N N . ALA A 1 490 ? 8.836 -1.756 -12.273 1 91.75 490 ALA A N 1
ATOM 3818 C CA . ALA A 1 490 ? 7.43 -1.683 -11.875 1 91.75 490 ALA A CA 1
ATOM 3819 C C . ALA A 1 490 ? 7.102 -0.317 -11.273 1 91.75 490 ALA A C 1
ATOM 3821 O O . ALA A 1 490 ? 7.992 0.39 -10.797 1 91.75 490 ALA A O 1
ATOM 3822 N N . ARG A 1 491 ? 5.828 0.063 -11.266 1 84.69 491 ARG A N 1
ATOM 3823 C CA . ARG A 1 491 ? 5.367 1.348 -10.75 1 84.69 491 ARG A CA 1
ATOM 3824 C C . ARG A 1 491 ? 5.117 1.277 -9.25 1 84.69 491 ARG A C 1
ATOM 3826 O O . ARG A 1 491 ? 5.219 2.287 -8.547 1 84.69 491 ARG A O 1
ATOM 3833 N N . SER A 1 492 ? 4.723 0.075 -8.82 1 83.5 492 SER A N 1
ATOM 3834 C CA . SER A 1 492 ? 4.465 -0.124 -7.398 1 83.5 492 SER A CA 1
ATOM 3835 C C . SER A 1 492 ? 4.957 -1.49 -6.934 1 83.5 492 SER A C 1
ATOM 3837 O O . SER A 1 492 ? 5.211 -2.377 -7.75 1 83.5 492 SER A O 1
ATOM 3839 N N . ALA A 1 493 ? 5.141 -1.598 -5.672 1 85.81 493 ALA A N 1
ATOM 3840 C CA . ALA A 1 493 ? 5.578 -2.865 -5.094 1 85.81 493 ALA A CA 1
ATOM 3841 C C . ALA A 1 493 ? 4.535 -3.957 -5.312 1 85.81 493 ALA A C 1
ATOM 3843 O O . ALA A 1 493 ? 4.883 -5.117 -5.559 1 85.81 493 ALA A O 1
ATOM 3844 N N . ASP A 1 494 ? 3.299 -3.641 -5.355 1 77.06 494 ASP A N 1
ATOM 3845 C CA . ASP A 1 494 ? 2.221 -4.605 -5.559 1 77.06 494 ASP A CA 1
ATOM 3846 C C . ASP A 1 494 ? 2.227 -5.141 -6.988 1 77.06 494 ASP A C 1
ATOM 3848 O O . ASP A 1 494 ? 2.053 -6.344 -7.203 1 77.06 494 ASP A O 1
ATOM 3852 N N . GLN A 1 495 ? 2.371 -4.246 -7.859 1 82.44 495 GLN A N 1
ATOM 3853 C CA . GLN A 1 495 ? 2.459 -4.664 -9.258 1 82.44 495 GLN A CA 1
ATOM 3854 C C . GLN A 1 495 ? 3.645 -5.598 -9.477 1 82.44 495 GLN A C 1
ATOM 3856 O O . GLN A 1 495 ? 3.533 -6.59 -10.203 1 82.44 495 GLN A O 1
ATOM 3861 N N . ALA A 1 496 ? 4.762 -5.203 -8.852 1 88.81 496 ALA A N 1
ATOM 3862 C CA . ALA A 1 496 ? 5.961 -6.027 -8.992 1 88.81 496 ALA A CA 1
ATOM 3863 C C . ALA A 1 496 ? 5.73 -7.434 -8.445 1 88.81 496 ALA A C 1
ATOM 3865 O O . ALA A 1 496 ? 6.113 -8.422 -9.07 1 88.81 496 ALA A O 1
ATOM 3866 N N . SER A 1 497 ? 5.105 -7.523 -7.301 1 84.38 497 SER A N 1
ATOM 3867 C CA . SER A 1 497 ? 4.828 -8.82 -6.691 1 84.38 497 SER A CA 1
ATOM 3868 C C . SER A 1 497 ? 3.875 -9.641 -7.551 1 84.38 497 SER A C 1
ATOM 3870 O O . SER A 1 497 ? 4.09 -10.836 -7.754 1 84.38 497 SER A O 1
ATOM 3872 N N . LEU A 1 498 ? 2.881 -9.016 -8.117 1 77.69 498 LEU A N 1
ATOM 3873 C CA . LEU A 1 498 ? 1.888 -9.695 -8.938 1 77.69 498 LEU A CA 1
ATOM 3874 C C . LEU A 1 498 ? 2.516 -10.219 -10.227 1 77.69 498 LEU A C 1
ATOM 3876 O O . LEU A 1 498 ? 2.324 -11.383 -10.586 1 77.69 498 LEU A O 1
ATOM 3880 N N . LEU A 1 499 ? 3.223 -9.375 -10.891 1 85 499 LEU A N 1
ATOM 3881 C CA . LEU A 1 499 ? 3.852 -9.773 -12.141 1 85 499 LEU A CA 1
ATOM 3882 C C . LEU A 1 499 ? 4.848 -10.906 -11.914 1 85 499 LEU A C 1
ATOM 3884 O O . LEU A 1 499 ? 4.949 -11.82 -12.734 1 85 499 LEU A O 1
ATOM 3888 N N . SER A 1 500 ? 5.582 -10.828 -10.805 1 90.38 500 SER A N 1
ATOM 3889 C CA . SER A 1 500 ? 6.578 -11.844 -10.492 1 90.38 500 SER A CA 1
ATOM 3890 C C . SER A 1 500 ? 5.922 -13.195 -10.219 1 90.38 500 SER A C 1
ATOM 3892 O O . SER A 1 500 ? 6.383 -14.227 -10.703 1 90.38 500 SER A O 1
ATOM 3894 N N . ILE A 1 501 ? 4.902 -13.172 -9.531 1 81.5 501 ILE A N 1
ATOM 3895 C CA . ILE A 1 501 ? 4.246 -14.43 -9.18 1 81.5 501 ILE A CA 1
ATOM 3896 C C . ILE A 1 501 ? 3.588 -15.039 -10.414 1 81.5 501 ILE A C 1
ATOM 3898 O O . ILE A 1 501 ? 3.584 -16.25 -10.586 1 81.5 501 ILE A O 1
ATOM 3902 N N . TYR A 1 502 ? 3.008 -14.234 -11.25 1 82.62 502 TYR A N 1
ATOM 3903 C CA . TYR A 1 502 ? 2.451 -14.727 -12.508 1 82.62 502 TYR A CA 1
ATOM 3904 C C . TYR A 1 502 ? 3.539 -15.328 -13.383 1 82.62 502 TYR A C 1
ATOM 3906 O O . TYR A 1 502 ? 3.32 -16.344 -14.047 1 82.62 502 TYR A O 1
ATOM 3914 N N . LEU A 1 503 ? 4.621 -14.664 -13.375 1 90.06 503 LEU A N 1
ATOM 3915 C CA . LEU A 1 503 ? 5.734 -15.195 -14.156 1 90.06 503 LEU A CA 1
ATOM 3916 C C . LEU A 1 503 ? 6.094 -16.594 -13.695 1 90.06 503 LEU A C 1
ATOM 3918 O O . LEU A 1 503 ? 6.293 -17.5 -14.516 1 90.06 503 LEU A O 1
ATOM 3922 N N . VAL A 1 504 ? 6.16 -16.797 -12.383 1 89 504 VAL A N 1
ATOM 3923 C CA . VAL A 1 504 ? 6.488 -18.109 -11.836 1 89 504 VAL A CA 1
ATOM 3924 C C . VAL A 1 504 ? 5.352 -19.078 -12.133 1 89 504 VAL A C 1
ATOM 3926 O O . VAL A 1 504 ? 5.598 -20.234 -12.492 1 89 504 VAL A O 1
ATOM 3929 N N . GLY A 1 505 ? 4.148 -18.625 -12.008 1 83.44 505 GLY A N 1
ATOM 3930 C CA . GLY A 1 505 ? 2.984 -19.469 -12.203 1 83.44 505 GLY A CA 1
ATOM 3931 C C . GLY A 1 505 ? 2.91 -20.062 -13.594 1 83.44 505 GLY A C 1
ATOM 3932 O O . GLY A 1 505 ? 2.422 -21.188 -13.773 1 83.44 505 GLY A O 1
ATOM 3933 N N . PHE A 1 506 ? 3.467 -19.422 -14.539 1 87.25 506 PHE A N 1
ATOM 3934 C CA . PHE A 1 506 ? 3.369 -19.891 -15.914 1 87.25 506 PHE A CA 1
ATOM 3935 C C . PHE A 1 506 ? 4.582 -20.75 -16.281 1 87.25 506 PHE A C 1
ATOM 3937 O O . PHE A 1 506 ? 4.621 -21.344 -17.359 1 87.25 506 PHE A O 1
ATOM 3944 N N . GLN A 1 507 ? 5.516 -20.859 -15.414 1 90.81 507 GLN A N 1
ATOM 3945 C CA . GLN A 1 507 ? 6.723 -21.625 -15.711 1 90.81 507 GLN A CA 1
ATOM 3946 C C . GLN A 1 507 ? 6.414 -23.109 -15.836 1 90.81 507 GLN A C 1
ATOM 3948 O O . GLN A 1 507 ? 6.84 -23.75 -16.797 1 90.81 507 GLN A O 1
ATOM 3953 N N . LEU A 1 508 ? 5.656 -23.578 -14.898 1 85.81 508 LEU A N 1
ATOM 3954 C CA . LEU A 1 508 ? 5.406 -25.016 -14.883 1 85.81 508 LEU A CA 1
ATOM 3955 C C . LEU A 1 508 ? 4.52 -25.422 -16.047 1 85.81 508 LEU A C 1
ATOM 3957 O O . LEU A 1 508 ? 4.887 -26.312 -16.828 1 85.81 508 LEU A O 1
ATOM 3961 N N . PRO A 1 509 ? 3.43 -24.75 -16.328 1 82.81 509 PRO A N 1
ATOM 3962 C CA . PRO A 1 509 ? 2.555 -25.172 -17.422 1 82.81 509 PRO A CA 1
ATOM 3963 C C . PRO A 1 509 ? 3.207 -25.016 -18.797 1 82.81 509 PRO A C 1
ATOM 3965 O O . PRO A 1 509 ? 2.916 -25.797 -19.719 1 82.81 509 PRO A O 1
ATOM 3968 N N . LEU A 1 510 ? 4.098 -24.156 -18.922 1 88.5 510 LEU A N 1
ATOM 3969 C CA . LEU A 1 510 ? 4.648 -23.875 -20.25 1 88.5 510 LEU A CA 1
ATOM 3970 C C . LEU A 1 510 ? 6.031 -24.484 -20.406 1 88.5 510 LEU A C 1
ATOM 3972 O O . LEU A 1 510 ? 6.68 -24.312 -21.438 1 88.5 510 LEU A O 1
ATOM 3976 N N . SER A 1 511 ? 6.5 -25.172 -19.406 1 89.31 511 SER A N 1
ATOM 3977 C CA . SER A 1 511 ? 7.824 -25.781 -19.469 1 89.31 511 SER A CA 1
ATOM 3978 C C . SER A 1 511 ? 7.836 -26.984 -20.406 1 89.31 511 SER A C 1
ATOM 3980 O O . SER A 1 511 ? 8.898 -27.391 -20.891 1 89.31 511 SER A O 1
ATOM 3982 N N . GLY A 1 512 ? 6.684 -27.656 -20.578 1 85.25 512 GLY A N 1
ATOM 3983 C CA . GLY A 1 512 ? 6.613 -28.859 -21.375 1 85.25 512 GLY A CA 1
ATOM 3984 C C . GLY A 1 512 ? 6.801 -30.125 -20.547 1 85.25 512 GLY A C 1
ATOM 3985 O O . GLY A 1 512 ? 6.762 -31.234 -21.094 1 85.25 512 GLY A O 1
ATOM 3986 N N . ALA A 1 513 ? 7.004 -29.953 -19.297 1 82.25 513 ALA A N 1
ATOM 3987 C CA . ALA A 1 513 ? 7.207 -31.109 -18.438 1 82.25 513 ALA A CA 1
ATOM 3988 C C . ALA A 1 513 ? 5.902 -31.891 -18.25 1 82.25 513 ALA A C 1
ATOM 3990 O O . ALA A 1 513 ? 5.914 -33.125 -18.109 1 82.25 513 ALA A O 1
ATOM 3991 N N . VAL A 1 514 ? 4.836 -31.125 -18.203 1 76.25 514 VAL A N 1
ATOM 3992 C CA . VAL A 1 514 ? 3.527 -31.734 -18.031 1 76.25 514 VAL A CA 1
ATOM 3993 C C . VAL A 1 514 ? 2.887 -32 -19.391 1 76.25 514 VAL A C 1
ATOM 3995 O O . VAL A 1 514 ? 2.426 -33.125 -19.656 1 76.25 514 VAL A O 1
ATOM 3998 N N . LEU A 1 515 ? 2.938 -30.953 -20.156 1 80.06 515 LEU A N 1
ATOM 3999 C CA . LEU A 1 515 ? 2.41 -31.016 -21.516 1 80.06 515 LEU A CA 1
ATOM 4000 C C . LEU A 1 515 ? 3.387 -30.406 -22.5 1 80.06 515 LEU A C 1
ATOM 4002 O O . LEU A 1 515 ? 3.74 -29.219 -22.375 1 80.06 515 LEU A O 1
ATOM 4006 N N . ALA A 1 516 ? 3.744 -31.297 -23.453 1 84.75 516 ALA A N 1
ATOM 4007 C CA . ALA A 1 516 ? 4.684 -30.781 -24.453 1 84.75 516 ALA A CA 1
ATOM 4008 C C . ALA A 1 516 ? 4.07 -29.641 -25.25 1 84.75 516 ALA A C 1
ATOM 4010 O O . ALA A 1 516 ? 2.902 -29.703 -25.656 1 84.75 516 ALA A O 1
ATOM 4011 N N . LEU A 1 517 ? 4.844 -28.641 -25.516 1 87.94 517 LEU A N 1
ATOM 4012 C CA . LEU A 1 517 ? 4.395 -27.5 -26.297 1 87.94 517 LEU A CA 1
ATOM 4013 C C . LEU A 1 517 ? 4.219 -27.891 -27.766 1 87.94 517 LEU A C 1
ATOM 4015 O O . LEU A 1 517 ? 4.984 -28.703 -28.297 1 87.94 517 LEU A O 1
ATOM 4019 N N . PRO A 1 518 ? 3.191 -27.312 -28.344 1 86.38 518 PRO A N 1
ATOM 4020 C CA . PRO A 1 518 ? 3.094 -27.531 -29.797 1 86.38 518 PRO A CA 1
ATOM 4021 C C . PRO A 1 518 ? 4.312 -27.016 -30.562 1 86.38 518 PRO A C 1
ATOM 4023 O O . PRO A 1 518 ? 4.922 -26.031 -30.156 1 86.38 518 PRO A O 1
ATOM 4026 N N . GLU A 1 519 ? 4.598 -27.656 -31.625 1 86.38 519 GLU A N 1
ATOM 4027 C CA . GLU A 1 519 ? 5.801 -27.359 -32.375 1 86.38 519 GLU A CA 1
ATOM 4028 C C . GLU A 1 519 ? 5.828 -25.906 -32.844 1 86.38 519 GLU A C 1
ATOM 4030 O O . GLU A 1 519 ? 6.871 -25.25 -32.781 1 86.38 519 GLU A O 1
ATOM 4035 N N . TYR A 1 520 ? 4.656 -25.312 -33.188 1 87.25 520 TYR A N 1
ATOM 4036 C CA . TYR A 1 520 ? 4.598 -23.953 -33.719 1 87.25 520 TYR A CA 1
ATOM 4037 C C . TYR A 1 520 ? 4.844 -22.938 -32.625 1 87.25 520 TYR A C 1
ATOM 4039 O O . TYR A 1 520 ? 5.277 -21.812 -32.875 1 87.25 520 TYR A O 1
ATOM 4047 N N . ALA A 1 521 ? 4.652 -23.328 -31.375 1 88.81 521 ALA A N 1
ATOM 4048 C CA . ALA A 1 521 ? 4.75 -22.375 -30.281 1 88.81 521 ALA A CA 1
ATOM 4049 C C . ALA A 1 521 ? 6.059 -22.562 -29.516 1 88.81 521 ALA A C 1
ATOM 4051 O O . ALA A 1 521 ? 6.469 -21.688 -28.75 1 88.81 521 ALA A O 1
ATOM 4052 N N . GLU A 1 522 ? 6.699 -23.672 -29.734 1 89.81 522 GLU A N 1
ATOM 4053 C CA . GLU A 1 522 ? 7.895 -24.016 -28.969 1 89.81 522 GLU A CA 1
ATOM 4054 C C . GLU A 1 522 ? 8.984 -22.969 -29.141 1 89.81 522 GLU A C 1
ATOM 4056 O O . GLU A 1 522 ? 9.562 -22.5 -28.156 1 89.81 522 GLU A O 1
ATOM 4061 N N . GLY A 1 523 ? 9.242 -22.531 -30.359 1 88.06 523 GLY A N 1
ATOM 4062 C CA . GLY A 1 523 ? 10.312 -21.578 -30.641 1 88.06 523 GLY A CA 1
ATOM 4063 C C . GLY A 1 523 ? 10.062 -20.203 -30.031 1 88.06 523 GLY A C 1
ATOM 4064 O O . GLY A 1 523 ? 11.008 -19.5 -29.672 1 88.06 523 GLY A O 1
ATOM 4065 N N . PHE A 1 524 ? 8.852 -19.891 -29.875 1 90.75 524 PHE A N 1
ATOM 4066 C CA . PHE A 1 524 ? 8.492 -18.547 -29.422 1 90.75 524 PHE A CA 1
ATOM 4067 C C . PHE A 1 524 ? 8.344 -18.5 -27.906 1 90.75 524 PHE A C 1
ATOM 4069 O O . PHE A 1 524 ? 8.633 -17.469 -27.281 1 90.75 524 PHE A O 1
ATOM 4076 N N . ILE A 1 525 ? 7.98 -19.562 -27.203 1 91.94 525 ILE A N 1
ATOM 4077 C CA . ILE A 1 525 ? 7.629 -19.547 -25.797 1 91.94 525 ILE A CA 1
ATOM 4078 C C . ILE A 1 525 ? 8.805 -20.062 -24.969 1 91.94 525 ILE A C 1
ATOM 4080 O O . ILE A 1 525 ? 9.141 -19.484 -23.922 1 91.94 525 ILE A O 1
ATOM 4084 N N . ARG A 1 526 ? 9.484 -21.031 -25.469 1 92.56 526 ARG A N 1
ATOM 4085 C CA . ARG A 1 526 ? 10.477 -21.797 -24.703 1 92.56 526 ARG A CA 1
ATOM 4086 C C . ARG A 1 526 ? 11.602 -20.891 -24.234 1 92.56 526 ARG A C 1
ATOM 4088 O O . ARG A 1 526 ? 12.062 -21 -23.094 1 92.56 526 ARG A O 1
ATOM 4095 N N . PRO A 1 527 ? 12.016 -19.875 -25.047 1 93.69 527 PRO A N 1
ATOM 4096 C CA . PRO A 1 527 ? 13.141 -19.047 -24.609 1 93.69 527 PRO A CA 1
ATOM 4097 C C . PRO A 1 527 ? 12.82 -18.25 -23.344 1 93.69 527 PRO A C 1
ATOM 4099 O O . PRO A 1 527 ? 13.734 -17.844 -22.609 1 93.69 527 PRO A O 1
ATOM 4102 N N . PHE A 1 528 ? 11.617 -18.109 -22.953 1 94 528 PHE A N 1
ATOM 4103 C CA . PHE A 1 528 ? 11.242 -17.266 -21.828 1 94 528 PHE A CA 1
ATOM 4104 C C . PHE A 1 528 ? 10.914 -18.109 -20.594 1 94 528 PHE A C 1
ATOM 4106 O O . PHE A 1 528 ? 10.617 -17.562 -19.531 1 94 528 PHE A O 1
ATOM 4113 N N . ILE A 1 529 ? 11.031 -19.391 -20.766 1 96 529 ILE A N 1
ATOM 4114 C CA . ILE A 1 529 ? 10.656 -20.297 -19.672 1 96 529 ILE A CA 1
ATOM 4115 C C . ILE A 1 529 ? 11.914 -20.859 -19.031 1 96 529 ILE A C 1
ATOM 4117 O O . ILE A 1 529 ? 12.391 -21.938 -19.422 1 96 529 ILE A O 1
ATOM 4121 N N . SER A 1 530 ? 12.398 -20.219 -18.062 1 96.88 530 SER A N 1
ATOM 4122 C CA . SER A 1 530 ? 13.641 -20.609 -17.406 1 96.88 530 SER A CA 1
ATOM 4123 C C . SER A 1 530 ? 13.539 -22 -16.812 1 96.88 530 SER A C 1
ATOM 4125 O O . SER A 1 530 ? 14.516 -22.75 -16.781 1 96.88 530 SER A O 1
ATOM 4127 N N . ALA A 1 531 ? 12.352 -22.391 -16.391 1 95.75 531 ALA A N 1
ATOM 4128 C CA . ALA A 1 531 ? 12.148 -23.703 -15.781 1 95.75 531 ALA A CA 1
ATOM 4129 C C . ALA A 1 531 ? 12.453 -24.828 -16.766 1 95.75 531 ALA A C 1
ATOM 4131 O O . ALA A 1 531 ? 13.008 -25.859 -16.391 1 95.75 531 ALA A O 1
ATOM 4132 N N . TYR A 1 532 ? 12.133 -24.641 -18.031 1 95.94 532 TYR A N 1
ATOM 4133 C CA . TYR A 1 532 ? 12.414 -25.656 -19.047 1 95.94 532 TYR A CA 1
ATOM 4134 C C . TYR A 1 532 ? 13.914 -25.906 -19.172 1 95.94 532 TYR A C 1
ATOM 4136 O O . TYR A 1 532 ? 14.359 -27.047 -19.188 1 95.94 532 TYR A O 1
ATOM 4144 N N . TRP A 1 533 ? 14.633 -24.875 -19.25 1 96.94 533 TRP A N 1
ATOM 4145 C CA . TRP A 1 533 ? 16.062 -24.984 -19.516 1 96.94 533 TRP A CA 1
ATOM 4146 C C . TRP A 1 533 ? 16.781 -25.609 -18.312 1 96.94 533 TRP A C 1
ATOM 4148 O O . TRP A 1 533 ? 17.703 -26.406 -18.5 1 96.94 533 TRP A O 1
ATOM 4158 N N . ALA A 1 534 ? 16.359 -25.219 -17.125 1 97 534 ALA A N 1
ATOM 4159 C CA . ALA A 1 534 ? 16.953 -25.828 -15.938 1 97 534 ALA A CA 1
ATOM 4160 C C . ALA A 1 534 ? 16.562 -27.297 -15.828 1 97 534 ALA A C 1
ATOM 4162 O O . ALA A 1 534 ? 17.391 -28.141 -15.5 1 97 534 ALA A O 1
ATOM 4163 N N . TRP A 1 535 ? 15.328 -27.594 -16.109 1 94.75 535 TRP A N 1
ATOM 4164 C CA . TRP A 1 535 ? 14.797 -28.953 -16.062 1 94.75 535 TRP A CA 1
ATOM 4165 C C . TRP A 1 535 ? 15.484 -29.828 -17.109 1 94.75 535 TRP A C 1
ATOM 4167 O O . TRP A 1 535 ? 16 -30.906 -16.781 1 94.75 535 TRP A O 1
ATOM 4177 N N . SER A 1 536 ? 15.555 -29.359 -18.359 1 94.19 536 SER A N 1
ATOM 4178 C CA . SER A 1 536 ? 16.172 -30.094 -19.453 1 94.19 536 SER A CA 1
ATOM 4179 C C . SER A 1 536 ? 17.672 -30.328 -19.188 1 94.19 536 SER A C 1
ATOM 4181 O O . SER A 1 536 ? 18.172 -31.422 -19.391 1 94.19 536 SER A O 1
ATOM 4183 N N . GLY A 1 537 ? 18.312 -29.312 -18.75 1 93.5 537 GLY A N 1
ATOM 4184 C CA . GLY A 1 537 ? 19.734 -29.438 -18.438 1 93.5 537 GLY A CA 1
ATOM 4185 C C . GLY A 1 537 ? 20 -30.406 -17.312 1 93.5 537 GLY A C 1
ATOM 4186 O O . GLY A 1 537 ? 20.953 -31.188 -17.375 1 93.5 537 GLY A O 1
ATOM 4187 N N . SER A 1 538 ? 19.203 -30.422 -16.297 1 91.44 538 SER A N 1
ATOM 4188 C CA . SER A 1 538 ? 19.375 -31.312 -15.148 1 91.44 538 SER A CA 1
ATOM 4189 C C . SER A 1 538 ? 19.156 -32.781 -15.547 1 91.44 538 SER A C 1
ATOM 4191 O O . SER A 1 538 ? 19.875 -33.656 -15.086 1 91.44 538 SER A O 1
ATOM 4193 N N . ILE A 1 539 ? 18.156 -33 -16.406 1 90.5 539 ILE A N 1
ATOM 4194 C CA . ILE A 1 539 ? 17.859 -34.375 -16.844 1 90.5 539 ILE A CA 1
ATOM 4195 C C . ILE A 1 539 ? 19 -34.906 -17.719 1 90.5 539 ILE A C 1
ATOM 4197 O O . ILE A 1 539 ? 19.375 -36.062 -17.609 1 90.5 539 ILE A O 1
ATOM 4201 N N . SER A 1 540 ? 19.531 -34.031 -18.531 1 86.5 540 SER A N 1
ATOM 4202 C CA . SER A 1 540 ? 20.594 -34.438 -19.422 1 86.5 540 SER A CA 1
ATOM 4203 C C . SER A 1 540 ? 21.859 -34.781 -18.641 1 86.5 540 SER A C 1
ATOM 4205 O O . SER A 1 540 ? 22.75 -35.469 -19.172 1 86.5 540 SER A O 1
ATOM 4207 N N . ALA A 1 541 ? 21.875 -34.344 -17.422 1 79.69 541 ALA A N 1
ATOM 4208 C CA . ALA A 1 541 ? 23.078 -34.562 -16.609 1 79.69 541 ALA A CA 1
ATOM 4209 C C . ALA A 1 541 ? 22.938 -35.812 -15.766 1 79.69 541 ALA A C 1
ATOM 4211 O O . ALA A 1 541 ? 23.859 -36.219 -15.047 1 79.69 541 ALA A O 1
ATOM 4212 N N . LEU A 1 542 ? 21.844 -36.5 -15.906 1 82.81 542 LEU A N 1
ATOM 4213 C CA . LEU A 1 542 ? 21.609 -37.719 -15.125 1 82.81 542 LEU A CA 1
ATOM 4214 C C . LEU A 1 542 ? 22.438 -38.875 -15.656 1 82.81 542 LEU A C 1
ATOM 4216 O O . LEU A 1 542 ? 23 -38.781 -16.75 1 82.81 542 LEU A O 1
ATOM 4220 N N . LYS A 1 543 ? 22.516 -39.875 -14.828 1 78.62 543 LYS A N 1
ATOM 4221 C CA . LYS A 1 543 ? 23.172 -41.125 -15.273 1 78.62 543 LYS A CA 1
ATOM 4222 C C . LYS A 1 543 ? 22.438 -41.719 -16.453 1 78.62 543 LYS A C 1
ATOM 4224 O O . LYS A 1 543 ? 21.219 -41.562 -16.594 1 78.62 543 LYS A O 1
ATOM 4229 N N . ASP A 1 544 ? 23.094 -42.5 -17.297 1 78.12 544 ASP A N 1
ATOM 4230 C CA . ASP A 1 544 ? 22.594 -42.969 -18.562 1 78.12 544 ASP A CA 1
ATOM 4231 C C . ASP A 1 544 ? 21.312 -43.781 -18.375 1 78.12 544 ASP A C 1
ATOM 4233 O O . ASP A 1 544 ? 20.328 -43.594 -19.094 1 78.12 544 ASP A O 1
ATOM 4237 N N . ASP A 1 545 ? 21.297 -44.625 -17.359 1 76.44 545 ASP A N 1
ATOM 4238 C CA . ASP A 1 545 ? 20.125 -45.469 -17.172 1 76.44 545 ASP A CA 1
ATOM 4239 C C . ASP A 1 545 ? 18.906 -44.625 -16.797 1 76.44 545 ASP A C 1
ATOM 4241 O O . ASP A 1 545 ? 17.812 -44.844 -17.344 1 76.44 545 ASP A O 1
ATOM 4245 N N . VAL A 1 546 ? 19.188 -43.75 -15.961 1 78.31 546 VAL A N 1
ATOM 4246 C CA . VAL A 1 546 ? 18.094 -42.906 -15.492 1 78.31 546 VAL A CA 1
ATOM 4247 C C . VAL A 1 546 ? 17.688 -41.906 -16.578 1 78.31 546 VAL A C 1
ATOM 4249 O O . VAL A 1 546 ? 16.5 -41.656 -16.781 1 78.31 546 VAL A O 1
ATOM 4252 N N . TYR A 1 547 ? 18.656 -41.406 -17.312 1 81.12 547 TYR A N 1
ATOM 4253 C CA . TYR A 1 547 ? 18.391 -40.469 -18.406 1 81.12 547 TYR A CA 1
ATOM 4254 C C . TYR A 1 547 ? 17.484 -41.094 -19.453 1 81.12 547 TYR A C 1
ATOM 4256 O O . TYR A 1 547 ? 16.5 -40.5 -19.891 1 81.12 547 TYR A O 1
ATOM 4264 N N . TYR A 1 548 ? 17.734 -42.312 -19.828 1 78.69 548 TYR A N 1
ATOM 4265 C CA . TYR A 1 548 ? 16.953 -42.969 -20.875 1 78.69 548 TYR A CA 1
ATOM 4266 C C . TYR A 1 548 ? 15.57 -43.344 -20.359 1 78.69 548 TYR A C 1
ATOM 4268 O O . TYR A 1 548 ? 14.594 -43.312 -21.109 1 78.69 548 TYR A O 1
ATOM 4276 N N . ALA A 1 549 ? 15.523 -43.625 -19.125 1 77.81 549 ALA A N 1
ATOM 4277 C CA . ALA A 1 549 ? 14.211 -43.875 -18.547 1 77.81 549 ALA A CA 1
ATOM 4278 C C . ALA A 1 549 ? 13.328 -42.656 -18.594 1 77.81 549 ALA A C 1
ATOM 4280 O O . ALA A 1 549 ? 12.133 -42.719 -18.875 1 77.81 549 ALA A O 1
ATOM 4281 N N . VAL A 1 550 ? 13.977 -41.562 -18.359 1 80.75 550 VAL A N 1
ATOM 4282 C CA . VAL A 1 550 ? 13.242 -40.281 -18.359 1 80.75 550 VAL A CA 1
ATOM 4283 C C . VAL A 1 550 ? 12.922 -39.906 -19.797 1 80.75 550 VAL A C 1
ATOM 4285 O O . VAL A 1 550 ? 11.805 -39.469 -20.109 1 80.75 550 VAL A O 1
ATOM 4288 N N . LYS A 1 551 ? 13.867 -40 -20.688 1 79 551 LYS A N 1
ATOM 4289 C CA . LYS A 1 551 ? 13.703 -39.594 -22.094 1 79 551 LYS A CA 1
ATOM 4290 C C . LYS A 1 551 ? 12.586 -40.406 -22.75 1 79 551 LYS A C 1
ATOM 4292 O O . LYS A 1 551 ? 11.859 -39.875 -23.609 1 79 551 LYS A O 1
ATOM 4297 N N . ASN A 1 552 ? 12.352 -41.625 -22.344 1 74.44 552 ASN A N 1
ATOM 4298 C CA . ASN A 1 552 ? 11.352 -42.469 -22.938 1 74.44 552 ASN A CA 1
ATOM 4299 C C . ASN A 1 552 ? 9.938 -42.062 -22.547 1 74.44 552 ASN A C 1
ATOM 4301 O O . ASN A 1 552 ? 8.969 -42.438 -23.219 1 74.44 552 ASN A O 1
ATOM 4305 N N . VAL A 1 553 ? 9.898 -41.344 -21.484 1 73.12 553 VAL A N 1
ATOM 4306 C CA . VAL A 1 553 ? 8.57 -41 -21 1 73.12 553 VAL A CA 1
ATOM 4307 C C . VAL A 1 553 ? 8.219 -39.562 -21.469 1 73.12 553 VAL A C 1
ATOM 4309 O O . VAL A 1 553 ? 7.039 -39.25 -21.609 1 73.12 553 VAL A O 1
ATOM 4312 N N . LEU A 1 554 ? 9.188 -38.844 -21.859 1 77.31 554 LEU A N 1
ATOM 4313 C CA . LEU A 1 554 ? 8.961 -37.438 -22.156 1 77.31 554 LEU A CA 1
ATOM 4314 C C . LEU A 1 554 ? 8.594 -37.25 -23.625 1 77.31 554 LEU A C 1
ATOM 4316 O O . LEU A 1 554 ? 9.172 -37.906 -24.5 1 77.31 554 LEU A O 1
ATOM 4320 N N . ASP A 1 555 ? 7.594 -36.438 -23.844 1 76.62 555 ASP A N 1
ATOM 4321 C CA . ASP A 1 555 ? 7.223 -36.031 -25.188 1 76.62 555 ASP A CA 1
ATOM 4322 C C . ASP A 1 555 ? 7.953 -34.75 -25.609 1 76.62 555 ASP A C 1
ATOM 4324 O O . ASP A 1 555 ? 7.953 -34.375 -26.781 1 76.62 555 ASP A O 1
ATOM 4328 N N . THR A 1 556 ? 8.625 -34.188 -24.672 1 82.81 556 THR A N 1
ATOM 4329 C CA . THR A 1 556 ? 9.336 -32.938 -24.906 1 82.81 556 THR A CA 1
ATOM 4330 C C . THR A 1 556 ? 10.797 -33.219 -25.25 1 82.81 556 THR A C 1
ATOM 4332 O O . THR A 1 556 ? 11.453 -34.031 -24.609 1 82.81 556 THR A O 1
ATOM 4335 N N . ASP A 1 557 ? 11.203 -32.531 -26.25 1 83.06 557 ASP A N 1
ATOM 4336 C CA . ASP A 1 557 ? 12.609 -32.688 -26.641 1 83.06 557 ASP A CA 1
ATOM 4337 C C . ASP A 1 557 ? 13.523 -31.984 -25.641 1 83.06 557 ASP A C 1
ATOM 4339 O O . ASP A 1 557 ? 13.258 -30.859 -25.234 1 83.06 557 ASP A O 1
ATOM 4343 N N . LEU A 1 558 ? 14.555 -32.719 -25.266 1 89.06 558 LEU A N 1
ATOM 4344 C CA . LEU A 1 558 ? 15.523 -32.156 -24.344 1 89.06 558 LEU A CA 1
ATOM 4345 C C . LEU A 1 558 ? 16.641 -31.422 -25.078 1 89.06 558 LEU A C 1
ATOM 4347 O O . LEU A 1 558 ? 16.984 -31.797 -26.203 1 89.06 558 LEU A O 1
ATOM 4351 N N . THR A 1 559 ? 17.078 -30.422 -24.562 1 89.88 559 THR A N 1
ATOM 4352 C CA . THR A 1 559 ? 18.172 -29.625 -25.109 1 89.88 559 THR A CA 1
ATOM 4353 C C . THR A 1 559 ? 19.484 -29.953 -24.406 1 89.88 559 THR A C 1
ATOM 4355 O O . THR A 1 559 ? 19.484 -30.266 -23.219 1 89.88 559 THR A O 1
ATOM 4358 N N . PRO A 1 560 ? 20.5 -29.859 -25.188 1 87.25 560 PRO A N 1
ATOM 4359 C CA . PRO A 1 560 ? 21.797 -30.156 -24.562 1 87.25 560 PRO A CA 1
ATOM 4360 C C . PRO A 1 560 ? 22.141 -29.203 -23.422 1 87.25 560 PRO A C 1
ATOM 4362 O O . PRO A 1 560 ? 21.734 -28.031 -23.438 1 87.25 560 PRO A O 1
ATOM 4365 N N . SER A 1 561 ? 22.938 -29.672 -22.516 1 90.5 561 SER A N 1
ATOM 4366 C CA . SER A 1 561 ? 23.234 -28.984 -21.266 1 90.5 561 SER A CA 1
ATOM 4367 C C . SER A 1 561 ? 23.906 -27.641 -21.516 1 90.5 561 SER A C 1
ATOM 4369 O O . SER A 1 561 ? 23.625 -26.641 -20.844 1 90.5 561 SER A O 1
ATOM 4371 N N . LEU A 1 562 ? 24.797 -27.562 -22.516 1 92.19 562 LEU A N 1
ATOM 4372 C CA . LEU A 1 562 ? 25.547 -26.328 -22.781 1 92.19 562 LEU A CA 1
ATOM 4373 C C . LEU A 1 562 ? 24.609 -25.203 -23.188 1 92.19 562 LEU A C 1
ATOM 4375 O O . LEU A 1 562 ? 24.766 -24.062 -22.719 1 92.19 562 LEU A O 1
ATOM 4379 N N . VAL A 1 563 ? 23.656 -25.516 -24.047 1 95 563 VAL A N 1
ATOM 4380 C CA . VAL A 1 563 ? 22.703 -24.516 -24.5 1 95 563 VAL A CA 1
ATOM 4381 C C . VAL A 1 563 ? 21.844 -24.062 -23.312 1 95 563 VAL A C 1
ATOM 4383 O O . VAL A 1 563 ? 21.531 -22.875 -23.188 1 95 563 VAL A O 1
ATOM 4386 N N . CYS A 1 564 ? 21.5 -25 -22.438 1 96.38 564 CYS A N 1
ATOM 4387 C CA . CYS A 1 564 ? 20.688 -24.688 -21.266 1 96.38 564 CYS A CA 1
ATOM 4388 C C . CYS A 1 564 ? 21.422 -23.719 -20.344 1 96.38 564 CYS A C 1
ATOM 4390 O O . CYS A 1 564 ? 20.844 -22.75 -19.844 1 96.38 564 CYS A O 1
ATOM 4392 N N . TYR A 1 565 ? 22.781 -23.953 -20.219 1 96 565 TYR A N 1
ATOM 4393 C CA . TYR A 1 565 ? 23.594 -23.047 -19.422 1 96 565 TYR A CA 1
ATOM 4394 C C . TYR A 1 565 ? 23.578 -21.625 -20 1 96 565 TYR A C 1
ATOM 4396 O O . TYR A 1 565 ? 23.406 -20.656 -19.266 1 96 565 TYR A O 1
ATOM 4404 N N . ILE A 1 566 ? 23.688 -21.547 -21.266 1 96.75 566 ILE A N 1
ATOM 4405 C CA . ILE A 1 566 ? 23.797 -20.266 -21.938 1 96.75 566 ILE A CA 1
ATOM 4406 C C . ILE A 1 566 ? 22.484 -19.5 -21.828 1 96.75 566 ILE A C 1
ATOM 4408 O O . ILE A 1 566 ? 22.484 -18.312 -21.484 1 96.75 566 ILE A O 1
ATOM 4412 N N . VAL A 1 567 ? 21.391 -20.172 -22.062 1 97.5 567 VAL A N 1
ATOM 4413 C CA . VAL A 1 567 ? 20.094 -19.5 -22.062 1 97.5 567 VAL A CA 1
ATOM 4414 C C . VAL A 1 567 ? 19.766 -19.016 -20.656 1 97.5 567 VAL A C 1
ATOM 4416 O O . VAL A 1 567 ? 19.281 -17.891 -20.469 1 97.5 567 VAL A O 1
ATOM 4419 N N . LEU A 1 568 ? 20.016 -19.828 -19.641 1 98.06 568 LEU A N 1
ATOM 4420 C CA . LEU A 1 568 ? 19.797 -19.406 -18.25 1 98.06 568 LEU A CA 1
ATOM 4421 C C . LEU A 1 568 ? 20.703 -18.234 -17.891 1 98.06 568 LEU A C 1
ATOM 4423 O O . LEU A 1 568 ? 20.297 -17.328 -17.172 1 98.06 568 LEU A O 1
ATOM 4427 N N . GLY A 1 569 ? 21.938 -18.297 -18.422 1 97.94 569 GLY A N 1
ATOM 4428 C CA . GLY A 1 569 ? 22.828 -17.156 -18.266 1 97.94 569 GLY A CA 1
ATOM 4429 C C . GLY A 1 569 ? 22.281 -15.883 -18.891 1 97.94 569 GLY A C 1
ATOM 4430 O O . GLY A 1 569 ? 22.422 -14.797 -18.312 1 97.94 569 GLY A O 1
ATOM 4431 N N . VAL A 1 570 ? 21.672 -16.031 -20.031 1 98.06 570 VAL A N 1
ATOM 4432 C CA . VAL A 1 570 ? 21.078 -14.883 -20.719 1 98.06 570 VAL A CA 1
ATOM 4433 C C . VAL A 1 570 ? 19.922 -14.328 -19.891 1 98.06 570 VAL A C 1
ATOM 4435 O O . VAL A 1 570 ? 19.719 -13.117 -19.812 1 98.06 570 VAL A O 1
ATOM 4438 N N . HIS A 1 571 ? 19.094 -15.234 -19.266 1 98.25 571 HIS A N 1
ATOM 4439 C CA . HIS A 1 571 ? 18.031 -14.773 -18.375 1 98.25 571 HIS A CA 1
ATOM 4440 C C . HIS A 1 571 ? 18.578 -13.922 -17.234 1 98.25 571 HIS A C 1
ATOM 4442 O O . HIS A 1 571 ? 18.031 -12.867 -16.922 1 98.25 571 HIS A O 1
ATOM 4448 N N . VAL A 1 572 ? 19.656 -14.375 -16.688 1 98.38 572 VAL A N 1
ATOM 4449 C CA . VAL A 1 572 ? 20.312 -13.656 -15.594 1 98.38 572 VAL A CA 1
ATOM 4450 C C . VAL A 1 572 ? 20.781 -12.289 -16.078 1 98.38 572 VAL A C 1
ATOM 4452 O O . VAL A 1 572 ? 20.5 -11.266 -15.453 1 98.38 572 VAL A O 1
ATOM 4455 N N . ALA A 1 573 ? 21.406 -12.273 -17.25 1 98.38 573 ALA A N 1
ATOM 4456 C CA . ALA A 1 573 ? 21.938 -11.039 -17.812 1 98.38 573 ALA A CA 1
ATOM 4457 C C . ALA A 1 573 ? 20.828 -10.055 -18.156 1 98.38 573 ALA A C 1
ATOM 4459 O O . ALA A 1 573 ? 20.938 -8.859 -17.891 1 98.38 573 ALA A O 1
ATOM 4460 N N . CYS A 1 574 ? 19.766 -10.57 -18.719 1 98 574 CYS A N 1
ATOM 4461 C CA . CYS A 1 574 ? 18.641 -9.719 -19.062 1 98 574 CYS A CA 1
ATOM 4462 C C . CYS A 1 574 ? 18 -9.125 -17.812 1 98 574 CYS A C 1
ATOM 4464 O O . CYS A 1 574 ? 17.625 -7.953 -17.797 1 98 574 CYS A O 1
ATOM 4466 N N . GLY A 1 575 ? 17.859 -9.961 -16.812 1 98.19 575 GLY A N 1
ATOM 4467 C CA . GLY A 1 575 ? 17.344 -9.461 -15.547 1 98.19 575 GLY A CA 1
ATOM 4468 C C . GLY A 1 575 ? 18.172 -8.344 -14.945 1 98.19 575 GLY A C 1
ATOM 4469 O O . GLY A 1 575 ? 17.641 -7.324 -14.516 1 98.19 575 GLY A O 1
ATOM 4470 N N . ILE A 1 576 ? 19.453 -8.508 -14.977 1 98.31 576 ILE A N 1
ATOM 4471 C CA . ILE A 1 576 ? 20.375 -7.523 -14.43 1 98.31 576 ILE A CA 1
ATOM 4472 C C . ILE A 1 576 ? 20.312 -6.242 -15.258 1 98.31 576 ILE A C 1
ATOM 4474 O O . ILE A 1 576 ? 20.297 -5.137 -14.711 1 98.31 576 ILE A O 1
ATOM 4478 N N . ALA A 1 577 ? 20.25 -6.406 -16.547 1 98.25 577 ALA A N 1
ATOM 4479 C CA . ALA A 1 577 ? 20.156 -5.246 -17.438 1 98.25 577 ALA A CA 1
ATOM 4480 C C . ALA A 1 577 ? 18.859 -4.473 -17.188 1 98.25 577 ALA A C 1
ATOM 4482 O O . ALA A 1 577 ? 18.859 -3.24 -17.156 1 98.25 577 ALA A O 1
ATOM 4483 N N . ALA A 1 578 ? 17.797 -5.227 -17.031 1 97.81 578 ALA A N 1
ATOM 4484 C CA . ALA A 1 578 ? 16.516 -4.586 -16.75 1 97.81 578 ALA A CA 1
ATOM 4485 C C . ALA A 1 578 ? 16.547 -3.861 -15.414 1 97.81 578 ALA A C 1
ATOM 4487 O O . ALA A 1 578 ? 16 -2.76 -15.289 1 97.81 578 ALA A O 1
ATOM 4488 N N . ALA A 1 579 ? 17.125 -4.523 -14.453 1 98.06 579 ALA A N 1
ATOM 4489 C CA . ALA A 1 579 ? 17.25 -3.898 -13.133 1 98.06 579 ALA A CA 1
ATOM 4490 C C . ALA A 1 579 ? 18.062 -2.605 -13.219 1 98.06 579 ALA A C 1
ATOM 4492 O O . ALA A 1 579 ? 17.672 -1.59 -12.633 1 98.06 579 ALA A O 1
ATOM 4493 N N . TYR A 1 580 ? 19.094 -2.631 -13.969 1 97.62 580 TYR A N 1
ATOM 4494 C CA . TYR A 1 580 ? 19.938 -1.448 -14.141 1 97.62 580 TYR A CA 1
ATOM 4495 C C . TYR A 1 580 ? 19.172 -0.329 -14.828 1 97.62 580 TYR A C 1
ATOM 4497 O O . TYR A 1 580 ? 19.234 0.829 -14.414 1 97.62 580 TYR A O 1
ATOM 4505 N N . ALA A 1 581 ? 18.453 -0.659 -15.82 1 96.69 581 ALA A N 1
ATOM 4506 C CA . ALA A 1 581 ? 17.656 0.328 -16.547 1 96.69 581 ALA A CA 1
ATOM 4507 C C . ALA A 1 581 ? 16.609 0.965 -15.648 1 96.69 581 ALA A C 1
ATOM 4509 O O . ALA A 1 581 ? 16.391 2.178 -15.695 1 96.69 581 ALA A O 1
ATOM 4510 N N . GLY A 1 582 ? 15.969 0.152 -14.828 1 95.62 582 GLY A N 1
ATOM 4511 C CA . GLY A 1 582 ? 14.945 0.655 -13.93 1 95.62 582 GLY A CA 1
ATOM 4512 C C . GLY A 1 582 ? 15.5 1.55 -12.836 1 95.62 582 GLY A C 1
ATOM 4513 O O . GLY A 1 582 ? 14.867 2.533 -12.445 1 95.62 582 GLY A O 1
ATOM 4514 N N . ILE A 1 583 ? 16.672 1.248 -12.391 1 96 583 ILE A N 1
ATOM 4515 C CA . ILE A 1 583 ? 17.281 1.978 -11.289 1 96 583 ILE A CA 1
ATOM 4516 C C . ILE A 1 583 ? 17.875 3.283 -11.805 1 96 583 ILE A C 1
ATOM 4518 O O . ILE A 1 583 ? 17.828 4.309 -11.117 1 96 583 ILE A O 1
ATOM 4522 N N . ARG A 1 584 ? 18.391 3.291 -12.977 1 92.94 584 ARG A N 1
ATOM 4523 C CA . ARG A 1 584 ? 19.047 4.469 -13.539 1 92.94 584 ARG A CA 1
ATOM 4524 C C . ARG A 1 584 ? 18.016 5.531 -13.93 1 92.94 584 ARG A C 1
ATOM 4526 O O . ARG A 1 584 ? 18.281 6.727 -13.805 1 92.94 584 ARG A O 1
ATOM 4533 N N . ARG A 1 585 ? 16.906 5.109 -14.289 1 86.81 585 ARG A N 1
ATOM 4534 C CA . ARG A 1 585 ? 15.883 6.059 -14.711 1 86.81 585 ARG A CA 1
ATOM 4535 C C . ARG A 1 585 ? 15.281 6.785 -13.508 1 86.81 585 ARG A C 1
ATOM 4537 O O . ARG A 1 585 ? 14.961 6.16 -12.492 1 86.81 585 ARG A O 1
ATOM 4544 N N . SER A 1 586 ? 15.242 8.117 -13.57 1 81.81 586 SER A N 1
ATOM 4545 C CA . SER A 1 586 ? 14.688 8.906 -12.477 1 81.81 586 SER A CA 1
ATOM 4546 C C . SER A 1 586 ? 13.164 9 -12.578 1 81.81 586 SER A C 1
ATOM 4548 O O . SER A 1 586 ? 12.625 9.234 -13.656 1 81.81 586 SER A O 1
ATOM 4550 N N . ARG A 1 587 ? 12.445 8.703 -11.516 1 73.44 587 ARG A N 1
ATOM 4551 C CA . ARG A 1 587 ? 10.992 8.742 -11.492 1 73.44 587 ARG A CA 1
ATOM 4552 C C . ARG A 1 587 ? 10.492 9.828 -10.539 1 73.44 587 ARG A C 1
ATOM 4554 O O . ARG A 1 587 ? 9.383 9.734 -10.008 1 73.44 587 ARG A O 1
ATOM 4561 N N . TRP A 1 588 ? 11.281 10.852 -10.25 1 63.12 588 TRP A N 1
ATOM 4562 C CA . TRP A 1 588 ? 10.805 11.922 -9.391 1 63.12 588 TRP A CA 1
ATOM 4563 C C . TRP A 1 588 ? 9.586 12.617 -10 1 63.12 588 TRP A C 1
ATOM 4565 O O . TRP A 1 588 ? 8.781 13.219 -9.289 1 63.12 588 TRP A O 1
ATOM 4575 N N . GLU A 1 589 ? 9.477 12.57 -11.477 1 54.19 589 GLU A N 1
ATOM 4576 C CA . GLU A 1 589 ? 8.438 13.352 -12.148 1 54.19 589 GLU A CA 1
ATOM 4577 C C . GLU A 1 589 ? 7.051 12.789 -11.852 1 54.19 589 GLU A C 1
ATOM 4579 O O . GLU A 1 589 ? 6.043 13.477 -12.023 1 54.19 589 GLU A O 1
ATOM 4584 N N . LEU A 1 590 ? 6.934 11.5 -11.344 1 44.09 590 LEU A N 1
ATOM 4585 C CA . LEU A 1 590 ? 5.582 10.953 -11.344 1 44.09 590 LEU A CA 1
ATOM 4586 C C . LEU A 1 590 ? 4.891 11.219 -10.016 1 44.09 590 LEU A C 1
ATOM 4588 O O . LEU A 1 590 ? 5.52 11.141 -8.953 1 44.09 590 LEU A O 1
ATOM 4592 N N . MET B 1 1 ? -28.094 16.438 25.359 1 87.25 1 MET B N 1
ATOM 4593 C CA . MET B 1 1 ? -26.781 16.703 25.938 1 87.25 1 MET B CA 1
ATOM 4594 C C . MET B 1 1 ? -25.953 15.422 26.016 1 87.25 1 MET B C 1
ATOM 4596 O O . MET B 1 1 ? -26.484 14.359 26.344 1 87.25 1 MET B O 1
ATOM 4600 N N . LEU B 1 2 ? -24.703 15.539 25.547 1 93.12 2 LEU B N 1
ATOM 4601 C CA . LEU B 1 2 ? -23.75 14.453 25.719 1 93.12 2 LEU B CA 1
ATOM 4602 C C . LEU B 1 2 ? -22.938 14.633 27 1 93.12 2 LEU B C 1
ATOM 4604 O O . LEU B 1 2 ? -22.375 15.711 27.234 1 93.12 2 LEU B O 1
ATOM 4608 N N . GLN B 1 3 ? -22.969 13.625 27.859 1 94.5 3 GLN B N 1
ATOM 4609 C CA . GLN B 1 3 ? -22.234 13.68 29.109 1 94.5 3 GLN B CA 1
ATOM 4610 C C . GLN B 1 3 ? -21.281 12.5 29.25 1 94.5 3 GLN B C 1
ATOM 4612 O O . GLN B 1 3 ? -21.672 11.352 28.984 1 94.5 3 GLN B O 1
ATOM 4617 N N . ALA B 1 4 ? -20.094 12.773 29.5 1 95.25 4 ALA B N 1
ATOM 4618 C CA . ALA B 1 4 ? -19.094 11.766 29.844 1 95.25 4 ALA B CA 1
ATOM 4619 C C . ALA B 1 4 ? -18.75 11.805 31.344 1 95.25 4 ALA B C 1
ATOM 4621 O O . ALA B 1 4 ? -18.359 12.852 31.859 1 95.25 4 ALA B O 1
ATOM 4622 N N . ASP B 1 5 ? -18.938 10.695 31.969 1 94.44 5 ASP B N 1
ATOM 4623 C CA . ASP B 1 5 ? -18.719 10.633 33.406 1 94.44 5 ASP B CA 1
ATOM 4624 C C . ASP B 1 5 ? -17.609 9.641 33.75 1 94.44 5 ASP B C 1
ATOM 4626 O O . ASP B 1 5 ? -17.859 8.445 33.875 1 94.44 5 ASP B O 1
ATOM 4630 N N . GLY B 1 6 ? -16.469 10.211 34 1 94.75 6 GLY B N 1
ATOM 4631 C CA . GLY B 1 6 ? -15.344 9.422 34.469 1 94.75 6 GLY B CA 1
ATOM 4632 C C . GLY B 1 6 ? -14.938 8.328 33.5 1 94.75 6 GLY B C 1
ATOM 4633 O O . GLY B 1 6 ? -14.734 7.18 33.906 1 94.75 6 GLY B O 1
ATOM 4634 N N . ILE B 1 7 ? -14.875 8.609 32.281 1 95.31 7 ILE B N 1
ATOM 4635 C CA . ILE B 1 7 ? -14.562 7.621 31.266 1 95.31 7 ILE B CA 1
ATOM 4636 C C . ILE B 1 7 ? -13.109 7.176 31.391 1 95.31 7 ILE B C 1
ATOM 4638 O O . ILE B 1 7 ? -12.195 8.008 31.422 1 95.31 7 ILE B O 1
ATOM 4642 N N . THR B 1 8 ? -12.898 5.918 31.531 1 95.81 8 THR B N 1
ATOM 4643 C CA . THR B 1 8 ? -11.578 5.312 31.609 1 95.81 8 THR B CA 1
ATOM 4644 C C . THR B 1 8 ? -11.438 4.176 30.594 1 95.81 8 THR B C 1
ATOM 4646 O O . THR B 1 8 ? -12.383 3.408 30.391 1 95.81 8 THR B O 1
ATOM 4649 N N . TYR B 1 9 ? -10.383 4.129 29.891 1 93.25 9 TYR B N 1
ATOM 4650 C CA . TYR B 1 9 ? -10.07 3.064 28.938 1 93.25 9 TYR B CA 1
ATOM 4651 C C . TYR B 1 9 ? -8.648 2.564 29.125 1 93.25 9 TYR B C 1
ATOM 4653 O O . TYR B 1 9 ? -7.688 3.316 28.938 1 93.25 9 TYR B O 1
ATOM 4661 N N . GLU B 1 10 ? -8.57 1.341 29.484 1 91.69 10 GLU B N 1
ATOM 4662 C CA . GLU B 1 10 ? -7.277 0.722 29.766 1 91.69 10 GLU B CA 1
ATOM 4663 C C . GLU B 1 10 ? -7.031 -0.472 28.844 1 91.69 10 GLU B C 1
ATOM 4665 O O . GLU B 1 10 ? -7.945 -1.25 28.562 1 91.69 10 GLU B O 1
ATOM 4670 N N . ILE B 1 11 ? -5.789 -0.523 28.281 1 85.38 11 ILE B N 1
ATOM 4671 C CA . ILE B 1 11 ? -5.406 -1.662 27.453 1 85.38 11 ILE B CA 1
ATOM 4672 C C . ILE B 1 11 ? -4.281 -2.441 28.125 1 85.38 11 ILE B C 1
ATOM 4674 O O . ILE B 1 11 ? -3.5 -1.873 28.891 1 85.38 11 ILE B O 1
ATOM 4678 N N . GLU B 1 12 ? -4.215 -3.682 27.766 1 83.88 12 GLU B N 1
ATOM 4679 C CA . GLU B 1 12 ? -3.154 -4.527 28.297 1 83.88 12 GLU B CA 1
ATOM 4680 C C . GLU B 1 12 ? -1.921 -4.504 27.406 1 83.88 12 GLU B C 1
ATOM 4682 O O . GLU B 1 12 ? -2.018 -4.754 26.203 1 83.88 12 GLU B O 1
ATOM 4687 N N . THR B 1 13 ? -0.853 -3.994 27.875 1 77.12 13 THR B N 1
ATOM 4688 C CA . THR B 1 13 ? 0.422 -4.031 27.172 1 77.12 13 THR B CA 1
ATOM 4689 C C . THR B 1 13 ? 1.39 -4.996 27.844 1 77.12 13 THR B C 1
ATOM 4691 O O . THR B 1 13 ? 1.159 -5.418 28.984 1 77.12 13 THR B O 1
ATOM 4694 N N . PRO B 1 14 ? 2.465 -5.555 27.125 1 72.44 14 PRO B N 1
ATOM 4695 C CA . PRO B 1 14 ? 3.438 -6.453 27.75 1 72.44 14 PRO B CA 1
ATOM 4696 C C . PRO B 1 14 ? 4.082 -5.844 29 1 72.44 14 PRO B C 1
ATOM 4698 O O . PRO B 1 14 ? 4.434 -6.566 29.938 1 72.44 14 PRO B O 1
ATOM 4701 N N . ASP B 1 15 ? 4.223 -4.551 29.125 1 78.25 15 ASP B N 1
ATOM 4702 C CA . ASP B 1 15 ? 4.863 -3.861 30.234 1 78.25 15 ASP B CA 1
ATOM 4703 C C . ASP B 1 15 ? 3.855 -3.545 31.344 1 78.25 15 ASP B C 1
ATOM 4705 O O . ASP B 1 15 ? 4.199 -2.922 32.344 1 78.25 15 ASP B O 1
ATOM 4709 N N . GLY B 1 16 ? 2.572 -3.941 31.094 1 83.19 16 GLY B N 1
ATOM 4710 C CA . GLY B 1 16 ? 1.519 -3.689 32.062 1 83.19 16 GLY B CA 1
ATOM 4711 C C . GLY B 1 16 ? 0.34 -2.934 31.484 1 83.19 16 GLY B C 1
ATOM 4712 O O . GLY B 1 16 ? 0.328 -2.613 30.297 1 83.19 16 GLY B O 1
ATOM 4713 N N . PRO B 1 17 ? -0.631 -2.689 32.375 1 84.5 17 PRO B N 1
ATOM 4714 C CA . PRO B 1 17 ? -1.822 -1.979 31.906 1 84.5 17 PRO B CA 1
ATOM 4715 C C . PRO B 1 17 ? -1.555 -0.503 31.625 1 84.5 17 PRO B C 1
ATOM 4717 O O . PRO B 1 17 ? -0.829 0.152 32.375 1 84.5 17 PRO B O 1
ATOM 4720 N N . LEU B 1 18 ? -1.945 -0.012 30.5 1 85.69 18 LEU B N 1
ATOM 4721 C CA . LEU B 1 18 ? -1.785 1.376 30.078 1 85.69 18 LEU B CA 1
ATOM 4722 C C . LEU B 1 18 ? -3.139 2.066 29.953 1 85.69 18 LEU B C 1
ATOM 4724 O O . LEU B 1 18 ? -4.027 1.577 29.266 1 85.69 18 LEU B O 1
ATOM 4728 N N . LYS B 1 19 ? -3.328 3.117 30.766 1 89.19 19 LYS B N 1
ATOM 4729 C CA . LYS B 1 19 ? -4.562 3.893 30.656 1 89.19 19 LYS B CA 1
ATOM 4730 C C . LYS B 1 19 ? -4.473 4.914 29.531 1 89.19 19 LYS B C 1
ATOM 4732 O O . LYS B 1 19 ? -3.686 5.863 29.609 1 89.19 19 LYS B O 1
ATOM 4737 N N . LEU B 1 20 ? -5.266 4.727 28.516 1 90.81 20 LEU B N 1
ATOM 4738 C CA . LEU B 1 20 ? -5.305 5.68 27.406 1 90.81 20 LEU B CA 1
ATOM 4739 C C . LEU B 1 20 ? -6.23 6.848 27.734 1 90.81 20 LEU B C 1
ATOM 4741 O O . LEU B 1 20 ? -6.023 7.961 27.25 1 90.81 20 LEU B O 1
ATOM 4745 N N . LEU B 1 21 ? -7.285 6.543 28.438 1 94.94 21 LEU B N 1
ATOM 4746 C CA . LEU B 1 21 ? -8.172 7.539 29.016 1 94.94 21 LEU B CA 1
ATOM 4747 C C . LEU B 1 21 ? -8.289 7.344 30.531 1 94.94 21 LEU B C 1
ATOM 4749 O O . LEU B 1 21 ? -8.469 6.219 31 1 94.94 21 LEU B O 1
ATOM 4753 N N . ASP B 1 22 ? -8.133 8.438 31.219 1 95.56 22 ASP B N 1
ATOM 4754 C CA . ASP B 1 22 ? -8.125 8.359 32.688 1 95.56 22 ASP B CA 1
ATOM 4755 C C . ASP B 1 22 ? -9.148 9.32 33.281 1 95.56 22 ASP B C 1
ATOM 4757 O O . ASP B 1 22 ? -8.844 10.5 33.5 1 95.56 22 ASP B O 1
ATOM 4761 N N . ASN B 1 23 ? -10.273 8.805 33.625 1 94.38 23 ASN B N 1
ATOM 4762 C CA . ASN B 1 23 ? -11.328 9.523 34.312 1 94.38 23 ASN B CA 1
ATOM 4763 C C . ASN B 1 23 ? -11.711 10.812 33.594 1 94.38 23 ASN B C 1
ATOM 4765 O O . ASN B 1 23 ? -11.68 11.891 34.188 1 94.38 23 ASN B O 1
ATOM 4769 N N . VAL B 1 24 ? -12.055 10.688 32.344 1 95.44 24 VAL B N 1
ATOM 4770 C CA . VAL B 1 24 ? -12.406 11.812 31.484 1 95.44 24 VAL B CA 1
ATOM 4771 C C . VAL B 1 24 ? -13.875 12.172 31.688 1 95.44 24 VAL B C 1
ATOM 4773 O O . VAL B 1 24 ? -14.758 11.328 31.516 1 95.44 24 VAL B O 1
ATOM 4776 N N . SER B 1 25 ? -14.141 13.375 32.125 1 94.56 25 SER B N 1
ATOM 4777 C CA . SER B 1 25 ? -15.508 13.852 32.312 1 94.56 25 SER B CA 1
ATOM 4778 C C . SER B 1 25 ? -15.727 15.188 31.625 1 94.56 25 SER B C 1
ATOM 4780 O O . SER B 1 25 ? -14.875 16.078 31.703 1 94.56 25 SER B O 1
ATOM 4782 N N . PHE B 1 26 ? -16.828 15.312 30.891 1 94.81 26 PHE B N 1
ATOM 4783 C CA . PHE B 1 26 ? -17.203 16.562 30.25 1 94.81 26 PHE B CA 1
ATOM 4784 C C . PHE B 1 26 ? -18.656 16.547 29.828 1 94.81 26 PHE B C 1
ATOM 4786 O O . PHE B 1 26 ? -19.297 15.484 29.828 1 94.81 26 PHE B O 1
ATOM 4793 N N . ASN B 1 27 ? -19.188 17.688 29.562 1 93 27 ASN B N 1
ATOM 4794 C CA . ASN B 1 27 ? -20.562 17.844 29.078 1 93 27 ASN B CA 1
ATOM 4795 C C . ASN B 1 27 ? -20.609 18.688 27.812 1 93 27 ASN B C 1
ATOM 4797 O O . ASN B 1 27 ? -19.891 19.672 27.703 1 93 27 ASN B O 1
ATOM 4801 N N . VAL B 1 28 ? -21.438 18.25 26.875 1 93.94 28 VAL B N 1
ATOM 4802 C CA . VAL B 1 28 ? -21.641 19 25.641 1 93.94 28 VAL B CA 1
ATOM 4803 C C . VAL B 1 28 ? -23.125 19.172 25.359 1 93.94 28 VAL B C 1
ATOM 4805 O O . VAL B 1 28 ? -23.844 18.188 25.125 1 93.94 28 VAL B O 1
ATOM 4808 N N . PRO B 1 29 ? -23.594 20.375 25.406 1 90.75 29 PRO B N 1
ATOM 4809 C CA . PRO B 1 29 ? -25.016 20.594 25.141 1 90.75 29 PRO B CA 1
ATOM 4810 C C . PRO B 1 29 ? -25.375 20.469 23.672 1 90.75 29 PRO B C 1
ATOM 4812 O O . PRO B 1 29 ? -24.484 20.406 22.812 1 90.75 29 PRO B O 1
ATOM 4815 N N . ARG B 1 30 ? -26.641 20.422 23.328 1 88.38 30 ARG B N 1
ATOM 4816 C CA . ARG B 1 30 ? -27.109 20.375 21.953 1 88.38 30 ARG B CA 1
ATOM 4817 C C . ARG B 1 30 ? -26.781 21.672 21.203 1 88.38 30 ARG B C 1
ATOM 4819 O O . ARG B 1 30 ? -26.688 22.734 21.812 1 88.38 30 ARG B O 1
ATOM 4826 N N . GLY B 1 31 ? -26.625 21.5 19.875 1 89.56 31 GLY B N 1
ATOM 4827 C CA . GLY B 1 31 ? -26.281 22.656 19.062 1 89.56 31 GLY B CA 1
ATOM 4828 C C . GLY B 1 31 ? -24.922 23.25 19.422 1 89.56 31 GLY B C 1
ATOM 4829 O O . GLY B 1 31 ? -24.75 24.469 19.438 1 89.56 31 GLY B O 1
ATOM 4830 N N . HIS B 1 32 ? -24.047 22.406 19.766 1 92.62 32 HIS B N 1
ATOM 4831 C CA . HIS B 1 32 ? -22.734 22.797 20.281 1 92.62 32 HIS B CA 1
ATOM 4832 C C . HIS B 1 32 ? -21.609 22.266 19.391 1 92.62 32 HIS B C 1
ATOM 4834 O O . HIS B 1 32 ? -21.672 21.141 18.906 1 92.62 32 HIS B O 1
ATOM 4840 N N . PHE B 1 33 ? -20.703 23.125 19.094 1 95.31 33 PHE B N 1
ATOM 4841 C CA . PHE B 1 33 ? -19.5 22.781 18.344 1 95.31 33 PHE B CA 1
ATOM 4842 C C . PHE B 1 33 ? -18.281 22.75 19.234 1 95.31 33 PHE B C 1
ATOM 4844 O O . PHE B 1 33 ? -17.812 23.812 19.672 1 95.31 33 PHE B O 1
ATOM 4851 N N . MET B 1 34 ? -17.688 21.5 19.5 1 96.31 34 MET B N 1
ATOM 4852 C CA . MET B 1 34 ? -16.578 21.344 20.438 1 96.31 34 MET B CA 1
ATOM 4853 C C . MET B 1 34 ? -15.312 20.875 19.719 1 96.31 34 MET B C 1
ATOM 4855 O O . MET B 1 34 ? -15.375 20.016 18.844 1 96.31 34 MET B O 1
ATOM 4859 N N . ALA B 1 35 ? -14.203 21.469 20.062 1 96.06 35 ALA B N 1
ATOM 4860 C CA . ALA B 1 35 ? -12.898 21.016 19.594 1 96.06 35 ALA B CA 1
ATOM 4861 C C . ALA B 1 35 ? -12.172 20.203 20.656 1 96.06 35 ALA B C 1
ATOM 4863 O O . ALA B 1 35 ? -12.258 20.5 21.844 1 96.06 35 ALA B O 1
ATOM 4864 N N . VAL B 1 36 ? -11.586 19.141 20.234 1 95.56 36 VAL B N 1
ATOM 4865 C CA . VAL B 1 36 ? -10.688 18.375 21.094 1 95.56 36 VAL B CA 1
ATOM 4866 C C . VAL B 1 36 ? -9.242 18.578 20.641 1 95.56 36 VAL B C 1
ATOM 4868 O O . VAL B 1 36 ? -8.891 18.266 19.5 1 95.56 36 VAL B O 1
ATOM 4871 N N . VAL B 1 37 ? -8.43 19.125 21.562 1 92.38 37 VAL B N 1
ATOM 4872 C CA . VAL B 1 37 ? -7.043 19.422 21.219 1 92.38 37 VAL B CA 1
ATOM 4873 C C . VAL B 1 37 ? -6.105 18.797 22.25 1 92.38 37 VAL B C 1
ATOM 4875 O O . VAL B 1 37 ? -6.52 18.484 23.359 1 92.38 37 VAL B O 1
ATOM 4878 N N . GLY B 1 38 ? -4.879 18.562 21.875 1 89.56 38 GLY B N 1
ATOM 4879 C CA . GLY B 1 38 ? -3.844 17.969 22.703 1 89.56 38 GLY B CA 1
ATOM 4880 C C . GLY B 1 38 ? -2.672 17.438 21.906 1 89.56 38 GLY B C 1
ATOM 4881 O O . GLY B 1 38 ? -2.744 17.328 20.672 1 89.56 38 GLY B O 1
ATOM 4882 N N . PRO B 1 39 ? -1.693 17.109 22.656 1 83.81 39 PRO B N 1
ATOM 4883 C CA . PRO B 1 39 ? -0.522 16.562 21.969 1 83.81 39 PRO B CA 1
ATOM 4884 C C . PRO B 1 39 ? -0.793 15.188 21.344 1 83.81 39 PRO B C 1
ATOM 4886 O O . PRO B 1 39 ? -1.819 14.57 21.641 1 83.81 39 PRO B O 1
ATOM 4889 N N . SER B 1 40 ? 0.137 14.805 20.469 1 79 40 SER B N 1
ATOM 4890 C CA . SER B 1 40 ? -0.012 13.508 19.828 1 79 40 SER B CA 1
ATOM 4891 C C . SER B 1 40 ? 0.067 12.367 20.828 1 79 40 SER B C 1
ATOM 4893 O O . SER B 1 40 ? 0.891 12.406 21.75 1 79 40 SER B O 1
ATOM 4895 N N . GLY B 1 41 ? -0.799 11.453 20.766 1 79.19 41 GLY B N 1
ATOM 4896 C CA . GLY B 1 41 ? -0.773 10.266 21.594 1 79.19 41 GLY B CA 1
ATOM 4897 C C . GLY B 1 41 ? -1.449 10.461 22.938 1 79.19 41 GLY B C 1
ATOM 4898 O O . GLY B 1 41 ? -1.401 9.578 23.797 1 79.19 41 GLY B O 1
ATOM 4899 N N . CYS B 1 42 ? -2.074 11.57 23.062 1 86.56 42 CYS B N 1
ATOM 4900 C CA . CYS B 1 42 ? -2.625 11.859 24.391 1 86.56 42 CYS B CA 1
ATOM 4901 C C . CYS B 1 42 ? -3.988 11.203 24.562 1 86.56 42 CYS B C 1
ATOM 4903 O O . CYS B 1 42 ? -4.586 11.289 25.641 1 86.56 42 CYS B O 1
ATOM 4905 N N . GLY B 1 43 ? -4.57 10.602 23.5 1 89.94 43 GLY B N 1
ATOM 4906 C CA . GLY B 1 43 ? -5.812 9.852 23.641 1 89.94 43 GLY B CA 1
ATOM 4907 C C . GLY B 1 43 ? -6.98 10.484 22.906 1 89.94 43 GLY B C 1
ATOM 4908 O O . GLY B 1 43 ? -8.133 10.102 23.125 1 89.94 43 GLY B O 1
ATOM 4909 N N . LYS B 1 44 ? -6.793 11.477 22.062 1 92.31 44 LYS B N 1
ATOM 4910 C CA . LYS B 1 44 ? -7.859 12.188 21.359 1 92.31 44 LYS B CA 1
ATOM 4911 C C . LYS B 1 44 ? -8.695 11.234 20.516 1 92.31 44 LYS B C 1
ATOM 4913 O O . LYS B 1 44 ? -9.922 11.211 20.625 1 92.31 44 LYS B O 1
ATOM 4918 N N . THR B 1 45 ? -8.008 10.398 19.703 1 87.75 45 THR B N 1
ATOM 4919 C CA . THR B 1 45 ? -8.695 9.453 18.828 1 87.75 45 THR B CA 1
ATOM 4920 C C . THR B 1 45 ? -9.406 8.375 19.641 1 87.75 45 THR B C 1
ATOM 4922 O O . THR B 1 45 ? -10.5 7.945 19.281 1 87.75 45 THR B O 1
ATOM 4925 N N . THR B 1 46 ? -8.805 7.977 20.734 1 90.19 46 THR B N 1
ATOM 4926 C CA . THR B 1 46 ? -9.422 6.996 21.625 1 90.19 46 THR B CA 1
ATOM 4927 C C . THR B 1 46 ? -10.711 7.547 22.234 1 90.19 46 THR B C 1
ATOM 4929 O O . THR B 1 46 ? -11.711 6.836 22.328 1 90.19 46 THR B O 1
ATOM 4932 N N . LEU B 1 47 ? -10.656 8.766 22.594 1 94.25 47 LEU B N 1
ATOM 4933 C CA . LEU B 1 47 ? -11.844 9.406 23.141 1 94.25 47 LEU B CA 1
ATOM 4934 C C . LEU B 1 47 ? -12.961 9.453 22.109 1 94.25 47 LEU B C 1
ATOM 4936 O O . LEU B 1 47 ? -14.117 9.148 22.422 1 94.25 47 LEU B O 1
ATOM 4940 N N . LEU B 1 48 ? -12.656 9.859 20.875 1 93.62 48 LEU B N 1
ATOM 4941 C CA . LEU B 1 48 ? -13.656 9.922 19.812 1 93.62 48 LEU B CA 1
ATOM 4942 C C . LEU B 1 48 ? -14.273 8.547 19.562 1 93.62 48 LEU B C 1
ATOM 4944 O O . LEU B 1 48 ? -15.492 8.43 19.406 1 93.62 48 LEU B O 1
ATOM 4948 N N . LYS B 1 49 ? -13.43 7.559 19.578 1 90.69 49 LYS B N 1
ATOM 4949 C CA . LYS B 1 49 ? -13.922 6.199 19.359 1 90.69 49 LYS B CA 1
ATOM 4950 C C . LYS B 1 49 ? -14.797 5.738 20.516 1 90.69 49 LYS B C 1
ATOM 4952 O O . LYS B 1 49 ? -15.773 5.012 20.312 1 90.69 49 LYS B O 1
ATOM 4957 N N . ALA B 1 50 ? -14.438 6.148 21.672 1 91.69 50 ALA B N 1
ATOM 4958 C CA . ALA B 1 50 ? -15.25 5.824 22.844 1 91.69 50 ALA B CA 1
ATOM 4959 C C . ALA B 1 50 ? -16.625 6.504 22.766 1 91.69 50 ALA B C 1
ATOM 4961 O O . ALA B 1 50 ? -17.641 5.871 23.016 1 91.69 50 ALA B O 1
ATOM 4962 N N . ILE B 1 51 ? -16.562 7.734 22.375 1 92.69 51 ILE B N 1
ATOM 4963 C CA . ILE B 1 51 ? -17.812 8.477 22.219 1 92.69 51 ILE B CA 1
ATOM 4964 C C . ILE B 1 51 ? -18.672 7.828 21.156 1 92.69 51 ILE B C 1
ATOM 4966 O O . ILE B 1 51 ? -19.891 7.703 21.312 1 92.69 51 ILE B O 1
ATOM 4970 N N . ALA B 1 52 ? -18.031 7.41 20.094 1 90.81 52 ALA B N 1
ATOM 4971 C CA . ALA B 1 52 ? -18.719 6.801 18.969 1 90.81 52 ALA B CA 1
ATOM 4972 C C . ALA B 1 52 ? -19.188 5.387 19.312 1 90.81 52 ALA B C 1
ATOM 4974 O O . ALA B 1 52 ? -19.984 4.793 18.578 1 90.81 52 ALA B O 1
ATOM 4975 N N . GLY B 1 53 ? -18.672 4.801 20.359 1 88.5 53 GLY B N 1
ATOM 4976 C CA . GLY B 1 53 ? -19.047 3.453 20.75 1 88.5 53 GLY B CA 1
ATOM 4977 C C . GLY B 1 53 ? -18.25 2.381 20.031 1 88.5 53 GLY B C 1
ATOM 4978 O O . GLY B 1 53 ? -18.672 1.223 19.969 1 88.5 53 GLY B O 1
ATOM 4979 N N . MET B 1 54 ? -17.234 2.773 19.422 1 87.31 54 MET B N 1
ATOM 4980 C CA . MET B 1 54 ? -16.391 1.824 18.703 1 87.31 54 MET B CA 1
ATOM 4981 C C . MET B 1 54 ? -15.523 1.015 19.656 1 87.31 54 MET B C 1
ATOM 4983 O O . MET B 1 54 ? -15.133 -0.11 19.344 1 87.31 54 MET B O 1
ATOM 4987 N N . ILE B 1 55 ? -15.188 1.652 20.75 1 85.88 55 ILE B N 1
ATOM 4988 C CA . ILE B 1 55 ? -14.453 0.966 21.812 1 85.88 55 ILE B CA 1
ATOM 4989 C C . ILE B 1 55 ? -15.258 1.007 23.109 1 85.88 55 ILE B C 1
ATOM 4991 O O . ILE B 1 55 ? -15.922 2.004 23.406 1 85.88 55 ILE B O 1
ATOM 4995 N N . ALA B 1 56 ? -15.133 -0.057 23.812 1 84 56 ALA B N 1
ATOM 4996 C CA . ALA B 1 56 ? -15.852 -0.12 25.078 1 84 56 ALA B CA 1
ATOM 4997 C C . ALA B 1 56 ? -14.992 0.42 26.219 1 84 56 ALA B C 1
ATOM 4999 O O . ALA B 1 56 ? -13.852 -0.007 26.406 1 84 56 ALA B O 1
ATOM 5000 N N . GLU B 1 57 ? -15.602 1.299 26.938 1 86.56 57 GLU B N 1
ATOM 5001 C CA . GLU B 1 57 ? -14.898 1.851 28.094 1 86.56 57 GLU B CA 1
ATOM 5002 C C . GLU B 1 57 ? -14.727 0.798 29.172 1 86.56 57 GLU B C 1
ATOM 5004 O O . GLU B 1 57 ? -15.57 -0.08 29.344 1 86.56 57 GLU B O 1
ATOM 5009 N N . THR B 1 58 ? -13.648 0.879 29.875 1 89.19 58 THR B N 1
ATOM 5010 C CA . THR B 1 58 ? -13.391 -0.029 30.984 1 89.19 58 THR B CA 1
ATOM 5011 C C . THR B 1 58 ? -13.961 0.529 32.281 1 89.19 58 THR B C 1
ATOM 5013 O O . THR B 1 58 ? -14.164 -0.212 33.25 1 89.19 58 THR B O 1
ATOM 5016 N N . GLY B 1 59 ? -14.164 1.812 32.312 1 91.88 59 GLY B N 1
ATOM 5017 C CA . GLY B 1 59 ? -14.781 2.479 33.438 1 91.88 59 GLY B CA 1
ATOM 5018 C C . GLY B 1 59 ? -15.5 3.76 33.062 1 91.88 59 GLY B C 1
ATOM 5019 O O . GLY B 1 59 ? -15.203 4.359 32.031 1 91.88 59 GLY B O 1
ATOM 5020 N N . GLY B 1 60 ? -16.484 4.141 33.844 1 93.44 60 GLY B N 1
ATOM 5021 C CA . GLY B 1 60 ? -17.281 5.328 33.562 1 93.44 60 GLY B CA 1
ATOM 5022 C C . GLY B 1 60 ? -18.438 5.062 32.625 1 93.44 60 GLY B C 1
ATOM 5023 O O . GLY B 1 60 ? -18.703 3.914 32.281 1 93.44 60 GLY B O 1
ATOM 5024 N N . ARG B 1 61 ? -19.156 6.199 32.344 1 93.06 61 ARG B N 1
ATOM 5025 C CA . ARG B 1 61 ? -20.328 6.023 31.484 1 93.06 61 ARG B CA 1
ATOM 5026 C C . ARG B 1 61 ? -20.594 7.285 30.656 1 93.06 61 ARG B C 1
ATOM 5028 O O . ARG B 1 61 ? -20.266 8.391 31.094 1 93.06 61 ARG B O 1
ATOM 5035 N N . PHE B 1 62 ? -21.219 7.004 29.5 1 93.81 62 PHE B N 1
ATOM 5036 C CA . PHE B 1 62 ? -21.719 8.094 28.656 1 93.81 62 PHE B CA 1
ATOM 5037 C C . PHE B 1 62 ? -23.219 8.227 28.781 1 93.81 62 PHE B C 1
ATOM 5039 O O . PHE B 1 62 ? -23.938 7.223 28.891 1 93.81 62 PHE B O 1
ATOM 5046 N N . PHE B 1 63 ? -23.625 9.445 28.781 1 92.94 63 PHE B N 1
ATOM 5047 C CA . PHE B 1 63 ? -25.047 9.711 28.859 1 92.94 63 PHE B CA 1
ATOM 5048 C C . PHE B 1 63 ? -25.484 10.617 27.703 1 92.94 63 PHE B C 1
ATOM 5050 O O . PHE B 1 63 ? -24.766 11.531 27.328 1 92.94 63 PHE B O 1
ATOM 5057 N N . TRP B 1 64 ? -26.625 10.281 27.094 1 90.88 64 TRP B N 1
ATOM 5058 C CA . TRP B 1 64 ? -27.281 11.125 26.094 1 90.88 64 TRP B CA 1
ATOM 5059 C C . TRP B 1 64 ? -28.656 11.578 26.594 1 90.88 64 TRP B C 1
ATOM 5061 O O . TRP B 1 64 ? -29.547 10.766 26.781 1 90.88 64 TRP B O 1
ATOM 5071 N N . ASN B 1 65 ? -28.766 12.828 26.766 1 86.44 65 ASN B N 1
ATOM 5072 C CA . ASN B 1 65 ? -30 13.375 27.328 1 86.44 65 ASN B CA 1
ATOM 5073 C C . ASN B 1 65 ? -30.406 12.648 28.609 1 86.44 65 ASN B C 1
ATOM 5075 O O . ASN B 1 65 ? -31.547 12.242 28.75 1 86.44 65 ASN B O 1
ATOM 5079 N N . GLY B 1 66 ? -29.438 12.328 29.344 1 86.25 66 GLY B N 1
ATOM 5080 C CA . GLY B 1 66 ? -29.688 11.734 30.656 1 86.25 66 GLY B CA 1
ATOM 5081 C C . GLY B 1 66 ? -29.781 10.219 30.609 1 86.25 66 GLY B C 1
ATOM 5082 O O . GLY B 1 66 ? -29.812 9.562 31.656 1 86.25 66 GLY B O 1
ATOM 5083 N N . HIS B 1 67 ? -29.875 9.695 29.438 1 87.81 67 HIS B N 1
ATOM 5084 C CA . HIS B 1 67 ? -29.984 8.25 29.297 1 87.81 67 HIS B CA 1
ATOM 5085 C C . HIS B 1 67 ? -28.609 7.602 29.125 1 87.81 67 HIS B C 1
ATOM 5087 O O . HIS B 1 67 ? -27.766 8.102 28.375 1 87.81 67 HIS B O 1
ATOM 5093 N N . ASP B 1 68 ? -28.469 6.523 29.812 1 89.12 68 ASP B N 1
ATOM 5094 C CA . ASP B 1 68 ? -27.219 5.773 29.75 1 89.12 68 ASP B CA 1
ATOM 5095 C C . ASP B 1 68 ? -27.031 5.109 28.375 1 89.12 68 ASP B C 1
ATOM 5097 O O . ASP B 1 68 ? -27.875 4.309 27.969 1 89.12 68 ASP B O 1
ATOM 5101 N N . LEU B 1 69 ? -25.984 5.398 27.781 1 87.88 69 LEU B N 1
ATOM 5102 C CA . LEU B 1 69 ? -25.75 4.891 26.422 1 87.88 69 LEU B CA 1
ATOM 5103 C C . LEU B 1 69 ? -25.359 3.418 26.453 1 87.88 69 LEU B C 1
ATOM 5105 O O . LEU B 1 69 ? -25.422 2.734 25.438 1 87.88 69 LEU B O 1
ATOM 5109 N N . ALA B 1 70 ? -24.984 2.951 27.609 1 81.06 70 ALA B N 1
ATOM 5110 C CA . ALA B 1 70 ? -24.703 1.525 27.766 1 81.06 70 ALA B CA 1
ATOM 5111 C C . ALA B 1 70 ? -25.984 0.7 27.672 1 81.06 70 ALA B C 1
ATOM 5113 O O . ALA B 1 70 ? -25.953 -0.458 27.25 1 81.06 70 ALA B O 1
ATOM 5114 N N . GLU B 1 71 ? -27.031 1.263 28.109 1 77.88 71 GLU B N 1
ATOM 5115 C CA . GLU B 1 71 ? -28.328 0.579 28.094 1 77.88 71 GLU B CA 1
ATOM 5116 C C . GLU B 1 71 ? -29.031 0.755 26.75 1 77.88 71 GLU B C 1
ATOM 5118 O O . GLU B 1 71 ? -29.609 -0.197 26.219 1 77.88 71 GLU B O 1
ATOM 5123 N N . GLU B 1 72 ? -29.109 1.979 26.281 1 76.19 72 GLU B N 1
ATOM 5124 C CA . GLU B 1 72 ? -29.719 2.293 25 1 76.19 72 GLU B CA 1
ATOM 5125 C C . GLU B 1 72 ? -28.734 2.994 24.078 1 76.19 72 GLU B C 1
ATOM 5127 O O . GLU B 1 72 ? -28.578 4.215 24.125 1 76.19 72 GLU B O 1
ATOM 5132 N N . ASP B 1 73 ? -28.25 2.234 23.141 1 77.56 73 ASP B N 1
ATOM 5133 C CA . ASP B 1 73 ? -27.203 2.752 22.266 1 77.56 73 ASP B CA 1
ATOM 5134 C C . ASP B 1 73 ? -27.812 3.539 21.094 1 77.56 73 ASP B C 1
ATOM 5136 O O . ASP B 1 73 ? -29 3.424 20.812 1 77.56 73 ASP B O 1
ATOM 5140 N N . PHE B 1 74 ? -27.047 4.41 20.547 1 80.44 74 PHE B N 1
ATOM 5141 C CA . PHE B 1 74 ? -27.422 5.129 19.328 1 80.44 74 PHE B CA 1
ATOM 5142 C C . PHE B 1 74 ? -27.672 4.16 18.188 1 80.44 74 PHE B C 1
ATOM 5144 O O . PHE B 1 74 ? -26.984 3.141 18.062 1 80.44 74 PHE B O 1
ATOM 5151 N N . GLU B 1 75 ? -28.75 4.578 17.469 1 83.5 75 GLU B N 1
ATOM 5152 C CA . GLU B 1 75 ? -28.828 3.934 16.156 1 83.5 75 GLU B CA 1
ATOM 5153 C C . GLU B 1 75 ? -27.688 4.402 15.25 1 83.5 75 GLU B C 1
ATOM 5155 O O . GLU B 1 75 ? -27.25 5.547 15.344 1 83.5 75 GLU B O 1
ATOM 5160 N N . PRO B 1 76 ? -27.297 3.59 14.469 1 84.69 76 PRO B N 1
ATOM 5161 C CA . PRO B 1 76 ? -26.188 3.949 13.57 1 84.69 76 PRO B CA 1
ATOM 5162 C C . PRO B 1 76 ? -26.469 5.227 12.781 1 84.69 76 PRO B C 1
ATOM 5164 O O . PRO B 1 76 ? -25.531 5.98 12.477 1 84.69 76 PRO B O 1
ATOM 5167 N N . SER B 1 77 ? -27.672 5.469 12.508 1 85.88 77 SER B N 1
ATOM 5168 C CA . SER B 1 77 ? -28.016 6.629 11.695 1 85.88 77 SER B CA 1
ATOM 5169 C C . SER B 1 77 ? -27.953 7.918 12.508 1 85.88 77 SER B C 1
ATOM 5171 O O . SER B 1 77 ? -27.938 9.016 11.945 1 85.88 77 SER B O 1
ATOM 5173 N N . GLU B 1 78 ? -27.812 7.742 13.797 1 89.62 78 GLU B N 1
ATOM 5174 C CA . GLU B 1 78 ? -27.844 8.914 14.664 1 89.62 78 GLU B CA 1
ATOM 5175 C C . GLU B 1 78 ? -26.438 9.492 14.867 1 89.62 78 GLU B C 1
ATOM 5177 O O . GLU B 1 78 ? -26.297 10.617 15.344 1 89.62 78 GLU B O 1
ATOM 5182 N N . ILE B 1 79 ? -25.5 8.742 14.531 1 91.81 79 ILE B N 1
ATOM 5183 C CA . ILE B 1 79 ? -24.125 9.18 14.734 1 91.81 79 ILE B CA 1
ATOM 5184 C C . ILE B 1 79 ? -23.406 9.227 13.391 1 91.81 79 ILE B C 1
ATOM 5186 O O . ILE B 1 79 ? -23.516 8.297 12.586 1 91.81 79 ILE B O 1
ATOM 5190 N N . GLY B 1 80 ? -22.859 10.352 13.109 1 93.31 80 GLY B N 1
ATOM 5191 C CA . GLY B 1 80 ? -21.938 10.484 12 1 93.31 80 GLY B CA 1
ATOM 5192 C C . GLY B 1 80 ? -20.484 10.492 12.43 1 93.31 80 GLY B C 1
ATOM 5193 O O . GLY B 1 80 ? -20.125 11.125 13.43 1 93.31 80 GLY B O 1
ATOM 5194 N N . PHE B 1 81 ? -19.719 9.68 11.773 1 93.81 81 PHE B N 1
ATOM 5195 C CA . PHE B 1 81 ? -18.297 9.609 12.078 1 93.81 81 PHE B CA 1
ATOM 5196 C C . PHE B 1 81 ? -17.453 9.828 10.82 1 93.81 81 PHE B C 1
ATOM 5198 O O . PHE B 1 81 ? -17.516 9.023 9.883 1 93.81 81 PHE B O 1
ATOM 5205 N N . VAL B 1 82 ? -16.672 10.875 10.805 1 93.62 82 VAL B N 1
ATOM 5206 C CA . VAL B 1 82 ? -15.781 11.164 9.688 1 93.62 82 VAL B CA 1
ATOM 5207 C C . VAL B 1 82 ? -14.336 10.875 10.102 1 93.62 82 VAL B C 1
ATOM 5209 O O . VAL B 1 82 ? -13.734 11.648 10.844 1 93.62 82 VAL B O 1
ATOM 5212 N N . PRO B 1 83 ? -13.766 9.805 9.547 1 89.5 83 PRO B N 1
ATOM 5213 C CA . PRO B 1 83 ? -12.391 9.445 9.914 1 89.5 83 PRO B CA 1
ATOM 5214 C C . PRO B 1 83 ? -11.352 10.297 9.188 1 89.5 83 PRO B C 1
ATOM 5216 O O . PRO B 1 83 ? -11.703 11.133 8.344 1 89.5 83 PRO B O 1
ATOM 5219 N N . GLN B 1 84 ? -10.141 10.055 9.562 1 80.56 84 GLN B N 1
ATOM 5220 C CA . GLN B 1 84 ? -9.016 10.773 8.984 1 80.56 84 GLN B CA 1
ATOM 5221 C C . GLN B 1 84 ? -8.75 10.328 7.547 1 80.56 84 GLN B C 1
ATOM 5223 O O . GLN B 1 84 ? -8.344 11.133 6.707 1 80.56 84 GLN B O 1
ATOM 5228 N N . PHE B 1 85 ? -9.086 9.102 7.234 1 76.12 85 PHE B N 1
ATOM 5229 C CA . PHE B 1 85 ? -8.828 8.555 5.91 1 76.12 85 PHE B CA 1
ATOM 5230 C C . PHE B 1 85 ? -10.031 8.773 4.992 1 76.12 85 PHE B C 1
ATOM 5232 O O . PHE B 1 85 ? -11.133 9.062 5.465 1 76.12 85 PHE B O 1
ATOM 5239 N N . SER B 1 86 ? -9.781 8.586 3.754 1 75.81 86 SER B N 1
ATOM 5240 C CA . SER B 1 86 ? -10.844 8.789 2.771 1 75.81 86 SER B CA 1
ATOM 5241 C C . SER B 1 86 ? -11.828 7.625 2.764 1 75.81 86 SER B C 1
ATOM 5243 O O . SER B 1 86 ? -11.414 6.461 2.801 1 75.81 86 SER B O 1
ATOM 5245 N N . ILE B 1 87 ? -13.023 7.914 2.66 1 85.44 87 ILE B N 1
ATOM 5246 C CA . ILE B 1 87 ? -14.055 6.887 2.684 1 85.44 87 ILE B CA 1
ATOM 5247 C C . ILE B 1 87 ? -14.75 6.824 1.325 1 85.44 87 ILE B C 1
ATOM 5249 O O . ILE B 1 87 ? -15.656 6.008 1.119 1 85.44 87 ILE B O 1
ATOM 5253 N N . ALA B 1 88 ? -14.328 7.617 0.483 1 91.75 88 ALA B N 1
ATOM 5254 C CA . ALA B 1 88 ? -14.977 7.664 -0.824 1 91.75 88 ALA B CA 1
ATOM 5255 C C . ALA B 1 88 ? -14.25 6.781 -1.832 1 91.75 88 ALA B C 1
ATOM 5257 O O . ALA B 1 88 ? -13.047 6.531 -1.696 1 91.75 88 ALA B O 1
ATOM 5258 N N . TYR B 1 89 ? -15.039 6.262 -2.738 1 93.81 89 TYR B N 1
ATOM 5259 C CA . TYR B 1 89 ? -14.469 5.5 -3.84 1 93.81 89 TYR B CA 1
ATOM 5260 C C . TYR B 1 89 ? -14.07 6.414 -4.996 1 93.81 89 TYR B C 1
ATOM 5262 O O . TYR B 1 89 ? -14.914 7.129 -5.539 1 93.81 89 TYR B O 1
ATOM 5270 N N . ASP B 1 90 ? -12.922 6.297 -5.457 1 91.38 90 ASP B N 1
ATOM 5271 C CA . ASP B 1 90 ? -12.336 7.184 -6.461 1 91.38 90 ASP B CA 1
ATOM 5272 C C . ASP B 1 90 ? -13.031 7.008 -7.812 1 91.38 90 ASP B C 1
ATOM 5274 O O . ASP B 1 90 ? -13.094 7.949 -8.609 1 91.38 90 ASP B O 1
ATOM 5278 N N . GLN B 1 91 ? -13.547 5.852 -8.07 1 93.75 91 GLN B N 1
ATOM 5279 C CA . GLN B 1 91 ? -14.094 5.523 -9.383 1 93.75 91 GLN B CA 1
ATOM 5280 C C . GLN B 1 91 ? -15.539 6.004 -9.516 1 93.75 91 GLN B C 1
ATOM 5282 O O . GLN B 1 91 ? -16.125 5.965 -10.602 1 93.75 91 GLN B O 1
ATOM 5287 N N . LEU B 1 92 ? -16.125 6.461 -8.445 1 96.06 92 LEU B N 1
ATOM 5288 C CA . LEU B 1 92 ? -17.516 6.914 -8.453 1 96.06 92 LEU B CA 1
ATOM 5289 C C . LEU B 1 92 ? -17.594 8.438 -8.461 1 96.06 92 LEU B C 1
ATOM 5291 O O . LEU B 1 92 ? -16.625 9.109 -8.094 1 96.06 92 LEU B O 1
ATOM 5295 N N . SER B 1 93 ? -18.75 8.891 -8.867 1 96.56 93 SER B N 1
ATOM 5296 C CA . SER B 1 93 ? -19 10.328 -8.805 1 96.56 93 SER B CA 1
ATOM 5297 C C . SER B 1 93 ? -19.391 10.758 -7.395 1 96.56 93 SER B C 1
ATOM 5299 O O . SER B 1 93 ? -19.656 9.914 -6.531 1 96.56 93 SER B O 1
ATOM 5301 N N . VAL B 1 94 ? -19.375 12.031 -7.199 1 96.75 94 VAL B N 1
ATOM 5302 C CA . VAL B 1 94 ? -19.766 12.609 -5.918 1 96.75 94 VAL B CA 1
ATOM 5303 C C . VAL B 1 94 ? -21.188 12.164 -5.57 1 96.75 94 VAL B C 1
ATOM 5305 O O . VAL B 1 94 ? -21.438 11.648 -4.477 1 96.75 94 VAL B O 1
ATOM 5308 N N . ASP B 1 95 ? -22 12.211 -6.523 1 96.94 95 ASP B N 1
ATOM 5309 C CA . ASP B 1 95 ? -23.406 11.859 -6.328 1 96.94 95 ASP B CA 1
ATOM 5310 C C . ASP B 1 95 ? -23.562 10.375 -5.996 1 96.94 95 ASP B C 1
ATOM 5312 O O . ASP B 1 95 ? -24.328 10.016 -5.102 1 96.94 95 ASP B O 1
ATOM 5316 N N . GLU B 1 96 ? -22.891 9.641 -6.703 1 96.81 96 GLU B N 1
ATOM 5317 C CA . GLU B 1 96 ? -22.984 8.195 -6.508 1 96.81 96 GLU B CA 1
ATOM 5318 C C . GLU B 1 96 ? -22.469 7.793 -5.125 1 96.81 96 GLU B C 1
ATOM 5320 O O . GLU B 1 96 ? -23.031 6.887 -4.496 1 96.81 96 GLU B O 1
ATOM 5325 N N . ASN B 1 97 ? -21.406 8.406 -4.703 1 97.5 97 ASN B N 1
ATOM 5326 C CA . ASN B 1 97 ? -20.875 8.133 -3.369 1 97.5 97 ASN B CA 1
ATOM 5327 C C . ASN B 1 97 ? -21.891 8.492 -2.287 1 97.5 97 ASN B C 1
ATOM 5329 O O . ASN B 1 97 ? -22.125 7.715 -1.366 1 97.5 97 ASN B O 1
ATOM 5333 N N . VAL B 1 98 ? -22.484 9.625 -2.41 1 97.19 98 VAL B N 1
ATOM 5334 C CA . VAL B 1 98 ? -23.453 10.102 -1.425 1 97.19 98 VAL B CA 1
ATOM 5335 C C . VAL B 1 98 ? -24.703 9.227 -1.467 1 97.19 98 VAL B C 1
ATOM 5337 O O . VAL B 1 98 ? -25.266 8.883 -0.424 1 97.19 98 VAL B O 1
ATOM 5340 N N . GLU B 1 99 ? -25.141 8.883 -2.641 1 96.75 99 GLU B N 1
ATOM 5341 C CA . GLU B 1 99 ? -26.297 8.016 -2.785 1 96.75 99 GLU B CA 1
ATOM 5342 C C . GLU B 1 99 ? -26.047 6.656 -2.129 1 96.75 99 GLU B C 1
ATOM 5344 O O . GLU B 1 99 ? -26.938 6.125 -1.448 1 96.75 99 GLU B O 1
ATOM 5349 N N . SER B 1 100 ? -24.906 6.125 -2.414 1 96.56 100 SER B N 1
ATOM 5350 C CA . SER B 1 100 ? -24.562 4.844 -1.808 1 96.56 100 SER B CA 1
ATOM 5351 C C . SER B 1 100 ? -24.594 4.926 -0.285 1 96.56 100 SER B C 1
ATOM 5353 O O . SER B 1 100 ? -25.125 4.031 0.378 1 96.56 100 SER B O 1
ATOM 5355 N N . ALA B 1 101 ? -24.047 5.996 0.231 1 95.94 101 ALA B N 1
ATOM 5356 C CA . ALA B 1 101 ? -24.062 6.188 1.68 1 95.94 101 ALA B CA 1
ATOM 5357 C C . ALA B 1 101 ? -25.5 6.277 2.207 1 95.94 101 ALA B C 1
ATOM 5359 O O . ALA B 1 101 ? -25.828 5.664 3.223 1 95.94 101 ALA B O 1
ATOM 5360 N N . ALA B 1 102 ? -26.312 6.969 1.517 1 95.56 102 ALA B N 1
ATOM 5361 C CA . ALA B 1 102 ? -27.703 7.156 1.926 1 95.56 102 ALA B CA 1
ATOM 5362 C C . ALA B 1 102 ? -28.469 5.828 1.922 1 95.56 102 ALA B C 1
ATOM 5364 O O . ALA B 1 102 ? -29.156 5.496 2.891 1 95.56 102 ALA B O 1
ATOM 5365 N N . ARG B 1 103 ? -28.297 5.09 0.907 1 95.25 103 ARG B N 1
ATOM 5366 C CA . ARG B 1 103 ? -29.031 3.834 0.742 1 95.25 103 ARG B CA 1
ATOM 5367 C C . ARG B 1 103 ? -28.562 2.795 1.757 1 95.25 103 ARG B C 1
ATOM 5369 O O . ARG B 1 103 ? -29.328 1.907 2.139 1 95.25 103 ARG B O 1
ATOM 5376 N N . LEU B 1 104 ? -27.375 2.889 2.195 1 95.31 104 LEU B N 1
ATOM 5377 C CA . LEU B 1 104 ? -26.812 1.916 3.133 1 95.31 104 LEU B CA 1
ATOM 5378 C C . LEU B 1 104 ? -27.203 2.271 4.566 1 95.31 104 LEU B C 1
ATOM 5380 O O . LEU B 1 104 ? -27.281 1.392 5.426 1 95.31 104 LEU B O 1
ATOM 5384 N N . ARG B 1 105 ? -27.5 3.555 4.773 1 92.94 105 ARG B N 1
ATOM 5385 C CA . ARG B 1 105 ? -27.641 4.008 6.152 1 92.94 105 ARG B CA 1
ATOM 5386 C C . ARG B 1 105 ? -29.109 4.227 6.52 1 92.94 105 ARG B C 1
ATOM 5388 O O . ARG B 1 105 ? -29.484 4.078 7.68 1 92.94 105 ARG B O 1
ATOM 5395 N N . CYS B 1 106 ? -29.906 4.641 5.516 1 92.44 106 CYS B N 1
ATOM 5396 C CA . CYS B 1 106 ? -31.25 5.07 5.84 1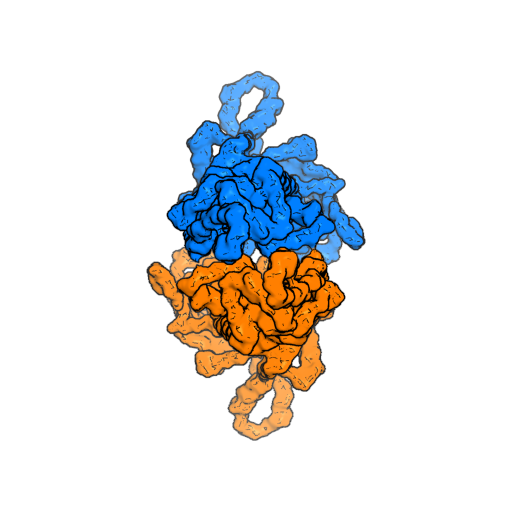 92.44 106 CYS B CA 1
ATOM 5397 C C . CYS B 1 106 ? -32.281 4.41 4.918 1 92.44 106 CYS B C 1
ATOM 5399 O O . CYS B 1 106 ? -32 4.191 3.736 1 92.44 106 CYS B O 1
ATOM 5401 N N . ARG B 1 107 ? -33.344 4.129 5.609 1 91.62 107 ARG B N 1
ATOM 5402 C CA . ARG B 1 107 ? -34.469 3.67 4.82 1 91.62 107 ARG B CA 1
ATOM 5403 C C . ARG B 1 107 ? -35.312 4.848 4.336 1 91.62 107 ARG B C 1
ATOM 5405 O O . ARG B 1 107 ? -35.688 5.711 5.125 1 91.62 107 ARG B O 1
ATOM 5412 N N . PHE B 1 108 ? -35.438 4.855 3.078 1 89.38 108 PHE B N 1
ATOM 5413 C CA . PHE B 1 108 ? -36.25 5.91 2.492 1 89.38 108 PHE B CA 1
ATOM 5414 C C . PHE B 1 108 ? -37.562 5.352 1.977 1 89.38 108 PHE B C 1
ATOM 5416 O O . PHE B 1 108 ? -37.625 4.234 1.462 1 89.38 108 PHE B O 1
ATOM 5423 N N . ASN B 1 109 ? -38.594 6.105 2.139 1 85.44 109 ASN B N 1
ATOM 5424 C CA . ASN B 1 109 ? -39.938 5.676 1.739 1 85.44 109 ASN B CA 1
ATOM 5425 C C . ASN B 1 109 ? -40.156 5.859 0.241 1 85.44 109 ASN B C 1
ATOM 5427 O O . ASN B 1 109 ? -41.031 5.191 -0.351 1 85.44 109 ASN B O 1
ATOM 5431 N N . SER B 1 110 ? -39.531 6.797 -0.3 1 89.88 110 SER B N 1
ATOM 5432 C CA . SER B 1 110 ? -39.688 7.086 -1.722 1 89.88 110 SER B CA 1
ATOM 5433 C C . SER B 1 110 ? -38.375 7.551 -2.334 1 89.88 110 SER B C 1
ATOM 5435 O O . SER B 1 110 ? -37.438 7.891 -1.611 1 89.88 110 SER B O 1
ATOM 5437 N N . VAL B 1 111 ? -38.375 7.5 -3.566 1 90.81 111 VAL B N 1
ATOM 5438 C CA . VAL B 1 111 ? -37.188 7.973 -4.316 1 90.81 111 VAL B CA 1
ATOM 5439 C C . VAL B 1 111 ? -37.031 9.477 -4.121 1 90.81 111 VAL B C 1
ATOM 5441 O O . VAL B 1 111 ? -35.906 9.984 -4.047 1 90.81 111 VAL B O 1
ATOM 5444 N N . ASP B 1 112 ? -38.094 10.102 -3.98 1 92.31 112 ASP B N 1
ATOM 5445 C CA . ASP B 1 112 ? -38.062 11.547 -3.781 1 92.31 112 ASP B CA 1
ATOM 5446 C C . ASP B 1 112 ? -37.438 11.906 -2.441 1 92.31 112 ASP B C 1
ATOM 5448 O O . ASP B 1 112 ? -36.656 12.867 -2.35 1 92.31 112 ASP B O 1
ATOM 5452 N N . ASP B 1 113 ? -37.75 11.109 -1.515 1 91.19 113 ASP B N 1
ATOM 5453 C CA . ASP B 1 113 ? -37.156 11.32 -0.198 1 91.19 113 ASP B CA 1
ATOM 5454 C C . ASP B 1 113 ? -35.625 11.133 -0.244 1 91.19 113 ASP B C 1
ATOM 5456 O O . ASP B 1 113 ? -34.875 11.883 0.389 1 91.19 113 ASP B O 1
ATOM 5460 N N . LEU B 1 114 ? -35.281 10.156 -0.937 1 93.12 114 LEU B N 1
ATOM 5461 C CA . LEU B 1 114 ? -33.875 9.883 -1.111 1 93.12 114 LEU B CA 1
ATOM 5462 C C . LEU B 1 114 ? -33.188 11.039 -1.816 1 93.12 114 LEU B C 1
ATOM 5464 O O . LEU B 1 114 ? -32.156 11.523 -1.35 1 93.12 114 LEU B O 1
ATOM 5468 N N . ASP B 1 115 ? -33.75 11.508 -2.863 1 94.06 115 ASP B N 1
ATOM 5469 C CA . ASP B 1 115 ? -33.156 12.594 -3.641 1 94.06 115 ASP B CA 1
ATOM 5470 C C . ASP B 1 115 ? -33.094 13.875 -2.812 1 94.06 115 ASP B C 1
ATOM 5472 O O . ASP B 1 115 ? -32.094 14.617 -2.9 1 94.06 115 ASP B O 1
ATOM 5476 N N . ASP B 1 116 ? -34.031 14.047 -2.031 1 92.81 116 ASP B N 1
ATOM 5477 C CA . ASP B 1 116 ? -34.062 15.234 -1.176 1 92.81 116 ASP B CA 1
ATOM 5478 C C . ASP B 1 116 ? -32.906 15.18 -0.146 1 92.81 116 ASP B C 1
ATOM 5480 O O . ASP B 1 116 ? -32.281 16.188 0.123 1 92.81 116 ASP B O 1
ATOM 5484 N N . SER B 1 117 ? -32.781 14.078 0.415 1 92.62 117 SER B N 1
ATOM 5485 C CA . SER B 1 117 ? -31.734 13.906 1.411 1 92.62 117 SER B CA 1
ATOM 5486 C C . SER B 1 117 ? -30.359 14.117 0.798 1 92.62 117 SER B C 1
ATOM 5488 O O . SER B 1 117 ? -29.484 14.75 1.404 1 92.62 117 SER B O 1
ATOM 5490 N N . ILE B 1 118 ? -30.172 13.617 -0.384 1 95.12 118 ILE B N 1
ATOM 5491 C CA . ILE B 1 118 ? -28.906 13.75 -1.093 1 95.12 118 ILE B CA 1
ATOM 5492 C C . ILE B 1 118 ? -28.672 15.219 -1.438 1 95.12 118 ILE B C 1
ATOM 5494 O O . ILE B 1 118 ? -27.594 15.75 -1.177 1 95.12 118 ILE B O 1
ATOM 5498 N N . ASP B 1 119 ? -29.672 15.812 -1.963 1 94.56 119 ASP B N 1
ATOM 5499 C CA . ASP B 1 119 ? -29.547 17.219 -2.361 1 94.56 119 ASP B CA 1
ATOM 5500 C C . ASP B 1 119 ? -29.25 18.109 -1.158 1 94.56 119 ASP B C 1
ATOM 5502 O O . ASP B 1 119 ? -28.438 19.016 -1.245 1 94.56 119 ASP B O 1
ATOM 5506 N N . ASN B 1 120 ? -29.875 17.812 -0.116 1 92.44 120 ASN B N 1
ATOM 5507 C CA . ASN B 1 120 ? -29.641 18.594 1.101 1 92.44 120 ASN B CA 1
ATOM 5508 C C . ASN B 1 120 ? -28.219 18.438 1.604 1 92.44 120 ASN B C 1
ATOM 5510 O O . ASN B 1 120 ? -27.562 19.422 1.948 1 92.44 120 ASN B O 1
ATOM 5514 N N . ALA B 1 121 ? -27.75 17.219 1.686 1 94.12 121 ALA B N 1
ATOM 5515 C CA . ALA B 1 121 ? -26.391 16.969 2.15 1 94.12 121 ALA B CA 1
ATOM 5516 C C . ALA B 1 121 ? -25.375 17.656 1.258 1 94.12 121 ALA B C 1
ATOM 5518 O O . ALA B 1 121 ? -24.406 18.25 1.751 1 94.12 121 ALA B O 1
ATOM 5519 N N . LEU B 1 122 ? -25.641 17.625 -0.046 1 95.75 122 LEU B N 1
ATOM 5520 C CA . LEU B 1 122 ? -24.734 18.25 -1.004 1 95.75 122 LEU B CA 1
ATOM 5521 C C . LEU B 1 122 ? -24.797 19.766 -0.916 1 95.75 122 LEU B C 1
ATOM 5523 O O . LEU B 1 122 ? -23.781 20.453 -1.046 1 95.75 122 LEU B O 1
ATOM 5527 N N . GLU B 1 123 ? -25.906 20.266 -0.657 1 93.38 123 GLU B N 1
ATOM 5528 C CA . GLU B 1 123 ? -26.078 21.703 -0.521 1 93.38 123 GLU B CA 1
ATOM 5529 C C . GLU B 1 123 ? -25.391 22.234 0.739 1 93.38 123 GLU B C 1
ATOM 5531 O O . GLU B 1 123 ? -24.656 23.219 0.686 1 93.38 123 GLU B O 1
ATOM 5536 N N . VAL B 1 124 ? -25.594 21.516 1.789 1 90.5 124 VAL B N 1
ATOM 5537 C CA . VAL B 1 124 ? -25.031 21.922 3.072 1 90.5 124 VAL B CA 1
ATOM 5538 C C . VAL B 1 124 ? -23.5 21.922 3 1 90.5 124 VAL B C 1
ATOM 5540 O O . VAL B 1 124 ? -22.844 22.766 3.605 1 90.5 124 VAL B O 1
ATOM 5543 N N . THR B 1 125 ? -22.953 21.016 2.236 1 93.38 125 THR B N 1
ATOM 5544 C CA . THR B 1 125 ? -21.5 20.891 2.166 1 93.38 125 THR B CA 1
ATOM 5545 C C . THR B 1 125 ? -20.953 21.672 0.978 1 93.38 125 THR B C 1
ATOM 5547 O O . THR B 1 125 ? -19.734 21.641 0.723 1 93.38 125 THR B O 1
ATOM 5550 N N . GLY B 1 126 ? -21.75 22.25 0.234 1 90.81 126 GLY B N 1
ATOM 5551 C CA . GLY B 1 126 ? -21.312 23.062 -0.887 1 90.81 126 GLY B CA 1
ATOM 5552 C C . GLY B 1 126 ? -20.828 22.25 -2.068 1 90.81 126 GLY B C 1
ATOM 5553 O O . GLY B 1 126 ? -19.906 22.672 -2.779 1 90.81 126 GLY B O 1
ATOM 5554 N N . MET B 1 127 ? -21.406 21.094 -2.236 1 93.31 127 MET B N 1
ATOM 5555 C CA . MET B 1 127 ? -20.922 20.203 -3.283 1 93.31 127 MET B CA 1
ATOM 5556 C C . MET B 1 127 ? -21.922 20.109 -4.426 1 93.31 127 MET B C 1
ATOM 5558 O O . MET B 1 127 ? -21.766 19.266 -5.324 1 93.31 127 MET B O 1
ATOM 5562 N N . GLU B 1 128 ? -22.922 20.891 -4.496 1 91.62 128 GLU B N 1
ATOM 5563 C CA . GLU B 1 128 ? -24.016 20.812 -5.473 1 91.62 128 GLU B CA 1
ATOM 5564 C C . GLU B 1 128 ? -23.5 21.062 -6.887 1 91.62 128 GLU B C 1
ATOM 5566 O O . GLU B 1 128 ? -24 20.484 -7.848 1 91.62 128 GLU B O 1
ATOM 5571 N N . GLY B 1 129 ? -22.469 21.781 -7.133 1 89.56 129 GLY B N 1
ATOM 5572 C CA . GLY B 1 129 ? -21.984 22.141 -8.453 1 89.56 129 GLY B CA 1
ATOM 5573 C C . GLY B 1 129 ? -21.078 21.094 -9.07 1 89.56 129 GLY B C 1
ATOM 5574 O O . GLY B 1 129 ? -20.75 21.172 -10.258 1 89.56 129 GLY B O 1
ATOM 5575 N N . ILE B 1 130 ? -20.766 20.031 -8.305 1 91.69 130 ILE B N 1
ATOM 5576 C CA . ILE B 1 130 ? -19.797 19.078 -8.844 1 91.69 130 ILE B CA 1
ATOM 5577 C C . ILE B 1 130 ? -20.281 17.656 -8.602 1 91.69 130 ILE B C 1
ATOM 5579 O O . ILE B 1 130 ? -19.469 16.766 -8.328 1 91.69 130 ILE B O 1
ATOM 5583 N N . THR B 1 131 ? -21.5 17.453 -8.641 1 93.69 131 THR B N 1
ATOM 5584 C CA . THR B 1 131 ? -22.125 16.188 -8.281 1 93.69 131 THR B CA 1
ATOM 5585 C C . THR B 1 131 ? -21.703 15.086 -9.258 1 93.69 131 THR B C 1
ATOM 5587 O O . THR B 1 131 ? -21.594 13.922 -8.883 1 93.69 131 THR B O 1
ATOM 5590 N N . ASP B 1 132 ? -21.391 15.414 -10.5 1 93.25 132 ASP B N 1
ATOM 5591 C CA . ASP B 1 132 ? -21.109 14.414 -11.531 1 93.25 132 ASP B CA 1
ATOM 5592 C C . ASP B 1 132 ? -19.609 14.172 -11.672 1 93.25 132 ASP B C 1
ATOM 5594 O O . ASP B 1 132 ? -19.188 13.297 -12.43 1 93.25 132 ASP B O 1
ATOM 5598 N N . ARG B 1 133 ? -18.906 14.852 -10.898 1 92 133 ARG B N 1
ATOM 5599 C CA . ARG B 1 133 ? -17.469 14.711 -11 1 92 133 ARG B CA 1
ATOM 5600 C C . ARG B 1 133 ? -16.984 13.453 -10.273 1 92 133 ARG B C 1
ATOM 5602 O O . ARG B 1 133 ? -17.484 13.125 -9.203 1 92 133 ARG B O 1
ATOM 5609 N N . ASP B 1 134 ? -15.984 12.82 -10.898 1 92.31 134 ASP B N 1
ATOM 5610 C CA . ASP B 1 134 ? -15.367 11.664 -10.25 1 92.31 134 ASP B CA 1
ATOM 5611 C C . ASP B 1 134 ? -14.531 12.086 -9.047 1 92.31 134 ASP B C 1
ATOM 5613 O O . ASP B 1 134 ? -13.852 13.117 -9.086 1 92.31 134 ASP B O 1
ATOM 5617 N N . VAL B 1 135 ? -14.492 11.266 -8.023 1 92.44 135 VAL B N 1
ATOM 5618 C CA . VAL B 1 135 ? -13.797 11.578 -6.777 1 92.44 135 VAL B CA 1
ATOM 5619 C C . VAL B 1 135 ? -12.297 11.656 -7.031 1 92.44 135 VAL B C 1
ATOM 5621 O O . VAL B 1 135 ? -11.594 12.422 -6.379 1 92.44 135 VAL B O 1
ATOM 5624 N N . LYS B 1 136 ? -11.828 10.969 -7.992 1 86.19 136 LYS B N 1
ATOM 5625 C CA . LYS B 1 136 ? -10.398 10.891 -8.289 1 86.19 136 LYS B CA 1
ATOM 5626 C C . LYS B 1 136 ? -9.836 12.266 -8.641 1 86.19 136 LYS B C 1
ATOM 5628 O O . LYS B 1 136 ? -8.656 12.531 -8.422 1 86.19 136 LYS B O 1
ATOM 5633 N N . ILE B 1 137 ? -10.609 13.141 -9.125 1 84.38 137 ILE B N 1
ATOM 5634 C CA . ILE B 1 137 ? -10.133 14.422 -9.625 1 84.38 137 ILE B CA 1
ATOM 5635 C C . ILE B 1 137 ? -10.398 15.508 -8.586 1 84.38 137 ILE B C 1
ATOM 5637 O O . ILE B 1 137 ? -10.062 16.672 -8.797 1 84.38 137 ILE B O 1
ATOM 5641 N N . LEU B 1 138 ? -10.969 15.156 -7.422 1 86.25 138 LEU B N 1
ATOM 5642 C CA . LEU B 1 138 ? -11.32 16.141 -6.398 1 86.25 138 LEU B CA 1
ATOM 5643 C C . LEU B 1 138 ? -10.086 16.578 -5.629 1 86.25 138 LEU B C 1
ATOM 5645 O O . LEU B 1 138 ? -9.141 15.812 -5.453 1 86.25 138 LEU B O 1
ATOM 5649 N N . SER B 1 139 ? -10.172 17.844 -5.188 1 77.5 139 SER B N 1
ATOM 5650 C CA . SER B 1 139 ? -9.133 18.344 -4.297 1 77.5 139 SER B CA 1
ATOM 5651 C C . SER B 1 139 ? -9.281 17.766 -2.893 1 77.5 139 SER B C 1
ATOM 5653 O O . SER B 1 139 ? -10.281 17.125 -2.584 1 77.5 139 SER B O 1
ATOM 5655 N N . GLY B 1 140 ? -8.258 17.953 -2.051 1 81.06 140 GLY B N 1
ATOM 5656 C CA . GLY B 1 140 ? -8.32 17.469 -0.679 1 81.06 140 GLY B CA 1
ATOM 5657 C C . GLY B 1 140 ? -9.492 18.031 0.102 1 81.06 140 GLY B C 1
ATOM 5658 O O . GLY B 1 140 ? -10.188 17.297 0.807 1 81.06 140 GLY B O 1
ATOM 5659 N N . GLY B 1 141 ? -9.672 19.312 -0.034 1 84.31 141 GLY B N 1
ATOM 5660 C CA . GLY B 1 141 ? -10.789 19.953 0.635 1 84.31 141 GLY B CA 1
ATOM 5661 C C . GLY B 1 141 ? -12.141 19.438 0.165 1 84.31 141 GLY B C 1
ATOM 5662 O O . GLY B 1 141 ? -13.047 19.234 0.972 1 84.31 141 GLY B O 1
ATOM 5663 N N . GLN B 1 142 ? -12.188 19.203 -1.121 1 87.38 142 GLN B N 1
ATOM 5664 C CA . GLN B 1 142 ? -13.43 18.672 -1.683 1 87.38 142 GLN B CA 1
ATOM 5665 C C . GLN B 1 142 ? -13.688 17.25 -1.194 1 87.38 142 GLN B C 1
ATOM 5667 O O . GLN B 1 142 ? -14.836 16.875 -0.938 1 87.38 142 GLN B O 1
ATOM 5672 N N . LYS B 1 143 ? -12.664 16.531 -1.096 1 91.75 143 LYS B N 1
ATOM 5673 C CA . LYS B 1 143 ? -12.82 15.172 -0.6 1 91.75 143 LYS B CA 1
ATOM 5674 C C . LYS B 1 143 ? -13.32 15.164 0.843 1 91.75 143 LYS B C 1
ATOM 5676 O O . LYS B 1 143 ? -14.125 14.312 1.223 1 91.75 143 LYS B O 1
ATOM 5681 N N . ARG B 1 144 ? -12.891 16.109 1.572 1 91.62 144 ARG B N 1
ATOM 5682 C CA . ARG B 1 144 ? -13.336 16.203 2.957 1 91.62 144 ARG B CA 1
ATOM 5683 C C . ARG B 1 144 ? -14.805 16.609 3.031 1 91.62 144 ARG B C 1
ATOM 5685 O O . ARG B 1 144 ? -15.562 16.062 3.842 1 91.62 144 ARG B O 1
ATOM 5692 N N . ARG B 1 145 ? -15.125 17.531 2.209 1 93.19 145 ARG B N 1
ATOM 5693 C CA . ARG B 1 145 ? -16.531 17.938 2.143 1 93.19 145 ARG B CA 1
ATOM 5694 C C . ARG B 1 145 ? -17.422 16.766 1.731 1 93.19 145 ARG B C 1
ATOM 5696 O O . ARG B 1 145 ? -18.531 16.625 2.242 1 93.19 145 ARG B O 1
ATOM 5703 N N . LEU B 1 146 ? -16.906 16.016 0.815 1 95.19 146 LEU B N 1
ATOM 5704 C CA . LEU B 1 146 ? -17.641 14.828 0.381 1 95.19 146 LEU B CA 1
ATOM 5705 C C . LEU B 1 146 ? -17.812 13.844 1.535 1 95.19 146 LEU B C 1
ATOM 5707 O O . LEU B 1 146 ? -18.906 13.289 1.716 1 95.19 146 LEU B O 1
ATOM 5711 N N . ALA B 1 147 ? -16.781 13.633 2.283 1 95 147 ALA B N 1
ATOM 5712 C CA . ALA B 1 147 ? -16.859 12.742 3.439 1 95 147 ALA B CA 1
ATOM 5713 C C . ALA B 1 147 ? -17.938 13.227 4.418 1 95 147 ALA B C 1
ATOM 5715 O O . ALA B 1 147 ? -18.688 12.422 4.961 1 95 147 ALA B O 1
ATOM 5716 N N . LEU B 1 148 ? -18.016 14.484 4.586 1 94.5 148 LEU B N 1
ATOM 5717 C CA . LEU B 1 148 ? -19.016 15.07 5.461 1 94.5 148 LEU B CA 1
ATOM 5718 C C . LEU B 1 148 ? -20.422 14.859 4.887 1 94.5 148 LEU B C 1
ATOM 5720 O O . LEU B 1 148 ? -21.344 14.5 5.621 1 94.5 148 LEU B O 1
ATOM 5724 N N . ALA B 1 149 ? -20.531 15.086 3.604 1 95.44 149 ALA B N 1
ATOM 5725 C CA . ALA B 1 149 ? -21.812 14.898 2.949 1 95.44 149 ALA B CA 1
ATOM 5726 C C . ALA B 1 149 ? -22.312 13.469 3.119 1 95.44 149 ALA B C 1
ATOM 5728 O O . ALA B 1 149 ? -23.5 13.242 3.389 1 95.44 149 ALA B O 1
ATOM 5729 N N . MET B 1 150 ? -21.406 12.578 2.994 1 96 150 MET B N 1
ATOM 5730 C CA . MET B 1 150 ? -21.766 11.164 3.096 1 96 150 MET B CA 1
ATOM 5731 C C . MET B 1 150 ? -22.266 10.828 4.496 1 96 150 MET B C 1
ATOM 5733 O O . MET B 1 150 ? -23.094 9.93 4.668 1 96 150 MET B O 1
ATOM 5737 N N . GLU B 1 151 ? -21.812 11.555 5.477 1 94.25 151 GLU B N 1
ATOM 5738 C CA . GLU B 1 151 ? -22.234 11.305 6.852 1 94.25 151 GLU B CA 1
ATOM 5739 C C . GLU B 1 151 ? -23.516 12.062 7.172 1 94.25 151 GLU B C 1
ATOM 5741 O O . GLU B 1 151 ? -24.312 11.617 8.008 1 94.25 151 GLU B O 1
ATOM 5746 N N . LEU B 1 152 ? -23.797 13.086 6.496 1 93.44 152 LEU B N 1
ATOM 5747 C CA . LEU B 1 152 ? -24.906 13.977 6.832 1 93.44 152 LEU B CA 1
ATOM 5748 C C . LEU B 1 152 ? -26.203 13.492 6.195 1 93.44 152 LEU B C 1
ATOM 5750 O O . LEU B 1 152 ? -27.281 14 6.512 1 93.44 152 LEU B O 1
ATOM 5754 N N . VAL B 1 153 ? -26.109 12.539 5.367 1 92.94 153 VAL B N 1
ATOM 5755 C CA . VAL B 1 153 ? -27.297 12.062 4.66 1 92.94 153 VAL B CA 1
ATOM 5756 C C . VAL B 1 153 ? -28.297 11.508 5.66 1 92.94 153 VAL B C 1
ATOM 5758 O O . VAL B 1 153 ? -29.516 11.539 5.418 1 92.94 153 VAL B O 1
ATOM 5761 N N . SER B 1 154 ? -27.828 11 6.758 1 90.31 154 SER B N 1
ATOM 5762 C CA . SER B 1 154 ? -28.719 10.422 7.766 1 90.31 154 SER B CA 1
ATOM 5763 C C . SER B 1 154 ? -29.172 11.477 8.766 1 90.31 154 SER B C 1
ATOM 5765 O O . SER B 1 154 ? -29.938 11.172 9.695 1 90.31 154 SER B O 1
ATOM 5767 N N . ASN B 1 155 ? -28.719 12.648 8.578 1 89.19 155 ASN B N 1
ATOM 5768 C CA . ASN B 1 155 ? -29.047 13.742 9.5 1 89.19 155 ASN B CA 1
ATOM 5769 C C . ASN B 1 155 ? -28.75 13.359 10.945 1 89.19 155 ASN B C 1
ATOM 5771 O O . ASN B 1 155 ? -29.625 13.438 11.805 1 89.19 155 ASN B O 1
ATOM 5775 N N . PRO B 1 156 ? -27.531 13.023 11.266 1 92.31 156 PRO B N 1
ATOM 5776 C CA . PRO B 1 156 ? -27.172 12.547 12.602 1 92.31 156 PRO B CA 1
ATOM 5777 C C . PRO B 1 156 ? -27.281 13.641 13.664 1 92.31 156 PRO B C 1
ATOM 5779 O O . PRO B 1 156 ? -27.094 14.82 13.359 1 92.31 156 PRO B O 1
ATOM 5782 N N . ARG B 1 157 ? -27.516 13.219 14.883 1 91.69 157 ARG B N 1
ATOM 5783 C CA . ARG B 1 157 ? -27.594 14.141 16.016 1 91.69 157 ARG B CA 1
ATOM 5784 C C . ARG B 1 157 ? -26.203 14.438 16.562 1 91.69 157 ARG B C 1
ATOM 5786 O O . ARG B 1 157 ? -25.984 15.484 17.188 1 91.69 157 ARG B O 1
ATOM 5793 N N . LEU B 1 158 ? -25.359 13.508 16.359 1 94.19 158 LEU B N 1
ATOM 5794 C CA . LEU B 1 158 ? -23.984 13.625 16.812 1 94.19 158 LEU B CA 1
ATOM 5795 C C . LEU B 1 158 ? -23.016 13.406 15.664 1 94.19 158 LEU B C 1
ATOM 5797 O O . LEU B 1 158 ? -23.047 12.359 15.008 1 94.19 158 LEU B O 1
ATOM 5801 N N . LEU B 1 159 ? -22.234 14.398 15.328 1 95.62 159 LEU B N 1
ATOM 5802 C CA . LEU B 1 159 ? -21.234 14.305 14.281 1 95.62 159 LEU B CA 1
ATOM 5803 C C . LEU B 1 159 ? -19.828 14.352 14.875 1 95.62 159 LEU B C 1
ATOM 5805 O O . LEU B 1 159 ? -19.469 15.312 15.57 1 95.62 159 LEU B O 1
ATOM 5809 N N . ILE B 1 160 ? -19.109 13.297 14.688 1 96.31 160 ILE B N 1
ATOM 5810 C CA . ILE B 1 160 ? -17.75 13.188 15.195 1 96.31 160 ILE B CA 1
ATOM 5811 C C . ILE B 1 160 ? -16.75 13.25 14.039 1 96.31 160 ILE B C 1
ATOM 5813 O O . ILE B 1 160 ? -16.859 12.477 13.086 1 96.31 160 ILE B O 1
ATOM 5817 N N . CYS B 1 161 ? -15.781 14.156 14.102 1 95.75 161 CYS B N 1
ATOM 5818 C CA . CYS B 1 161 ? -14.781 14.352 13.055 1 95.75 161 CYS B CA 1
ATOM 5819 C C . CYS B 1 161 ? -13.375 14.133 13.594 1 95.75 161 CYS B C 1
ATOM 5821 O O . CYS B 1 161 ? -12.938 14.828 14.516 1 95.75 161 CYS B O 1
ATOM 5823 N N . ASP B 1 162 ? -12.695 13.211 13.039 1 92.56 162 ASP B N 1
ATOM 5824 C CA . ASP B 1 162 ? -11.328 12.898 13.453 1 92.56 162 ASP B CA 1
ATOM 5825 C C . ASP B 1 162 ? -10.312 13.523 12.5 1 92.56 162 ASP B C 1
ATOM 5827 O O . ASP B 1 162 ? -9.961 12.922 11.477 1 92.56 162 ASP B O 1
ATOM 5831 N N . GLU B 1 163 ? -9.773 14.625 12.82 1 88.56 163 GLU B N 1
ATOM 5832 C CA . GLU B 1 163 ? -8.711 15.328 12.109 1 88.56 163 GLU B CA 1
ATOM 5833 C C . GLU B 1 163 ? -9.078 15.555 10.648 1 88.56 163 GLU B C 1
ATOM 5835 O O . GLU B 1 163 ? -8.289 15.242 9.75 1 88.56 163 GLU B O 1
ATOM 5840 N N . VAL B 1 164 ? -10.195 16.109 10.414 1 89.62 164 VAL B N 1
ATOM 5841 C CA . VAL B 1 164 ? -10.719 16.25 9.062 1 89.62 164 VAL B CA 1
ATOM 5842 C C . VAL B 1 164 ? -10.047 17.422 8.359 1 89.62 164 VAL B C 1
ATOM 5844 O O . VAL B 1 164 ? -10.117 17.547 7.137 1 89.62 164 VAL B O 1
ATOM 5847 N N . THR B 1 165 ? -9.336 18.281 9.102 1 86.19 165 THR B N 1
ATOM 5848 C CA . THR B 1 165 ? -8.703 19.453 8.492 1 86.19 165 THR B CA 1
ATOM 5849 C C . THR B 1 165 ? -7.211 19.219 8.305 1 86.19 165 THR B C 1
ATOM 5851 O O . THR B 1 165 ? -6.508 20.062 7.758 1 86.19 165 THR B O 1
ATOM 5854 N N . SER B 1 166 ? -6.789 18.078 8.719 1 79.31 166 SER B N 1
ATOM 5855 C CA . SER B 1 166 ? -5.359 17.812 8.641 1 79.31 166 SER B CA 1
ATOM 5856 C C . SER B 1 166 ? -4.895 17.734 7.188 1 79.31 166 SER B C 1
ATOM 5858 O O . SER B 1 166 ? -5.57 17.141 6.344 1 79.31 166 SER B O 1
ATOM 5860 N N . GLY B 1 167 ? -3.799 18.422 6.938 1 72.75 167 GLY B N 1
ATOM 5861 C CA . GLY B 1 167 ? -3.201 18.359 5.613 1 72.75 167 GLY B CA 1
ATOM 5862 C C . GLY B 1 167 ? -3.846 19.312 4.617 1 72.75 167 GLY B C 1
ATOM 5863 O O . GLY B 1 167 ? -3.475 19.328 3.443 1 72.75 167 GLY B O 1
ATOM 5864 N N . LEU B 1 168 ? -4.805 20.078 5.07 1 78.12 168 LEU B N 1
ATOM 5865 C CA . LEU B 1 168 ? -5.48 21.016 4.18 1 78.12 168 LEU B CA 1
ATOM 5866 C C . LEU B 1 168 ? -4.793 22.375 4.207 1 78.12 168 LEU B C 1
ATOM 5868 O O . LEU B 1 168 ? -4.125 22.719 5.188 1 78.12 168 LEU B O 1
ATOM 5872 N N . ASP B 1 169 ? -4.965 23.109 3.145 1 76.81 169 ASP B N 1
ATOM 5873 C CA . ASP B 1 169 ? -4.516 24.5 3.146 1 76.81 169 ASP B CA 1
ATOM 5874 C C . ASP B 1 169 ? -5.395 25.344 4.055 1 76.81 169 ASP B C 1
ATOM 5876 O O . ASP B 1 169 ? -6.527 24.969 4.367 1 76.81 169 ASP B O 1
ATOM 5880 N N . PRO B 1 170 ? -4.902 26.406 4.5 1 76.69 170 PRO B N 1
ATOM 5881 C CA . PRO B 1 170 ? -5.598 27.25 5.477 1 76.69 170 PRO B CA 1
ATOM 5882 C C . PRO B 1 170 ? -6.996 27.656 5.012 1 76.69 170 PRO B C 1
ATOM 5884 O O . PRO B 1 170 ? -7.926 27.719 5.82 1 76.69 170 PRO B O 1
ATOM 5887 N N . ARG B 1 171 ? -7.105 27.891 3.752 1 78 171 ARG B N 1
ATOM 5888 C CA . ARG B 1 171 ? -8.43 28.281 3.266 1 78 171 ARG B CA 1
ATOM 5889 C C . ARG B 1 171 ? -9.406 27.109 3.375 1 78 171 ARG B C 1
ATOM 5891 O O . ARG B 1 171 ? -10.531 27.281 3.857 1 78 171 ARG B O 1
ATOM 5898 N N . SER B 1 172 ? -8.945 26.047 2.902 1 82.5 172 SER B N 1
ATOM 5899 C CA . SER B 1 172 ? -9.797 24.875 2.977 1 82.5 172 SER B CA 1
ATOM 5900 C C . SER B 1 172 ? -10.125 24.516 4.422 1 82.5 172 SER B C 1
ATOM 5902 O O . SER B 1 172 ? -11.25 24.109 4.727 1 82.5 172 SER B O 1
ATOM 5904 N N . GLU B 1 173 ? -9.141 24.672 5.23 1 85.75 173 GLU B N 1
ATOM 5905 C CA . GLU B 1 173 ? -9.375 24.438 6.652 1 85.75 173 GLU B CA 1
ATOM 5906 C C . GLU B 1 173 ? -10.438 25.375 7.207 1 85.75 173 GLU B C 1
ATOM 5908 O O . GLU B 1 173 ? -11.336 24.953 7.926 1 85.75 173 GLU B O 1
ATOM 5913 N N . HIS B 1 174 ? -10.234 26.609 6.895 1 84.25 174 HIS B N 1
ATOM 5914 C CA . HIS B 1 174 ? -11.211 27.609 7.312 1 84.25 174 HIS B CA 1
ATOM 5915 C C . HIS B 1 174 ? -12.617 27.25 6.84 1 84.25 174 HIS B C 1
ATOM 5917 O O . HIS B 1 174 ? -13.57 27.297 7.621 1 84.25 174 HIS B O 1
ATOM 5923 N N . ASP B 1 175 ? -12.664 26.859 5.613 1 86.69 175 ASP B N 1
ATOM 59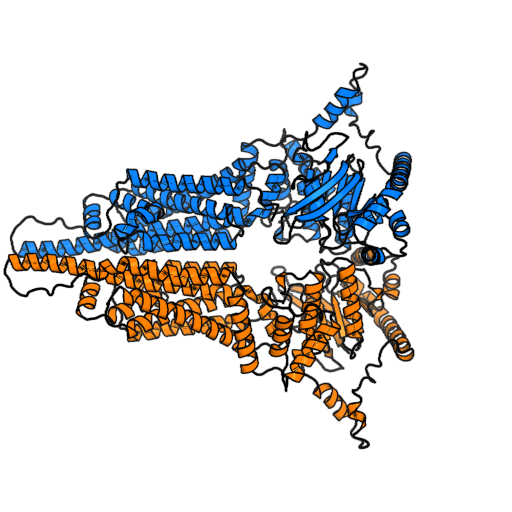24 C CA . ASP B 1 175 ? -13.961 26.547 5.023 1 86.69 175 ASP B CA 1
ATOM 5925 C C . ASP B 1 175 ? -14.602 25.344 5.715 1 86.69 175 ASP B C 1
ATOM 5927 O O . ASP B 1 175 ? -15.812 25.328 5.941 1 86.69 175 ASP B O 1
ATOM 5931 N N . ILE B 1 176 ? -13.883 24.438 6.039 1 90.19 176 ILE B N 1
ATOM 5932 C CA . ILE B 1 176 ? -14.398 23.219 6.672 1 90.19 176 ILE B CA 1
ATOM 5933 C C . ILE B 1 176 ? -14.852 23.531 8.094 1 90.19 176 ILE B C 1
ATOM 5935 O O . ILE B 1 176 ? -15.914 23.094 8.531 1 90.19 176 ILE B O 1
ATOM 5939 N N . VAL B 1 177 ? -14.094 24.312 8.852 1 92.06 177 VAL B N 1
ATOM 5940 C CA . VAL B 1 177 ? -14.453 24.672 10.219 1 92.06 177 VAL B CA 1
ATOM 5941 C C . VAL B 1 177 ? -15.742 25.484 10.219 1 92.06 177 VAL B C 1
ATOM 5943 O O . VAL B 1 177 ? -16.641 25.266 11.039 1 92.06 177 VAL B O 1
ATOM 5946 N N . PHE B 1 178 ? -15.773 26.375 9.273 1 90.56 178 PHE B N 1
ATOM 5947 C CA . PHE B 1 178 ? -16.984 27.172 9.141 1 90.56 178 PHE B CA 1
ATOM 5948 C C . PHE B 1 178 ? -18.188 26.297 8.82 1 90.56 178 PHE B C 1
ATOM 5950 O O . PHE B 1 178 ? -19.281 26.5 9.359 1 90.56 178 PHE B O 1
ATOM 5957 N N . LEU B 1 179 ? -17.938 25.406 7.945 1 91.94 179 LEU B N 1
ATOM 5958 C CA . LEU B 1 179 ? -18.984 24.469 7.574 1 91.94 179 LEU B CA 1
ATOM 5959 C C . LEU B 1 179 ? -19.453 23.656 8.781 1 91.94 179 LEU B C 1
ATOM 5961 O O . LEU B 1 179 ? -20.656 23.531 9.023 1 91.94 179 LEU B O 1
ATOM 5965 N N . LEU B 1 180 ? -18.547 23.188 9.555 1 94.12 180 LEU B N 1
ATOM 5966 C CA . LEU B 1 180 ? -18.875 22.406 10.742 1 94.12 180 LEU B CA 1
ATOM 5967 C C . LEU B 1 180 ? -19.641 23.266 11.758 1 94.12 180 LEU B C 1
ATOM 5969 O O . LEU B 1 180 ? -20.562 22.781 12.422 1 94.12 180 LEU B O 1
ATOM 5973 N N . HIS B 1 181 ? -19.234 24.5 11.852 1 92.94 181 HIS B N 1
ATOM 5974 C CA . HIS B 1 181 ? -19.922 25.438 12.719 1 92.94 181 HIS B CA 1
ATOM 5975 C C . HIS B 1 181 ? -21.391 25.609 12.297 1 92.94 181 HIS B C 1
ATOM 5977 O O . HIS B 1 181 ? -22.297 25.547 13.133 1 92.94 181 HIS B O 1
ATOM 5983 N N . GLU B 1 182 ? -21.547 25.766 11.039 1 90.62 182 GLU B N 1
ATOM 5984 C CA . GLU B 1 182 ? -22.891 25.938 10.508 1 90.62 182 GLU B CA 1
ATOM 5985 C C . GLU B 1 182 ? -23.719 24.672 10.711 1 90.62 182 GLU B C 1
ATOM 5987 O O . GLU B 1 182 ? -24.922 24.75 11.023 1 90.62 182 GLU B O 1
ATOM 5992 N N . ILE B 1 183 ? -23.156 23.578 10.523 1 91.62 183 ILE B N 1
ATOM 5993 C CA . ILE B 1 183 ? -23.828 22.297 10.688 1 91.62 183 ILE B CA 1
ATOM 5994 C C . ILE B 1 183 ? -24.297 22.141 12.133 1 91.62 183 ILE B C 1
ATOM 5996 O O . ILE B 1 183 ? -25.391 21.641 12.383 1 91.62 183 ILE B O 1
ATOM 6000 N N . SER B 1 184 ? -23.547 22.594 13.078 1 91.69 184 SER B N 1
ATOM 6001 C CA . SER B 1 184 ? -23.906 22.5 14.484 1 91.69 184 SER B CA 1
ATOM 6002 C C . SER B 1 184 ? -25.094 23.391 14.82 1 91.69 184 SER B C 1
ATOM 6004 O O . SER B 1 184 ? -25.859 23.094 15.742 1 91.69 184 SER B O 1
ATOM 6006 N N . ARG B 1 185 ? -25.172 24.438 14.086 1 87.06 185 ARG B N 1
ATOM 6007 C CA . ARG B 1 185 ? -26.234 25.391 14.344 1 87.06 185 ARG B CA 1
ATOM 6008 C C . ARG B 1 185 ? -27.562 24.922 13.742 1 87.06 185 ARG B C 1
ATOM 6010 O O . ARG B 1 185 ? -28.641 25.25 14.258 1 87.06 185 ARG B O 1
ATOM 6017 N N . SER B 1 186 ? -27.25 24.109 12.727 1 77.62 186 SER B N 1
ATOM 6018 C CA . SER B 1 186 ? -28.438 23.625 12.031 1 77.62 186 SER B CA 1
ATOM 6019 C C . SER B 1 186 ? -29.031 22.406 12.742 1 77.62 186 SER B C 1
ATOM 6021 O O . SER B 1 186 ? -28.328 21.422 12.984 1 77.62 186 SER B O 1
ATOM 6023 N N . GLU B 1 187 ? -30.234 22.484 13.336 1 74.25 187 GLU B N 1
ATOM 6024 C CA . GLU B 1 187 ? -31.047 21.391 13.867 1 74.25 187 GLU B CA 1
ATOM 6025 C C . GLU B 1 187 ? -30.578 20.969 15.258 1 74.25 187 GLU B C 1
ATOM 6027 O O . GLU B 1 187 ? -30.938 19.891 15.742 1 74.25 187 GLU B O 1
ATOM 6032 N N . GLY B 1 188 ? -29.625 21.719 15.836 1 80.44 188 GLY B N 1
ATOM 6033 C CA . GLY B 1 188 ? -29.203 21.453 17.203 1 80.44 188 GLY B CA 1
ATOM 6034 C C . GLY B 1 188 ? -28.266 20.266 17.328 1 80.44 188 GLY B C 1
ATOM 6035 O O . GLY B 1 188 ? -28.328 19.531 18.312 1 80.44 188 GLY B O 1
ATOM 6036 N N . ARG B 1 189 ? -27.484 20.031 16.359 1 89.94 189 ARG B N 1
ATOM 6037 C CA . ARG B 1 189 ? -26.562 18.891 16.328 1 89.94 189 ARG B CA 1
ATOM 6038 C C . ARG B 1 189 ? -25.328 19.172 17.172 1 89.94 189 ARG B C 1
ATOM 6040 O O . ARG B 1 189 ? -24.906 20.312 17.297 1 89.94 189 ARG B O 1
ATOM 6047 N N . ILE B 1 190 ? -24.875 18.094 17.812 1 94.12 190 ILE B N 1
ATOM 6048 C CA . ILE B 1 190 ? -23.578 18.172 18.469 1 94.12 190 ILE B CA 1
ATOM 6049 C C . ILE B 1 190 ? -22.469 17.797 17.484 1 94.12 190 ILE B C 1
ATOM 6051 O O . ILE B 1 190 ? -22.562 16.766 16.812 1 94.12 190 ILE B O 1
ATOM 6055 N N . VAL B 1 191 ? -21.531 18.672 17.328 1 96.31 191 VAL B N 1
ATOM 6056 C CA . VAL B 1 191 ? -20.375 18.406 16.469 1 96.31 191 VAL B CA 1
ATOM 6057 C C . VAL B 1 191 ? -19.109 18.406 17.297 1 96.31 191 VAL B C 1
ATOM 6059 O O . VAL B 1 191 ? -18.812 19.391 18 1 96.31 191 VAL B O 1
ATOM 6062 N N . ILE B 1 192 ? -18.406 17.297 17.297 1 97.12 192 ILE B N 1
ATOM 6063 C CA . ILE B 1 192 ? -17.125 17.172 17.984 1 97.12 192 ILE B CA 1
ATOM 6064 C C . ILE B 1 192 ? -16.016 16.953 16.969 1 97.12 192 ILE B C 1
ATOM 6066 O O . ILE B 1 192 ? -16.078 16.031 16.156 1 97.12 192 ILE B O 1
ATOM 6070 N N . SER B 1 193 ? -14.992 17.734 17 1 95.88 193 SER B N 1
ATOM 6071 C CA . SER B 1 193 ? -13.906 17.656 16.031 1 95.88 193 SER B CA 1
ATOM 6072 C C . SER B 1 193 ? -12.547 17.641 16.719 1 95.88 193 SER B C 1
ATOM 6074 O O . SER B 1 193 ? -12.258 18.5 17.562 1 95.88 193 SER B O 1
ATOM 6076 N N . VAL B 1 194 ? -11.797 16.625 16.406 1 93.56 194 VAL B N 1
ATOM 6077 C CA . VAL B 1 194 ? -10.398 16.594 16.844 1 93.56 194 VAL B CA 1
ATOM 6078 C C . VAL B 1 194 ? -9.539 17.375 15.844 1 93.56 194 VAL B C 1
ATOM 6080 O O . VAL B 1 194 ? -9.656 17.188 14.633 1 93.56 194 VAL B O 1
ATOM 6083 N N . THR B 1 195 ? -8.68 18.297 16.328 1 88.19 195 THR B N 1
ATOM 6084 C CA . THR B 1 195 ? -7.836 19.078 15.438 1 88.19 195 THR B CA 1
ATOM 6085 C C . THR B 1 195 ? -6.469 19.328 16.062 1 88.19 195 THR B C 1
ATOM 6087 O O . THR B 1 195 ? -6.352 19.391 17.297 1 88.19 195 THR B O 1
ATOM 6090 N N . HIS B 1 196 ? -5.559 19.438 15.258 1 80.56 196 HIS B N 1
ATOM 6091 C CA . HIS B 1 196 ? -4.223 19.844 15.68 1 80.56 196 HIS B CA 1
ATOM 6092 C C . HIS B 1 196 ? -4.016 21.344 15.469 1 80.56 196 HIS B C 1
ATOM 6094 O O . HIS B 1 196 ? -3.062 21.922 16 1 80.56 196 HIS B O 1
ATOM 6100 N N . SER B 1 197 ? -4.898 21.891 14.82 1 78.25 197 SER B N 1
ATOM 6101 C CA . SER B 1 197 ? -4.754 23.312 14.492 1 78.25 197 SER B CA 1
ATOM 6102 C C . SER B 1 197 ? -5.316 24.188 15.602 1 78.25 197 SER B C 1
ATOM 6104 O O . SER B 1 197 ? -6.395 23.922 16.125 1 78.25 197 SER B O 1
ATOM 6106 N N . LEU B 1 198 ? -4.527 25.125 15.906 1 75.88 198 LEU B N 1
ATOM 6107 C CA . LEU B 1 198 ? -5 26.094 16.891 1 75.88 198 LEU B CA 1
ATOM 6108 C C . LEU B 1 198 ? -5.574 27.328 16.219 1 75.88 198 LEU B C 1
ATOM 6110 O O . LEU B 1 198 ? -5.91 28.312 16.875 1 75.88 198 LEU B O 1
ATOM 6114 N N . SER B 1 199 ? -5.73 27.094 14.898 1 73.75 199 SER B N 1
ATOM 6115 C CA . SER B 1 199 ? -6.324 28.203 14.148 1 73.75 199 SER B CA 1
ATOM 6116 C C . SER B 1 199 ? -7.848 28.156 14.219 1 73.75 199 SER B C 1
ATOM 6118 O O . SER B 1 199 ? -8.438 27.094 14.375 1 73.75 199 SER B O 1
ATOM 6120 N N . HIS B 1 200 ? -8.523 29.219 14.305 1 77.31 200 HIS B N 1
ATOM 6121 C CA . HIS B 1 200 ? -9.969 29.391 14.203 1 77.31 200 HIS B CA 1
ATOM 6122 C C . HIS B 1 200 ? -10.688 28.828 15.422 1 77.31 200 HIS B C 1
ATOM 6124 O O . HIS B 1 200 ? -11.836 28.391 15.328 1 77.31 200 HIS B O 1
ATOM 6130 N N . LEU B 1 201 ? -10.008 28.703 16.516 1 84.56 201 LEU B N 1
ATOM 6131 C CA . LEU B 1 201 ? -10.625 28.156 17.719 1 84.56 201 LEU B CA 1
ATOM 6132 C C . LEU B 1 201 ? -11.797 29.016 18.172 1 84.56 201 LEU B C 1
ATOM 6134 O O . LEU B 1 201 ? -12.648 28.562 18.953 1 84.56 201 LEU B O 1
ATOM 6138 N N . ASP B 1 202 ? -11.828 30.203 17.656 1 84.81 202 ASP B N 1
ATOM 6139 C CA . ASP B 1 202 ? -12.906 31.125 18.016 1 84.81 202 ASP B CA 1
ATOM 6140 C C . ASP B 1 202 ? -14.242 30.672 17.438 1 84.81 202 ASP B C 1
ATOM 6142 O O . ASP B 1 202 ? -15.297 31.109 17.891 1 84.81 202 ASP B O 1
ATOM 6146 N N . ARG B 1 203 ? -14.125 29.797 16.469 1 88.75 203 ARG B N 1
ATOM 6147 C CA . ARG B 1 203 ? -15.352 29.328 15.844 1 88.75 203 ARG B CA 1
ATOM 6148 C C . ARG B 1 203 ? -16 28.219 16.672 1 88.75 203 ARG B C 1
ATOM 6150 O O . ARG B 1 203 ? -17.172 27.891 16.484 1 88.75 203 ARG B O 1
ATOM 6157 N N . TYR B 1 204 ? -15.258 27.688 17.594 1 93.38 204 TYR B N 1
ATOM 6158 C CA . TYR B 1 204 ? -15.781 26.641 18.438 1 93.38 204 TYR B CA 1
ATOM 6159 C C . TYR B 1 204 ? -16.484 27.219 19.672 1 93.38 204 TYR B C 1
ATOM 6161 O O . TYR B 1 204 ? -16.094 28.281 20.172 1 93.38 204 TYR B O 1
ATOM 6169 N N . ASP B 1 205 ? -17.469 26.547 20.109 1 92.88 205 ASP B N 1
ATOM 6170 C CA . ASP B 1 205 ? -18.156 26.953 21.328 1 92.88 205 ASP B CA 1
ATOM 6171 C C . ASP B 1 205 ? -17.344 26.594 22.578 1 92.88 205 ASP B C 1
ATOM 6173 O O . ASP B 1 205 ? -17.375 27.312 23.578 1 92.88 205 ASP B O 1
ATOM 6177 N N . SER B 1 206 ? -16.75 25.516 22.531 1 94.75 206 SER B N 1
ATOM 6178 C CA . SER B 1 206 ? -15.883 25.094 23.625 1 94.75 206 SER B CA 1
ATOM 6179 C C . SER B 1 206 ? -14.703 24.266 23.125 1 94.75 206 SER B C 1
ATOM 6181 O O . SER B 1 206 ? -14.75 23.734 22.016 1 94.75 206 SER B O 1
ATOM 6183 N N . ILE B 1 207 ? -13.68 24.25 23.922 1 95.56 207 ILE B N 1
ATOM 6184 C CA . ILE B 1 207 ? -12.461 23.5 23.609 1 95.56 207 ILE B CA 1
ATOM 6185 C C . ILE B 1 207 ? -12.141 22.547 24.766 1 95.56 207 ILE B C 1
ATOM 6187 O O . ILE B 1 207 ? -12.117 22.953 25.922 1 95.56 207 ILE B O 1
ATOM 6191 N N . LEU B 1 208 ? -11.984 21.281 24.422 1 96.44 208 LEU B N 1
ATOM 6192 C CA . LEU B 1 208 ? -11.508 20.281 25.359 1 96.44 208 LEU B CA 1
ATOM 6193 C C . LEU B 1 208 ? -10.023 20 25.141 1 96.44 208 LEU B C 1
ATOM 6195 O O . LEU B 1 208 ? -9.625 19.531 24.078 1 96.44 208 LEU B O 1
ATOM 6199 N N . VAL B 1 209 ? -9.234 20.312 26.141 1 95.44 209 VAL B N 1
ATOM 6200 C CA . VAL B 1 209 ? -7.797 20.078 26.062 1 95.44 209 VAL B CA 1
ATOM 6201 C C . VAL B 1 209 ? -7.441 18.797 26.797 1 95.44 209 VAL B C 1
ATOM 6203 O O . VAL B 1 209 ? -7.715 18.672 28 1 95.44 209 VAL B O 1
ATOM 6206 N N . MET B 1 210 ? -6.844 17.891 26.078 1 95.25 210 MET B N 1
ATOM 6207 C CA . MET B 1 210 ? -6.445 16.625 26.672 1 95.25 210 MET B CA 1
ATOM 6208 C C . MET B 1 210 ? -4.934 16.547 26.844 1 95.25 210 MET B C 1
ATOM 6210 O O . MET B 1 210 ? -4.184 17.094 26.031 1 95.25 210 MET B O 1
ATOM 6214 N N . HIS B 1 211 ? -4.539 15.914 27.922 1 93.75 211 HIS B N 1
ATOM 6215 C CA . HIS B 1 211 ? -3.129 15.68 28.203 1 93.75 211 HIS B CA 1
ATOM 6216 C C . HIS B 1 211 ? -2.924 14.344 28.906 1 93.75 211 HIS B C 1
ATOM 6218 O O . HIS B 1 211 ? -3.471 14.117 29.984 1 93.75 211 HIS B O 1
ATOM 6224 N N . GLN B 1 212 ? -2.154 13.453 28.344 1 92.56 212 GLN B N 1
ATOM 6225 C CA . GLN B 1 212 ? -1.808 12.148 28.906 1 92.56 212 GLN B CA 1
ATOM 6226 C C . GLN B 1 212 ? -3.057 11.383 29.328 1 92.56 212 GLN B C 1
ATOM 6228 O O . GLN B 1 212 ? -3.119 10.867 30.453 1 92.56 212 GLN B O 1
ATOM 6233 N N . GLY B 1 213 ? -4.066 11.445 28.5 1 94 213 GLY B N 1
ATOM 6234 C CA . GLY B 1 213 ? -5.273 10.672 28.734 1 94 213 GLY B CA 1
ATOM 6235 C C . GLY B 1 213 ? -6.254 11.359 29.672 1 94 213 GLY B C 1
ATOM 6236 O O . GLY B 1 213 ? -7.32 10.812 29.969 1 94 213 GLY B O 1
ATOM 6237 N N . CYS B 1 214 ? -5.934 12.539 30.172 1 95.69 214 CYS B N 1
ATOM 6238 C CA . CYS B 1 214 ? -6.766 13.273 31.109 1 95.69 214 CYS B CA 1
ATOM 6239 C C . CYS B 1 214 ? -7.238 14.594 30.516 1 95.69 214 CYS B C 1
ATOM 6241 O O . CYS B 1 214 ? -6.66 15.078 29.547 1 95.69 214 CYS B O 1
ATOM 6243 N N . VAL B 1 215 ? -8.328 15.117 31.125 1 96.25 215 VAL B N 1
ATOM 6244 C CA . VAL B 1 215 ? -8.812 16.438 30.719 1 96.25 215 VAL B CA 1
ATOM 6245 C C . VAL B 1 215 ? -8.078 17.516 31.5 1 96.25 215 VAL B C 1
ATOM 6247 O O . VAL B 1 215 ? -8.094 17.531 32.75 1 96.25 215 VAL B O 1
ATOM 6250 N N . ALA B 1 216 ? -7.516 18.406 30.797 1 96.06 216 ALA B N 1
ATOM 6251 C CA . ALA B 1 216 ? -6.789 19.5 31.438 1 96.06 216 ALA B CA 1
ATOM 6252 C C . ALA B 1 216 ? -7.645 20.766 31.5 1 96.06 216 ALA B C 1
ATOM 6254 O O . ALA B 1 216 ? -7.43 21.625 32.344 1 96.06 216 ALA B O 1
ATOM 6255 N N . TYR B 1 217 ? -8.484 20.891 30.531 1 95.31 217 TYR B N 1
ATOM 6256 C CA . TYR B 1 217 ? -9.336 22.078 30.422 1 95.31 217 TYR B CA 1
ATOM 6257 C C . TYR B 1 217 ? -10.531 21.797 29.516 1 95.31 217 TYR B C 1
ATOM 6259 O O . TYR B 1 217 ? -10.422 21.078 28.531 1 95.31 217 TYR B O 1
ATOM 6267 N N . HIS B 1 218 ? -11.695 22.312 29.875 1 96.12 218 HIS B N 1
ATOM 6268 C CA . HIS B 1 218 ? -12.859 22.328 29 1 96.12 218 HIS B CA 1
ATOM 6269 C C . HIS B 1 218 ? -13.672 23.609 29.188 1 96.12 218 HIS B C 1
ATOM 6271 O O . HIS B 1 218 ? -14.32 23.781 30.219 1 96.12 218 HIS B O 1
ATOM 6277 N N . GLY B 1 219 ? -13.656 24.438 28.203 1 93.56 219 GLY B N 1
ATOM 6278 C CA . GLY B 1 219 ? -14.352 25.719 28.297 1 93.56 219 GLY B CA 1
ATOM 6279 C C . GLY B 1 219 ? -14.273 26.531 27.031 1 93.56 219 GLY B C 1
ATOM 6280 O O . GLY B 1 219 ? -13.984 25.984 25.953 1 93.56 219 GLY B O 1
ATOM 6281 N N . SER B 1 220 ? -14.609 27.75 27.109 1 91.75 220 SER B N 1
ATOM 6282 C CA . SER B 1 220 ? -14.578 28.625 25.953 1 91.75 220 SER B CA 1
ATOM 6283 C C . SER B 1 220 ? -13.148 28.938 25.531 1 91.75 220 SER B C 1
ATOM 6285 O O . SER B 1 220 ? -12.234 28.938 26.359 1 91.75 220 SER B O 1
ATOM 6287 N N . PRO B 1 221 ? -13 29.156 24.25 1 89.62 221 PRO B N 1
ATOM 6288 C CA . PRO B 1 221 ? -11.656 29.531 23.797 1 89.62 221 PRO B CA 1
ATOM 6289 C C . PRO B 1 221 ? -11.141 30.797 24.469 1 89.62 221 PRO B C 1
ATOM 6291 O O . PRO B 1 221 ? -9.938 30.922 24.734 1 89.62 221 PRO B O 1
ATOM 6294 N N . LYS B 1 222 ? -11.977 31.703 24.875 1 84.88 222 LYS B N 1
ATOM 6295 C CA . LYS B 1 222 ? -11.594 32.969 25.469 1 84.88 222 LYS B CA 1
ATOM 6296 C C . LYS B 1 222 ? -10.984 32.781 26.844 1 84.88 222 LYS B C 1
ATOM 6298 O O . LYS B 1 222 ? -10.047 33.469 27.219 1 84.88 222 LYS B O 1
ATOM 6303 N N . THR B 1 223 ? -11.531 31.844 27.578 1 90.94 223 THR B N 1
ATOM 6304 C CA . THR B 1 223 ? -11.102 31.641 28.953 1 90.94 223 THR B CA 1
ATOM 6305 C C . THR B 1 223 ? -9.922 30.672 29.016 1 90.94 223 THR B C 1
ATOM 6307 O O . THR B 1 223 ? -9.305 30.516 30.078 1 90.94 223 THR B O 1
ATOM 6310 N N . MET B 1 224 ? -9.672 30.078 27.953 1 91.75 224 MET B N 1
ATOM 6311 C CA . MET B 1 224 ? -8.617 29.062 27.906 1 91.75 224 MET B CA 1
ATOM 6312 C C . MET B 1 224 ? -7.258 29.672 28.203 1 91.75 224 MET B C 1
ATOM 6314 O O . MET B 1 224 ? -6.477 29.125 28.984 1 91.75 224 MET B O 1
ATOM 6318 N N . LEU B 1 225 ? -6.961 30.828 27.594 1 89.88 225 LEU B N 1
ATOM 6319 C CA . LEU B 1 225 ? -5.68 31.5 27.797 1 89.88 225 LEU B CA 1
ATOM 6320 C C . LEU B 1 225 ? -5.5 31.891 29.266 1 89.88 225 LEU B C 1
ATOM 6322 O O . LEU B 1 225 ? -4.406 31.75 29.812 1 89.88 225 LEU B O 1
ATOM 6326 N N . HIS B 1 226 ? -6.609 32.344 29.812 1 90.62 226 HIS B N 1
ATOM 6327 C CA . HIS B 1 226 ? -6.574 32.75 31.219 1 90.62 226 HIS B CA 1
ATOM 6328 C C . HIS B 1 226 ? -6.336 31.562 32.125 1 90.62 226 HIS B C 1
ATOM 6330 O O . HIS B 1 226 ? -5.547 31.641 33.062 1 90.62 226 HIS B O 1
ATOM 6336 N N . TYR B 1 227 ? -6.973 30.5 31.906 1 93.06 227 TYR B N 1
ATOM 6337 C CA . TYR B 1 227 ? -6.852 29.297 32.75 1 93.06 227 TYR B CA 1
ATOM 6338 C C . TYR B 1 227 ? -5.414 28.797 32.75 1 93.06 227 TYR B C 1
ATOM 6340 O O . TYR B 1 227 ? -4.891 28.438 33.812 1 93.06 227 TYR B O 1
ATOM 6348 N N . PHE B 1 228 ? -4.809 28.781 31.625 1 93.12 228 PHE B N 1
ATOM 6349 C CA . PHE B 1 228 ? -3.459 28.234 31.531 1 93.12 228 PHE B CA 1
ATOM 6350 C C . PHE B 1 228 ? -2.42 29.297 31.844 1 93.12 228 PHE B C 1
ATOM 6352 O O . PHE B 1 228 ? -1.231 29 31.969 1 93.12 228 PHE B O 1
ATOM 6359 N N . GLY B 1 229 ? -2.742 30.547 31.891 1 90.25 229 GLY B N 1
ATOM 6360 C CA . GLY B 1 229 ? -1.833 31.641 32.188 1 90.25 229 GLY B CA 1
ATOM 6361 C C . GLY B 1 229 ? -0.857 31.922 31.078 1 90.25 229 GLY B C 1
ATOM 6362 O O . GLY B 1 229 ? 0.335 32.125 31.312 1 90.25 229 GLY B O 1
ATOM 6363 N N . VAL B 1 230 ? -1.422 31.781 29.859 1 88.56 230 VAL B N 1
ATOM 6364 C CA . VAL B 1 230 ? -0.556 32.031 28.719 1 88.56 230 VAL B CA 1
ATOM 6365 C C . VAL B 1 230 ? -1.099 33.188 27.891 1 88.56 230 VAL B C 1
ATOM 6367 O O . VAL B 1 230 ? -2.264 33.562 28.016 1 88.56 230 VAL B O 1
ATOM 6370 N N . SER B 1 231 ? -0.181 33.781 27.016 1 82.5 231 SER B N 1
ATOM 6371 C CA . SER B 1 231 ? -0.544 34.938 26.219 1 82.5 231 SER B CA 1
ATOM 6372 C C . SER B 1 231 ? -0.98 34.531 24.812 1 82.5 231 SER B C 1
ATOM 6374 O O . SER B 1 231 ? -1.684 35.312 24.141 1 82.5 231 SER B O 1
ATOM 6376 N N . SER B 1 232 ? -0.527 33.406 24.438 1 78.44 232 SER B N 1
ATOM 6377 C CA . SER B 1 232 ? -0.847 32.938 23.094 1 78.44 232 SER B CA 1
ATOM 6378 C C . SER B 1 232 ? -1.176 31.453 23.078 1 78.44 232 SER B C 1
ATOM 6380 O O . SER B 1 232 ? -0.792 30.719 23.984 1 78.44 232 SER B O 1
ATOM 6382 N N . LEU B 1 233 ? -1.963 31.047 22.109 1 78.56 233 LEU B N 1
ATOM 6383 C CA . LEU B 1 233 ? -2.414 29.672 21.969 1 78.56 233 LEU B CA 1
ATOM 6384 C C . LEU B 1 233 ? -1.23 28.719 21.797 1 78.56 233 LEU B C 1
ATOM 6386 O O . LEU B 1 233 ? -1.28 27.562 22.234 1 78.56 233 LEU B O 1
ATOM 6390 N N . GLU B 1 234 ? -0.201 29.188 21.25 1 71.88 234 GLU B N 1
ATOM 6391 C CA . GLU B 1 234 ? 0.971 28.375 20.953 1 71.88 234 GLU B CA 1
ATOM 6392 C C . GLU B 1 234 ? 1.676 27.938 22.234 1 71.88 234 GLU B C 1
ATOM 6394 O O . GLU B 1 234 ? 2.387 26.938 22.25 1 71.88 234 GLU B O 1
ATOM 6399 N N . GLU B 1 235 ? 1.437 28.641 23.266 1 81.06 235 GLU B N 1
ATOM 6400 C CA . GLU B 1 235 ? 2.121 28.375 24.516 1 81.06 235 GLU B CA 1
ATOM 6401 C C . GLU B 1 235 ? 1.386 27.328 25.344 1 81.06 235 GLU B C 1
ATOM 6403 O O . GLU B 1 235 ? 1.903 26.844 26.359 1 81.06 235 GLU B O 1
ATOM 6408 N N . ILE B 1 236 ? 0.281 26.953 24.922 1 85.88 236 ILE B N 1
ATOM 6409 C CA . ILE B 1 236 ? -0.553 26.016 25.672 1 85.88 236 ILE B CA 1
ATOM 6410 C C . ILE B 1 236 ? 0.131 24.656 25.766 1 85.88 236 ILE B C 1
ATOM 6412 O O . ILE B 1 236 ? 0.21 24.062 26.844 1 85.88 236 ILE B O 1
ATOM 6416 N N . TYR B 1 237 ? 0.663 24.219 24.75 1 84.44 237 TYR B N 1
ATOM 6417 C CA . TYR B 1 237 ? 1.232 22.875 24.719 1 84.44 237 TYR B CA 1
ATOM 6418 C C . TYR B 1 237 ? 2.502 22.797 25.547 1 84.44 237 TYR B C 1
ATOM 6420 O O . TYR B 1 237 ? 2.682 21.859 26.328 1 84.44 237 TYR B O 1
ATOM 6428 N N . PRO B 1 238 ? 3.332 23.812 25.391 1 80.81 238 PRO B N 1
ATOM 6429 C CA . PRO B 1 238 ? 4.465 23.797 26.312 1 80.81 238 PRO B CA 1
ATOM 6430 C C . PRO B 1 238 ? 4.027 23.859 27.781 1 80.81 238 PRO B C 1
ATOM 6432 O O . PRO B 1 238 ? 4.633 23.203 28.625 1 80.81 238 PRO B O 1
ATOM 6435 N N . LYS B 1 239 ? 3.072 24.641 28.031 1 87.19 239 LYS B N 1
ATOM 6436 C CA . LYS B 1 239 ? 2.557 24.766 29.391 1 87.19 239 LYS B CA 1
ATOM 6437 C C . LYS B 1 239 ? 1.997 23.438 29.891 1 87.19 239 LYS B C 1
ATOM 6439 O O . LYS B 1 239 ? 2.152 23.094 31.062 1 87.19 239 LYS B O 1
ATOM 6444 N N . LEU B 1 240 ? 1.348 22.672 29.094 1 89.56 240 LEU B N 1
ATOM 6445 C CA . LEU B 1 240 ? 0.767 21.375 29.438 1 89.56 240 LEU B CA 1
ATOM 6446 C C . LEU B 1 240 ? 1.843 20.406 29.906 1 89.56 240 LEU B C 1
ATOM 6448 O O . LEU B 1 240 ? 1.579 19.547 30.75 1 89.56 240 LEU B O 1
ATOM 6452 N N . GLN B 1 241 ? 2.998 20.609 29.422 1 86.12 241 GLN B N 1
ATOM 6453 C CA . GLN B 1 241 ? 4.07 19.672 29.719 1 86.12 241 GLN B CA 1
ATOM 6454 C C . GLN B 1 241 ? 4.684 19.953 31.094 1 86.12 241 GLN B C 1
ATOM 6456 O O . GLN B 1 241 ? 5.426 19.125 31.625 1 86.12 241 GLN B O 1
ATOM 6461 N N . ASP B 1 242 ? 4.34 21.062 31.625 1 87.25 242 ASP B N 1
ATOM 6462 C CA . ASP B 1 242 ? 4.883 21.438 32.938 1 87.25 242 ASP B CA 1
ATOM 6463 C C . ASP B 1 242 ? 4.395 20.5 34.031 1 87.25 242 ASP B C 1
ATOM 6465 O O . ASP B 1 242 ? 5.027 20.375 35.062 1 87.25 242 ASP B O 1
ATOM 6469 N N . ARG B 1 243 ? 3.252 19.953 33.781 1 90.62 243 ARG B N 1
ATOM 6470 C CA . ARG B 1 243 ? 2.645 19.047 34.75 1 90.62 243 ARG B CA 1
ATOM 6471 C C . ARG B 1 243 ? 2.176 17.766 34.094 1 90.62 243 ARG B C 1
ATOM 6473 O O . ARG B 1 243 ? 2.01 17.703 32.875 1 90.62 243 ARG B O 1
ATOM 6480 N N . GLU B 1 244 ? 2.006 16.812 34.969 1 91.5 244 GLU B N 1
ATOM 6481 C CA . GLU B 1 244 ? 1.479 15.547 34.469 1 91.5 244 GLU B CA 1
ATOM 6482 C C . GLU B 1 244 ? -0.027 15.625 34.25 1 91.5 244 GLU B C 1
ATOM 6484 O O . GLU B 1 244 ? -0.697 16.5 34.812 1 91.5 244 GLU B O 1
ATOM 6489 N N . GLY B 1 245 ? -0.53 14.734 33.531 1 92 245 GLY B N 1
ATOM 6490 C CA . GLY B 1 245 ? -1.939 14.68 33.156 1 92 245 GLY B CA 1
ATOM 6491 C C . GLY B 1 245 ? -2.859 14.688 34.375 1 92 245 GLY B C 1
ATOM 6492 O O . GLY B 1 245 ? -3.73 15.547 34.5 1 92 245 GLY B O 1
ATOM 6493 N N . PRO B 1 246 ? -2.574 13.781 35.312 1 91.5 246 PRO B N 1
ATOM 6494 C CA . PRO B 1 246 ? -3.447 13.703 36.469 1 91.5 246 PRO B CA 1
ATOM 6495 C C . PRO B 1 246 ? -3.416 14.977 37.312 1 91.5 246 PRO B C 1
ATOM 6497 O O . PRO B 1 246 ? -4.422 15.344 37.938 1 91.5 246 PRO B O 1
ATOM 6500 N N . SER B 1 247 ? -2.301 15.609 37.281 1 93.44 247 SER B N 1
ATOM 6501 C CA . SER B 1 247 ? -2.203 16.875 38 1 93.44 247 SER B CA 1
ATOM 6502 C C . SER B 1 247 ? -3.092 17.938 37.375 1 93.44 247 SER B C 1
ATOM 6504 O O . SER B 1 247 ? -3.781 18.688 38.062 1 93.44 247 SER B O 1
ATOM 6506 N N . TRP B 1 248 ? -3.084 18 36.094 1 93.25 248 TRP B N 1
ATOM 6507 C CA . TRP B 1 248 ? -3.957 18.938 35.406 1 93.25 248 TRP B CA 1
ATOM 6508 C C . TRP B 1 248 ? -5.426 18.594 35.625 1 93.25 248 TRP B C 1
ATOM 6510 O O . TRP B 1 248 ? -6.258 19.484 35.781 1 93.25 248 TRP B O 1
ATOM 6520 N N . SER B 1 249 ? -5.715 17.344 35.656 1 93.31 249 SER B N 1
ATOM 6521 C CA . SER B 1 249 ? -7.082 16.891 35.875 1 93.31 249 SER B CA 1
ATOM 6522 C C . SER B 1 249 ? -7.598 17.297 37.25 1 93.31 249 SER B C 1
ATOM 6524 O O . SER B 1 249 ? -8.758 17.703 37.375 1 93.31 249 SER B O 1
ATOM 6526 N N . ARG B 1 250 ? -6.789 17.188 38.25 1 92.31 250 ARG B N 1
ATOM 6527 C CA . ARG B 1 250 ? -7.16 17.578 39.594 1 92.31 250 ARG B CA 1
ATOM 6528 C C . ARG B 1 250 ? -7.422 19.078 39.688 1 92.31 250 ARG B C 1
ATOM 6530 O O . ARG B 1 250 ? -8.375 19.516 40.344 1 92.31 250 ARG B O 1
ATOM 6537 N N . SER B 1 251 ? -6.52 19.766 39.062 1 92.25 251 SER B N 1
ATOM 6538 C CA . SER B 1 251 ? -6.703 21.219 39.031 1 92.25 251 SER B CA 1
ATOM 6539 C C . SER B 1 251 ? -7.988 21.594 38.312 1 92.25 251 SER B C 1
ATOM 6541 O O . SER B 1 251 ? -8.719 22.484 38.75 1 92.25 251 SER B O 1
ATOM 6543 N N . TRP B 1 252 ? -8.281 20.953 37.25 1 93.12 252 TRP B N 1
ATOM 6544 C CA . TRP B 1 252 ? -9.477 21.25 36.469 1 93.12 252 TRP B CA 1
ATOM 6545 C C . TRP B 1 252 ? -10.742 20.906 37.219 1 93.12 252 TRP B C 1
ATOM 6547 O O . TRP B 1 252 ? -11.734 21.641 37.156 1 93.12 252 TRP B O 1
ATOM 6557 N N . SER B 1 253 ? -10.719 19.828 37.938 1 90.94 253 SER B N 1
ATOM 6558 C CA . SER B 1 253 ? -11.883 19.391 38.688 1 90.94 253 SER B CA 1
ATOM 6559 C C . SER B 1 253 ? -12.305 20.453 39.719 1 90.94 253 SER B C 1
ATOM 6561 O O . SER B 1 253 ? -13.492 20.594 40.031 1 90.94 253 SER B O 1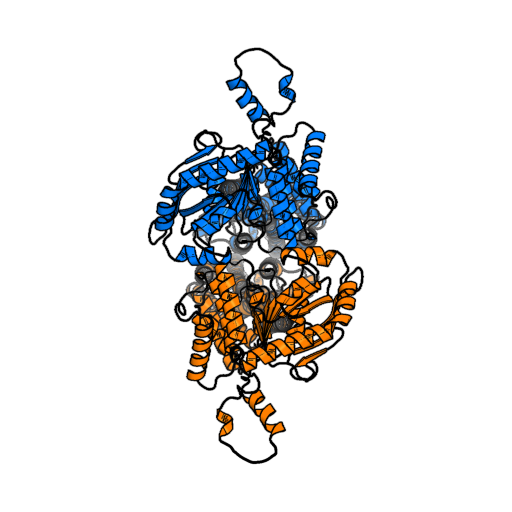
ATOM 6563 N N . LYS B 1 254 ? -11.367 21.219 40.156 1 90.88 254 LYS B N 1
ATOM 6564 C CA . LYS B 1 254 ? -11.648 22.25 41.156 1 90.88 254 LYS B CA 1
ATOM 6565 C C . LYS B 1 254 ? -12.312 23.469 40.5 1 90.88 254 LYS B C 1
ATOM 6567 O O . LYS B 1 254 ? -13.07 24.172 41.156 1 90.88 254 LYS B O 1
ATOM 6572 N N . HIS B 1 255 ? -12.016 23.703 39.25 1 90.69 255 HIS B N 1
ATOM 6573 C CA . HIS B 1 255 ? -12.477 24.906 38.594 1 90.69 255 HIS B CA 1
ATOM 6574 C C . HIS B 1 255 ? -13.633 24.594 37.625 1 90.69 255 HIS B C 1
ATOM 6576 O O . HIS B 1 255 ? -14.25 25.516 37.094 1 90.69 255 HIS B O 1
ATOM 6582 N N . ARG B 1 256 ? -13.945 23.406 37.469 1 90.06 256 ARG B N 1
ATOM 6583 C CA . ARG B 1 256 ? -14.867 22.906 36.438 1 90.06 256 ARG B CA 1
ATOM 6584 C C . ARG B 1 256 ? -16.234 23.562 36.594 1 90.06 256 ARG B C 1
ATOM 6586 O O . ARG B 1 256 ? -16.797 24.031 35.594 1 90.06 256 ARG B O 1
ATOM 6593 N N . ASP B 1 257 ? -16.75 23.625 37.75 1 88.75 257 ASP B N 1
ATOM 6594 C CA . ASP B 1 257 ? -18.109 24.125 38 1 88.75 257 ASP B CA 1
ATOM 6595 C C . ASP B 1 257 ? -18.219 25.594 37.594 1 88.75 257 ASP B C 1
ATOM 6597 O O . ASP B 1 257 ? -19.219 26.016 37 1 88.75 257 ASP B O 1
ATOM 6601 N N . SER B 1 258 ? -17.266 26.359 37.906 1 89.62 258 SER B N 1
ATOM 6602 C CA . SER B 1 258 ? -17.266 27.797 37.594 1 89.62 258 SER B CA 1
ATOM 6603 C C . SER B 1 258 ? -17.203 28.016 36.094 1 89.62 258 SER B C 1
ATOM 6605 O O . SER B 1 258 ? -17.922 28.859 35.531 1 89.62 258 SER B O 1
ATOM 6607 N N . TYR B 1 259 ? -16.438 27.281 35.438 1 89.75 259 TYR B N 1
ATOM 6608 C CA . TYR B 1 259 ? -16.25 27.438 34 1 89.75 259 TYR B CA 1
ATOM 6609 C C . TYR B 1 259 ? -17.484 26.938 33.219 1 89.75 259 TYR B C 1
ATOM 6611 O O . TYR B 1 259 ? -17.875 27.531 32.219 1 89.75 259 TYR B O 1
ATOM 6619 N N . TYR B 1 260 ? -18.078 25.938 33.688 1 89.88 260 TYR B N 1
ATOM 6620 C CA . TYR B 1 260 ? -19.281 25.438 33.062 1 89.88 260 TYR B CA 1
ATOM 6621 C C . TYR B 1 260 ? -20.438 26.406 33.25 1 89.88 260 TYR B C 1
ATOM 6623 O O . TYR B 1 260 ? -21.266 26.594 32.344 1 89.88 260 TYR B O 1
ATOM 6631 N N . SER B 1 261 ? -20.453 26.938 34.406 1 89.31 261 SER B N 1
ATOM 6632 C CA . SER B 1 261 ? -21.484 27.938 34.656 1 89.31 261 SER B CA 1
ATOM 6633 C C . SER B 1 261 ? -21.328 29.141 33.719 1 89.31 261 SER B C 1
ATOM 6635 O O . SER B 1 261 ? -22.312 29.656 33.219 1 89.31 261 SER B O 1
ATOM 6637 N N . ARG B 1 262 ? -20.141 29.5 33.5 1 87.75 262 ARG B N 1
ATOM 6638 C CA . ARG B 1 262 ? -19.875 30.609 32.594 1 87.75 262 ARG B CA 1
ATOM 6639 C C . ARG B 1 262 ? -20.25 30.25 31.156 1 87.75 262 ARG B C 1
ATOM 6641 O O . ARG B 1 262 ? -20.781 31.094 30.422 1 87.75 262 ARG B O 1
ATOM 6648 N N . LEU B 1 263 ? -19.938 29.109 30.781 1 88.75 263 LEU B N 1
ATOM 6649 C CA . LEU B 1 263 ? -20.266 28.625 29.438 1 88.75 263 LEU B CA 1
ATOM 6650 C C . LEU B 1 263 ? -21.781 28.609 29.234 1 88.75 263 LEU B C 1
ATOM 6652 O O . LEU B 1 263 ? -22.281 28.953 28.156 1 88.75 263 LEU B O 1
ATOM 6656 N N . GLU B 1 264 ? -22.469 28.203 30.25 1 87.81 264 GLU B N 1
ATOM 6657 C CA . GLU B 1 264 ? -23.922 28.141 30.188 1 87.81 264 GLU B CA 1
ATOM 6658 C C . GLU B 1 264 ? -24.531 29.547 30.109 1 87.81 264 GLU B C 1
ATOM 6660 O O . GLU B 1 264 ? -25.516 29.766 29.406 1 87.81 264 GLU B O 1
ATOM 6665 N N . GLN B 1 265 ? -23.969 30.422 30.859 1 88.06 265 GLN B N 1
ATOM 6666 C CA . GLN B 1 265 ? -24.438 31.812 30.844 1 88.06 265 GLN B CA 1
ATOM 6667 C C . GLN B 1 265 ? -24.219 32.438 29.469 1 88.06 265 GLN B C 1
ATOM 6669 O O . GLN B 1 265 ? -25.094 33.156 28.969 1 88.06 265 GLN B O 1
ATOM 6674 N N . GLU B 1 266 ? -23.062 32.188 28.953 1 86.44 266 GLU B N 1
ATOM 6675 C CA . GLU B 1 266 ? -22.766 32.719 27.625 1 86.44 266 GLU B CA 1
ATOM 6676 C C . GLU B 1 266 ? -23.703 32.125 26.578 1 86.44 266 GLU B C 1
ATOM 6678 O O . GLU B 1 266 ? -24.125 32.844 25.656 1 86.44 266 GLU B O 1
ATOM 6683 N N . ARG B 1 267 ? -23.984 30.984 26.734 1 86.94 267 ARG B N 1
ATOM 6684 C CA . ARG B 1 267 ? -24.906 30.312 25.812 1 86.94 267 ARG B CA 1
ATOM 6685 C C . ARG B 1 267 ? -26.312 30.906 25.922 1 86.94 267 ARG B C 1
ATOM 6687 O O . ARG B 1 267 ? -26.969 31.141 24.906 1 86.94 267 ARG B O 1
ATOM 6694 N N . GLU B 1 268 ? -26.734 31.078 27.094 1 86.5 268 GLU B N 1
ATOM 6695 C CA . GLU B 1 268 ? -28.047 31.656 27.312 1 86.5 268 GLU B CA 1
ATOM 6696 C C . GLU B 1 268 ? -28.141 33.062 26.703 1 86.5 268 GLU B C 1
ATOM 6698 O O . GLU B 1 268 ? -29.172 33.406 26.141 1 86.5 268 GLU B O 1
ATOM 6703 N N . LYS B 1 269 ? -27.125 33.75 26.828 1 86.44 269 LYS B N 1
ATOM 6704 C CA . LYS B 1 269 ? -27.078 35.094 26.234 1 86.44 269 LYS B CA 1
ATOM 6705 C C . LYS B 1 269 ? -27.172 35.031 24.719 1 86.44 269 LYS B C 1
ATOM 6707 O O . LYS B 1 269 ? -27.844 35.844 24.078 1 86.44 269 LYS B O 1
ATOM 6712 N N . LYS B 1 270 ? -26.484 34.094 24.156 1 82.75 270 LYS B N 1
ATOM 6713 C CA . LYS B 1 270 ? -26.484 33.906 22.703 1 82.75 270 LYS B CA 1
ATOM 6714 C C . LYS B 1 270 ? -27.844 33.438 22.203 1 82.75 270 LYS B C 1
ATOM 6716 O O . LYS B 1 270 ? -28.266 33.781 21.109 1 82.75 270 LYS B O 1
ATOM 6721 N N . ILE B 1 271 ? -28.484 32.688 22.938 1 82.5 271 ILE B N 1
ATOM 6722 C CA . ILE B 1 271 ? -29.812 32.219 22.578 1 82.5 271 ILE B CA 1
ATOM 6723 C C . ILE B 1 271 ? -30.797 33.406 22.625 1 82.5 271 ILE B C 1
ATOM 6725 O O . ILE B 1 271 ? -31.594 33.562 21.719 1 82.5 271 ILE B O 1
ATOM 6729 N N . LEU B 1 272 ? -30.703 34.188 23.719 1 81.75 272 LEU B N 1
ATOM 6730 C CA . LEU B 1 272 ? -31.578 35.344 23.906 1 81.75 272 LEU B CA 1
ATOM 6731 C C . LEU B 1 272 ? -31.344 36.375 22.797 1 81.75 272 LEU B C 1
ATOM 6733 O O . LEU B 1 272 ? -32.281 37.031 22.359 1 81.75 272 LEU B O 1
ATOM 6737 N N . SER B 1 273 ? -30.094 36.469 22.359 1 82.06 273 SER B N 1
ATOM 6738 C CA . SER B 1 273 ? -29.766 37.406 21.312 1 82.06 273 SER B CA 1
ATOM 6739 C C . SER B 1 273 ? -30.125 36.875 19.922 1 82.06 273 SER B C 1
ATOM 6741 O O . SER B 1 273 ? -30.109 37.594 18.938 1 82.06 273 SER B O 1
ATOM 6743 N N . GLY B 1 274 ? -30.5 35.594 19.797 1 73.19 274 GLY B N 1
ATOM 6744 C CA . GLY B 1 274 ? -30.938 34.969 18.547 1 73.19 274 GLY B CA 1
ATOM 6745 C C . GLY B 1 274 ? -29.797 34.375 17.75 1 73.19 274 GLY B C 1
ATOM 6746 O O . GLY B 1 274 ? -30 33.875 16.625 1 73.19 274 GLY B O 1
ATOM 6747 N N . GLU B 1 275 ? -28.578 34.438 18.219 1 73.31 275 GLU B N 1
ATOM 6748 C CA . GLU B 1 275 ? -27.438 33.875 17.516 1 73.31 275 GLU B CA 1
ATOM 6749 C C . GLU B 1 275 ? -27.469 32.375 17.5 1 73.31 275 GLU B C 1
ATOM 6751 O O . GLU B 1 275 ? -27.031 31.734 16.547 1 73.31 275 GLU B O 1
ATOM 6756 N N . LEU B 1 276 ? -27.906 31.797 18.641 1 76.94 276 LEU B N 1
ATOM 6757 C CA . LEU B 1 276 ? -28.078 30.344 18.75 1 76.94 276 LEU B CA 1
ATOM 6758 C C . LEU B 1 276 ? -29.562 29.984 18.812 1 76.94 276 LEU B C 1
ATOM 6760 O O . LEU B 1 276 ? -30.344 30.641 19.516 1 76.94 276 LEU B O 1
ATOM 6764 N N . PRO B 1 277 ? -29.969 29.078 17.859 1 67.5 277 PRO B N 1
ATOM 6765 C CA . PRO B 1 277 ? -31.359 28.641 17.953 1 67.5 277 PRO B CA 1
ATOM 6766 C C . PRO B 1 277 ? -31.672 27.922 19.281 1 67.5 277 PRO B C 1
ATOM 6768 O O . PRO B 1 277 ? -30.781 27.281 19.844 1 67.5 277 PRO B O 1
ATOM 6771 N N . ASP B 1 278 ? -32.75 28.281 19.859 1 59.34 278 ASP B N 1
ATOM 6772 C CA . ASP B 1 278 ? -33.188 27.547 21.047 1 59.34 278 ASP B CA 1
ATOM 6773 C C . ASP B 1 278 ? -33.406 26.062 20.719 1 59.34 278 ASP B C 1
ATOM 6775 O O . ASP B 1 278 ? -34.25 25.734 19.875 1 59.34 278 ASP B O 1
ATOM 6779 N N . PRO B 1 279 ? -32.438 25.219 21.125 1 58.06 279 PRO B N 1
ATOM 6780 C CA . PRO B 1 279 ? -32.594 23.797 20.781 1 58.06 279 PRO B CA 1
ATOM 6781 C C . PRO B 1 279 ? -33.969 23.25 21.141 1 58.06 279 PRO B C 1
ATOM 6783 O O . PRO B 1 279 ? -34.469 22.328 20.484 1 58.06 279 PRO B O 1
ATOM 6786 N N . ASP B 1 280 ? -34.594 23.75 22.297 1 51.91 280 ASP B N 1
ATOM 6787 C CA . ASP B 1 280 ? -35.906 23.281 22.703 1 51.91 280 ASP B CA 1
ATOM 6788 C C . ASP B 1 280 ? -37 23.875 21.828 1 51.91 280 ASP B C 1
ATOM 6790 O O . ASP B 1 280 ? -38.125 23.359 21.766 1 51.91 280 ASP B O 1
ATOM 6794 N N . ALA B 1 281 ? -36.812 24.984 21.266 1 48.75 281 ALA B N 1
ATOM 6795 C CA . ALA B 1 281 ? -37.812 25.594 20.406 1 48.75 281 ALA B CA 1
ATOM 6796 C C . ALA B 1 281 ? -37.844 24.938 19.031 1 48.75 281 ALA B C 1
ATOM 6798 O O . ALA B 1 281 ? -38.844 25.031 18.312 1 48.75 281 ALA B O 1
ATOM 6799 N N . VAL B 1 282 ? -36.812 24.609 18.438 1 46.81 282 VAL B N 1
ATOM 6800 C CA . VAL B 1 282 ? -36.75 24.047 17.078 1 46.81 282 VAL B CA 1
ATOM 6801 C C . VAL B 1 282 ? -37.531 22.719 17.047 1 46.81 282 VAL B C 1
ATOM 6803 O O . VAL B 1 282 ? -36.906 21.656 17.016 1 46.81 282 VAL B O 1
ATOM 6806 N N . ARG B 1 283 ? -38.5 22.531 17.859 1 39.44 283 ARG B N 1
ATOM 6807 C CA . ARG B 1 283 ? -39.438 21.453 17.656 1 39.44 283 ARG B CA 1
ATOM 6808 C C . ARG B 1 283 ? -40.156 21.594 16.312 1 39.44 283 ARG B C 1
ATOM 6810 O O . ARG B 1 283 ? -40.562 22.688 15.922 1 39.44 283 ARG B O 1
ATOM 6817 N N . PRO B 1 284 ? -39.938 20.734 15.43 1 39.03 284 PRO B N 1
ATOM 6818 C CA . PRO B 1 284 ? -40.719 20.938 14.203 1 39.03 284 PRO B CA 1
ATOM 6819 C C . PRO B 1 284 ? -42.125 21.484 14.461 1 39.03 284 PRO B C 1
ATOM 6821 O O . PRO B 1 284 ? -42.75 21.109 15.445 1 39.03 284 PRO B O 1
ATOM 6824 N N . ALA B 1 285 ? -42.5 22.656 13.969 1 34.22 285 ALA B N 1
ATOM 6825 C CA . ALA B 1 285 ? -43.812 23.328 13.906 1 34.22 285 ALA B CA 1
ATOM 6826 C C . ALA B 1 285 ? -44.938 22.328 13.781 1 34.22 285 ALA B C 1
ATOM 6828 O O . ALA B 1 285 ? -46.094 22.641 14.07 1 34.22 285 ALA B O 1
ATOM 6829 N N . GLU B 1 286 ? -44.594 21.156 13.148 1 34.25 286 GLU B N 1
ATOM 6830 C CA . GLU B 1 286 ? -45.781 20.438 12.75 1 34.25 286 GLU B CA 1
ATOM 6831 C C . GLU B 1 286 ? -46.531 19.875 13.969 1 34.25 286 GLU B C 1
ATOM 6833 O O . GLU B 1 286 ? -47.594 19.25 13.828 1 34.25 286 GLU B O 1
ATOM 6838 N N . ALA B 1 287 ? -45.844 19.812 15.109 1 33.28 287 ALA B N 1
ATOM 6839 C CA . ALA B 1 287 ? -46.656 19.219 16.172 1 33.28 287 ALA B CA 1
ATOM 6840 C C . ALA B 1 287 ? -47.688 20.219 16.703 1 33.28 287 ALA B C 1
ATOM 6842 O O . ALA B 1 287 ? -48.406 19.922 17.641 1 33.28 287 ALA B O 1
ATOM 6843 N N . GLU B 1 288 ? -47.5 21.5 16.406 1 32.34 288 GLU B N 1
ATOM 6844 C CA . GLU B 1 288 ? -48.438 22.391 17.094 1 32.34 288 GLU B CA 1
ATOM 6845 C C . GLU B 1 288 ? -49.875 22.016 16.781 1 32.34 288 GLU B C 1
ATOM 6847 O O . GLU B 1 288 ? -50.812 22.609 17.312 1 32.34 288 GLU B O 1
ATOM 6852 N N . LYS B 1 289 ? -50.219 21.453 15.562 1 32.75 289 LYS B N 1
ATOM 6853 C CA . LYS B 1 289 ? -51.656 21.5 15.391 1 32.75 289 LYS B CA 1
ATOM 6854 C C . LYS B 1 289 ? -52.375 20.609 16.406 1 32.75 289 LYS B C 1
ATOM 6856 O O . LYS B 1 289 ? -53.594 20.594 16.484 1 32.75 289 LYS B O 1
ATOM 6861 N N . GLU B 1 290 ? -51.844 19.359 16.656 1 31.78 290 GLU B N 1
ATOM 6862 C CA . GLU B 1 290 ? -52.844 18.625 17.453 1 31.78 290 GLU B CA 1
ATOM 6863 C C . GLU B 1 290 ? -52.781 19.047 18.922 1 31.78 290 GLU B C 1
ATOM 6865 O O . GLU B 1 290 ? -51.719 19.016 19.547 1 31.78 290 GLU B O 1
ATOM 6870 N N . GLY B 1 291 ? -53.594 19.891 19.406 1 27.22 291 GLY B N 1
ATOM 6871 C CA . GLY B 1 291 ? -53.875 20.688 20.594 1 27.22 291 GLY B CA 1
ATOM 6872 C C . GLY B 1 291 ? -53.469 19.984 21.891 1 27.22 291 GLY B C 1
ATOM 6873 O O . GLY B 1 291 ? -52.469 20.344 22.516 1 27.22 291 GLY B O 1
ATOM 6874 N N . ALA B 1 292 ? -54.531 19.969 22.938 1 29.16 292 ALA B N 1
ATOM 6875 C CA . ALA B 1 292 ? -54.875 20.328 24.312 1 29.16 292 ALA B CA 1
ATOM 6876 C C . ALA B 1 292 ? -54.5 19.188 25.266 1 29.16 292 ALA B C 1
ATOM 6878 O O . ALA B 1 292 ? -54.656 19.312 26.484 1 29.16 292 ALA B O 1
ATOM 6879 N N . SER B 1 293 ? -54.594 17.875 24.875 1 30.12 293 SER B N 1
ATOM 6880 C CA . SER B 1 293 ? -54.719 17.078 26.094 1 30.12 293 SER B CA 1
ATOM 6881 C C . SER B 1 293 ? -53.406 16.953 26.828 1 30.12 293 SER B C 1
ATOM 6883 O O . SER B 1 293 ? -52.344 17.141 26.234 1 30.12 293 SER B O 1
ATOM 6885 N N . GLY B 1 294 ? -53.219 16.906 28.203 1 31.06 294 GLY B N 1
ATOM 6886 C CA . GLY B 1 294 ? -52.344 16.953 29.359 1 31.06 294 GLY B CA 1
ATOM 6887 C C . GLY B 1 294 ? -51.125 16.094 29.203 1 31.06 294 GLY B C 1
ATOM 6888 O O . GLY B 1 294 ? -50.25 16.094 30.078 1 31.06 294 GLY B O 1
ATOM 6889 N N . GLU B 1 295 ? -51.25 14.859 28.641 1 34.62 295 GLU B N 1
ATOM 6890 C CA . GLU B 1 295 ? -50.156 13.914 28.859 1 34.62 295 GLU B CA 1
ATOM 6891 C C . GLU B 1 295 ? -48.938 14.297 28.047 1 34.62 295 GLU B C 1
ATOM 6893 O O . GLU B 1 295 ? -48.781 13.875 26.891 1 34.62 295 GLU B O 1
ATOM 6898 N N . SER B 1 296 ? -48.406 15.477 28.141 1 34.81 296 SER B N 1
ATOM 6899 C CA . SER B 1 296 ? -47.5 16.25 27.312 1 34.81 296 SER B CA 1
ATOM 6900 C C . SER B 1 296 ? -46.094 15.633 27.312 1 34.81 296 SER B C 1
ATOM 6902 O O . SER B 1 296 ? -45.375 15.68 26.297 1 34.81 296 SER B O 1
ATOM 6904 N N . GLY B 1 297 ? -45.625 15.188 28.422 1 35.38 297 GLY B N 1
ATOM 6905 C CA . GLY B 1 297 ? -44.188 14.898 28.516 1 35.38 297 GLY B CA 1
ATOM 6906 C C . GLY B 1 297 ? -43.781 13.703 27.688 1 35.38 297 GLY B C 1
ATOM 6907 O O . GLY B 1 297 ? -42.688 13.688 27.125 1 35.38 297 GLY B O 1
ATOM 6908 N N . THR B 1 298 ? -44.5 12.5 27.875 1 39.38 298 THR B N 1
ATOM 6909 C CA . THR B 1 298 ? -44.094 11.234 27.266 1 39.38 298 THR B CA 1
ATOM 6910 C C . THR B 1 298 ? -44.188 11.328 25.75 1 39.38 298 THR B C 1
ATOM 6912 O O . THR B 1 298 ? -43.469 10.586 25.047 1 39.38 298 THR B O 1
ATOM 6915 N N . GLU B 1 299 ? -45.062 12.055 25.188 1 36.62 299 GLU B N 1
ATOM 6916 C CA . GLU B 1 299 ? -45.281 12.062 23.734 1 36.62 299 GLU B CA 1
ATOM 6917 C C . GLU B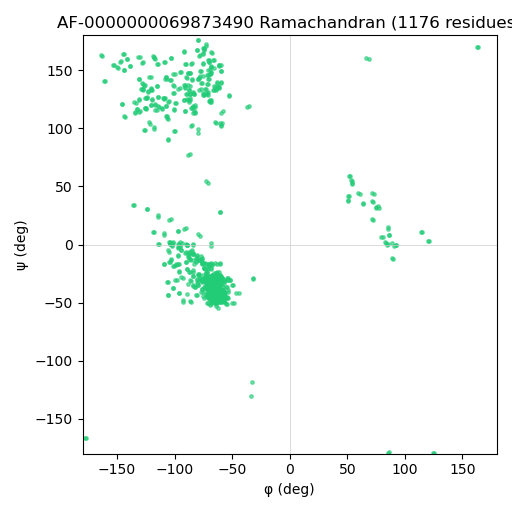 1 299 ? -44.188 12.844 23.016 1 36.62 299 GLU B C 1
ATOM 6919 O O . GLU B 1 299 ? -43.938 12.625 21.828 1 36.62 299 GLU B O 1
ATOM 6924 N N . ARG B 1 300 ? -43.625 13.859 23.609 1 35.81 300 ARG B N 1
ATOM 6925 C CA . ARG B 1 300 ? -42.562 14.664 23.031 1 35.81 300 ARG B CA 1
ATOM 6926 C C . ARG B 1 300 ? -41.312 13.836 22.812 1 35.81 300 ARG B C 1
ATOM 6928 O O . ARG B 1 300 ? -40.625 13.992 21.797 1 35.81 300 ARG B O 1
ATOM 6935 N N . GLU B 1 301 ? -40.875 13.188 23.859 1 41.12 301 GLU B N 1
ATOM 6936 C CA . GLU B 1 301 ? -39.75 12.266 23.672 1 41.12 301 GLU B CA 1
ATOM 6937 C C . GLU B 1 301 ? -40.031 11.289 22.531 1 41.12 301 GLU B C 1
ATOM 6939 O O . GLU B 1 301 ? -39.094 10.828 21.859 1 41.12 301 GLU B O 1
ATOM 6944 N N . LYS B 1 302 ? -41.281 10.961 22.328 1 40.81 302 LYS B N 1
ATOM 6945 C CA . LYS B 1 302 ? -41.656 10.062 21.234 1 40.81 302 LYS B CA 1
ATOM 6946 C C . LYS B 1 302 ? -41.531 10.75 19.875 1 40.81 302 LYS B C 1
ATOM 6948 O O . LYS B 1 302 ? -41.281 10.094 18.875 1 40.81 302 LYS B O 1
ATOM 6953 N N . ALA B 1 303 ? -41.781 12 19.781 1 38.81 303 ALA B N 1
ATOM 6954 C CA . ALA B 1 303 ? -41.719 12.703 18.5 1 38.81 303 ALA B CA 1
ATOM 6955 C C . ALA B 1 303 ? -40.281 12.867 18.031 1 38.81 303 ALA B C 1
ATOM 6957 O O . ALA B 1 303 ? -39.969 12.758 16.844 1 38.81 303 ALA B O 1
ATOM 6958 N N . VAL B 1 304 ? -39.281 13.383 18.828 1 45.12 304 VAL B N 1
ATOM 6959 C CA . VAL B 1 304 ? -37.875 13.414 18.469 1 45.12 304 VAL B CA 1
ATOM 6960 C C . VAL B 1 304 ? -37.406 12.016 18.094 1 45.12 304 VAL B C 1
ATOM 6962 O O . VAL B 1 304 ? -36.562 11.852 17.219 1 45.12 304 VAL B O 1
ATOM 6965 N N . GLU B 1 305 ? -37.875 10.969 18.828 1 48.53 305 GLU B N 1
ATOM 6966 C CA . GLU B 1 305 ? -37.625 9.57 18.484 1 48.53 305 GLU B CA 1
ATOM 6967 C C . GLU B 1 305 ? -38.125 9.242 17.078 1 48.53 305 GLU B C 1
ATOM 6969 O O . GLU B 1 305 ? -37.594 8.391 16.391 1 48.53 305 GLU B O 1
ATOM 6974 N N . GLU B 1 306 ? -39.188 9.875 16.656 1 50.75 306 GLU B N 1
ATOM 6975 C CA . GLU B 1 306 ? -39.938 9.477 15.477 1 50.75 306 GLU B CA 1
ATOM 6976 C C . GLU B 1 306 ? -39.125 9.773 14.203 1 50.75 306 GLU B C 1
ATOM 6978 O O . GLU B 1 306 ? -39.312 9.102 13.18 1 50.75 306 GLU B O 1
ATOM 6983 N N . ASN B 1 307 ? -38.094 10.711 14.242 1 60.28 307 ASN B N 1
ATOM 6984 C CA . ASN B 1 307 ? -37.562 11.031 12.922 1 60.28 307 ASN B CA 1
ATOM 6985 C C . ASN B 1 307 ? -36.219 10.375 12.695 1 60.28 307 ASN B C 1
ATOM 6987 O O . ASN B 1 307 ? -35.406 10.875 11.914 1 60.28 307 ASN B O 1
ATOM 6991 N N . ILE B 1 308 ? -36 9.367 13.453 1 70.94 308 ILE B N 1
ATOM 6992 C CA . ILE B 1 308 ? -34.75 8.648 13.203 1 70.94 308 ILE B CA 1
ATOM 6993 C C . ILE B 1 308 ? -34.969 7.676 12.039 1 70.94 308 ILE B C 1
ATOM 6995 O O . ILE B 1 308 ? -35.812 6.801 12.094 1 70.94 308 ILE B O 1
ATOM 6999 N N . PRO B 1 309 ? -34.156 7.973 11.07 1 80.19 309 PRO B N 1
ATOM 7000 C CA . PRO B 1 309 ? -34.312 7.047 9.945 1 80.19 309 PRO B CA 1
ATOM 7001 C C . PRO B 1 309 ? -33.969 5.605 10.328 1 80.19 309 PRO B C 1
ATOM 7003 O O . PRO B 1 309 ? -33.062 5.367 11.109 1 80.19 309 PRO B O 1
ATOM 7006 N N . GLU B 1 310 ? -34.781 4.766 9.883 1 84.75 310 GLU B N 1
ATOM 7007 C CA . GLU B 1 310 ? -34.562 3.344 10.125 1 84.75 310 GLU B CA 1
ATOM 7008 C C . GLU B 1 310 ? -33.438 2.807 9.227 1 84.75 310 GLU B C 1
ATOM 7010 O O . GLU B 1 310 ? -33.156 3.379 8.18 1 84.75 310 GLU B O 1
ATOM 7015 N N . VAL B 1 311 ? -32.875 1.766 9.711 1 88.12 311 VAL B N 1
ATOM 7016 C CA . VAL B 1 311 ? -31.859 1.093 8.922 1 88.12 311 VAL B CA 1
ATOM 7017 C C . VAL B 1 311 ? -32.5 0.383 7.73 1 88.12 311 VAL B C 1
ATOM 7019 O O . VAL B 1 311 ? -33.562 -0.22 7.863 1 88.12 311 VAL B O 1
ATOM 7022 N N . PRO B 1 312 ? -31.906 0.464 6.645 1 92.75 312 PRO B N 1
ATOM 7023 C CA . PRO B 1 312 ? -32.469 -0.175 5.453 1 92.75 312 PRO B CA 1
ATOM 7024 C C . PRO B 1 312 ? -32.5 -1.698 5.562 1 92.75 312 PRO B C 1
ATOM 7026 O O . PRO B 1 312 ? -31.797 -2.277 6.383 1 92.75 312 PRO B O 1
ATOM 7029 N N . GLY B 1 313 ? -33.375 -2.303 4.754 1 92.94 313 GLY B N 1
ATOM 7030 C CA . GLY B 1 313 ? -33.469 -3.754 4.719 1 92.94 313 GLY B CA 1
ATOM 7031 C C . GLY B 1 313 ? -32.281 -4.414 4.02 1 92.94 313 GLY B C 1
ATOM 7032 O O . GLY B 1 313 ? -31.453 -3.73 3.422 1 92.94 313 GLY B O 1
ATOM 7033 N N . PHE B 1 314 ? -32.25 -5.711 4.137 1 95.94 314 PHE B N 1
ATOM 7034 C CA . PHE B 1 314 ? -31.188 -6.516 3.57 1 95.94 314 PHE B CA 1
ATOM 7035 C C . PHE B 1 314 ? -31.094 -6.324 2.061 1 95.94 314 PHE B C 1
ATOM 7037 O O . PHE B 1 314 ? -30.016 -6.07 1.52 1 95.94 314 PHE B O 1
ATOM 7044 N N . PHE B 1 315 ? -32.188 -6.363 1.332 1 96.25 315 PHE B N 1
ATOM 7045 C CA . PHE B 1 315 ? -32.219 -6.359 -0.126 1 96.25 315 PHE B CA 1
ATOM 7046 C C . PHE B 1 315 ? -31.828 -4.984 -0.668 1 96.25 315 PHE B C 1
ATOM 7048 O O . PHE B 1 315 ? -31.172 -4.883 -1.707 1 96.25 315 PHE B O 1
ATOM 7055 N N . THR B 1 316 ? -32.156 -3.9 0.077 1 95.5 316 THR B N 1
ATOM 7056 C CA . THR B 1 316 ? -31.781 -2.557 -0.345 1 95.5 316 THR B CA 1
ATOM 7057 C C . THR B 1 316 ? -30.266 -2.383 -0.283 1 95.5 316 THR B C 1
ATOM 7059 O O . THR B 1 316 ? -29.656 -1.901 -1.237 1 95.5 316 THR B O 1
ATOM 7062 N N . GLN B 1 317 ? -29.766 -2.865 0.824 1 97.19 317 GLN B N 1
ATOM 7063 C CA . GLN B 1 317 ? -28.328 -2.764 0.979 1 97.19 317 GLN B CA 1
ATOM 7064 C C . GLN B 1 317 ? -27.594 -3.674 -0.009 1 97.19 317 GLN B C 1
ATOM 7066 O O . GLN B 1 317 ? -26.578 -3.285 -0.588 1 97.19 317 GLN B O 1
ATOM 7071 N N . PHE B 1 318 ? -28.188 -4.914 -0.241 1 97.56 318 PHE B N 1
ATOM 7072 C CA . PHE B 1 318 ? -27.609 -5.879 -1.166 1 97.56 318 PHE B CA 1
ATOM 7073 C C . PHE B 1 318 ? -27.531 -5.297 -2.572 1 97.56 318 PHE B C 1
ATOM 7075 O O . PHE B 1 318 ? -26.469 -5.312 -3.193 1 97.56 318 PHE B O 1
ATOM 7082 N N . PHE B 1 319 ? -28.547 -4.699 -3.066 1 97.38 319 PHE B N 1
ATOM 7083 C CA . PHE B 1 319 ? -28.594 -4.211 -4.438 1 97.38 319 PHE B CA 1
ATOM 7084 C C . PHE B 1 319 ? -27.75 -2.941 -4.582 1 97.38 319 PHE B C 1
ATOM 7086 O O . PHE B 1 319 ? -27.141 -2.707 -5.629 1 97.38 319 PHE B O 1
ATOM 7093 N N . CYS B 1 320 ? -27.672 -2.164 -3.514 1 97.12 320 CYS B N 1
ATOM 7094 C CA . CYS B 1 320 ? -26.828 -0.974 -3.535 1 97.12 320 CYS B CA 1
ATOM 7095 C C . CYS B 1 320 ? -25.359 -1.352 -3.65 1 97.12 320 CYS B C 1
ATOM 7097 O O . CYS B 1 320 ? -24.656 -0.846 -4.523 1 97.12 320 CYS B O 1
ATOM 7099 N N . LEU B 1 321 ? -25.016 -2.264 -2.826 1 98.19 321 LEU B N 1
ATOM 7100 C CA . LEU B 1 321 ? -23.625 -2.699 -2.801 1 98.19 321 LEU B CA 1
ATOM 7101 C C . LEU B 1 321 ? -23.234 -3.389 -4.105 1 98.19 321 LEU B C 1
ATOM 7103 O O . LEU B 1 321 ? -22.156 -3.166 -4.637 1 98.19 321 LEU B O 1
ATOM 7107 N N . LEU B 1 322 ? -24.141 -4.254 -4.598 1 98.19 322 LEU B N 1
ATOM 7108 C CA . LEU B 1 322 ? -23.875 -4.965 -5.848 1 98.19 322 LEU B CA 1
ATOM 7109 C C . LEU B 1 322 ? -23.766 -3.986 -7.012 1 98.19 322 LEU B C 1
ATOM 7111 O O . LEU B 1 322 ? -22.828 -4.082 -7.816 1 98.19 322 LEU B O 1
ATOM 7115 N N . GLY B 1 323 ? -24.703 -3.033 -7.094 1 98 323 GLY B N 1
ATOM 7116 C CA . GLY B 1 323 ? -24.641 -2.021 -8.133 1 98 323 GLY B CA 1
ATOM 7117 C C . GLY B 1 323 ? -23.375 -1.188 -8.086 1 98 323 GLY B C 1
ATOM 7118 O O . GLY B 1 323 ? -22.766 -0.917 -9.117 1 98 323 GLY B O 1
ATOM 7119 N N . ARG B 1 324 ? -23 -0.849 -6.914 1 97.12 324 ARG B N 1
ATOM 7120 C CA . ARG B 1 324 ? -21.781 -0.067 -6.711 1 97.12 324 ARG B CA 1
ATOM 7121 C C . ARG B 1 324 ? -20.547 -0.836 -7.176 1 97.12 324 ARG B C 1
ATOM 7123 O O . ARG B 1 324 ? -19.688 -0.282 -7.859 1 97.12 324 ARG B O 1
ATOM 7130 N N . ARG B 1 325 ? -20.484 -2.104 -6.848 1 97.19 325 ARG B N 1
ATOM 7131 C CA . ARG B 1 325 ? -19.328 -2.912 -7.211 1 97.19 325 ARG B CA 1
ATOM 7132 C C . ARG B 1 325 ? -19.219 -3.064 -8.727 1 97.19 325 ARG B C 1
ATOM 7134 O O . ARG B 1 325 ? -18.109 -3.014 -9.273 1 97.19 325 ARG B O 1
ATOM 7141 N N . TRP B 1 326 ? -20.344 -3.221 -9.383 1 97.5 326 TRP B N 1
ATOM 7142 C CA . TRP B 1 326 ? -20.328 -3.334 -10.836 1 97.5 326 TRP B CA 1
ATOM 7143 C C . TRP B 1 326 ? -19.875 -2.025 -11.484 1 97.5 326 TRP B C 1
ATOM 7145 O O . TRP B 1 326 ? -19.109 -2.033 -12.445 1 97.5 326 TRP B O 1
ATOM 7155 N N . ARG B 1 327 ? -20.328 -0.878 -10.938 1 96.5 327 ARG B N 1
ATOM 7156 C CA . ARG B 1 327 ? -19.922 0.418 -11.469 1 96.5 327 ARG B CA 1
ATOM 7157 C C . ARG B 1 327 ? -18.406 0.614 -11.32 1 96.5 327 ARG B C 1
ATOM 7159 O O . ARG B 1 327 ? -17.734 1.053 -12.258 1 96.5 327 ARG B O 1
ATOM 7166 N N . ILE B 1 328 ? -17.938 0.273 -10.156 1 95.94 328 ILE B N 1
ATOM 7167 C CA . ILE B 1 328 ? -16.516 0.408 -9.898 1 95.94 328 ILE B CA 1
ATOM 7168 C C . ILE B 1 328 ? -15.727 -0.486 -10.852 1 95.94 328 ILE B C 1
ATOM 7170 O O . ILE B 1 328 ? -14.711 -0.065 -11.414 1 95.94 328 ILE B O 1
ATOM 7174 N N . PHE B 1 329 ? -16.203 -1.71 -11.109 1 95.12 329 PHE B N 1
ATOM 7175 C CA . PHE B 1 329 ? -15.539 -2.664 -11.984 1 95.12 329 PHE B CA 1
ATOM 7176 C C . PHE B 1 329 ? -15.43 -2.117 -13.398 1 95.12 329 PHE B C 1
ATOM 7178 O O . PHE B 1 329 ? -14.359 -2.15 -14.008 1 95.12 329 PHE B O 1
ATOM 7185 N N . PHE B 1 330 ? -16.469 -1.572 -13.953 1 95.75 330 PHE B N 1
ATOM 7186 C CA . PHE B 1 330 ? -16.5 -1.134 -15.344 1 95.75 330 PHE B CA 1
ATOM 7187 C C . PHE B 1 330 ? -15.727 0.167 -15.516 1 95.75 330 PHE B C 1
ATOM 7189 O O . PHE B 1 330 ? -15.344 0.524 -16.641 1 95.75 330 PHE B O 1
ATOM 7196 N N . ARG B 1 331 ? -15.422 0.885 -14.414 1 93.94 331 ARG B N 1
ATOM 7197 C CA . ARG B 1 331 ? -14.734 2.17 -14.508 1 93.94 331 ARG B CA 1
ATOM 7198 C C . ARG B 1 331 ? -13.266 2.033 -14.133 1 93.94 331 ARG B C 1
ATOM 7200 O O . ARG B 1 331 ? -12.484 2.965 -14.328 1 93.94 331 ARG B O 1
ATOM 7207 N N . ASP B 1 332 ? -12.953 0.962 -13.594 1 91.12 332 ASP B N 1
ATOM 7208 C CA . ASP B 1 332 ? -11.555 0.682 -13.297 1 91.12 332 ASP B CA 1
ATOM 7209 C C . ASP B 1 332 ? -10.852 0.072 -14.508 1 91.12 332 ASP B C 1
ATOM 7211 O O . ASP B 1 332 ? -10.961 -1.131 -14.758 1 91.12 332 ASP B O 1
ATOM 7215 N N . ARG B 1 333 ? -10.125 0.784 -15.195 1 87.44 333 ARG B N 1
ATOM 7216 C CA . ARG B 1 333 ? -9.5 0.364 -16.438 1 87.44 333 ARG B CA 1
ATOM 7217 C C . ARG B 1 333 ? -8.484 -0.746 -16.203 1 87.44 333 ARG B C 1
ATOM 7219 O O . ARG B 1 333 ? -8.398 -1.697 -16.969 1 87.44 333 ARG B O 1
ATOM 7226 N N . SER B 1 334 ? -7.777 -0.623 -15.156 1 83.94 334 SER B N 1
ATOM 7227 C CA . SER B 1 334 ? -6.75 -1.619 -14.875 1 83.94 334 SER B CA 1
ATOM 7228 C C . SER B 1 334 ? -7.367 -2.986 -14.602 1 83.94 334 SER B C 1
ATOM 7230 O O . SER B 1 334 ? -6.887 -4.004 -15.109 1 83.94 334 SER B O 1
ATOM 7232 N N . GLN B 1 335 ? -8.398 -2.988 -13.852 1 86.94 335 GLN B N 1
ATOM 7233 C CA . GLN B 1 335 ? -9.07 -4.246 -13.531 1 86.94 335 GLN B CA 1
ATOM 7234 C C . GLN B 1 335 ? -9.75 -4.836 -14.758 1 86.94 335 GLN B C 1
ATOM 7236 O O . GLN B 1 335 ? -9.727 -6.051 -14.969 1 86.94 335 GLN B O 1
ATOM 7241 N N . LEU B 1 336 ? -10.32 -4.023 -15.539 1 90.31 336 LEU B N 1
ATOM 7242 C CA . LEU B 1 336 ? -11 -4.477 -16.75 1 90.31 336 LEU B CA 1
ATOM 7243 C C . LEU B 1 336 ? -10 -5.082 -17.734 1 90.31 336 LEU B C 1
ATOM 7245 O O . LEU B 1 336 ? -10.266 -6.141 -18.312 1 90.31 336 LEU B O 1
ATOM 7249 N N . VAL B 1 337 ? -8.914 -4.438 -17.891 1 89.12 337 VAL B N 1
ATOM 7250 C CA . VAL B 1 337 ? -7.895 -4.918 -18.812 1 89.12 337 VAL B CA 1
ATOM 7251 C C . VAL B 1 337 ? -7.348 -6.258 -18.328 1 89.12 337 VAL B C 1
ATOM 7253 O O . VAL B 1 337 ? -7.172 -7.191 -19.109 1 89.12 337 VAL B O 1
ATOM 7256 N N . LEU B 1 338 ? -7.129 -6.355 -17.062 1 86.62 338 LEU B N 1
ATOM 7257 C CA . LEU B 1 338 ? -6.613 -7.602 -16.5 1 86.62 338 LEU B CA 1
ATOM 7258 C C . LEU B 1 338 ? -7.605 -8.742 -16.703 1 86.62 338 LEU B C 1
ATOM 7260 O O . LEU B 1 338 ? -7.223 -9.844 -17.094 1 86.62 338 LEU B O 1
ATOM 7264 N N . GLN B 1 339 ? -8.852 -8.445 -16.516 1 90.56 339 GLN B N 1
ATOM 7265 C CA . GLN B 1 339 ? -9.891 -9.453 -16.688 1 90.56 339 GLN B CA 1
ATOM 7266 C C . GLN B 1 339 ? -10 -9.883 -18.141 1 90.56 339 GLN B C 1
ATOM 7268 O O . GLN B 1 339 ? -10.117 -11.07 -18.453 1 90.56 339 GLN B O 1
ATOM 7273 N N . LEU B 1 340 ? -9.914 -8.977 -19 1 91.88 340 LEU B N 1
ATOM 7274 C CA . LEU B 1 340 ? -10.016 -9.273 -20.422 1 91.88 340 LEU B CA 1
ATOM 7275 C C . LEU B 1 340 ? -8.828 -10.102 -20.891 1 91.88 340 LEU B C 1
ATOM 7277 O O . LEU B 1 340 ? -8.992 -11.047 -21.672 1 91.88 340 LEU B O 1
ATOM 7281 N N . VAL B 1 341 ? -7.719 -9.758 -20.375 1 88.38 341 VAL B N 1
ATOM 7282 C CA . VAL B 1 341 ? -6.512 -10.492 -20.734 1 88.38 341 VAL B CA 1
ATOM 7283 C C . VAL B 1 341 ? -6.633 -11.945 -20.266 1 88.38 341 VAL B C 1
ATOM 7285 O O . VAL B 1 341 ? -6.336 -12.875 -21.031 1 88.38 341 VAL B O 1
ATOM 7288 N N . MET B 1 342 ? -7.098 -12.148 -19.125 1 91.62 342 MET B N 1
ATOM 7289 C CA . MET B 1 342 ? -7.211 -13.5 -18.578 1 91.62 342 MET B CA 1
ATOM 7290 C C . MET B 1 342 ? -8.289 -14.289 -19.328 1 91.62 342 MET B C 1
ATOM 7292 O O . MET B 1 342 ? -8.078 -15.445 -19.688 1 91.62 342 MET B O 1
ATOM 7296 N N . VAL B 1 343 ? -9.438 -13.648 -19.609 1 93.62 343 VAL B N 1
ATOM 7297 C CA . VAL B 1 343 ? -10.578 -14.32 -20.219 1 93.62 343 VAL B CA 1
ATOM 7298 C C . VAL B 1 343 ? -10.258 -14.648 -21.688 1 93.62 343 VAL B C 1
ATOM 7300 O O . VAL B 1 343 ? -10.703 -15.664 -22.203 1 93.62 343 VAL B O 1
ATOM 7303 N N . LEU B 1 344 ? -9.406 -13.875 -22.297 1 93.81 344 LEU B N 1
ATOM 7304 C CA . LEU B 1 344 ? -9.109 -14.094 -23.719 1 93.81 344 LEU B CA 1
ATOM 7305 C C . LEU B 1 344 ? -7.852 -14.938 -23.875 1 93.81 344 LEU B C 1
ATOM 7307 O O . LEU B 1 344 ? -7.848 -15.906 -24.641 1 93.81 344 LEU B O 1
ATOM 7311 N N . LEU B 1 345 ? -6.867 -14.664 -23.094 1 92.12 345 LEU B N 1
ATOM 7312 C CA . LEU B 1 345 ? -5.555 -15.273 -23.312 1 92.12 345 LEU B CA 1
ATOM 7313 C C . LEU B 1 345 ? -5.5 -16.672 -22.703 1 92.12 345 LEU B C 1
ATOM 7315 O O . LEU B 1 345 ? -4.914 -17.578 -23.281 1 92.12 345 LEU B O 1
ATOM 7319 N N . PHE B 1 346 ? -6.113 -16.922 -21.594 1 93.94 346 PHE B N 1
ATOM 7320 C CA . PHE B 1 346 ? -5.969 -18.188 -20.891 1 93.94 346 PHE B CA 1
ATOM 7321 C C . PHE B 1 346 ? -6.613 -19.328 -21.688 1 93.94 346 PHE B C 1
ATOM 7323 O O . PHE B 1 346 ? -5.996 -20.375 -21.891 1 93.94 346 PHE B O 1
ATOM 7330 N N . PRO B 1 347 ? -7.828 -19.156 -22.25 1 94.88 347 PRO B N 1
ATOM 7331 C CA . PRO B 1 347 ? -8.383 -20.219 -23.078 1 94.88 347 PRO B CA 1
ATOM 7332 C C . PRO B 1 347 ? -7.57 -20.469 -24.344 1 94.88 347 PRO B C 1
ATOM 7334 O O . PRO B 1 347 ? -7.461 -21.609 -24.797 1 94.88 347 PRO B O 1
ATOM 7337 N N . VAL B 1 348 ? -7.012 -19.438 -24.859 1 93 348 VAL B N 1
ATOM 7338 C CA . VAL B 1 348 ? -6.164 -19.578 -26.031 1 93 348 VAL B CA 1
ATOM 7339 C C . VAL B 1 348 ? -4.938 -20.422 -25.688 1 93 348 VAL B C 1
ATOM 7341 O O . VAL B 1 348 ? -4.527 -21.281 -26.469 1 93 348 VAL B O 1
ATOM 7344 N N . LEU B 1 349 ? -4.414 -20.219 -24.578 1 90.31 349 LEU B N 1
ATOM 7345 C CA . LEU B 1 349 ? -3.252 -20.984 -24.125 1 90.31 349 LEU B CA 1
ATOM 7346 C C . LEU B 1 349 ? -3.588 -22.453 -23.984 1 90.31 349 LEU B C 1
ATOM 7348 O O . LEU B 1 349 ? -2.787 -23.312 -24.375 1 90.31 349 LEU B O 1
ATOM 7352 N N . VAL B 1 350 ? -4.734 -22.781 -23.453 1 92 350 VAL B N 1
ATOM 7353 C CA . VAL B 1 350 ? -5.152 -24.172 -23.297 1 92 350 VAL B CA 1
ATOM 7354 C C . VAL B 1 350 ? -5.445 -24.781 -24.656 1 92 350 VAL B C 1
ATOM 7356 O O . VAL B 1 350 ? -5.031 -25.906 -24.938 1 92 350 VAL B O 1
ATOM 7359 N N . ALA B 1 351 ? -6.094 -24.062 -25.5 1 91.25 351 ALA B N 1
ATOM 7360 C CA . ALA B 1 351 ? -6.5 -24.547 -26.812 1 91.25 351 ALA B CA 1
ATOM 7361 C C . ALA B 1 351 ? -5.289 -24.875 -27.688 1 91.25 351 ALA B C 1
ATOM 7363 O O . ALA B 1 351 ? -5.363 -25.734 -28.562 1 91.25 351 ALA B O 1
ATOM 7364 N N . MET B 1 352 ? -4.227 -24.281 -27.406 1 88.88 352 MET B N 1
ATOM 7365 C CA . MET B 1 352 ? -3.004 -24.531 -28.172 1 88.88 352 MET B CA 1
ATOM 7366 C C . MET B 1 352 ? -2.559 -25.984 -28.031 1 88.88 352 MET B C 1
ATOM 7368 O O . MET B 1 352 ? -1.883 -26.516 -28.906 1 88.88 352 MET B O 1
ATOM 7372 N N . PHE B 1 353 ? -2.969 -26.688 -26.938 1 87.69 353 PHE B N 1
ATOM 7373 C CA . PHE B 1 353 ? -2.529 -28.062 -26.656 1 87.69 353 PHE B CA 1
ATOM 7374 C C . PHE B 1 353 ? -3.562 -29.062 -27.141 1 87.69 353 PHE B C 1
ATOM 7376 O O . PHE B 1 353 ? -3.33 -30.281 -27.078 1 87.69 353 PHE B O 1
ATOM 7383 N N . THR B 1 354 ? -4.668 -28.672 -27.672 1 85.25 354 THR B N 1
ATOM 7384 C CA . THR B 1 354 ? -5.789 -29.562 -27.938 1 85.25 354 THR B CA 1
ATOM 7385 C C . THR B 1 354 ? -5.48 -30.5 -29.109 1 85.25 354 THR B C 1
ATOM 7387 O O . THR B 1 354 ? -6.035 -31.594 -29.203 1 85.25 354 THR B O 1
ATOM 7390 N N . ASP B 1 355 ? -4.602 -30.109 -29.953 1 81.56 355 ASP B N 1
ATOM 7391 C CA . ASP B 1 355 ? -4.23 -30.969 -31.078 1 81.56 355 ASP B CA 1
ATOM 7392 C C . ASP B 1 355 ? -3.58 -32.25 -30.594 1 81.56 355 ASP B C 1
ATOM 7394 O O . ASP B 1 355 ? -3.758 -33.312 -31.203 1 81.56 355 ASP B O 1
ATOM 7398 N N . LYS B 1 356 ? -2.975 -32.219 -29.5 1 76.56 356 LYS B N 1
ATOM 7399 C CA . LYS B 1 356 ? -2.301 -33.375 -28.938 1 76.56 356 LYS B CA 1
ATOM 7400 C C . LYS B 1 356 ? -3.299 -34.312 -28.266 1 76.56 356 LYS B C 1
ATOM 7402 O O . LYS B 1 356 ? -3.041 -35.531 -28.125 1 76.56 356 LYS B O 1
ATOM 7407 N N . GLY B 1 357 ? -4.352 -33.781 -27.844 1 72.38 357 GLY B N 1
ATOM 7408 C CA . GLY B 1 357 ? -5.371 -34.562 -27.172 1 72.38 357 GLY B CA 1
ATOM 7409 C C . GLY B 1 357 ? -6.312 -35.281 -28.141 1 72.38 357 GLY B C 1
ATOM 7410 O O . GLY B 1 357 ? -7.055 -36.188 -27.75 1 72.38 357 GLY B O 1
ATOM 7411 N N . SER B 1 358 ? -6.324 -34.875 -29.344 1 68.12 358 SER B N 1
ATOM 7412 C CA . SER B 1 358 ? -7.277 -35.406 -30.312 1 68.12 358 SER B CA 1
ATOM 7413 C C . SER B 1 358 ? -6.715 -36.625 -31.031 1 68.12 358 SER B C 1
ATOM 7415 O O . SER B 1 358 ? -7.289 -37.094 -32.031 1 68.12 358 SER B O 1
ATOM 7417 N N . GLY B 1 359 ? -5.637 -37.188 -30.516 1 63.69 359 GLY B N 1
ATOM 7418 C CA . GLY B 1 359 ? -5.117 -38.375 -31.188 1 63.69 359 GLY B CA 1
ATOM 7419 C C . GLY B 1 359 ? -6.066 -39.562 -31.141 1 63.69 359 GLY B C 1
ATOM 7420 O O . GLY B 1 359 ? -6.867 -39.656 -30.203 1 63.69 359 GLY B O 1
ATOM 7421 N N . GLN B 1 360 ? -6.301 -40.312 -32.219 1 60.09 360 GLN B N 1
ATOM 7422 C CA . GLN B 1 360 ? -7.203 -41.469 -32.375 1 60.09 360 GLN B CA 1
ATOM 7423 C C . GLN B 1 360 ? -6.832 -42.594 -31.406 1 60.09 360 GLN B C 1
ATOM 7425 O O . GLN B 1 360 ? -5.676 -43 -31.359 1 60.09 360 GLN B O 1
ATOM 7430 N N . ILE B 1 361 ? -7.598 -42.812 -30.312 1 61 361 ILE B N 1
ATOM 7431 C CA . ILE B 1 361 ? -7.457 -43.938 -29.422 1 61 361 ILE B CA 1
ATOM 7432 C C . ILE B 1 361 ? -7.785 -45.219 -30.188 1 61 361 ILE B C 1
ATOM 7434 O O . ILE B 1 361 ? -8.875 -45.375 -30.75 1 61 361 ILE B O 1
ATOM 7438 N N . VAL B 1 362 ? -6.754 -46.031 -30.562 1 60.38 362 VAL B N 1
ATOM 7439 C CA . VAL B 1 362 ? -6.898 -47.25 -31.344 1 60.38 362 VAL B CA 1
ATOM 7440 C C . VAL B 1 362 ? -7.211 -48.438 -30.406 1 60.38 362 VAL B C 1
ATOM 7442 O O . VAL B 1 362 ? -6.562 -48.594 -29.375 1 60.38 362 VAL B O 1
ATOM 7445 N N . GLY B 1 363 ? -8.375 -49.094 -30.516 1 58.81 363 GLY B N 1
ATOM 7446 C CA . GLY B 1 363 ? -8.742 -50.312 -29.766 1 58.81 363 GLY B CA 1
ATOM 7447 C C . GLY B 1 363 ? -7.715 -51.406 -29.875 1 58.81 363 GLY B C 1
ATOM 7448 O O . GLY B 1 363 ? -7.031 -51.531 -30.891 1 58.81 363 GLY B O 1
ATOM 7449 N N . LEU B 1 364 ? -7.172 -52.062 -28.844 1 55.28 364 LEU B N 1
ATOM 7450 C CA . LEU B 1 364 ? -6.238 -53.188 -28.797 1 55.28 364 LEU B CA 1
ATOM 7451 C C . LEU B 1 364 ? -6.895 -54.469 -29.281 1 55.28 364 LEU B C 1
ATOM 7453 O O . LEU B 1 364 ? -8.078 -54.688 -29.031 1 55.28 364 LEU B O 1
ATOM 7457 N N . SER B 1 365 ? -6.293 -55.125 -30.359 1 53.19 365 SER B N 1
ATOM 7458 C CA . SER B 1 365 ? -6.789 -56.406 -30.891 1 53.19 365 SER B CA 1
ATOM 7459 C C . SER B 1 365 ? -6.375 -57.562 -30 1 53.19 365 SER B C 1
ATOM 7461 O O . SER B 1 365 ? -5.301 -57.562 -29.406 1 53.19 365 SER B O 1
ATOM 7463 N N . ALA B 1 366 ? -7.191 -58.562 -29.578 1 55.44 366 ALA B N 1
ATOM 7464 C CA . ALA B 1 366 ? -7.035 -59.781 -28.828 1 55.44 366 ALA B CA 1
ATOM 7465 C C . ALA B 1 366 ? -6.23 -60.812 -29.609 1 55.44 366 ALA B C 1
ATOM 7467 O O . ALA B 1 366 ? -6.008 -61.938 -29.141 1 55.44 366 ALA B O 1
ATOM 7468 N N . THR B 1 367 ? -5.836 -60.5 -30.781 1 53.34 367 THR B N 1
ATOM 7469 C CA . THR B 1 367 ? -5.25 -61.625 -31.516 1 53.34 367 THR B CA 1
ATOM 7470 C C . THR B 1 367 ? -3.768 -61.75 -31.188 1 53.34 367 THR B C 1
ATOM 7472 O O . THR B 1 367 ? -3.074 -60.781 -30.969 1 53.34 367 THR B O 1
ATOM 7475 N N . GLN B 1 368 ? -3.246 -63.062 -30.938 1 54.59 368 GLN B N 1
ATOM 7476 C CA . GLN B 1 368 ? -2.002 -63.594 -30.406 1 54.59 368 GLN B CA 1
ATOM 7477 C C . GLN B 1 368 ? -0.893 -63.562 -31.453 1 54.59 368 GLN B C 1
ATOM 7479 O O . GLN B 1 368 ? 0.124 -64.25 -31.312 1 54.59 368 GLN B O 1
ATOM 7484 N N . ASP B 1 369 ? -1.027 -63 -32.562 1 57.38 369 ASP B N 1
ATOM 7485 C CA . ASP B 1 369 ? 0.101 -63.062 -33.5 1 57.38 369 ASP B CA 1
ATOM 7486 C C . ASP B 1 369 ? 1.08 -61.906 -33.219 1 57.38 369 ASP B C 1
ATOM 7488 O O . ASP B 1 369 ? 0.699 -60.875 -32.656 1 57.38 369 ASP B O 1
ATOM 7492 N N . VAL B 1 370 ? 2.389 -62.125 -33.438 1 57.19 370 VAL B N 1
ATOM 7493 C CA . VAL B 1 370 ? 3.51 -61.219 -33.188 1 57.19 370 VAL B CA 1
ATOM 7494 C C . VAL B 1 370 ? 3.217 -59.844 -33.75 1 57.19 370 VAL B C 1
ATOM 7496 O O . VAL B 1 370 ? 3.514 -58.812 -33.125 1 57.19 370 VAL B O 1
ATOM 7499 N N . GLN B 1 371 ? 2.799 -59.875 -35.031 1 61.41 371 GLN B N 1
ATOM 7500 C CA . GLN B 1 371 ? 2.498 -58.594 -35.656 1 61.41 371 GLN B CA 1
ATOM 7501 C C . GLN B 1 371 ? 1.393 -57.844 -34.938 1 61.41 371 GLN B C 1
ATOM 7503 O O . GLN B 1 371 ? 1.445 -56.625 -34.812 1 61.41 371 GLN B O 1
ATOM 7508 N N . THR B 1 372 ? 0.554 -58.594 -34.375 1 65.19 372 THR B N 1
ATOM 7509 C CA . THR B 1 372 ? -0.543 -57.969 -33.656 1 65.19 372 THR B CA 1
ATOM 7510 C C . THR B 1 372 ? -0.054 -57.438 -32.312 1 65.19 372 THR B C 1
ATOM 7512 O O . THR B 1 372 ? -0.51 -56.375 -31.844 1 65.19 372 THR B O 1
ATOM 7515 N N . VAL B 1 373 ? 0.936 -58.125 -31.781 1 64.19 373 VAL B N 1
ATOM 7516 C CA . VAL B 1 373 ? 1.493 -57.688 -30.5 1 64.19 373 VAL B CA 1
ATOM 7517 C C . VAL B 1 373 ? 2.211 -56.344 -30.703 1 64.19 373 VAL B C 1
ATOM 7519 O O . VAL B 1 373 ? 2.123 -55.438 -29.859 1 64.19 373 VAL B O 1
ATOM 7522 N N . GLN B 1 374 ? 2.967 -56.25 -31.891 1 66 374 GLN B N 1
ATOM 7523 C CA . GLN B 1 374 ? 3.662 -55 -32.188 1 66 374 GLN B CA 1
ATOM 7524 C C . GLN B 1 374 ? 2.674 -53.844 -32.438 1 66 374 GLN B C 1
ATOM 7526 O O . GLN B 1 374 ? 2.896 -52.719 -31.984 1 66 374 GLN B O 1
ATOM 7531 N N . LYS B 1 375 ? 1.663 -54.156 -33.188 1 71.06 375 LYS B N 1
ATOM 7532 C CA . LYS B 1 375 ? 0.641 -53.156 -33.438 1 71.06 375 LYS B CA 1
ATOM 7533 C C . LYS B 1 375 ? -0.077 -52.75 -32.156 1 71.06 375 LYS B C 1
ATOM 7535 O O . LYS B 1 375 ? -0.407 -51.562 -31.969 1 71.06 375 LYS B O 1
ATOM 7540 N N . ASP B 1 376 ? -0.218 -53.719 -31.281 1 69.44 376 ASP B N 1
ATOM 7541 C CA . ASP B 1 376 ? -0.866 -53.438 -30.016 1 69.44 376 ASP B CA 1
ATOM 7542 C C . ASP B 1 376 ? 0.034 -52.594 -29.109 1 69.44 376 ASP B C 1
ATOM 7544 O O . ASP B 1 376 ? -0.448 -51.719 -28.391 1 69.44 376 ASP B O 1
ATOM 7548 N N . MET B 1 377 ? 1.302 -52.781 -29.297 1 70.5 377 MET B N 1
ATOM 7549 C CA . MET B 1 377 ? 2.248 -52 -28.516 1 70.5 377 MET B CA 1
ATOM 7550 C C . MET B 1 377 ? 2.266 -50.562 -29 1 70.5 377 MET B C 1
ATOM 7552 O O . MET B 1 377 ? 2.322 -49.625 -28.188 1 70.5 377 MET B O 1
ATOM 7556 N N . GLU B 1 378 ? 2.252 -50.406 -30.25 1 73.5 378 GLU B N 1
ATOM 7557 C CA . GLU B 1 378 ? 2.225 -49.062 -30.812 1 73.5 378 GLU B CA 1
ATOM 7558 C C . GLU B 1 378 ? 0.928 -48.344 -30.453 1 73.5 378 GLU B C 1
ATOM 7560 O O . GLU B 1 378 ? 0.938 -47.156 -30.141 1 73.5 378 GLU B O 1
ATOM 7565 N N . ALA B 1 379 ? -0.09 -49.156 -30.531 1 74.56 379 ALA B N 1
ATOM 7566 C CA . ALA B 1 379 ? -1.387 -48.562 -30.172 1 74.56 379 ALA B CA 1
ATOM 7567 C C . ALA B 1 379 ? -1.423 -48.188 -28.703 1 74.56 379 ALA B C 1
ATOM 7569 O O . ALA B 1 379 ? -1.982 -47.156 -28.328 1 74.56 379 ALA B O 1
ATOM 7570 N N . GLN B 1 380 ? -0.807 -48.969 -27.922 1 73.5 380 GLN B N 1
ATOM 7571 C CA . GLN B 1 380 ? -0.758 -48.656 -26.5 1 73.5 380 GLN B CA 1
ATOM 7572 C C . GLN B 1 380 ? 0.069 -47.406 -26.219 1 73.5 380 GLN B C 1
ATOM 7574 O O . GLN B 1 380 ? -0.287 -46.625 -25.359 1 73.5 380 GLN B O 1
ATOM 7579 N N . GLN B 1 381 ? 1.095 -47.25 -27 1 72.62 381 GLN B N 1
ATOM 7580 C CA . GLN B 1 381 ? 1.936 -46.062 -26.828 1 72.62 381 GLN B CA 1
ATOM 7581 C C . GLN B 1 381 ? 1.198 -44.812 -27.25 1 72.62 381 GLN B C 1
ATOM 7583 O O . GLN B 1 381 ? 1.319 -43.781 -26.609 1 72.62 381 GLN B O 1
ATOM 7588 N N . LEU B 1 382 ? 0.534 -44.938 -28.281 1 74.38 382 LEU B N 1
ATOM 7589 C CA . LEU B 1 382 ? -0.239 -43.812 -28.766 1 74.38 382 LEU B CA 1
ATOM 7590 C C . LEU B 1 382 ? -1.355 -43.438 -27.781 1 74.38 382 LEU B C 1
ATOM 7592 O O . LEU B 1 382 ? -1.618 -42.281 -27.531 1 74.38 382 LEU B O 1
ATOM 7596 N N . ASN B 1 383 ? -1.999 -44.5 -27.25 1 75.94 383 ASN B N 1
ATOM 7597 C CA . ASN B 1 383 ? -3.049 -44.281 -26.25 1 75.94 383 ASN B CA 1
ATOM 7598 C C . ASN B 1 383 ? -2.496 -43.625 -25 1 75.94 383 ASN B C 1
ATOM 7600 O O . ASN B 1 383 ? -3.15 -42.75 -24.406 1 75.94 383 ASN B O 1
ATOM 7604 N N . MET B 1 384 ? -1.306 -43.969 -24.719 1 75.19 384 MET B N 1
ATOM 7605 C CA . MET B 1 384 ? -0.678 -43.375 -23.531 1 75.19 384 MET B CA 1
ATOM 7606 C C . MET B 1 384 ? -0.345 -41.906 -23.75 1 75.19 384 MET B C 1
ATOM 7608 O O . MET B 1 384 ? -0.513 -41.094 -22.844 1 75.19 384 MET B O 1
ATOM 7612 N N . LYS B 1 385 ? 0.063 -41.656 -24.938 1 76.75 385 LYS B N 1
ATOM 7613 C CA . LYS B 1 385 ? 0.385 -40.25 -25.25 1 76.75 385 LYS B CA 1
ATOM 7614 C C . LYS B 1 385 ? -0.87 -39.375 -25.281 1 76.75 385 LYS B C 1
ATOM 7616 O O . LYS B 1 385 ? -0.865 -38.281 -24.766 1 76.75 385 LYS B O 1
ATOM 7621 N N . THR B 1 386 ? -1.872 -39.906 -25.812 1 80.31 386 THR B N 1
ATOM 7622 C CA . THR B 1 386 ? -3.135 -39.188 -25.859 1 80.31 386 THR B CA 1
ATOM 7623 C C . THR B 1 386 ? -3.717 -39 -24.469 1 80.31 386 THR B C 1
ATOM 7625 O O . THR B 1 386 ? -4.23 -37.938 -24.109 1 80.31 386 THR B O 1
ATOM 7628 N N . GLY B 1 387 ? -3.602 -40.062 -23.656 1 82.75 387 GLY B N 1
ATOM 7629 C CA . GLY B 1 387 ? -4.086 -39.969 -22.297 1 82.75 387 GLY B CA 1
ATOM 7630 C C . GLY B 1 387 ? -3.365 -38.938 -21.469 1 82.75 387 GLY B C 1
ATOM 7631 O O . GLY B 1 387 ? -3.996 -38.188 -20.703 1 82.75 387 GLY B O 1
ATOM 7632 N N . SER B 1 388 ? -2.082 -38.875 -21.656 1 82.38 388 SER B N 1
ATOM 7633 C CA . SER B 1 388 ? -1.284 -37.906 -20.938 1 82.38 388 SER B CA 1
ATOM 7634 C C . SER B 1 388 ? -1.636 -36.469 -21.375 1 82.38 388 SER B C 1
ATOM 7636 O O . SER B 1 388 ? -1.714 -35.562 -20.547 1 82.38 388 SER B O 1
ATOM 7638 N N . ALA B 1 389 ? -1.881 -36.312 -22.609 1 84.06 389 ALA B N 1
ATOM 7639 C CA . ALA B 1 389 ? -2.234 -35 -23.156 1 84.06 389 ALA B CA 1
ATOM 7640 C C . ALA B 1 389 ? -3.588 -34.531 -22.625 1 84.06 389 ALA B C 1
ATOM 7642 O O . ALA B 1 389 ? -3.744 -33.375 -22.219 1 84.06 389 ALA B O 1
ATOM 7643 N N . VAL B 1 390 ? -4.516 -35.469 -22.641 1 87.75 390 VAL B N 1
ATOM 7644 C CA . VAL B 1 390 ? -5.855 -35.156 -22.172 1 87.75 390 VAL B CA 1
ATOM 7645 C C . VAL B 1 390 ? -5.809 -34.75 -20.688 1 87.75 390 VAL B C 1
ATOM 7647 O O . VAL B 1 390 ? -6.383 -33.75 -20.297 1 87.75 390 VAL B O 1
ATOM 7650 N N . SER B 1 391 ? -5.105 -35.531 -19.938 1 88.38 391 SER B N 1
ATOM 7651 C CA . SER B 1 391 ? -4.949 -35.25 -18.516 1 88.38 391 SER B CA 1
ATOM 7652 C C . SER B 1 391 ? -4.316 -33.875 -18.297 1 88.38 391 SER B C 1
ATOM 7654 O O . SER B 1 391 ? -4.777 -33.094 -17.469 1 88.38 391 SER B O 1
ATOM 7656 N N . GLY B 1 392 ? -3.297 -33.531 -19.078 1 87.75 392 GLY B N 1
ATOM 7657 C CA . GLY B 1 392 ? -2.596 -32.281 -18.953 1 87.75 392 GLY B CA 1
ATOM 7658 C C . GLY B 1 392 ? -3.453 -31.078 -19.344 1 87.75 392 GLY B C 1
ATOM 7659 O O . GLY B 1 392 ? -3.398 -30.031 -18.688 1 87.75 392 GLY B O 1
ATOM 7660 N N . ILE B 1 393 ? -4.23 -31.234 -20.359 1 90.19 393 ILE B N 1
ATOM 7661 C CA . ILE B 1 393 ? -5.086 -30.156 -20.828 1 90.19 393 ILE B CA 1
ATOM 7662 C C . ILE B 1 393 ? -6.129 -29.828 -19.766 1 90.19 393 ILE B C 1
ATOM 7664 O O . ILE B 1 393 ? -6.355 -28.656 -19.453 1 90.19 393 ILE B O 1
ATOM 7668 N N . ILE B 1 394 ? -6.715 -30.844 -19.188 1 91.56 394 ILE B N 1
ATOM 7669 C CA . ILE B 1 394 ? -7.734 -30.641 -18.156 1 91.56 394 ILE B CA 1
ATOM 7670 C C . ILE B 1 394 ? -7.105 -29.969 -16.938 1 91.56 394 ILE B C 1
ATOM 7672 O O . ILE B 1 394 ? -7.672 -29.031 -16.375 1 91.56 394 ILE B O 1
ATOM 7676 N N . MET B 1 395 ? -5.961 -30.438 -16.578 1 92.06 395 MET B N 1
ATOM 7677 C CA . MET B 1 395 ? -5.281 -29.844 -15.438 1 92.06 395 MET B CA 1
ATOM 7678 C C . MET B 1 395 ? -4.938 -28.375 -15.703 1 92.06 395 MET B C 1
ATOM 7680 O O . MET B 1 395 ? -5.059 -27.531 -14.812 1 92.06 395 MET B O 1
ATOM 7684 N N . PHE B 1 396 ? -4.543 -28.125 -16.875 1 92 396 PHE B N 1
ATOM 7685 C CA . PHE B 1 396 ? -4.195 -26.75 -17.25 1 92 396 PHE B CA 1
ATOM 7686 C C . PHE B 1 396 ? -5.41 -25.844 -17.141 1 92 396 PHE B C 1
ATOM 7688 O O . PHE B 1 396 ? -5.309 -24.719 -16.641 1 92 396 PHE B O 1
ATOM 7695 N N . GLU B 1 397 ? -6.516 -26.312 -17.609 1 93.94 397 GLU B N 1
ATOM 7696 C CA . GLU B 1 397 ? -7.762 -25.562 -17.469 1 93.94 397 GLU B CA 1
ATOM 7697 C C . GLU B 1 397 ? -8.062 -25.266 -16 1 93.94 397 GLU B C 1
ATOM 7699 O O . GLU B 1 397 ? -8.375 -24.125 -15.648 1 93.94 397 GLU B O 1
ATOM 7704 N N . VAL B 1 398 ? -7.922 -26.281 -15.219 1 95.12 398 VAL B N 1
ATOM 7705 C CA . VAL B 1 398 ? -8.266 -26.172 -13.805 1 95.12 398 VAL B CA 1
ATOM 7706 C C . VAL B 1 398 ? -7.348 -25.172 -13.125 1 95.12 398 VAL B C 1
ATOM 7708 O O . VAL B 1 398 ? -7.812 -24.312 -12.359 1 95.12 398 VAL B O 1
ATOM 7711 N N . ILE B 1 399 ? -6.133 -25.188 -13.43 1 92.81 399 ILE B N 1
ATOM 7712 C CA . ILE B 1 399 ? -5.156 -24.312 -12.773 1 92.81 399 ILE B CA 1
ATOM 7713 C C . ILE B 1 399 ? -5.371 -22.875 -13.211 1 92.81 399 ILE B C 1
ATOM 7715 O O . ILE B 1 399 ? -5.328 -21.953 -12.383 1 92.81 399 ILE B O 1
ATOM 7719 N N . LEU B 1 400 ? -5.551 -22.672 -14.508 1 93.94 400 LEU B N 1
ATOM 7720 C CA . LEU B 1 400 ? -5.746 -21.312 -15 1 93.94 400 LEU B CA 1
ATOM 7721 C C . LEU B 1 400 ? -7.027 -20.703 -14.438 1 93.94 400 LEU B C 1
ATOM 7723 O O . LEU B 1 400 ? -7.078 -19.516 -14.141 1 93.94 400 LEU B O 1
ATOM 7727 N N . LEU B 1 401 ? -8.039 -21.547 -14.328 1 96.5 401 LEU B N 1
ATOM 7728 C CA . LEU B 1 401 ? -9.258 -21.062 -13.695 1 96.5 401 LEU B CA 1
ATOM 7729 C C . LEU B 1 401 ? -9.031 -20.766 -12.219 1 96.5 401 LEU B C 1
ATOM 7731 O O . LEU B 1 401 ? -9.617 -19.828 -11.664 1 96.5 401 LEU B O 1
ATOM 7735 N N . GLY B 1 402 ? -8.258 -21.609 -11.562 1 94.44 402 GLY B N 1
ATOM 7736 C CA . GLY B 1 402 ? -7.863 -21.297 -10.195 1 94.44 402 GLY B CA 1
ATOM 7737 C C . GLY B 1 402 ? -7.152 -19.969 -10.07 1 94.44 402 GLY B C 1
ATOM 7738 O O . GLY B 1 402 ? -7.406 -19.203 -9.133 1 94.44 402 GLY B O 1
ATOM 7739 N N . LEU B 1 403 ? -6.301 -19.719 -11.023 1 92.19 403 LEU B N 1
ATOM 7740 C CA . LEU B 1 403 ? -5.586 -18.453 -11.039 1 92.19 403 LEU B CA 1
ATOM 7741 C C . LEU B 1 403 ? -6.555 -17.281 -11.219 1 92.19 403 LEU B C 1
ATOM 7743 O O . LEU B 1 403 ? -6.422 -16.25 -10.555 1 92.19 403 LEU B O 1
ATOM 7747 N N . MET B 1 404 ? -7.477 -17.484 -12.102 1 94.38 404 MET B N 1
ATOM 7748 C CA . MET B 1 404 ? -8.492 -16.453 -12.289 1 94.38 404 MET B CA 1
ATOM 7749 C C . MET B 1 404 ? -9.289 -16.234 -11.008 1 94.38 404 MET B C 1
ATOM 7751 O O . MET B 1 404 ? -9.547 -15.086 -10.617 1 94.38 404 MET B O 1
ATOM 7755 N N . GLY B 1 405 ? -9.641 -17.312 -10.406 1 95.69 405 GLY B N 1
ATOM 7756 C CA . GLY B 1 405 ? -10.383 -17.219 -9.164 1 95.69 405 GLY B CA 1
ATOM 7757 C C . GLY B 1 405 ? -9.633 -16.484 -8.07 1 95.69 405 GLY B C 1
ATOM 7758 O O . GLY B 1 405 ? -10.203 -15.641 -7.379 1 95.69 405 GLY B O 1
ATOM 7759 N N . SER B 1 406 ? -8.406 -16.812 -7.898 1 93.5 406 SER B N 1
ATOM 7760 C CA . SER B 1 406 ? -7.574 -16.125 -6.906 1 93.5 406 SER B CA 1
ATOM 7761 C C . SER B 1 406 ? -7.488 -14.633 -7.184 1 93.5 406 SER B C 1
ATOM 7763 O O . SER B 1 406 ? -7.602 -13.82 -6.266 1 93.5 406 SER B O 1
ATOM 7765 N N . ASN B 1 407 ? -7.332 -14.273 -8.406 1 90.38 407 ASN B N 1
ATOM 7766 C CA . ASN B 1 407 ? -7.234 -12.875 -8.797 1 90.38 407 ASN B CA 1
ATOM 7767 C C . ASN B 1 407 ? -8.531 -12.125 -8.523 1 90.38 407 ASN B C 1
ATOM 7769 O O . ASN B 1 407 ? -8.508 -10.953 -8.125 1 90.38 407 ASN B O 1
ATOM 7773 N N . ASN B 1 408 ? -9.578 -12.805 -8.742 1 93.62 408 ASN B N 1
ATOM 7774 C CA . ASN B 1 408 ? -10.891 -12.188 -8.547 1 93.62 408 ASN B CA 1
ATOM 7775 C C . ASN B 1 408 ? -11.117 -11.82 -7.082 1 93.62 408 ASN B C 1
ATOM 7777 O O . ASN B 1 408 ? -11.633 -10.742 -6.785 1 93.62 408 ASN B O 1
ATOM 7781 N N . ALA B 1 409 ? -10.664 -12.664 -6.211 1 96.56 409 ALA B N 1
ATOM 7782 C CA . ALA B 1 409 ? -11.188 -12.586 -4.848 1 96.56 409 ALA B CA 1
ATOM 7783 C C . ALA B 1 409 ? -10.125 -12.055 -3.889 1 96.56 409 ALA B C 1
ATOM 7785 O O . ALA B 1 409 ? -10.453 -11.555 -2.807 1 96.56 409 ALA B O 1
ATOM 7786 N N . ALA B 1 410 ? -8.891 -12.039 -4.227 1 92.25 410 ALA B N 1
ATOM 7787 C CA . ALA B 1 410 ? -7.785 -11.844 -3.295 1 92.25 410 ALA B CA 1
ATOM 7788 C C . ALA B 1 410 ? -7.871 -10.469 -2.631 1 92.25 410 ALA B C 1
ATOM 7790 O O . ALA B 1 410 ? -7.543 -10.32 -1.452 1 92.25 410 ALA B O 1
ATOM 7791 N N . ARG B 1 411 ? -8.359 -9.492 -3.314 1 91.38 411 ARG B N 1
ATOM 7792 C CA . ARG B 1 411 ? -8.336 -8.141 -2.764 1 91.38 411 ARG B CA 1
ATOM 7793 C C . ARG B 1 411 ? -9.75 -7.598 -2.584 1 91.38 411 ARG B C 1
ATOM 7795 O O . ARG B 1 411 ? -9.938 -6.402 -2.346 1 91.38 411 ARG B O 1
ATOM 7802 N N . GLU B 1 412 ? -10.672 -8.43 -2.723 1 95.44 412 GLU B N 1
ATOM 7803 C CA . GLU B 1 412 ? -12.055 -7.973 -2.766 1 95.44 412 GLU B CA 1
ATOM 7804 C C . GLU B 1 412 ? -12.484 -7.375 -1.427 1 95.44 412 GLU B C 1
ATOM 7806 O O . GLU B 1 412 ? -13.203 -6.375 -1.389 1 95.44 412 GLU B O 1
ATOM 7811 N N . VAL B 1 413 ? -12.023 -7.945 -0.329 1 96.38 413 VAL B N 1
ATOM 7812 C CA . VAL B 1 413 ? -12.398 -7.441 0.988 1 96.38 413 VAL B CA 1
ATOM 7813 C C . VAL B 1 413 ? -11.227 -6.688 1.607 1 96.38 413 VAL B C 1
ATOM 7815 O O . VAL B 1 413 ? -11.383 -5.555 2.072 1 96.38 413 VAL B O 1
ATOM 7818 N N . ALA B 1 414 ? -10.086 -7.234 1.482 1 93.19 414 ALA B N 1
ATOM 7819 C CA . ALA B 1 414 ? -8.891 -6.656 2.1 1 93.19 414 ALA B CA 1
ATOM 7820 C C . ALA B 1 414 ? -8.578 -5.289 1.504 1 93.19 414 ALA B C 1
ATOM 7822 O O . ALA B 1 414 ? -8.094 -4.395 2.203 1 93.19 414 ALA B O 1
ATOM 7823 N N . GLY B 1 415 ? -8.883 -5.094 0.298 1 90.31 415 GLY B N 1
ATOM 7824 C CA . GLY B 1 415 ? -8.57 -3.85 -0.384 1 90.31 415 GLY B CA 1
ATOM 7825 C C . GLY B 1 415 ? -9.438 -2.688 0.065 1 90.31 415 GLY B C 1
ATOM 7826 O O . GLY B 1 415 ? -9.031 -1.527 -0.047 1 90.31 415 GLY B O 1
ATOM 7827 N N . GLU B 1 416 ? -10.555 -3.012 0.544 1 92.5 416 GLU B N 1
ATOM 7828 C CA . GLU B 1 416 ? -11.445 -1.945 0.994 1 92.5 416 GLU B CA 1
ATOM 7829 C C . GLU B 1 416 ? -11.844 -2.141 2.453 1 92.5 416 GLU B C 1
ATOM 7831 O O . GLU B 1 416 ? -12.961 -1.788 2.848 1 92.5 416 GLU B O 1
ATOM 7836 N N . ARG B 1 417 ? -11.016 -2.703 3.215 1 92.44 417 ARG B N 1
ATOM 7837 C CA . ARG B 1 417 ? -11.305 -3.041 4.605 1 92.44 417 ARG B CA 1
ATOM 7838 C C . ARG B 1 417 ? -11.672 -1.798 5.406 1 92.44 417 ARG B C 1
ATOM 7840 O O . ARG B 1 417 ? -12.656 -1.802 6.148 1 92.44 417 ARG B O 1
ATOM 7847 N N . ALA B 1 418 ? -10.969 -0.716 5.262 1 89.62 418 ALA B N 1
ATOM 7848 C CA . ALA B 1 418 ? -11.211 0.5 6.035 1 89.62 418 ALA B CA 1
ATOM 7849 C C . ALA B 1 418 ? -12.594 1.071 5.742 1 89.62 418 ALA B C 1
ATOM 7851 O O . ALA B 1 418 ? -13.336 1.425 6.664 1 89.62 418 ALA B O 1
ATOM 7852 N N . VAL B 1 419 ? -12.914 1.104 4.512 1 92.38 419 VAL B N 1
ATOM 7853 C CA . VAL B 1 419 ? -14.203 1.643 4.109 1 92.38 419 VAL B CA 1
ATOM 7854 C C . VAL B 1 419 ? -15.32 0.708 4.57 1 92.38 419 VAL B C 1
ATOM 7856 O O . VAL B 1 419 ? -16.359 1.163 5.043 1 92.38 419 VAL B O 1
ATOM 7859 N N . MET B 1 420 ? -15.062 -0.584 4.449 1 94.44 420 MET B N 1
ATOM 7860 C CA . MET B 1 420 ? -16.062 -1.569 4.863 1 94.44 420 MET B CA 1
ATOM 7861 C C . MET B 1 420 ? -16.328 -1.465 6.359 1 94.44 420 MET B C 1
ATOM 7863 O O . MET B 1 420 ? -17.484 -1.522 6.785 1 94.44 420 MET B O 1
ATOM 7867 N N . GLU B 1 421 ? -15.344 -1.249 7.145 1 92.31 421 GLU B N 1
ATOM 7868 C CA . GLU B 1 421 ? -15.523 -1.121 8.586 1 92.31 421 GLU B CA 1
ATOM 7869 C C . GLU B 1 421 ? -16.312 0.138 8.938 1 92.31 421 GLU B C 1
ATOM 7871 O O . GLU B 1 421 ? -17.156 0.117 9.836 1 92.31 421 GLU B O 1
ATOM 7876 N N . LYS B 1 422 ? -15.969 1.128 8.227 1 91.69 422 LYS B N 1
ATOM 7877 C CA . LYS B 1 422 ? -16.703 2.375 8.445 1 91.69 422 LYS B CA 1
ATOM 7878 C C . LYS B 1 422 ? -18.172 2.217 8.086 1 91.69 422 LYS B C 1
ATOM 7880 O O . LYS B 1 422 ? -19.047 2.68 8.82 1 91.69 422 LYS B O 1
ATOM 7885 N N . GLU B 1 423 ? -18.406 1.573 7.02 1 93.75 423 GLU B N 1
ATOM 7886 C CA . GLU B 1 423 ? -19.781 1.374 6.594 1 93.75 423 GLU B CA 1
ATOM 7887 C C . GLU B 1 423 ? -20.516 0.424 7.535 1 93.75 423 GLU B C 1
ATOM 7889 O O . GLU B 1 423 ? -21.719 0.588 7.781 1 93.75 423 GLU B O 1
ATOM 7894 N N . LYS B 1 424 ? -19.828 -0.519 7.996 1 92.44 424 LYS B N 1
ATOM 7895 C CA . LYS B 1 424 ? -20.406 -1.425 8.984 1 92.44 424 LYS B CA 1
ATOM 7896 C C . LYS B 1 424 ? -20.812 -0.674 10.25 1 92.44 424 LYS B C 1
ATOM 7898 O O . LYS B 1 424 ? -21.891 -0.897 10.797 1 92.44 424 LYS B O 1
ATOM 7903 N N . TYR B 1 425 ? -20.031 0.209 10.617 1 90.06 425 TYR B N 1
ATOM 7904 C CA . TYR B 1 425 ? -20.344 1.052 11.773 1 90.06 425 TYR B CA 1
ATOM 7905 C C . TYR B 1 425 ? -21.578 1.903 11.508 1 90.06 425 TYR B C 1
ATOM 7907 O O . TYR B 1 425 ? -22.375 2.143 12.414 1 90.06 425 TYR B O 1
ATOM 7915 N N . ALA B 1 426 ? -21.688 2.275 10.258 1 91.06 426 ALA B N 1
ATOM 7916 C CA . ALA B 1 426 ? -22.766 3.176 9.891 1 91.06 426 ALA B CA 1
ATOM 7917 C C . ALA B 1 426 ? -24.062 2.4 9.633 1 91.06 426 ALA B C 1
ATOM 7919 O O . ALA B 1 426 ? -25.078 2.98 9.227 1 91.06 426 ALA B O 1
ATOM 7920 N N . GLY B 1 427 ? -24.016 1.056 9.781 1 91.06 427 GLY B N 1
ATOM 7921 C CA . GLY B 1 427 ? -25.281 0.33 9.727 1 91.06 427 GLY B CA 1
ATOM 7922 C C . GLY B 1 427 ? -25.328 -0.7 8.609 1 91.06 427 GLY B C 1
ATOM 7923 O O . GLY B 1 427 ? -26.344 -1.369 8.422 1 91.06 427 GLY B O 1
ATOM 7924 N N . MET B 1 428 ? -24.266 -0.837 7.918 1 94.56 428 MET B N 1
ATOM 7925 C CA . MET B 1 428 ? -24.25 -1.841 6.859 1 94.56 428 MET B CA 1
ATOM 7926 C C . MET B 1 428 ? -24.203 -3.248 7.445 1 94.56 428 MET B C 1
ATOM 7928 O O . MET B 1 428 ? -23.391 -3.537 8.328 1 94.56 428 MET B O 1
ATOM 7932 N N . ARG B 1 429 ? -25.109 -4.066 6.961 1 95.44 429 ARG B N 1
ATOM 7933 C CA . ARG B 1 429 ? -25.141 -5.453 7.41 1 95.44 429 ARG B CA 1
ATOM 7934 C C . ARG B 1 429 ? -24 -6.258 6.777 1 95.44 429 ARG B C 1
ATOM 7936 O O . ARG B 1 429 ? -23.859 -6.27 5.551 1 95.44 429 ARG B O 1
ATOM 7943 N N . PRO B 1 430 ? -23.281 -6.965 7.605 1 95.75 430 PRO B N 1
ATOM 7944 C CA . PRO B 1 430 ? -22.219 -7.797 7.059 1 95.75 430 PRO B CA 1
ATOM 7945 C C . PRO B 1 430 ? -22.734 -8.852 6.082 1 95.75 430 PRO B C 1
ATOM 7947 O O . PRO B 1 430 ? -22.047 -9.18 5.105 1 95.75 430 PRO B O 1
ATOM 7950 N N . SER B 1 431 ? -23.922 -9.367 6.332 1 96.75 431 SER B N 1
ATOM 7951 C CA . SER B 1 431 ? -24.5 -10.391 5.465 1 96.75 431 SER B CA 1
ATOM 7952 C C . SER B 1 431 ? -24.812 -9.828 4.082 1 96.75 431 SER B C 1
ATOM 7954 O O . SER B 1 431 ? -24.625 -10.508 3.07 1 96.75 431 SER B O 1
ATOM 7956 N N . ALA B 1 432 ? -25.281 -8.578 4.074 1 97.75 432 ALA B N 1
ATOM 7957 C CA . ALA B 1 432 ? -25.578 -7.945 2.787 1 97.75 432 ALA B CA 1
ATOM 7958 C C . ALA B 1 432 ? -24.297 -7.688 2.002 1 97.75 432 ALA B C 1
ATOM 7960 O O . ALA B 1 432 ? -24.25 -7.879 0.784 1 97.75 432 ALA B O 1
ATOM 7961 N N . TYR B 1 433 ? -23.328 -7.293 2.709 1 97.88 433 TYR B N 1
ATOM 7962 C CA . TYR B 1 433 ? -22.031 -7.062 2.086 1 97.88 433 TYR B CA 1
ATOM 7963 C C . TYR B 1 433 ? -21.469 -8.352 1.501 1 97.88 433 TYR B C 1
ATOM 7965 O O . TYR B 1 433 ? -21.078 -8.391 0.334 1 97.88 433 TYR B O 1
ATOM 7973 N N . LEU B 1 434 ? -21.484 -9.359 2.277 1 98.25 434 LEU B N 1
ATOM 7974 C CA . LEU B 1 434 ? -20.984 -10.648 1.82 1 98.25 434 LEU B CA 1
ATOM 7975 C C . LEU B 1 434 ? -21.797 -11.164 0.633 1 98.25 434 LEU B C 1
ATOM 7977 O O . LEU B 1 434 ? -21.219 -11.641 -0.35 1 98.25 434 LEU B O 1
ATOM 7981 N N . ALA B 1 435 ? -23.078 -11.078 0.737 1 98.44 435 ALA B N 1
ATOM 7982 C CA . ALA B 1 435 ? -23.938 -11.547 -0.341 1 98.44 435 ALA B CA 1
ATOM 7983 C C . ALA B 1 435 ? -23.625 -10.82 -1.646 1 98.44 435 ALA B C 1
ATOM 7985 O O . ALA B 1 435 ? -23.656 -11.422 -2.723 1 98.44 435 ALA B O 1
ATOM 7986 N N . SER B 1 436 ? -23.406 -9.539 -1.527 1 98.31 436 SER B N 1
ATOM 7987 C CA . SER B 1 436 ? -23.078 -8.773 -2.723 1 98.31 436 SER B CA 1
ATOM 7988 C C . SER B 1 436 ? -21.766 -9.242 -3.342 1 98.31 436 SER B C 1
ATOM 7990 O O . SER B 1 436 ? -21.672 -9.375 -4.562 1 98.31 436 SER B O 1
ATOM 7992 N N . LYS B 1 437 ? -20.781 -9.547 -2.506 1 98.31 437 LYS B N 1
ATOM 7993 C CA . LYS B 1 437 ? -19.5 -10.031 -2.998 1 98.31 437 LYS B CA 1
ATOM 7994 C C . LYS B 1 437 ? -19.641 -11.422 -3.621 1 98.31 437 LYS B C 1
ATOM 7996 O O . LYS B 1 437 ? -19.062 -11.695 -4.668 1 98.31 437 LYS B O 1
ATOM 8001 N N . LEU B 1 438 ? -20.453 -12.227 -2.963 1 98.5 438 LEU B N 1
ATOM 8002 C CA . LEU B 1 438 ? -20.672 -13.578 -3.48 1 98.5 438 LEU B CA 1
ATOM 8003 C C . LEU B 1 438 ? -21.359 -13.523 -4.84 1 98.5 438 LEU B C 1
ATOM 8005 O O . LEU B 1 438 ? -20.984 -14.258 -5.758 1 98.5 438 LEU B O 1
ATOM 8009 N N . SER B 1 439 ? -22.312 -12.688 -4.961 1 98.56 439 SER B N 1
ATOM 8010 C CA . SER B 1 439 ? -23.031 -12.562 -6.219 1 98.56 439 SER B CA 1
ATOM 8011 C C . SER B 1 439 ? -22.141 -12.047 -7.332 1 98.56 439 SER B C 1
ATOM 8013 O O . SER B 1 439 ? -22.125 -12.602 -8.438 1 98.56 439 SER B O 1
ATOM 8015 N N . TYR B 1 440 ? -21.422 -11.016 -7.027 1 98.12 440 TYR B N 1
ATOM 8016 C CA . TYR B 1 440 ? -20.484 -10.438 -7.996 1 98.12 440 TYR B CA 1
ATOM 8017 C C . TYR B 1 440 ? -19.469 -11.477 -8.453 1 98.12 440 TYR B C 1
ATOM 8019 O O . TYR B 1 440 ? -19.266 -11.664 -9.656 1 98.12 440 TYR B O 1
ATOM 8027 N N . LEU B 1 441 ? -18.891 -12.156 -7.543 1 98.56 441 LEU B N 1
ATOM 8028 C CA . LEU B 1 441 ? -17.844 -13.133 -7.84 1 98.56 441 LEU B CA 1
ATOM 8029 C C . LEU B 1 441 ? -18.422 -14.344 -8.562 1 98.56 441 LEU B C 1
ATOM 8031 O O . LEU B 1 441 ? -17.766 -14.938 -9.414 1 98.56 441 LEU B O 1
ATOM 8035 N N . SER B 1 442 ? -19.641 -14.734 -8.164 1 98.56 442 SER B N 1
ATOM 8036 C CA . SER B 1 442 ? -20.281 -15.875 -8.82 1 98.56 442 SER B CA 1
ATOM 8037 C C . SER B 1 442 ? -20.5 -15.602 -10.305 1 98.56 442 SER B C 1
ATOM 8039 O O . SER B 1 442 ? -20.344 -16.5 -11.141 1 98.56 442 SER B O 1
ATOM 8041 N N . VAL B 1 443 ? -20.859 -14.406 -10.633 1 98.19 443 VAL B N 1
ATOM 8042 C CA . VAL B 1 443 ? -21.031 -14.039 -12.031 1 98.19 443 VAL B CA 1
ATOM 8043 C C . VAL B 1 443 ? -19.703 -14.156 -12.773 1 98.19 443 VAL B C 1
ATOM 8045 O O . VAL B 1 443 ? -19.656 -14.695 -13.883 1 98.19 443 VAL B O 1
ATOM 8048 N N . LEU B 1 444 ? -18.641 -13.695 -12.188 1 97.81 444 LEU B N 1
ATOM 8049 C CA . LEU B 1 444 ? -17.328 -13.805 -12.82 1 97.81 444 LEU B CA 1
ATOM 8050 C C . LEU B 1 444 ? -16.922 -15.258 -12.984 1 97.81 444 LEU B C 1
ATOM 8052 O O . LEU B 1 444 ? -16.422 -15.648 -14.039 1 97.81 444 LEU B O 1
ATOM 8056 N N . VAL B 1 445 ? -17.156 -16.016 -11.953 1 98.25 445 VAL B N 1
ATOM 8057 C CA . VAL B 1 445 ? -16.828 -17.438 -11.984 1 98.25 445 VAL B CA 1
ATOM 8058 C C . VAL B 1 445 ? -17.562 -18.109 -13.141 1 98.25 445 VAL B C 1
ATOM 8060 O O . VAL B 1 445 ? -16.969 -18.875 -13.906 1 98.25 445 VAL B O 1
ATOM 8063 N N . LEU B 1 446 ? -18.828 -17.828 -13.258 1 98.31 446 LEU B N 1
ATOM 8064 C CA . LEU B 1 446 ? -19.641 -18.453 -14.297 1 98.31 446 LEU B CA 1
ATOM 8065 C C . LEU B 1 446 ? -19.188 -18.016 -15.68 1 98.31 446 LEU B C 1
ATOM 8067 O O . LEU B 1 446 ? -18.969 -18.859 -16.562 1 98.31 446 LEU B O 1
ATOM 8071 N N . VAL B 1 447 ? -18.969 -16.766 -15.898 1 97.69 447 VAL B N 1
ATOM 8072 C CA . VAL B 1 447 ? -18.578 -16.25 -17.203 1 97.69 447 VAL B CA 1
ATOM 8073 C C . VAL B 1 447 ? -17.203 -16.797 -17.594 1 97.69 447 VAL B C 1
ATOM 8075 O O . VAL B 1 447 ? -17.016 -17.266 -18.719 1 97.69 447 VAL B O 1
ATOM 8078 N N . GLN B 1 448 ? -16.312 -16.828 -16.703 1 97.88 448 GLN B N 1
ATOM 8079 C CA . GLN B 1 448 ? -14.953 -17.281 -16.969 1 97.88 448 GLN B CA 1
ATOM 8080 C C . GLN B 1 448 ? -14.922 -18.781 -17.25 1 97.88 448 GLN B C 1
ATOM 8082 O O . GLN B 1 448 ? -14.266 -19.234 -18.188 1 97.88 448 GLN B O 1
ATOM 8087 N N . SER B 1 449 ? -15.641 -19.531 -16.438 1 97.88 449 SER B N 1
ATOM 8088 C CA . SER B 1 449 ? -15.633 -20.984 -16.578 1 97.88 449 SER B CA 1
ATOM 8089 C C . SER B 1 449 ? -16.359 -21.422 -17.828 1 97.88 449 SER B C 1
ATOM 8091 O O . SER B 1 449 ? -15.891 -22.312 -18.562 1 97.88 449 SER B O 1
ATOM 8093 N N . VAL B 1 450 ? -17.5 -20.812 -18.094 1 97.31 450 VAL B N 1
ATOM 8094 C CA . VAL B 1 450 ? -18.266 -21.141 -19.281 1 97.31 450 VAL B CA 1
ATOM 8095 C C . VAL B 1 450 ? -17.484 -20.766 -20.531 1 97.31 450 VAL B C 1
ATOM 8097 O O . VAL B 1 450 ? -17.438 -21.547 -21.5 1 97.31 450 VAL B O 1
ATOM 8100 N N . TRP B 1 451 ? -16.891 -19.641 -20.5 1 97.06 451 TRP B N 1
ATOM 8101 C CA . TRP B 1 451 ? -16.109 -19.219 -21.656 1 97.06 451 TRP B CA 1
ATOM 8102 C C . TRP B 1 451 ? -14.914 -20.141 -21.859 1 97.06 451 TRP B C 1
ATOM 8104 O O . TRP B 1 451 ? -14.625 -20.547 -23 1 97.06 451 TRP B O 1
ATOM 8114 N N . MET B 1 452 ? -14.188 -20.453 -20.828 1 96.25 452 MET B N 1
ATOM 8115 C CA . MET B 1 452 ? -13.078 -21.406 -20.922 1 96.25 452 MET B CA 1
ATOM 8116 C C . MET B 1 452 ? -13.531 -22.719 -21.531 1 96.25 452 MET B C 1
ATOM 8118 O O . MET B 1 452 ? -12.906 -23.234 -22.453 1 96.25 452 MET B O 1
ATOM 8122 N N . PHE B 1 453 ? -14.648 -23.203 -21.047 1 94.75 453 PHE B N 1
ATOM 8123 C CA . PHE B 1 453 ? -15.195 -24.469 -21.531 1 94.75 453 PHE B CA 1
ATOM 8124 C C . PHE B 1 453 ? -15.586 -24.359 -23 1 94.75 453 PHE B C 1
ATOM 8126 O O . PHE B 1 453 ? -15.172 -25.188 -23.812 1 94.75 453 PHE B O 1
ATOM 8133 N N . ALA B 1 454 ? -16.359 -23.344 -23.344 1 94.44 454 ALA B N 1
ATOM 8134 C CA . ALA B 1 454 ? -16.875 -23.203 -24.703 1 94.44 454 ALA B CA 1
ATOM 8135 C C . ALA B 1 454 ? -15.75 -22.984 -25.703 1 94.44 454 ALA B C 1
ATOM 8137 O O . ALA B 1 454 ? -15.758 -23.578 -26.781 1 94.44 454 ALA B O 1
ATOM 8138 N N . PHE B 1 455 ? -14.797 -22.219 -25.375 1 94.44 455 PHE B N 1
ATOM 8139 C CA . PHE B 1 455 ? -13.695 -21.922 -26.281 1 94.44 455 PHE B CA 1
ATOM 8140 C C . PHE B 1 455 ? -12.844 -23.156 -26.531 1 94.44 455 PHE B C 1
ATOM 8142 O O . PHE B 1 455 ? -12.539 -23.469 -27.688 1 94.44 455 PHE B O 1
ATOM 8149 N N . VAL B 1 456 ? -12.461 -23.875 -25.484 1 92.12 456 VAL B N 1
ATOM 8150 C CA . VAL B 1 456 ? -11.609 -25.047 -25.609 1 92.12 456 VAL B CA 1
ATOM 8151 C C . VAL B 1 456 ? -12.383 -26.172 -26.312 1 92.12 456 VAL B C 1
ATOM 8153 O O . VAL B 1 456 ? -11.828 -26.891 -27.141 1 92.12 456 VAL B O 1
ATOM 8156 N N . ASP B 1 457 ? -13.672 -26.281 -25.938 1 88.88 457 ASP B N 1
ATOM 8157 C CA . ASP B 1 457 ? -14.516 -27.312 -26.531 1 88.88 457 ASP B CA 1
ATOM 8158 C C . ASP B 1 457 ? -14.695 -27.094 -28.031 1 88.88 457 ASP B C 1
ATOM 8160 O O . ASP B 1 457 ? -14.922 -28.047 -28.781 1 88.88 457 ASP B O 1
ATOM 8164 N N . PHE B 1 458 ? -14.586 -25.938 -28.438 1 89.75 458 PHE B N 1
ATOM 8165 C CA . PHE B 1 458 ? -14.688 -25.625 -29.859 1 89.75 458 PHE B CA 1
ATOM 8166 C C . PHE B 1 458 ? -13.539 -26.25 -30.641 1 89.75 458 PHE B C 1
ATOM 8168 O O . PHE B 1 458 ? -13.719 -26.672 -31.781 1 89.75 458 PHE B O 1
ATOM 8175 N N . PHE B 1 459 ? -12.406 -26.406 -30.062 1 87.06 459 PHE B N 1
ATOM 8176 C CA . PHE B 1 459 ? -11.227 -26.938 -30.734 1 87.06 459 PHE B CA 1
ATOM 8177 C C . PHE B 1 459 ? -11.016 -28.406 -30.391 1 87.06 459 PHE B C 1
ATOM 8179 O O . PHE B 1 459 ? -10.211 -29.094 -31.031 1 87.06 459 PHE B O 1
ATOM 8186 N N . TRP B 1 460 ? -11.633 -28.797 -29.328 1 80.5 460 TRP B N 1
ATOM 8187 C CA . TRP B 1 460 ? -11.383 -30.141 -28.812 1 80.5 460 TRP B CA 1
ATOM 8188 C C . TRP B 1 460 ? -12.695 -30.828 -28.453 1 80.5 460 TRP B C 1
ATOM 8190 O O . TRP B 1 460 ? -13.43 -30.375 -27.578 1 80.5 460 TRP B O 1
ATOM 8200 N N . ASP B 1 461 ? -12.984 -31.875 -29.188 1 72.69 461 ASP B N 1
ATOM 8201 C CA . ASP B 1 461 ? -14.203 -32.625 -28.906 1 72.69 461 ASP B CA 1
ATOM 8202 C C . ASP B 1 461 ? -13.938 -33.719 -27.859 1 72.69 461 ASP B C 1
ATOM 8204 O O . ASP B 1 461 ? -13.586 -34.844 -28.203 1 72.69 461 ASP B O 1
ATOM 8208 N N . ARG B 1 462 ? -13.828 -33.438 -26.562 1 64.62 462 ARG B N 1
ATOM 8209 C CA . ARG B 1 462 ? -13.445 -34.344 -25.484 1 64.62 462 ARG B CA 1
ATOM 8210 C C . ARG B 1 462 ? -14.602 -35.281 -25.109 1 64.62 462 ARG B C 1
ATOM 8212 O O . ARG B 1 462 ? -14.383 -36.344 -24.531 1 64.62 462 ARG B O 1
ATOM 8219 N N . GLY B 1 463 ? -15.773 -35.125 -25.5 1 63.41 463 GLY B N 1
ATOM 8220 C CA . GLY B 1 463 ? -16.938 -35.781 -24.953 1 63.41 463 GLY B CA 1
ATOM 8221 C C . GLY B 1 463 ? -17.25 -35.375 -23.516 1 63.41 463 GLY B C 1
ATOM 8222 O O . GLY B 1 463 ? -16.422 -34.75 -22.859 1 63.41 463 GLY B O 1
ATOM 8223 N N . GLY B 1 464 ? -18.438 -35.5 -22.844 1 63.56 464 GLY B N 1
ATOM 8224 C CA . GLY B 1 464 ? -18.812 -35.281 -21.453 1 63.56 464 GLY B CA 1
ATOM 8225 C C . GLY B 1 464 ? -18.875 -33.812 -21.109 1 63.56 464 GLY B C 1
ATOM 8226 O O . GLY B 1 464 ? -18.438 -33.406 -20.016 1 63.56 464 GLY B O 1
ATOM 8227 N N . GLY B 1 465 ? -19.422 -33.062 -21.938 1 81.75 465 GLY B N 1
ATOM 8228 C CA . GLY B 1 465 ? -19.297 -31.625 -21.984 1 81.75 465 GLY B CA 1
ATOM 8229 C C . GLY B 1 465 ? -19.875 -30.953 -20.75 1 81.75 465 GLY B C 1
ATOM 8230 O O . GLY B 1 465 ? -19.203 -30.156 -20.094 1 81.75 465 GLY B O 1
ATOM 8231 N N . LEU B 1 466 ? -21.078 -31.484 -20.172 1 87.62 466 LEU B N 1
ATOM 8232 C CA . LEU B 1 466 ? -21.719 -30.75 -19.094 1 87.62 466 LEU B CA 1
ATOM 8233 C C . LEU B 1 466 ? -21.047 -31.016 -17.766 1 87.62 466 LEU B C 1
ATOM 8235 O O . LEU B 1 466 ? -20.906 -30.125 -16.938 1 87.62 466 LEU B O 1
ATOM 8239 N N . THR B 1 467 ? -20.703 -32.312 -17.484 1 91.25 467 THR B N 1
ATOM 8240 C CA . THR B 1 467 ? -20.031 -32.656 -16.234 1 91.25 467 THR B CA 1
ATOM 8241 C C . THR B 1 467 ? -18.688 -31.953 -16.125 1 91.25 467 THR B C 1
ATOM 8243 O O . THR B 1 467 ? -18.328 -31.469 -15.055 1 91.25 467 THR B O 1
ATOM 8246 N N . HIS B 1 468 ? -17.969 -31.969 -17.234 1 92.38 468 HIS B N 1
ATOM 8247 C CA . HIS B 1 468 ? -16.688 -31.25 -17.25 1 92.38 468 HIS B CA 1
ATOM 8248 C C . HIS B 1 468 ? -16.875 -29.766 -16.953 1 92.38 468 HIS B C 1
ATOM 8250 O O . HIS B 1 468 ? -16.125 -29.188 -16.172 1 92.38 468 HIS B O 1
ATOM 8256 N N . LEU B 1 469 ? -17.906 -29.172 -17.562 1 94.88 469 LEU B N 1
ATOM 8257 C CA . LEU B 1 469 ? -18.219 -27.766 -17.328 1 94.88 469 LEU B CA 1
ATOM 8258 C C . LEU B 1 469 ? -18.5 -27.516 -15.852 1 94.88 469 LEU B C 1
ATOM 8260 O O . LEU B 1 469 ? -18.016 -26.531 -15.281 1 94.88 469 LEU B O 1
ATOM 8264 N N . LEU B 1 470 ? -19.234 -28.391 -15.227 1 96.5 470 LEU B N 1
ATOM 8265 C CA . LEU B 1 470 ? -19.594 -28.219 -13.82 1 96.5 470 LEU B CA 1
ATOM 8266 C C . LEU B 1 470 ? -18.344 -28.281 -12.945 1 96.5 470 LEU B C 1
ATOM 8268 O O . LEU B 1 470 ? -18.219 -27.531 -11.977 1 96.5 470 LEU B O 1
ATOM 8272 N N . PHE B 1 471 ? -17.438 -29.156 -13.266 1 96.44 471 PHE B N 1
ATOM 8273 C CA . PHE B 1 471 ? -16.219 -29.25 -12.477 1 96.44 471 PHE B CA 1
ATOM 8274 C C . PHE B 1 471 ? -15.344 -28.016 -12.68 1 96.44 471 PHE B C 1
ATOM 8276 O O . PHE B 1 471 ? -14.664 -27.578 -11.75 1 96.44 471 PHE B O 1
ATOM 8283 N N . LEU B 1 472 ? -15.352 -27.469 -13.93 1 96.75 472 LEU B N 1
ATOM 8284 C CA . LEU B 1 472 ? -14.617 -26.234 -14.156 1 96.75 472 LEU B CA 1
ATOM 8285 C C . LEU B 1 472 ? -15.203 -25.094 -13.328 1 96.75 472 LEU B C 1
ATOM 8287 O O . LEU B 1 472 ? -14.461 -24.297 -12.742 1 96.75 472 LEU B O 1
ATOM 8291 N N . ILE B 1 473 ? -16.5 -25.047 -13.273 1 98.19 473 ILE B N 1
ATOM 8292 C CA . ILE B 1 473 ? -17.172 -24.016 -12.492 1 98.19 473 ILE B CA 1
ATOM 8293 C C . ILE B 1 473 ? -16.844 -24.188 -11.016 1 98.19 473 ILE B C 1
ATOM 8295 O O . ILE B 1 473 ? -16.5 -23.219 -10.336 1 98.19 473 ILE B O 1
ATOM 8299 N N . LEU B 1 474 ? -16.875 -25.391 -10.562 1 98.06 474 LEU B N 1
ATOM 8300 C CA . LEU B 1 474 ? -16.641 -25.656 -9.148 1 98.06 474 LEU B CA 1
ATOM 8301 C C . LEU B 1 474 ? -15.188 -25.406 -8.781 1 98.06 474 LEU B C 1
ATOM 8303 O O . LEU B 1 474 ? -14.883 -24.969 -7.664 1 98.06 474 LEU B O 1
ATOM 8307 N N . ALA B 1 475 ? -14.258 -25.75 -9.68 1 97.38 475 ALA B N 1
ATOM 8308 C CA . ALA B 1 475 ? -12.844 -25.469 -9.445 1 97.38 475 ALA B CA 1
ATOM 8309 C C . ALA B 1 475 ? -12.602 -23.969 -9.281 1 97.38 475 ALA B C 1
ATOM 8311 O O . ALA B 1 475 ? -11.938 -23.547 -8.336 1 97.38 475 ALA B O 1
ATOM 8312 N N . ASN B 1 476 ? -13.164 -23.219 -10.18 1 98.31 476 ASN B N 1
ATOM 8313 C CA . ASN B 1 476 ? -13.062 -21.766 -10.125 1 98.31 476 ASN B CA 1
ATOM 8314 C C . ASN B 1 476 ? -13.734 -21.203 -8.875 1 98.31 476 ASN B C 1
ATOM 8316 O O . ASN B 1 476 ? -13.156 -20.359 -8.18 1 98.31 476 ASN B O 1
ATOM 8320 N N . ALA B 1 477 ? -14.875 -21.734 -8.602 1 98.62 477 ALA B N 1
ATOM 8321 C CA . ALA B 1 477 ? -15.633 -21.266 -7.445 1 98.62 477 ALA B CA 1
ATOM 8322 C C . ALA B 1 477 ? -14.898 -21.594 -6.145 1 98.62 477 ALA B C 1
ATOM 8324 O O . ALA B 1 477 ? -14.797 -20.734 -5.258 1 98.62 477 ALA B O 1
ATOM 8325 N N . ALA B 1 478 ? -14.422 -22.781 -6.035 1 98.5 478 ALA B N 1
ATOM 8326 C CA . ALA B 1 478 ? -13.719 -23.188 -4.824 1 98.5 478 ALA B CA 1
ATOM 8327 C C . ALA B 1 478 ? -12.531 -22.266 -4.547 1 98.5 478 ALA B C 1
ATOM 8329 O O . ALA B 1 478 ? -12.391 -21.75 -3.439 1 98.5 478 ALA B O 1
ATOM 8330 N N . MET B 1 479 ? -11.75 -22.047 -5.562 1 97.94 479 MET B N 1
ATOM 8331 C CA . MET B 1 479 ? -10.586 -21.188 -5.391 1 97.94 479 MET B CA 1
ATOM 8332 C C . MET B 1 479 ? -11.016 -19.75 -5.098 1 97.94 479 MET B C 1
ATOM 8334 O O . MET B 1 479 ? -10.438 -19.078 -4.234 1 97.94 479 MET B O 1
ATOM 8338 N N . THR B 1 480 ? -12 -19.25 -5.781 1 98.31 480 THR B N 1
ATOM 8339 C CA . THR B 1 480 ? -12.484 -17.891 -5.617 1 98.31 480 THR B CA 1
ATOM 8340 C C . THR B 1 480 ? -12.969 -17.656 -4.191 1 98.31 480 THR B C 1
ATOM 8342 O O . THR B 1 480 ? -12.555 -16.688 -3.543 1 98.31 480 THR B O 1
ATOM 8345 N N . PHE B 1 481 ? -13.742 -18.547 -3.693 1 98.62 481 PHE B N 1
ATOM 8346 C CA . PHE B 1 481 ? -14.375 -18.297 -2.402 1 98.62 481 PHE B CA 1
ATOM 8347 C C . PHE B 1 481 ? -13.398 -18.578 -1.264 1 98.62 481 PHE B C 1
ATOM 8349 O O . PHE B 1 481 ? -13.445 -17.922 -0.224 1 98.62 481 PHE B O 1
ATOM 8356 N N . VAL B 1 482 ? -12.516 -19.531 -1.436 1 98.25 482 VAL B N 1
ATOM 8357 C CA . VAL B 1 482 ? -11.461 -19.703 -0.442 1 98.25 482 VAL B CA 1
ATOM 8358 C C . VAL B 1 482 ? -10.586 -18.453 -0.39 1 98.25 482 VAL B C 1
ATOM 8360 O O . VAL B 1 482 ? -10.242 -17.969 0.692 1 98.25 482 VAL B O 1
ATOM 8363 N N . CYS B 1 483 ? -10.266 -17.922 -1.547 1 97.75 483 CYS B N 1
ATOM 8364 C CA . CYS B 1 483 ? -9.445 -16.719 -1.601 1 97.75 483 CYS B CA 1
ATOM 8365 C C . CYS B 1 483 ? -10.203 -15.516 -1.062 1 97.75 483 CYS B C 1
ATOM 8367 O O . CYS B 1 483 ? -9.602 -14.602 -0.504 1 97.75 483 CYS B O 1
ATOM 8369 N N . LEU B 1 484 ? -11.492 -15.5 -1.233 1 98.38 484 LEU B N 1
ATOM 8370 C CA . LEU B 1 484 ? -12.305 -14.469 -0.592 1 98.38 484 LEU B CA 1
ATOM 8371 C C . LEU B 1 484 ? -12.195 -14.555 0.927 1 98.38 484 LEU B C 1
ATOM 8373 O O . LEU B 1 484 ? -12.109 -13.539 1.61 1 98.38 484 LEU B O 1
ATOM 8377 N N . GLY B 1 485 ? -12.25 -15.797 1.385 1 98.31 485 GLY B N 1
ATOM 8378 C CA . GLY B 1 485 ? -12.047 -16 2.811 1 98.31 485 GLY B CA 1
ATOM 8379 C C . GLY B 1 485 ? -10.703 -15.492 3.297 1 98.31 485 GLY B C 1
ATOM 8380 O O . GLY B 1 485 ? -10.625 -14.812 4.324 1 98.31 485 GLY B O 1
ATOM 8381 N N . ILE B 1 486 ? -9.695 -15.758 2.52 1 97.06 486 ILE B N 1
ATOM 8382 C CA . ILE B 1 486 ? -8.359 -15.266 2.844 1 97.06 486 ILE B CA 1
ATOM 8383 C C . ILE B 1 486 ? -8.352 -13.742 2.838 1 97.06 486 ILE B C 1
ATOM 8385 O O . ILE B 1 486 ? -7.785 -13.109 3.732 1 97.06 486 ILE B O 1
ATOM 8389 N N . SER B 1 487 ? -8.945 -13.148 1.883 1 96.69 487 SER B N 1
ATOM 8390 C CA . SER B 1 487 ? -9.039 -11.703 1.765 1 96.69 487 SER B CA 1
ATOM 8391 C C . SER B 1 487 ? -9.703 -11.086 2.994 1 96.69 487 SER B C 1
ATOM 8393 O O . SER B 1 487 ? -9.273 -10.039 3.48 1 96.69 487 SER B O 1
ATOM 8395 N N . ALA B 1 488 ? -10.719 -11.734 3.48 1 97.31 488 ALA B N 1
ATOM 8396 C CA . ALA B 1 488 ? -11.484 -11.227 4.613 1 97.31 488 ALA B CA 1
ATOM 8397 C C . ALA B 1 488 ? -10.703 -11.367 5.914 1 97.31 488 ALA B C 1
ATOM 8399 O O . ALA B 1 488 ? -10.867 -10.562 6.836 1 97.31 488 ALA B O 1
ATOM 8400 N N . LEU B 1 489 ? -9.836 -12.32 5.996 1 95.5 489 LEU B N 1
ATOM 8401 C CA . LEU B 1 489 ? -9.141 -12.609 7.242 1 95.5 489 LEU B CA 1
ATOM 8402 C C . LEU B 1 489 ? -7.766 -11.945 7.258 1 95.5 489 LEU B C 1
ATOM 8404 O O . LEU B 1 489 ? -7.16 -11.789 8.32 1 95.5 489 LEU B O 1
ATOM 8408 N N . ALA B 1 490 ? -7.309 -11.562 6.133 1 91.75 490 ALA B N 1
ATOM 8409 C CA . ALA B 1 490 ? -5.957 -11.016 6.016 1 91.75 490 ALA B CA 1
ATOM 8410 C C . ALA B 1 490 ? -5.859 -9.641 6.672 1 91.75 490 ALA B C 1
ATOM 8412 O O . ALA B 1 490 ? -6.867 -8.945 6.824 1 91.75 490 ALA B O 1
ATOM 8413 N N . ARG B 1 491 ? -4.664 -9.219 7.031 1 84.94 491 ARG B N 1
ATOM 8414 C CA . ARG B 1 491 ? -4.418 -7.941 7.691 1 84.94 491 ARG B CA 1
ATOM 8415 C C . ARG B 1 491 ? -4.258 -6.816 6.672 1 84.94 491 ARG B C 1
ATOM 8417 O O . ARG B 1 491 ? -4.543 -5.656 6.969 1 84.94 491 ARG B O 1
ATOM 8424 N N . SER B 1 492 ? -3.727 -7.215 5.508 1 83.5 492 SER B N 1
ATOM 8425 C CA . SER B 1 492 ? -3.533 -6.234 4.445 1 83.5 492 SER B CA 1
ATOM 8426 C C . SER B 1 492 ? -3.857 -6.832 3.08 1 83.5 492 SER B C 1
ATOM 8428 O O . SER B 1 492 ? -3.932 -8.055 2.93 1 83.5 492 SER B O 1
ATOM 8430 N N . ALA B 1 493 ? -4.105 -5.977 2.166 1 85.88 493 ALA B N 1
ATOM 8431 C CA . ALA B 1 493 ? -4.398 -6.414 0.804 1 85.88 493 ALA B CA 1
ATOM 8432 C C . ALA B 1 493 ? -3.203 -7.141 0.194 1 85.88 493 ALA B C 1
ATOM 8434 O O . ALA B 1 493 ? -3.369 -8.117 -0.539 1 85.88 493 ALA B O 1
ATOM 8435 N N . ASP B 1 494 ? -2.014 -6.793 0.539 1 77.12 494 ASP B N 1
ATOM 8436 C CA . ASP B 1 494 ? -0.801 -7.414 0.017 1 77.12 494 ASP B CA 1
ATOM 8437 C C . ASP B 1 494 ? -0.643 -8.836 0.548 1 77.12 494 ASP B C 1
ATOM 8439 O O . ASP B 1 494 ? -0.29 -9.75 -0.202 1 77.12 494 ASP B O 1
ATOM 8443 N N . GLN B 1 495 ? -0.864 -8.945 1.781 1 82.5 495 GLN B N 1
ATOM 8444 C CA . GLN B 1 495 ? -0.805 -10.273 2.375 1 82.5 495 GLN B CA 1
ATOM 8445 C C . GLN B 1 495 ? -1.833 -11.203 1.739 1 82.5 495 GLN B C 1
ATOM 8447 O O . GLN B 1 495 ? -1.539 -12.375 1.47 1 82.5 495 GLN B O 1
ATOM 8452 N N . ALA B 1 496 ? -3.029 -10.641 1.555 1 88.94 496 ALA B N 1
ATOM 8453 C CA . ALA B 1 496 ? -4.09 -11.438 0.95 1 88.94 496 ALA B CA 1
ATOM 8454 C C . ALA B 1 496 ? -3.701 -11.898 -0.453 1 88.94 496 ALA B C 1
ATOM 8456 O O . ALA B 1 496 ? -3.904 -13.055 -0.81 1 88.94 496 ALA B O 1
ATOM 8457 N N . SER B 1 497 ? -3.154 -11.008 -1.231 1 84.31 497 SER B N 1
ATOM 8458 C CA . SER B 1 497 ? -2.734 -11.344 -2.588 1 84.31 497 SER B CA 1
ATOM 8459 C C . SER B 1 497 ? -1.624 -12.391 -2.58 1 84.31 497 SER B C 1
ATOM 8461 O O . SER B 1 497 ? -1.655 -13.344 -3.361 1 84.31 497 SER B O 1
ATOM 8463 N N . LEU B 1 498 ? -0.683 -12.273 -1.677 1 77.56 498 LEU B N 1
ATOM 8464 C CA . LEU B 1 498 ? 0.445 -13.195 -1.587 1 77.56 498 LEU B CA 1
ATOM 8465 C C . LEU B 1 498 ? -0.021 -14.586 -1.179 1 77.56 498 LEU B C 1
ATOM 8467 O O . LEU B 1 498 ? 0.352 -15.586 -1.807 1 77.56 498 LEU B O 1
ATOM 8471 N N . LEU B 1 499 ? -0.801 -14.633 -0.155 1 85 499 LEU B N 1
ATOM 8472 C CA . LEU B 1 499 ? -1.288 -15.922 0.327 1 85 499 LEU B CA 1
ATOM 8473 C C . LEU B 1 499 ? -2.129 -16.609 -0.737 1 85 499 LEU B C 1
ATOM 8475 O O . LEU B 1 499 ? -2.045 -17.828 -0.902 1 85 499 LEU B O 1
ATOM 8479 N N . SER B 1 500 ? -2.932 -15.844 -1.45 1 90.38 500 SER B N 1
ATOM 8480 C CA . SER B 1 500 ? -3.795 -16.406 -2.482 1 90.38 500 SER B CA 1
ATOM 8481 C C . SER B 1 500 ? -2.977 -16.969 -3.639 1 90.38 500 SER B C 1
ATOM 8483 O O . SER B 1 500 ? -3.26 -18.062 -4.129 1 90.38 500 SER B O 1
ATOM 8485 N N . ILE B 1 501 ? -2.016 -16.297 -4.008 1 81.44 501 ILE B N 1
ATOM 8486 C CA . ILE B 1 501 ? -1.213 -16.75 -5.141 1 81.44 501 ILE B CA 1
ATOM 8487 C C . ILE B 1 501 ? -0.4 -17.969 -4.746 1 81.44 501 ILE B C 1
ATOM 8489 O O . ILE B 1 501 ? -0.216 -18.891 -5.555 1 81.44 501 ILE B O 1
ATOM 8493 N N . TYR B 1 502 ? 0.114 -18.016 -3.555 1 82.69 502 TYR B N 1
ATOM 8494 C CA . TYR B 1 502 ? 0.811 -19.188 -3.066 1 82.69 502 TYR B CA 1
ATOM 8495 C C . TYR B 1 502 ? -0.127 -20.391 -3.018 1 82.69 502 TYR B C 1
ATOM 8497 O O . TYR B 1 502 ? 0.273 -21.516 -3.338 1 82.69 502 TYR B O 1
ATOM 8505 N N . LEU B 1 503 ? -1.286 -20.109 -2.586 1 90.12 503 LEU B N 1
ATOM 8506 C CA . LEU B 1 503 ? -2.266 -21.188 -2.553 1 90.12 503 LEU B CA 1
ATOM 8507 C C . LEU B 1 503 ? -2.451 -21.797 -3.939 1 90.12 503 LEU B C 1
ATOM 8509 O O . LEU B 1 503 ? -2.467 -23.016 -4.086 1 90.12 503 LEU B O 1
ATOM 8513 N N . VAL B 1 504 ? -2.574 -20.953 -4.945 1 89.06 504 VAL B N 1
ATOM 8514 C CA . VAL B 1 504 ? -2.746 -21.422 -6.312 1 89.06 504 VAL B CA 1
ATOM 8515 C C . VAL B 1 504 ? -1.471 -22.125 -6.781 1 89.06 504 VAL B C 1
ATOM 8517 O O . VAL B 1 504 ? -1.53 -23.172 -7.43 1 89.06 504 VAL B O 1
ATOM 8520 N N . GLY B 1 505 ? -0.35 -21.562 -6.438 1 83.44 505 GLY B N 1
ATOM 8521 C CA . GLY B 1 505 ? 0.931 -22.094 -6.871 1 83.44 505 GLY B CA 1
ATOM 8522 C C . GLY B 1 505 ? 1.172 -23.516 -6.406 1 83.44 505 GLY B C 1
ATOM 8523 O O . GLY B 1 505 ? 1.816 -24.312 -7.102 1 83.44 505 GLY B O 1
ATOM 8524 N N . PHE B 1 506 ? 0.59 -23.891 -5.344 1 87.25 506 PHE B N 1
ATOM 8525 C CA . PHE B 1 506 ? 0.837 -25.219 -4.789 1 87.25 506 PHE B CA 1
ATOM 8526 C C . PHE B 1 506 ? -0.221 -26.203 -5.266 1 87.25 506 PHE B C 1
ATOM 8528 O O . PHE B 1 506 ? -0.108 -27.406 -5.02 1 87.25 506 PHE B O 1
ATOM 8535 N N . GLN B 1 507 ? -1.188 -25.75 -5.98 1 90.94 507 GLN B N 1
ATOM 8536 C CA . GLN B 1 507 ? -2.256 -26.641 -6.438 1 90.94 507 GLN B CA 1
ATOM 8537 C C . GLN B 1 507 ? -1.735 -27.641 -7.457 1 90.94 507 GLN B C 1
ATOM 8539 O O . GLN B 1 507 ? -2.006 -28.844 -7.348 1 90.94 507 GLN B O 1
ATOM 8544 N N . LEU B 1 508 ? -0.97 -27.125 -8.375 1 85.88 508 LEU B N 1
ATOM 8545 C CA . LEU B 1 508 ? -0.522 -28 -9.453 1 85.88 508 LEU B CA 1
ATOM 8546 C C . LEU B 1 508 ? 0.488 -29.016 -8.945 1 85.88 508 LEU B C 1
ATOM 8548 O O . LEU B 1 508 ? 0.296 -30.234 -9.109 1 85.88 508 LEU B O 1
ATOM 8552 N N . PRO B 1 509 ? 1.484 -28.656 -8.172 1 82.81 509 PRO B N 1
ATOM 8553 C CA . PRO B 1 509 ? 2.479 -29.625 -7.719 1 82.81 509 PRO B CA 1
ATOM 8554 C C . PRO B 1 509 ? 1.899 -30.656 -6.746 1 82.81 509 PRO B C 1
ATOM 8556 O O . PRO B 1 509 ? 2.354 -31.797 -6.711 1 82.81 509 PRO B O 1
ATOM 8559 N N . LEU B 1 510 ? 0.906 -30.312 -6.07 1 88.62 510 LEU B N 1
ATOM 8560 C CA . LEU B 1 510 ? 0.405 -31.203 -5.027 1 88.62 510 LEU B CA 1
ATOM 8561 C C . LEU B 1 510 ? -0.867 -31.906 -5.48 1 88.62 510 LEU B C 1
ATOM 8563 O O . LEU B 1 510 ? -1.469 -32.656 -4.711 1 88.62 510 LEU B O 1
ATOM 8567 N N . SER B 1 511 ? -1.288 -31.672 -6.676 1 89.38 511 SER B N 1
ATOM 8568 C CA . SER B 1 511 ? -2.504 -32.281 -7.191 1 89.38 511 SER B CA 1
ATOM 8569 C C . SER B 1 511 ? -2.289 -33.781 -7.48 1 89.38 511 SER B C 1
ATOM 8571 O O . SER B 1 511 ? -3.248 -34.562 -7.523 1 89.38 511 SER B O 1
ATOM 8573 N N . GLY B 1 512 ? -1.044 -34.156 -7.797 1 85.56 512 GLY B N 1
ATOM 8574 C CA . GLY B 1 512 ? -0.752 -35.531 -8.18 1 85.56 512 GLY B CA 1
ATOM 8575 C C . GLY B 1 512 ? -0.817 -35.75 -9.68 1 85.56 512 GLY B C 1
ATOM 8576 O O . GLY B 1 512 ? -0.597 -36.875 -10.156 1 85.56 512 GLY B O 1
ATOM 8577 N N . ALA B 1 513 ? -1.123 -34.719 -10.383 1 82.62 513 ALA B N 1
ATOM 8578 C CA . ALA B 1 513 ? -1.219 -34.844 -11.836 1 82.62 513 ALA B CA 1
ATOM 8579 C C . ALA B 1 513 ? 0.162 -35.031 -12.461 1 82.62 513 ALA B C 1
ATOM 8581 O O . ALA B 1 513 ? 0.312 -35.719 -13.469 1 82.62 513 ALA B O 1
ATOM 8582 N N . VAL B 1 514 ? 1.104 -34.344 -11.836 1 76.44 514 VAL B N 1
ATOM 8583 C CA . VAL B 1 514 ? 2.471 -34.438 -12.344 1 76.44 514 VAL B CA 1
ATOM 8584 C C . VAL B 1 514 ? 3.229 -35.531 -11.625 1 76.44 514 VAL B C 1
ATOM 8586 O O . VAL B 1 514 ? 3.85 -36.406 -12.258 1 76.44 514 VAL B O 1
ATOM 8589 N N . LEU B 1 515 ? 3.088 -35.469 -10.336 1 80.19 515 LEU B N 1
ATOM 8590 C CA . LEU B 1 515 ? 3.707 -36.469 -9.461 1 80.19 515 LEU B CA 1
ATOM 8591 C C . LEU B 1 515 ? 2.721 -36.938 -8.398 1 80.19 515 LEU B C 1
ATOM 8593 O O . LEU B 1 515 ? 2.201 -36.156 -7.621 1 80.19 515 LEU B O 1
ATOM 8597 N N . ALA B 1 516 ? 2.551 -38.281 -8.469 1 85.06 516 ALA B N 1
ATOM 8598 C CA . ALA B 1 516 ? 1.615 -38.844 -7.496 1 85.06 516 ALA B CA 1
ATOM 8599 C C . ALA B 1 516 ? 2.115 -38.625 -6.07 1 85.06 516 ALA B C 1
ATOM 8601 O O . ALA B 1 516 ? 3.307 -38.781 -5.793 1 85.06 516 ALA B O 1
ATOM 8602 N N . LEU B 1 517 ? 1.224 -38.281 -5.203 1 88 517 LEU B N 1
ATOM 8603 C CA . LEU B 1 517 ? 1.558 -38.094 -3.799 1 88 517 LEU B CA 1
ATOM 8604 C C . LEU B 1 517 ? 1.882 -39.406 -3.125 1 88 517 LEU B C 1
ATOM 8606 O O . LEU B 1 517 ? 1.276 -40.438 -3.443 1 88 517 LEU B O 1
ATOM 8610 N N . PRO B 1 518 ? 2.859 -39.344 -2.236 1 86.31 518 PRO B N 1
ATOM 8611 C CA . PRO B 1 518 ? 3.082 -40.562 -1.453 1 86.31 518 PRO B CA 1
ATOM 8612 C C . PRO B 1 518 ? 1.855 -40.969 -0.645 1 86.31 518 PRO B C 1
ATOM 8614 O O . PRO B 1 518 ? 1.086 -40.094 -0.2 1 86.31 518 PRO B O 1
ATOM 8617 N N . GLU B 1 519 ? 1.726 -42.219 -0.458 1 86.31 519 GLU B N 1
ATOM 8618 C CA . GLU B 1 519 ? 0.54 -42.781 0.187 1 86.31 519 GLU B CA 1
ATOM 8619 C C . GLU B 1 519 ? 0.335 -42.188 1.576 1 86.31 519 GLU B C 1
ATOM 8621 O O . GLU B 1 519 ? -0.792 -41.875 1.96 1 86.31 519 GLU B O 1
ATOM 8626 N N . TYR B 1 520 ? 1.434 -41.906 2.344 1 87.25 520 TYR B N 1
ATOM 8627 C CA . TYR B 1 520 ? 1.328 -41.438 3.715 1 87.25 520 TYR B CA 1
ATOM 8628 C C . TYR B 1 520 ? 0.876 -39.969 3.744 1 87.25 520 TYR B C 1
ATOM 8630 O O . TYR B 1 520 ? 0.303 -39.531 4.734 1 87.25 520 TYR B O 1
ATOM 8638 N N . ALA B 1 521 ? 1.049 -39.281 2.648 1 88.94 521 ALA B N 1
ATOM 8639 C CA . ALA B 1 521 ? 0.748 -37.844 2.637 1 88.94 521 ALA B CA 1
ATOM 8640 C C . ALA B 1 521 ? -0.569 -37.562 1.919 1 88.94 521 ALA B C 1
ATOM 8642 O O . ALA B 1 521 ? -1.146 -36.5 2.062 1 88.94 521 ALA B O 1
ATOM 8643 N N . GLU B 1 522 ? -1.037 -38.531 1.188 1 89.94 522 GLU B N 1
ATOM 8644 C CA . GLU B 1 522 ? -2.219 -38.344 0.352 1 89.94 522 GLU B CA 1
ATOM 8645 C C . GLU B 1 522 ? -3.432 -37.969 1.189 1 89.94 522 GLU B C 1
ATOM 8647 O O . GLU B 1 522 ? -4.133 -37 0.86 1 89.94 522 GLU B O 1
ATOM 8652 N N . GLY B 1 523 ? -3.668 -38.625 2.301 1 88.19 523 GLY B N 1
ATOM 8653 C CA . GLY B 1 523 ? -4.832 -38.375 3.133 1 88.19 523 GLY B CA 1
ATOM 8654 C C . GLY B 1 523 ? -4.816 -37 3.787 1 88.19 523 GLY B C 1
ATOM 8655 O O . GLY B 1 523 ? -5.871 -36.406 4.031 1 88.19 523 GLY B O 1
ATOM 8656 N N . PHE B 1 524 ? -3.672 -36.5 3.992 1 90.81 524 PHE B N 1
ATOM 8657 C CA . PHE B 1 524 ? -3.539 -35.25 4.738 1 90.81 524 PHE B CA 1
ATOM 8658 C C . PHE B 1 524 ? -3.494 -34.062 3.793 1 90.81 524 PHE B C 1
ATOM 8660 O O . PHE B 1 524 ? -3.953 -32.969 4.141 1 90.81 524 PHE B O 1
ATOM 8667 N N . ILE B 1 525 ? -3.027 -34.156 2.551 1 92.06 525 ILE B N 1
ATOM 8668 C CA . ILE B 1 525 ? -2.773 -33.031 1.662 1 92.06 525 ILE B CA 1
ATOM 8669 C C . ILE B 1 525 ? -3.914 -32.906 0.654 1 92.06 525 ILE B C 1
ATOM 8671 O O . ILE B 1 525 ? -4.395 -31.812 0.389 1 92.06 525 ILE B O 1
ATOM 8675 N N . ARG B 1 526 ? -4.422 -34 0.202 1 92.75 526 ARG B N 1
ATOM 8676 C CA . ARG B 1 526 ? -5.352 -34.062 -0.924 1 92.75 526 ARG B CA 1
ATOM 8677 C C . ARG B 1 526 ? -6.621 -33.281 -0.624 1 92.75 526 ARG B C 1
ATOM 8679 O O . ARG B 1 526 ? -7.133 -32.562 -1.489 1 92.75 526 ARG B O 1
ATOM 8686 N N . PRO B 1 527 ? -7.121 -33.312 0.639 1 93.75 527 PRO B N 1
ATOM 8687 C CA . PRO B 1 527 ? -8.375 -32.594 0.91 1 93.75 527 PRO B CA 1
ATOM 8688 C C . PRO B 1 527 ? -8.25 -31.078 0.693 1 93.75 527 PRO B C 1
ATOM 8690 O O . PRO B 1 527 ? -9.258 -30.406 0.463 1 93.75 527 PRO B O 1
ATOM 8693 N N . PHE B 1 528 ? -7.109 -30.531 0.628 1 94.12 528 PHE B N 1
ATOM 8694 C CA . PHE B 1 528 ? -6.926 -29.078 0.558 1 94.12 528 PHE B CA 1
ATOM 8695 C C . PHE B 1 528 ? -6.566 -28.656 -0.858 1 94.12 528 PHE B C 1
ATOM 8697 O O . PHE B 1 528 ? -6.418 -27.453 -1.13 1 94.12 528 PHE B O 1
ATOM 8704 N N . ILE B 1 529 ? -6.488 -29.609 -1.727 1 96.12 529 ILE B N 1
ATOM 8705 C CA . ILE B 1 529 ? -6.066 -29.328 -3.092 1 96.12 529 ILE B CA 1
ATOM 8706 C C . ILE B 1 529 ? -7.27 -29.375 -4.031 1 96.12 529 ILE B C 1
ATOM 8708 O O . ILE B 1 529 ? -7.559 -30.438 -4.609 1 96.12 529 ILE B O 1
ATOM 8712 N N . SER B 1 530 ? -7.887 -28.297 -4.203 1 96.94 530 SER B N 1
ATOM 8713 C CA . SER B 1 530 ? -9.102 -28.234 -5.004 1 96.94 530 SER B CA 1
ATOM 8714 C C . SER B 1 530 ? -8.844 -28.656 -6.445 1 96.94 530 SER B C 1
ATOM 8716 O O . SER B 1 530 ? -9.703 -29.266 -7.082 1 96.94 530 SER B O 1
ATOM 8718 N N . ALA B 1 531 ? -7.652 -28.422 -6.941 1 95.81 531 ALA B N 1
ATOM 8719 C CA . ALA B 1 531 ? -7.309 -28.781 -8.312 1 95.81 531 ALA B CA 1
ATOM 8720 C C . ALA B 1 531 ? -7.391 -30.281 -8.531 1 95.81 531 ALA B C 1
ATOM 8722 O O . ALA B 1 531 ? -7.816 -30.75 -9.594 1 95.81 531 ALA B O 1
ATOM 8723 N N . TYR B 1 532 ? -7.008 -31.078 -7.543 1 96 532 TYR B N 1
ATOM 8724 C CA . TYR B 1 532 ? -7.086 -32.531 -7.648 1 96 532 TYR B CA 1
ATOM 8725 C C . TYR B 1 532 ? -8.523 -33 -7.855 1 96 532 TYR B C 1
ATOM 8727 O O . TYR B 1 532 ? -8.805 -33.812 -8.742 1 96 532 TYR B O 1
ATOM 8735 N N . TRP B 1 533 ? -9.375 -32.5 -7.074 1 97 533 TRP B N 1
ATOM 8736 C CA . TRP B 1 533 ? -10.758 -32.969 -7.09 1 97 533 TRP B CA 1
ATOM 8737 C C . TRP B 1 533 ? -11.453 -32.562 -8.391 1 97 533 TRP B C 1
ATOM 8739 O O . TRP B 1 533 ? -12.242 -33.344 -8.938 1 97 533 TRP B O 1
ATOM 8749 N N . ALA B 1 534 ? -11.18 -31.359 -8.836 1 97.06 534 ALA B N 1
ATOM 8750 C CA . ALA B 1 534 ? -11.75 -30.938 -10.117 1 97.06 534 ALA B CA 1
ATOM 8751 C C . ALA B 1 534 ? -11.164 -31.734 -11.273 1 97.06 534 ALA B C 1
ATOM 8753 O O . ALA B 1 534 ? -11.891 -32.156 -12.18 1 97.06 534 ALA B O 1
ATOM 8754 N N . TRP B 1 535 ? -9.891 -31.969 -11.234 1 94.88 535 TRP B N 1
ATOM 8755 C CA . TRP B 1 535 ? -9.18 -32.75 -12.25 1 94.88 535 TRP B CA 1
ATOM 8756 C C . TRP B 1 535 ? -9.664 -34.188 -12.273 1 94.88 535 TRP B C 1
ATOM 8758 O O . TRP B 1 535 ? -10.055 -34.688 -13.328 1 94.88 535 TRP B O 1
ATOM 8768 N N . SER B 1 536 ? -9.727 -34.844 -11.102 1 94.31 536 SER B N 1
ATOM 8769 C CA . SER B 1 536 ? -10.164 -36.219 -10.984 1 94.31 536 SER B CA 1
ATOM 8770 C C . SER B 1 536 ? -11.617 -36.375 -11.414 1 94.31 536 SER B C 1
ATOM 8772 O O . SER B 1 536 ? -11.953 -37.312 -12.156 1 94.31 536 SER B O 1
ATOM 8774 N N . GLY B 1 537 ? -12.43 -35.5 -10.992 1 93.44 537 GLY B N 1
ATOM 8775 C CA . GLY B 1 537 ? -13.828 -35.531 -11.383 1 93.44 537 GLY B CA 1
ATOM 8776 C C . GLY B 1 537 ? -14.039 -35.344 -12.875 1 93.44 537 GLY B C 1
ATOM 8777 O O . GLY B 1 537 ? -14.867 -36.031 -13.477 1 93.44 537 GLY B O 1
ATOM 8778 N N . SER B 1 538 ? -13.32 -34.469 -13.492 1 91.44 538 SER B N 1
ATOM 8779 C CA . SER B 1 538 ? -13.438 -34.188 -14.922 1 91.44 538 SER B CA 1
ATOM 8780 C C . SER B 1 538 ? -12.992 -35.406 -15.75 1 91.44 538 SER B C 1
ATOM 8782 O O . SER B 1 538 ? -13.617 -35.719 -16.766 1 91.44 538 SER B O 1
ATOM 8784 N N . ILE B 1 539 ? -11.914 -36.062 -15.305 1 90.56 539 ILE B N 1
ATOM 8785 C CA . ILE B 1 539 ? -11.391 -37.219 -16.016 1 90.56 539 ILE B CA 1
ATOM 8786 C C . ILE B 1 539 ? -12.391 -38.375 -15.922 1 90.56 539 ILE B C 1
ATOM 8788 O O . ILE B 1 539 ? -12.602 -39.094 -16.891 1 90.56 539 ILE B O 1
ATOM 8792 N N . SER B 1 540 ? -12.992 -38.5 -14.773 1 86.44 540 SER B N 1
ATOM 8793 C CA . SER B 1 540 ? -13.938 -39.594 -14.57 1 86.44 540 SER B CA 1
ATOM 8794 C C . SER B 1 540 ? -15.18 -39.406 -15.43 1 86.44 540 SER B C 1
ATOM 8796 O O . SER B 1 540 ? -15.922 -40.375 -15.664 1 86.44 540 SER B O 1
ATOM 8798 N N . ALA B 1 541 ? -15.344 -38.188 -15.891 1 79.69 541 ALA B N 1
ATOM 8799 C CA . ALA B 1 541 ? -16.547 -37.906 -16.672 1 79.69 541 ALA B CA 1
ATOM 8800 C C . ALA B 1 541 ? -16.281 -38.062 -18.156 1 79.69 541 ALA B C 1
ATOM 8802 O O . ALA B 1 541 ? -17.188 -37.906 -18.984 1 79.69 541 ALA B O 1
ATOM 8803 N N . LEU B 1 542 ? -15.102 -38.438 -18.516 1 82.88 542 LEU B N 1
ATOM 8804 C CA . LEU B 1 542 ? -14.75 -38.594 -19.922 1 82.88 542 LEU B CA 1
ATOM 8805 C C . LEU B 1 542 ? -15.367 -39.875 -20.5 1 82.88 542 LEU B C 1
ATOM 8807 O O . LEU B 1 542 ? -15.859 -40.719 -19.766 1 82.88 542 LEU B O 1
ATOM 8811 N N . LYS B 1 543 ? -15.359 -39.875 -21.812 1 78.62 543 LYS B N 1
ATOM 8812 C CA . LYS B 1 543 ? -15.812 -41.094 -22.484 1 78.62 543 LYS B CA 1
ATOM 8813 C C . LYS B 1 543 ? -14.922 -42.281 -22.125 1 78.62 543 LYS B C 1
ATOM 8815 O O . LYS B 1 543 ? -13.734 -42.125 -21.844 1 78.62 543 LYS B O 1
ATOM 8820 N N . ASP B 1 544 ? -15.414 -43.5 -22.188 1 78.25 544 ASP B N 1
ATOM 8821 C CA . ASP B 1 544 ? -14.766 -44.719 -21.703 1 78.25 544 ASP B CA 1
ATOM 8822 C C . ASP B 1 544 ? -13.406 -44.906 -22.359 1 78.25 544 ASP B C 1
ATOM 8824 O O . ASP B 1 544 ? -12.414 -45.188 -21.672 1 78.25 544 ASP B O 1
ATOM 8828 N N . ASP B 1 545 ? -13.336 -44.688 -23.625 1 76.69 545 ASP B N 1
ATOM 8829 C CA . ASP B 1 545 ? -12.07 -44.906 -24.328 1 76.69 545 ASP B CA 1
ATOM 8830 C C . ASP B 1 545 ? -11 -43.938 -23.859 1 76.69 545 ASP B C 1
ATOM 8832 O O . ASP B 1 545 ? -9.859 -44.344 -23.594 1 76.69 545 ASP B O 1
ATOM 8836 N N . VAL B 1 546 ? -11.461 -42.781 -23.75 1 78.44 546 VAL B N 1
ATOM 8837 C CA . VAL B 1 546 ? -10.516 -41.719 -23.359 1 78.44 546 VAL B CA 1
ATOM 8838 C C . VAL B 1 546 ? -10.18 -41.844 -21.875 1 78.44 546 VAL B C 1
ATOM 8840 O O . VAL B 1 546 ? -9.031 -41.688 -21.469 1 78.44 546 VAL B O 1
ATOM 8843 N N . TYR B 1 547 ? -11.164 -42.219 -21.078 1 81.56 547 TYR B N 1
ATOM 8844 C CA . TYR B 1 547 ? -10.969 -42.406 -19.641 1 81.56 547 TYR B CA 1
ATOM 8845 C C . TYR B 1 547 ? -9.914 -43.469 -19.375 1 81.56 547 TYR B C 1
ATOM 8847 O O . TYR B 1 547 ? -9.008 -43.25 -18.562 1 81.56 547 TYR B O 1
ATOM 8855 N N . TYR B 1 548 ? -9.977 -44.562 -20.047 1 79 548 TYR B N 1
ATOM 8856 C CA . TYR B 1 548 ? -9.047 -45.656 -19.797 1 79 548 TYR B CA 1
ATOM 8857 C C . TYR B 1 548 ? -7.656 -45.312 -20.328 1 79 548 TYR B C 1
ATOM 8859 O O . TYR B 1 548 ? -6.648 -45.75 -19.75 1 79 548 TYR B O 1
ATOM 8867 N N . ALA B 1 549 ? -7.648 -44.562 -21.359 1 78 549 ALA B N 1
ATOM 8868 C CA . ALA B 1 549 ? -6.355 -44.125 -21.859 1 78 549 ALA B CA 1
ATOM 8869 C C . ALA B 1 549 ? -5.652 -43.219 -20.828 1 78 549 ALA B C 1
ATOM 8871 O O . ALA B 1 549 ? -4.438 -43.344 -20.641 1 78 549 ALA B O 1
ATOM 8872 N N . VAL B 1 550 ? -6.453 -42.438 -20.188 1 81.25 550 VAL B N 1
ATOM 8873 C CA . VAL B 1 550 ? -5.906 -41.531 -19.188 1 81.25 550 VAL B CA 1
ATOM 8874 C C . VAL B 1 550 ? -5.551 -42.312 -17.922 1 81.25 550 VAL B C 1
ATOM 8876 O O . VAL B 1 550 ? -4.48 -42.125 -17.344 1 81.25 550 VAL B O 1
ATOM 8879 N N . LYS B 1 551 ? -6.41 -43.188 -17.484 1 79.31 551 LYS B N 1
ATOM 8880 C CA . LYS B 1 551 ? -6.211 -43.969 -16.266 1 79.31 551 LYS B CA 1
ATOM 8881 C C . LYS B 1 551 ? -4.949 -44.812 -16.359 1 79.31 551 LYS B C 1
ATOM 8883 O O . LYS B 1 551 ? -4.258 -45.031 -15.367 1 79.31 551 LYS B O 1
ATOM 8888 N N . ASN B 1 552 ? -4.586 -45.25 -17.531 1 74.88 552 ASN B N 1
ATOM 8889 C CA . ASN B 1 552 ? -3.438 -46.125 -17.734 1 74.88 552 ASN B CA 1
ATOM 8890 C C . ASN B 1 552 ? -2.121 -45.375 -17.594 1 74.88 552 ASN B C 1
ATOM 8892 O O . ASN B 1 552 ? -1.075 -45.969 -17.344 1 74.88 552 ASN B O 1
ATOM 8896 N N . VAL B 1 553 ? -2.244 -44.094 -17.734 1 73.56 553 VAL B N 1
ATOM 8897 C CA . VAL B 1 553 ? -1.015 -43.312 -17.688 1 73.56 553 VAL B CA 1
ATOM 8898 C C . VAL B 1 553 ? -0.83 -42.719 -16.297 1 73.56 553 VAL B C 1
ATOM 8900 O O . VAL B 1 553 ? 0.295 -42.438 -15.875 1 73.56 553 VAL B O 1
ATOM 8903 N N . LEU B 1 554 ? -1.872 -42.688 -15.555 1 77.5 554 LEU B N 1
ATOM 8904 C CA . LEU B 1 554 ? -1.824 -41.969 -14.281 1 77.5 554 LEU B CA 1
ATOM 8905 C C . LEU B 1 554 ? -1.394 -42.906 -13.156 1 77.5 554 LEU B C 1
ATOM 8907 O O . LEU B 1 554 ? -1.814 -44.062 -13.109 1 77.5 554 LEU B O 1
ATOM 8911 N N . ASP B 1 555 ? -0.495 -42.406 -12.352 1 77.12 555 ASP B N 1
ATOM 8912 C CA . ASP B 1 555 ? -0.098 -43.125 -11.141 1 77.12 555 ASP B CA 1
ATOM 8913 C C . ASP B 1 555 ? -0.972 -42.719 -9.953 1 77.12 555 ASP B C 1
ATOM 8915 O O . ASP B 1 555 ? -0.941 -43.344 -8.906 1 77.12 555 ASP B O 1
ATOM 8919 N N . THR B 1 556 ? -1.787 -41.75 -10.188 1 83.25 556 THR B N 1
ATOM 8920 C CA . THR B 1 556 ? -2.646 -41.219 -9.125 1 83.25 556 THR B CA 1
ATOM 8921 C C . THR B 1 556 ? -4.031 -41.844 -9.188 1 83.25 556 THR B C 1
ATOM 8923 O O . THR B 1 556 ? -4.609 -42 -10.273 1 83.25 556 THR B O 1
ATOM 8926 N N . ASP B 1 557 ? -4.457 -42.219 -8.07 1 83.44 557 ASP B N 1
ATOM 8927 C CA . ASP B 1 557 ? -5.797 -42.812 -8.008 1 83.44 557 ASP B CA 1
ATOM 8928 C C . ASP B 1 557 ? -6.867 -41.719 -8.188 1 83.44 557 ASP B C 1
ATOM 8930 O O . ASP B 1 557 ? -6.785 -40.656 -7.586 1 83.44 557 ASP B O 1
ATOM 8934 N N . LEU B 1 558 ? -7.805 -42.062 -9.047 1 89.19 558 LEU B N 1
ATOM 8935 C CA . LEU B 1 558 ? -8.898 -41.125 -9.289 1 89.19 558 LEU B CA 1
ATOM 8936 C C . LEU B 1 558 ? -10.055 -41.375 -8.328 1 89.19 558 LEU B C 1
ATOM 8938 O O . LEU B 1 558 ? -10.281 -42.531 -7.91 1 89.19 558 LEU B O 1
ATOM 8942 N N . THR B 1 559 ? -10.664 -40.406 -7.945 1 89.88 559 THR B N 1
ATOM 8943 C CA . THR B 1 559 ? -11.82 -40.469 -7.059 1 89.88 559 THR B CA 1
ATOM 8944 C C . THR B 1 559 ? -13.117 -40.312 -7.848 1 89.88 559 THR B C 1
ATOM 8946 O O . THR B 1 559 ? -13.156 -39.625 -8.867 1 89.88 559 THR B O 1
ATOM 8949 N N . PRO B 1 560 ? -14.102 -41 -7.344 1 87.12 560 PRO B N 1
ATOM 8950 C CA . PRO B 1 560 ? -15.383 -40.906 -8.047 1 87.12 560 PRO B CA 1
ATOM 8951 C C . PRO B 1 560 ? -15.914 -39.469 -8.102 1 87.12 560 PRO B C 1
ATOM 8953 O O . PRO B 1 560 ? -15.68 -38.688 -7.184 1 87.12 560 PRO B O 1
ATOM 8956 N N . SER B 1 561 ? -16.719 -39.188 -9.102 1 90.31 561 SER B N 1
ATOM 8957 C CA . SER B 1 561 ? -17.172 -37.844 -9.406 1 90.31 561 SER B CA 1
ATOM 8958 C C . SER B 1 561 ? -18.016 -37.281 -8.266 1 90.31 561 SER B C 1
ATOM 8960 O O . SER B 1 561 ? -17.906 -36.094 -7.945 1 90.31 561 SER B O 1
ATOM 8962 N N . LEU B 1 562 ? -18.844 -38.094 -7.617 1 92.12 562 LEU B N 1
ATOM 8963 C CA . LEU B 1 562 ? -19.734 -37.625 -6.57 1 92.12 562 LEU B CA 1
ATOM 8964 C C . LEU B 1 562 ? -18.938 -37.062 -5.391 1 92.12 562 LEU B C 1
ATOM 8966 O O . LEU B 1 562 ? -19.281 -36 -4.852 1 92.12 562 LEU B O 1
ATOM 8970 N N . VAL B 1 563 ? -17.906 -37.781 -5 1 95 563 VAL B N 1
ATOM 8971 C CA . VAL B 1 563 ? -17.062 -37.344 -3.891 1 95 563 VAL B CA 1
ATOM 8972 C C . VAL B 1 563 ? -16.344 -36.031 -4.27 1 95 563 VAL B C 1
ATOM 8974 O O . VAL B 1 563 ? -16.203 -35.156 -3.441 1 95 563 VAL B O 1
ATOM 8977 N N . CYS B 1 564 ? -15.93 -35.938 -5.535 1 96.38 564 CYS B N 1
ATOM 8978 C CA . CYS B 1 564 ? -15.258 -34.719 -6.008 1 96.38 564 CYS B CA 1
ATOM 8979 C C . CYS B 1 564 ? -16.172 -33.531 -5.934 1 96.38 564 CYS B C 1
ATOM 8981 O O . CYS B 1 564 ? -15.758 -32.438 -5.496 1 96.38 564 CYS B O 1
ATOM 8983 N N . TYR B 1 565 ? -17.5 -33.75 -6.27 1 96 565 TYR B N 1
ATOM 8984 C CA . TYR B 1 565 ? -18.484 -32.688 -6.16 1 96 565 TYR B CA 1
ATOM 8985 C C . TYR B 1 565 ? -18.625 -32.219 -4.719 1 96 565 TYR B C 1
ATOM 8987 O O . TYR B 1 565 ? -18.625 -31.016 -4.449 1 96 565 TYR B O 1
ATOM 8995 N N . ILE B 1 566 ? -18.656 -33.125 -3.84 1 96.69 566 ILE B N 1
ATOM 8996 C CA . ILE B 1 566 ? -18.906 -32.844 -2.432 1 96.69 566 ILE B CA 1
ATOM 8997 C C . ILE B 1 566 ? -17.734 -32.062 -1.848 1 96.69 566 ILE B C 1
ATOM 8999 O O . ILE B 1 566 ? -17.906 -31.047 -1.171 1 96.69 566 ILE B O 1
ATOM 9003 N N . VAL B 1 567 ? -16.531 -32.531 -2.131 1 97.56 567 VAL B N 1
ATOM 9004 C CA . VAL B 1 567 ? -15.344 -31.906 -1.542 1 97.56 567 VAL B CA 1
ATOM 9005 C C . VAL B 1 567 ? -15.188 -30.5 -2.08 1 97.56 567 VAL B C 1
ATOM 9007 O O . VAL B 1 567 ? -14.875 -29.562 -1.327 1 97.56 567 VAL B O 1
ATOM 9010 N N . LEU B 1 568 ? -15.375 -30.281 -3.375 1 98.06 568 LEU B N 1
ATOM 9011 C CA . LEU B 1 568 ? -15.305 -28.953 -3.943 1 98.06 568 LEU B CA 1
ATOM 9012 C C . LEU B 1 568 ? -16.391 -28.047 -3.352 1 98.06 568 LEU B C 1
ATOM 9014 O O . LEU B 1 568 ? -16.156 -26.859 -3.123 1 98.06 568 LEU B O 1
ATOM 9018 N N . GLY B 1 569 ? -17.562 -28.656 -3.131 1 97.94 569 GLY B N 1
ATOM 9019 C CA . GLY B 1 569 ? -18.609 -27.922 -2.434 1 97.94 569 GLY B CA 1
ATOM 9020 C C . GLY B 1 569 ? -18.203 -27.5 -1.033 1 97.94 569 GLY B C 1
ATOM 9021 O O . GLY B 1 569 ? -18.531 -26.391 -0.597 1 97.94 569 GLY B O 1
ATOM 9022 N N . VAL B 1 570 ? -17.5 -28.359 -0.348 1 98.12 570 VAL B N 1
ATOM 9023 C CA . VAL B 1 570 ? -17.031 -28.062 0.999 1 98.12 570 VAL B CA 1
ATOM 9024 C C . VAL B 1 570 ? -16.016 -26.922 0.948 1 98.12 570 VAL B C 1
ATOM 9026 O O . VAL B 1 570 ? -16 -26.062 1.823 1 98.12 570 VAL B O 1
ATOM 9029 N N . HIS B 1 571 ? -15.117 -26.922 -0.096 1 98.25 571 HIS B N 1
ATOM 9030 C CA . HIS B 1 571 ? -14.188 -25.812 -0.258 1 98.25 571 HIS B CA 1
ATOM 9031 C C . HIS B 1 571 ? -14.922 -24.484 -0.399 1 98.25 571 HIS B C 1
ATOM 9033 O O . HIS B 1 571 ? -14.547 -23.484 0.223 1 98.25 571 HIS B O 1
ATOM 9039 N N . VAL B 1 572 ? -15.969 -24.5 -1.171 1 98.38 572 VAL B N 1
ATOM 9040 C CA . VAL B 1 572 ? -16.781 -23.312 -1.388 1 98.38 572 VAL B CA 1
ATOM 9041 C C . VAL B 1 572 ? -17.406 -22.875 -0.07 1 98.38 572 VAL B C 1
ATOM 9043 O O . VAL B 1 572 ? -17.312 -21.703 0.309 1 98.38 572 VAL B O 1
ATOM 9046 N N . ALA B 1 573 ? -17.953 -23.828 0.668 1 98.38 573 ALA B N 1
ATOM 9047 C CA . ALA B 1 573 ? -18.625 -23.516 1.93 1 98.38 573 ALA B CA 1
ATOM 9048 C C . ALA B 1 573 ? -17.641 -23 2.969 1 98.38 573 ALA B C 1
ATOM 9050 O O . ALA B 1 573 ? -17.938 -22.047 3.693 1 98.38 573 ALA B O 1
ATOM 9051 N N . CYS B 1 574 ? -16.469 -23.609 3.02 1 98 574 CYS B N 1
ATOM 9052 C CA . CYS B 1 574 ? -15.453 -23.172 3.957 1 98 574 CYS B CA 1
ATOM 9053 C C . CYS B 1 574 ? -14.984 -21.75 3.629 1 98 574 CYS B C 1
ATOM 9055 O O . CYS B 1 574 ? -14.773 -20.938 4.531 1 98 574 CYS B O 1
ATOM 9057 N N . GLY B 1 575 ? -14.797 -21.516 2.354 1 98.19 575 GLY B N 1
ATOM 9058 C CA . GLY B 1 575 ? -14.43 -20.172 1.937 1 98.19 575 GLY B CA 1
ATOM 9059 C C . GLY B 1 575 ? -15.453 -19.109 2.328 1 98.19 575 GLY B C 1
ATOM 9060 O O . GLY B 1 575 ? -15.094 -18.062 2.85 1 98.19 575 GLY B O 1
ATOM 9061 N N . ILE B 1 576 ? -16.688 -19.422 2.139 1 98.31 576 ILE B N 1
ATOM 9062 C CA . ILE B 1 576 ? -17.781 -18.5 2.463 1 98.31 576 ILE B CA 1
ATOM 9063 C C . ILE B 1 576 ? -17.844 -18.297 3.975 1 98.31 576 ILE B C 1
ATOM 9065 O O . ILE B 1 576 ? -18.016 -17.172 4.445 1 98.31 576 ILE B O 1
ATOM 9069 N N . ALA B 1 577 ? -17.672 -19.359 4.703 1 98.25 577 ALA B N 1
ATOM 9070 C CA . ALA B 1 577 ? -17.688 -19.266 6.164 1 98.25 577 ALA B CA 1
ATOM 9071 C C . ALA B 1 577 ? -16.531 -18.406 6.668 1 98.25 577 ALA B C 1
ATOM 9073 O O . ALA B 1 577 ? -16.703 -17.594 7.57 1 98.25 577 ALA B O 1
ATOM 9074 N N . ALA B 1 578 ? -15.383 -18.625 6.066 1 97.81 578 ALA B N 1
ATOM 9075 C CA . ALA B 1 578 ? -14.227 -17.828 6.449 1 97.81 578 ALA B CA 1
ATOM 9076 C C . ALA B 1 578 ? -14.438 -16.359 6.117 1 97.81 578 ALA B C 1
ATOM 9078 O O . ALA B 1 578 ? -14.07 -15.477 6.898 1 97.81 578 ALA B O 1
ATOM 9079 N N . ALA B 1 579 ? -14.977 -16.141 4.949 1 98.06 579 ALA B N 1
ATOM 9080 C CA . ALA B 1 579 ? -15.281 -14.758 4.551 1 98.06 579 ALA B CA 1
ATOM 9081 C C . ALA B 1 579 ? -16.25 -14.109 5.531 1 98.06 579 ALA B C 1
ATOM 9083 O O . ALA B 1 579 ? -16.062 -12.961 5.938 1 98.06 579 ALA B O 1
ATOM 9084 N N . TYR B 1 580 ? -17.219 -14.836 5.938 1 97.62 580 TYR B N 1
ATOM 9085 C CA . TYR B 1 580 ? -18.203 -14.32 6.883 1 97.62 580 TYR B CA 1
ATOM 9086 C C . TYR B 1 580 ? -17.547 -14.008 8.227 1 97.62 580 TYR B C 1
ATOM 9088 O O . TYR B 1 580 ? -17.812 -12.961 8.82 1 97.62 580 TYR B O 1
ATOM 9096 N N . ALA B 1 581 ? -16.75 -14.867 8.68 1 96.69 581 ALA B N 1
ATOM 9097 C CA . ALA B 1 581 ? -16.047 -14.68 9.945 1 96.69 581 ALA B CA 1
ATOM 9098 C C . ALA B 1 581 ? -15.156 -13.438 9.906 1 96.69 581 ALA B C 1
ATOM 9100 O O . ALA B 1 581 ? -15.109 -12.672 10.867 1 96.69 581 ALA B O 1
ATOM 9101 N N . GLY B 1 582 ? -14.461 -13.258 8.805 1 95.69 582 GLY B N 1
ATOM 9102 C CA . GLY B 1 582 ? -13.578 -12.109 8.656 1 95.69 582 GLY B CA 1
ATOM 9103 C C . GLY B 1 582 ? -14.32 -10.789 8.586 1 95.69 582 GLY B C 1
ATOM 9104 O O . GLY B 1 582 ? -13.859 -9.781 9.109 1 95.69 582 GLY B O 1
ATOM 9105 N N . ILE B 1 583 ? -15.453 -10.805 7.98 1 96 583 ILE B N 1
ATOM 9106 C CA . ILE B 1 583 ? -16.234 -9.594 7.77 1 96 583 ILE B CA 1
ATOM 9107 C C . ILE B 1 583 ? -16.984 -9.227 9.055 1 96 583 ILE B C 1
ATOM 9109 O O . ILE B 1 583 ? -17.109 -8.047 9.383 1 96 583 ILE B O 1
ATOM 9113 N N . ARG B 1 584 ? -17.406 -10.18 9.789 1 93 584 ARG B N 1
ATOM 9114 C CA . ARG B 1 584 ? -18.188 -9.93 11 1 93 584 ARG B CA 1
ATOM 9115 C C . ARG B 1 584 ? -17.312 -9.406 12.125 1 93 584 ARG B C 1
ATOM 9117 O O . ARG B 1 584 ? -17.75 -8.578 12.93 1 93 584 ARG B O 1
ATOM 9124 N N . ARG B 1 585 ? -16.125 -9.781 12.109 1 86.75 585 ARG B N 1
ATOM 9125 C CA . ARG B 1 585 ? -15.211 -9.344 13.164 1 86.75 585 ARG B CA 1
ATOM 9126 C C . ARG B 1 585 ? -14.797 -7.891 12.961 1 86.75 585 ARG B C 1
ATOM 9128 O O . ARG B 1 585 ? -14.445 -7.488 11.844 1 86.75 585 ARG B O 1
ATOM 9135 N N . SER B 1 586 ? -14.938 -7.062 14.008 1 82 586 SER B N 1
ATOM 9136 C CA . SER B 1 586 ? -14.57 -5.656 13.922 1 82 586 SER B CA 1
ATOM 9137 C C . SER B 1 586 ? -13.07 -5.461 14.164 1 82 586 SER B C 1
ATOM 9139 O O . SER B 1 586 ? -12.508 -6.055 15.086 1 82 586 SER B O 1
ATOM 9141 N N . ARG B 1 587 ? -12.383 -4.754 13.289 1 73.88 587 ARG B N 1
ATOM 9142 C CA . ARG B 1 587 ? -10.945 -4.512 13.406 1 73.88 587 ARG B CA 1
ATOM 9143 C C . ARG B 1 587 ? -10.656 -3.031 13.633 1 73.88 587 ARG B C 1
ATOM 9145 O O . ARG B 1 587 ? -9.594 -2.537 13.266 1 73.88 587 ARG B O 1
ATOM 9152 N N . TRP B 1 588 ? -11.586 -2.26 14.188 1 63.41 588 TRP B N 1
ATOM 9153 C CA . TRP B 1 588 ? -11.312 -0.854 14.469 1 63.41 588 TRP B CA 1
ATOM 9154 C C . TRP B 1 588 ? -10.148 -0.711 15.445 1 63.41 588 TRP B C 1
ATOM 9156 O O . TRP B 1 588 ? -9.484 0.325 15.477 1 63.41 588 TRP B O 1
ATOM 9166 N N . GLU B 1 589 ? -9.938 -1.833 16.391 1 54.56 589 GLU B N 1
ATOM 9167 C CA . GLU B 1 589 ? -8.953 -1.704 17.453 1 54.56 589 GLU B CA 1
ATOM 9168 C C . GLU B 1 589 ? -7.535 -1.674 16.891 1 54.56 589 GLU B C 1
ATOM 9170 O O . GLU B 1 589 ? -6.605 -1.229 17.578 1 54.56 589 GLU B O 1
ATOM 9175 N N . LEU B 1 590 ? -7.301 -2.094 15.586 1 44.41 590 LEU B N 1
ATOM 9176 C CA . LEU B 1 590 ? -5.898 -2.283 15.234 1 44.41 590 LEU B CA 1
ATOM 9177 C C . LEU B 1 590 ? -5.316 -1.014 14.617 1 44.41 590 LEU B C 1
ATOM 9179 O O . LEU B 1 590 ? -5.992 -0.323 13.852 1 44.41 590 LEU B O 1
#

pLDDT: mean 86.12, std 13.99, range [27.22, 98.62]

InterPro domains:
  IPR003439 ABC transporter-like, ATP-binding domain [PF00005] (21-166)
  IPR003439 ABC transporter-like, ATP-binding domain [PS50893] (2-237)
  IPR003593 AAA+ ATPase domain [SM00382] (30-214)
  IPR013525 ABC-2 type transporter, transmembrane domain [PF01061] (316-522)
  IPR017871 ABC transporter-like, conserved site [PS00211] (138-152)
  IPR027417 P-loop containing nucleoside triphosphate hydrolase [G3DSA:3.40.50.300] (1-303)
  IPR027417 P-loop containing nucleoside triphosphate hydrolase [SSF52540] (2-229)
  IPR050352 ATP-binding cassette subfamily G transporters [PTHR48041] (6-547)

Secondary structure (DSSP, 8-state):
-EEEEEEEEEEEETTEEEEEEEEEEEEE-TT-EEEEE--TTSSHHHHHHHHHTSS--SEEEEEETTEETTTSPPPGGGEEEE-SS--S-TTSBHHHHHHHHHHHH---SSHHHHHHHHHHHHHHTT-GGGTTSBGGG--HHHHHHHHHHHHHTT--SEEEEESTTTT--HHHHHHHHHHHHHHHHGGG-EEEEE-S--TTGGGSSEEEEEETTEEEEEE-HHHHHHHHT-SSGGGHHHHHTTS-HHHHHHHHHHHHHHHHHHHHHHHHHHHHHTSS--TTT-S-GGGGGS---S--HHHHHHHHHHTPPPPPPHHHHHHHHHHHHHHHHHH-HHHHHHHHHHHHHHHHHHHTTHHHHT---PPPP----HHHHHHHHHHHHHHHHHHHHHHHHHHHHHHHHHHHHHHHHTTTTGGGHHHHHHHHHTT--HHHHHHHHHHHHHHHHHHHHHHHHHHHHHH---S-HHHHHHHHHHHHHHHHHHHHHHHHH-SSHHHHHHHHHHHHHTHHHHSSSSSPPPHHHHHHHGGG-HHHHHHHHHHHTS-HHHHHHHHTT--SPPPPHHHHHHHHHHHHHHHHHHHHHHHHS--TT-/-EEEEEEEEEEEETTEEEEEEEEEEEEE-TT-EEEEE--TTSSHHHHHHHHHTSS--SEEEEEETTEETTTSPPPGGGEEEE-SS--S-TTSBHHHHHHHHHHHH---SSHHHHHHHHHHHHHHTT-GGGTTSBGGG--HHHHHHHHHHHHHTT--SEEEEESTTTT--HHHHHHHHHHHHHHHHGGG-EEEEE-S--TTGGGSSEEEEEETTEEEEEE-HHHHHHHHT-SSGGGHHHHHTTS-HHHHHHHHHHHHHHHHHHHHHHHHHHHHHTSS--TTT-S-GGGGGS---S--HHHHHHHHHHTPPPPPPHHHHHHHHHHHHHHHHHH-HHHHHHHHHHHHHHHHHHHTTHHHHT---PPPP---SHHHHHHHHHHHHHHHHHHHHHHHHHHHHHHHHHHHHHHHHTTTTGGGHHHHHHHHHTT--HHHHHHHHHHHHHHHHHHHHHHHHHHHHHH---S-HHHHHHHHHHHHHHHHHHHHHHHHH-SSHHHHHHHHHHHHHTHHHHHSSSSPPPHHHHHHHGGG-HHHHHHHHHHHTS-HHHHHHHHTT--SPPPPHHHHHHHHHHHHHHHHHHHHHHHHS--TT-

Foldseek 3Di:
DKWWFQFWAWDADPVGIAILAGGATDDAFFLFFEEEEEDPSSNSVVVLCCSLVVDPTPDTFMDDPRHTCVVPPDQLLQEFEQEQDFLADQLAFLQLRLLLLLLQQFDDPDPVLSVVLLCVLCVLLVNNVGRRPGNNPDDLLVSLSSSSSSSCSQVHQEYEEEASCPPHDPVSSVSVLVSQLVSSLPLRHYYYYYHHDPPPLQSGLWYFYGGNNATLDIARPVCLCVVLVHDDPVCNRVSSVVDHRVVSRVVCVVCVVVRVVVSVVVVVVCCVVVVGPDSVPVPPPVVVPPDDDDPPPVVSVVVVVPSRGDRDDLVSSLVSLLVVVVSSCVSPPVNVVVLVCLLPVLLVVLLVLQVQLPQDQDDQDPDPDPVSVVVNVVSLVSLLSNLLSVLVSLLSLLLSLLVVLLVLQLQVCQVSVVSLLSSVSSRRDLVSNLSSSLVNSLVSLLSSLVSSLVSSCVNHVFPLSVQLSVLSSLSNLLSNLLLNLLNLQDPHSVVSSVVSVVLSVVLSVQLQSVPNDDPVCCVPRNLSRLSNLSSLLNLLSTDPSSSVSNVVNGPYDGDYNVVSVVSSVVSNVVSSVSNSVSSPDRDPVD/DKWWFQFWAWDADPVGIAILAGGATDDDFFLFFEEEEEDPSSNSVVVLCCSLVVDPTPDTFMDDPRHTCVVPPDQLLQEFEQEQDFLADQLAFLQLRLLLLLLQQFDDPDPVLSVVLLCVLCVLLVNNVGRRPGNNPDDLLVSLSSSSSSSCSQVHQEYEEEASCPPHDPVSSVSVLVSQLVSSLPLRHYYYYYHHDPPPLQSGLWYFYGFNNATLDIARPVCLCVVLVHDDPVCNRVSSVVDHRVVSRVVCVVCVVVRVVVSVVVVVVCCVVVVGPPSVPVPPPPVVPPDDDDPPPPVSVVSVVVSRGDRHDLVSSLVSLLVVVVSSCVSPPVNVVVLVCLLPVLLVVLLVLQVQLPQDQDDQDPDPDPVSVVVNVVSLVSLLSNLLSVLVSLLSLLLSLLVVLLVLQLQVCQVSVVSLLSSVSSRRDLVSNLSSSLVNSLVSLLSSLVSSLVSSCVSHVQPLSVQLSVLSSLSNLLSNLLLNLLNLQDPHSVSSSVVSVVLSVVLSVQLQSVPNDDPVCCVPRNLSRLSNLSSLLNLLSTDPSSSVSNVVNGPYDGDYNVVSVVSSVVSNVVSSVSNSVSSPDRDPVD

Organism: Akkermansia muciniphila (strain ATCC BAA-835 / DSM 22959 / JCM 33894 / BCRC 81048 / CCUG 64013 / CIP 107961 / Muc) (NCBI:txid349741)

Nearest PDB structures (foldseek):
  7oz1-assembly1_B  TM=7.796E-01  e=5.992E-22  Homo sapiens
  1vpl-assembly1_A-2  TM=9.205E-01  e=1.827E-14  Thermotoga maritima MSB8
  1g6h-assembly1_A  TM=8.246E-01  e=2.268E-13  Methanocaldococcus jannaschii
  4rvc-assembly1_A  TM=8.124E-01  e=4.210E-13  Geobacillus kaustophilus GBlys
  7kyo-assembly1_B  TM=8.399E-01  e=4.576E-12  Streptococcus pneumoniae D39